Protein AF-A0A3A4PUK4-F1 (afdb_monomer)

pLDDT: mean 81.98, std 20.96, range [23.34, 98.94]

Solvent-accessible surface area (backbone atoms only — not comparable to full-atom values): 46455 Å² total; per-residue (Å²): 131,84,89,84,90,83,89,81,83,88,84,89,87,83,86,88,84,86,83,91,86,89,88,79,91,88,81,84,88,83,87,86,89,82,90,81,92,78,94,71,90,77,86,86,85,79,93,77,92,75,84,95,78,88,91,88,80,90,87,93,75,91,83,77,94,81,90,72,97,81,77,84,88,80,84,89,86,81,76,84,59,95,79,51,40,79,85,51,63,60,36,71,44,67,54,74,39,35,35,51,61,48,82,39,84,17,57,58,12,33,30,52,67,44,55,71,22,42,39,36,28,52,61,18,31,42,29,36,50,89,29,73,32,42,34,32,37,37,65,67,41,34,47,30,38,40,31,36,28,34,18,26,29,5,22,26,10,32,38,39,30,53,27,34,42,37,35,39,34,44,29,36,18,29,44,19,20,50,40,80,44,41,79,40,97,75,38,73,84,76,56,86,82,63,72,99,50,91,81,47,57,79,77,49,30,4,10,37,40,39,32,48,30,36,41,33,36,41,32,50,28,38,18,29,55,14,20,23,11,34,43,33,34,43,28,31,57,21,41,38,30,55,23,40,13,24,50,4,43,32,24,9,39,33,29,33,42,21,27,49,27,41,38,31,51,27,38,9,31,39,0,34,24,71,96,45,45,92,17,16,8,31,35,31,17,50,41,21,25,48,26,37,42,32,48,28,37,11,31,48,7,6,16,6,32,35,29,57,44,100,87,42,31,38,34,25,46,26,40,38,33,49,26,36,13,26,39,3,72,26,26,9,33,31,38,29,46,17,29,41,29,36,42,34,49,26,36,16,30,33,8,31,21,15,29,41,25,40,45,17,25,64,49,25,34,44,30,49,26,43,21,26,17,5,60,30,29,18,34,36,28,40,27,20,31,36,34,36,42,31,46,25,43,26,32,29,10,56,20,26,20,36,38,37,27,39,89,58,53,82,88,73,54,57,92,83,40,65,57,46,74,70,70,75,53,39,40,14,32,43,33,39,39,30,48,27,40,22,30,49,8,50,20,27,20,35,40,30,40,60,26,23,53,22,43,40,29,30,27,34,25,30,75,19,72,57,33,47,56,39,25,76,22,58,66,42,38,29,41,52,79,79,42,83,38,78,30,71,60,75,28,59,39,34,25,7,30,32,45,74,82,66,84,56,46,57,85,88,74,62,35,39,26,69,38,78,56,45,42,23,71,95,66,42,28,39,74,76,28,18,62,25,32,45,47,75,85,54,74,74,76,75,70,60,54,85,84,62,77,73,77,47,38,73,43,78,64,45,61,36,23,31,74,88,70,51,69,56,62,54,24,48,40,22,31,40,34,43,76,43,72,52,49,31,38,43,44,22,68,64,24,34,54,28,29,38,56,38,84,91,75,56,24,35,42,82,54,57,54,47,95,61,53,20,30,67,30,23,31,44,42,51,49,97,84,25,42,35,34,33,33,6,41,47,53,44,66,88,77,69,58,67,35,9,30,42,33,35,37,30,36,74,91,77,51,43,62,47,83,48,66,55,42,58,59,95,91,32,51,32,11,25,30,16,48,20,54,40,78,91,79,56,31,36,40,25,40,24,44,38,67,46,61,92,82,61,88,57,51,34,20,20,36,40,33,32,27,70,99,69,60,40,74,78,53,64,56,61,63,42,98,57,65,40,23,67,48,29,36,38,35,44,53,97,70,28,42,38,35,43,70,6,54,73,97,60,95,68,55,66,69,54,90,45,58,36,38,33,36,35,68,88,77,58,46,66,54,62,53,69,36,38,53,67,54,32,43,73,52,61,48,40,62,76,94,60,76,48,50,38,54,30,54,31,49,45,76,90,81,42,33,35,44,36,38,23,7,63,66,14,30,60,27,36,33,38,36,69,85,78,64,39,59,47,37,47,66,60,46,91,53,38,15,20,39,16,20,28,40,40,49,30,61,74,69,69,31,39,36,41,36,27,6,18,39,85,85,66,51,79,35,23,34,31,37,39,34,67,42,75,54,32,75,81,69,80,85,56,34,50,74,72,20,52,49,53,45,62,75,42,56,50,33,94,89,31,71,52,52,86,91,31,56,75,46,29,63,78,64,82,51,23,14,36,74,66,21,46,59,57,47,64,73,61,42,55,94,87,116

Radius of gyration: 35.12 Å; Cα contacts (8 Å, |Δi|>4): 2763; chains: 1; bounding box: 111×101×101 Å

Mean predicted aligned error: 17.97 Å

Foldseek 3Di:
DDDDDDDDDYDDDDDDDDDDDDDDDDDDDDDDDDDDDDDDDDDDDDDDDDDPDDDDDDDDDDDDDDDDPPPPPPPPPPDDDPQADDDEAAAEFAAAHEHDADEDAHQAAYEYDEAQYEYHPQNYEYEHAQQPYENYEYEQYENYAYEDYEAEQHQEPYEYENYEHYEYEHYEQAHYAADPQLPPPHQDDEDLQDDPDSVDRRNGGWYYEYELYEAYEAEHYETADHAERYHAYNYELYEAEHYEQAHHSAESYRAALYENYEYEHYEHEAQERPPDLNGEPYEHFAQHEHYEAYQYEYEQYSEHYDFDDPQHATYEQYEHENYEQEHHQAESDERELYENYEQEQYEQFLYQESYHYELYEYEYERANYEQFLHQEESYEYELYYQYEYEQYEQALHQYEDYYFEAPQDDPRDCVNVVNSPGDSSRAAEAYEAENYEQENHQAENEEAYQYAQYEAWQYEFDHHNNAYYAHDHYNYHFWDDWDADQGSQRFGITIGYEGHPDPADDDPRRQWGPPPPPDCVVVRRPPPHGRTHGHDDRPPLPSQDPDDDFAWDKDALWFAAAPVRHGAFAFAAWEWEEPLAWIWIDGAPFFQWIWTADPVNRHTYTFDGEP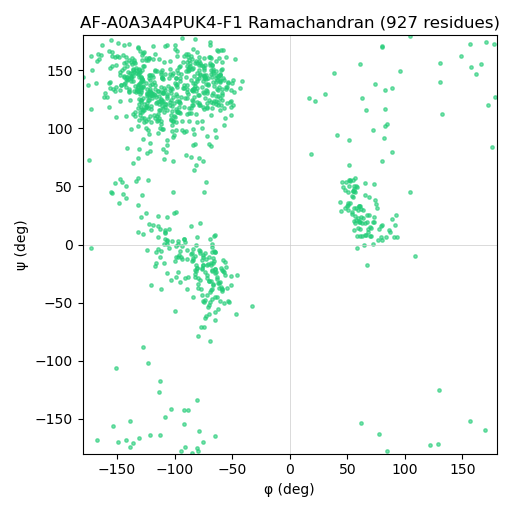GGAYRAKYWYDFPQWIKIQRYCDDDLPPRHDRQFWMKIAHPVVSDIDTFDGDDAPNWGFGFGEWEAPRPVQKIWTQTADTSDPPDVQNQQWTFIAHPVVSDTPHIFDGDPDGAHAQKYWYDEDQKIWIFHWDDPDWDDFQDWGWTWIQHNVVSDIDIQGTCSSRSHRDPQDDGDDTRTDWEWEDPRVQQKIWIFAHAQFQWIWIARNVVSDIGTDRGHPDRRHGHWYWYQNNVQRKIKIAGGAHVVRHGTHIMIGAQPQLPLVPPPALEPVSVVLLVVQAQADVGAGDPSCSSLCRVVSRGRHVVSVVVNVVRYDPVD

Secondary structure (DSSP, 8-state):
----------------------------------------------------------------SS--TTSSSS---S---TTEE---TTEEE-S-EEEPSEEEE-TT-EEE-SSSEEEEEEEEEEE-STT-S-SEEEES--SEEEEEEEEESSSEEEEEEEEESEEEEEEE--S----TTTTSSSPPPP-TT--S-TT-SSS--EEEEEEEEES-EEES-B--SSSEEEEEEEEES-EEES-B--S-SSEEEEEES-BS-EEES-B-TT---TT-S--EEEEEESS--S-EEES-B-TTSSEEEEE--TTS----S-EEES-B-TT-SSEEEEETT-BS-EEES-B--SSSEEEE-TT-BSS-EEES-EEES-SS-SEEEES-BS-EEES-EEES-SS-SEEEE--------TTT-TTS--S-TT--B--EEES-EEES-SS-SEEEES-BS-EEES-EEE--TT-SEEE--TT-B--PSPEES--TTS-SEE-S-EETT-----SSSSSB--SSPSB-GGGTBPTT-BSS-B-S---SSTT--SS-S-SEEEEEEEE-BBTTS-B----TT-EEEE-SSSEEEE--SS---EEEEETTTTEEEE-PPPSS---S--EEEEETTEEEEE--S-B-TTT--BSTT-EEEEETTTTEEEE----EETTEEEE---EEEETTTTEEEEE--EESS-S-TTGGGSEEEEEGGGTEEEEE-PPPSS---SS-EEEEETTEEEEEPP---S---SS-----EEEETTTTEEEEPPPGGGGT-------SSS----EEEEEETTTTEEEEEESTT----EEEETTTTEEEE-PPPSS-S-TT-EEEEEGGGTEEEEE--B-TT--B-EEEEEEEPP--TT-SSS--HHHHHHHHHH---TT----TTSTTS-SS-SSS-SHHHHHHHHHHS-TT-

Nearest PDB structures (foldseek):
  2uvk-assembly1_A  TM=6.585E-01  e=4.611E-08  Escherichia coli BL21
  8wm1-assembly1_B  TM=2.887E-01  e=5.802E-05  Acinetobacter pittii PHEA-2
  6k0n-assembly1_A  TM=3.006E-01  e=2.532E-04  Paenibacillus glycanilyticus
  6k0p-assembly1_A  TM=3.245E-01  e=5.801E-04  Paenibacillus glycanilyticus
  6k0s-assembly1_A  TM=2.888E-01  e=4.608E-04  Paenibacillus glycanilyticus

Structure (mmCIF, N/CA/C/O backbone):
data_AF-A0A3A4PUK4-F1
#
_entry.id   AF-A0A3A4PUK4-F1
#
loop_
_atom_site.group_PDB
_atom_site.id
_atom_site.type_symbol
_atom_site.label_atom_id
_atom_site.label_alt_id
_atom_site.label_comp_id
_atom_site.label_asym_id
_atom_site.label_entity_id
_atom_site.label_seq_id
_atom_site.pdbx_PDB_ins_code
_atom_site.Cartn_x
_atom_site.Cartn_y
_atom_site.Cartn_z
_atom_site.occupancy
_atom_site.B_iso_or_equiv
_atom_site.auth_seq_id
_atom_site.auth_comp_id
_atom_site.auth_asym_id
_atom_site.auth_atom_id
_atom_site.pdbx_PDB_model_num
ATOM 1 N N . MET A 1 1 ? -36.135 -49.428 -5.204 1.00 40.59 1 MET A N 1
ATOM 2 C CA . MET A 1 1 ? -35.472 -50.437 -4.345 1.00 40.59 1 MET A CA 1
ATOM 3 C C . MET A 1 1 ? -34.652 -49.609 -3.352 1.00 40.59 1 MET A C 1
ATOM 5 O O . MET A 1 1 ? -33.832 -48.857 -3.846 1.00 40.59 1 MET A O 1
ATOM 9 N N . MET A 1 2 ? -34.940 -49.463 -2.046 1.00 34.44 2 MET A N 1
ATOM 10 C CA . MET A 1 2 ? -35.598 -50.337 -1.039 1.00 34.44 2 MET A CA 1
ATOM 11 C C . MET A 1 2 ? -34.872 -51.673 -0.802 1.00 34.44 2 MET A C 1
ATOM 13 O O . MET A 1 2 ? -34.259 -52.141 -1.762 1.00 34.44 2 MET A O 1
ATOM 17 N N . PRO A 1 3 ? -35.009 -52.341 0.375 1.00 64.25 3 PRO A N 1
ATOM 18 C CA . PRO A 1 3 ? -35.900 -52.101 1.543 1.00 64.25 3 PRO A CA 1
ATOM 19 C C . PRO A 1 3 ? -35.096 -51.676 2.814 1.00 64.25 3 PRO A C 1
ATOM 21 O O . PRO A 1 3 ? -33.971 -51.237 2.629 1.00 64.25 3 PRO A O 1
ATOM 24 N N . GLN A 1 4 ? -35.517 -51.663 4.098 1.00 40.03 4 GLN A N 1
ATOM 25 C CA . GLN A 1 4 ? -36.674 -52.103 4.931 1.00 40.03 4 GLN A CA 1
ATOM 26 C C . GLN A 1 4 ? -37.005 -50.966 5.953 1.00 40.03 4 GLN A C 1
ATOM 28 O O . GLN A 1 4 ? -36.094 -50.240 6.322 1.00 40.03 4 GLN A O 1
ATOM 33 N N . SER A 1 5 ? -38.248 -50.585 6.311 1.00 40.03 5 SER A N 1
ATOM 34 C CA . SER A 1 5 ? -39.369 -51.211 7.080 1.00 40.03 5 SER A CA 1
ATOM 35 C C . SER A 1 5 ? -39.240 -51.083 8.621 1.00 40.03 5 SER A C 1
ATOM 37 O O . SER A 1 5 ? -38.156 -51.313 9.134 1.00 40.03 5 SER A O 1
ATOM 39 N N . VAL A 1 6 ? -40.263 -50.694 9.412 1.00 34.38 6 VAL A N 1
ATOM 40 C CA . VAL A 1 6 ? -41.540 -51.418 9.674 1.00 34.38 6 VAL A CA 1
ATOM 41 C C . VAL A 1 6 ? -42.682 -50.503 10.232 1.00 34.38 6 VAL A C 1
ATOM 43 O O . VAL A 1 6 ? -42.472 -49.813 11.216 1.00 34.38 6 VAL A O 1
ATOM 46 N N . THR A 1 7 ? -43.889 -50.574 9.621 1.00 34.44 7 THR A N 1
ATOM 47 C CA . THR A 1 7 ? -45.304 -50.301 10.084 1.00 34.44 7 THR A CA 1
ATOM 48 C C . THR A 1 7 ? -45.699 -49.131 11.031 1.00 34.44 7 THR A C 1
ATOM 50 O O . THR A 1 7 ? -45.015 -48.863 12.001 1.00 34.44 7 THR A O 1
ATOM 53 N N . GLY A 1 8 ? -46.898 -48.511 10.947 1.00 29.61 8 GLY A N 1
ATOM 54 C CA . GLY A 1 8 ? -47.988 -48.602 9.949 1.00 29.61 8 GLY A CA 1
ATOM 55 C C . GLY A 1 8 ? -49.411 -48.175 10.425 1.00 29.61 8 GLY A C 1
ATOM 56 O O . GLY A 1 8 ? -49.762 -48.383 11.575 1.00 29.61 8 GLY A O 1
ATOM 57 N N . ARG A 1 9 ? -50.250 -47.710 9.468 1.00 30.69 9 ARG A N 1
ATOM 58 C CA . ARG A 1 9 ? -51.749 -47.587 9.448 1.00 30.69 9 ARG A CA 1
ATOM 59 C C . ARG A 1 9 ? -52.459 -46.597 10.411 1.00 30.69 9 ARG A C 1
ATOM 61 O O . ARG A 1 9 ? -52.395 -46.739 11.616 1.00 30.69 9 ARG A O 1
ATOM 68 N N . LYS A 1 10 ? -53.126 -45.564 9.855 1.00 29.64 10 LYS A N 1
ATOM 69 C CA . LYS A 1 10 ? -54.590 -45.416 9.546 1.00 29.64 10 LYS A CA 1
ATOM 70 C C . LYS A 1 10 ? -55.498 -45.179 10.781 1.00 29.64 10 LYS A C 1
ATOM 72 O O . LYS A 1 10 ? -55.367 -45.885 11.762 1.00 29.64 10 LYS A O 1
ATOM 77 N N . GLY A 1 11 ? -56.494 -44.282 10.743 1.00 27.84 11 GLY A N 1
ATOM 78 C CA . GLY A 1 11 ? -57.044 -43.544 9.591 1.00 27.84 11 GLY A CA 1
ATOM 79 C C . GLY A 1 11 ? -57.979 -42.378 9.961 1.00 27.84 11 GLY A C 1
ATOM 80 O O . GLY A 1 11 ? -58.020 -41.946 11.106 1.00 27.84 11 GLY A O 1
ATOM 81 N N . ALA A 1 12 ? -58.673 -41.846 8.951 1.00 29.31 12 ALA A N 1
ATOM 82 C CA . ALA A 1 12 ? -59.358 -40.550 8.979 1.00 29.31 12 ALA A CA 1
ATOM 83 C C . ALA A 1 12 ? -60.787 -40.563 9.563 1.00 29.31 12 ALA A C 1
ATOM 85 O O . ALA A 1 12 ? -61.460 -41.592 9.570 1.00 29.31 12 ALA A O 1
ATOM 86 N N . GLY A 1 13 ? -61.270 -39.374 9.933 1.00 26.84 13 GLY A N 1
ATOM 87 C CA . GLY A 1 13 ? -62.675 -39.052 10.200 1.00 26.84 13 GLY A CA 1
ATOM 88 C C . GLY A 1 13 ? -62.858 -37.533 10.126 1.00 26.84 13 GLY A C 1
ATOM 89 O O . GLY A 1 13 ? -62.080 -36.804 10.734 1.00 26.84 13 GLY A O 1
ATOM 90 N N . ALA A 1 14 ? -63.810 -37.055 9.324 1.00 28.03 14 ALA A N 1
ATOM 91 C CA . ALA A 1 14 ? -63.916 -35.648 8.932 1.00 28.03 14 ALA A CA 1
ATOM 92 C C . ALA A 1 14 ? -65.233 -34.988 9.381 1.00 28.03 14 ALA A C 1
ATOM 94 O O . ALA A 1 14 ? -66.186 -35.677 9.731 1.00 28.03 14 ALA A O 1
ATOM 95 N N . ALA A 1 15 ? -65.261 -33.662 9.208 1.00 27.91 15 ALA A N 1
ATOM 96 C CA . ALA A 1 15 ? -66.433 -32.824 8.936 1.00 27.91 15 ALA A CA 1
ATOM 97 C C . ALA A 1 15 ? -67.347 -32.356 10.102 1.00 27.91 15 ALA A C 1
ATOM 99 O O . ALA A 1 15 ? -68.110 -33.109 10.693 1.00 27.91 15 ALA A O 1
ATOM 100 N N . GLU A 1 16 ? -67.351 -31.022 10.238 1.00 26.48 16 GLU A N 1
ATOM 101 C CA . GLU A 1 16 ? -68.530 -30.145 10.078 1.00 26.48 16 GLU A CA 1
ATOM 102 C C . GLU A 1 16 ? -69.417 -29.658 11.250 1.00 26.48 16 GLU A C 1
ATOM 104 O O . GLU A 1 16 ? -69.687 -30.329 12.238 1.00 26.48 16 GLU A O 1
ATOM 109 N N . LEU A 1 17 ? -69.937 -28.445 10.982 1.00 26.34 17 LEU A N 1
ATOM 110 C CA . LEU A 1 17 ? -71.138 -27.764 11.492 1.00 26.34 17 LEU A CA 1
ATOM 111 C C . LEU A 1 17 ? -71.099 -26.972 12.824 1.00 26.34 17 LEU A C 1
ATOM 113 O O . LEU A 1 17 ? -71.247 -27.467 13.936 1.00 26.34 17 LEU A O 1
ATOM 117 N N . TRP A 1 18 ? -71.052 -25.648 12.624 1.00 24.50 18 TRP A N 1
ATOM 118 C CA . TRP A 1 18 ? -71.696 -24.575 13.409 1.00 24.50 18 TRP A CA 1
ATOM 119 C C . TRP A 1 18 ? -73.197 -24.879 13.692 1.00 24.50 18 TRP A C 1
ATOM 121 O O . TRP A 1 18 ? -73.779 -25.604 12.884 1.00 24.50 18 TRP A O 1
ATOM 131 N N . PRO A 1 19 ? -73.886 -24.279 14.710 1.00 41.75 19 PRO A N 1
ATOM 132 C CA . PRO A 1 19 ? -73.859 -22.820 14.931 1.00 41.75 19 PRO A CA 1
ATOM 133 C C . PRO A 1 19 ? -74.112 -22.219 16.344 1.00 41.75 19 PRO A C 1
ATOM 135 O O . PRO A 1 19 ? -74.675 -22.816 17.250 1.00 41.75 19 PRO A O 1
ATOM 138 N N . ARG A 1 20 ? -73.754 -20.925 16.432 1.00 28.19 20 ARG A N 1
ATOM 139 C CA . ARG A 1 20 ? -74.343 -19.797 17.202 1.00 28.19 20 ARG A CA 1
ATOM 140 C C . ARG A 1 20 ? -75.310 -20.080 18.376 1.00 28.19 20 ARG A C 1
ATOM 142 O O . ARG A 1 20 ? -76.443 -20.502 18.168 1.00 28.19 20 ARG A O 1
ATOM 149 N N . GLY A 1 21 ? -74.975 -19.512 19.542 1.00 26.94 21 GLY A N 1
ATOM 150 C CA . GLY A 1 21 ? -75.925 -19.138 20.603 1.00 26.94 21 GLY A CA 1
ATOM 151 C C . GLY A 1 21 ? -75.475 -17.882 21.372 1.00 26.94 21 GLY A C 1
ATOM 152 O O . GLY A 1 21 ? -74.365 -17.842 21.890 1.00 26.94 21 GLY A O 1
ATOM 153 N N . ARG A 1 22 ? -76.319 -16.840 21.427 1.00 24.58 22 ARG A N 1
ATOM 154 C CA . ARG A 1 22 ? -76.198 -15.672 22.338 1.00 24.58 22 ARG A CA 1
ATOM 155 C C . ARG A 1 22 ? -76.981 -15.948 23.633 1.00 24.58 22 ARG A C 1
ATOM 157 O O . ARG A 1 22 ? -77.917 -16.733 23.548 1.00 24.58 22 ARG A O 1
ATOM 164 N N . ILE A 1 23 ? -76.688 -15.182 24.705 1.00 23.73 23 ILE A N 1
ATOM 165 C CA . ILE A 1 23 ? -77.490 -14.836 25.927 1.00 23.73 23 ILE A CA 1
ATOM 166 C C . ILE A 1 23 ? -76.653 -15.075 27.197 1.00 23.73 23 ILE A C 1
ATOM 168 O O . ILE A 1 23 ? -76.023 -16.114 27.300 1.00 23.73 23 ILE A O 1
ATOM 172 N N . VAL A 1 24 ? -76.649 -14.260 28.257 1.00 23.34 24 VAL A N 1
ATOM 173 C CA . VAL A 1 24 ? -76.827 -12.816 28.516 1.00 23.34 24 VAL A CA 1
ATOM 174 C C . VAL A 1 24 ? -76.550 -12.648 30.026 1.00 23.34 24 VAL A C 1
ATOM 176 O O . VAL A 1 24 ? -76.977 -13.479 30.817 1.00 23.34 24 VAL A O 1
ATOM 179 N N . ILE A 1 25 ? -75.813 -11.592 30.381 1.00 27.02 25 ILE A N 1
ATOM 180 C CA . ILE A 1 25 ? -75.844 -10.779 31.620 1.00 27.02 25 ILE A CA 1
ATOM 181 C C . ILE A 1 25 ? -76.448 -11.398 32.905 1.00 27.02 25 ILE A C 1
ATOM 183 O O . ILE A 1 25 ? -77.648 -11.659 32.947 1.00 27.02 25 ILE A O 1
ATOM 187 N N . ASN A 1 26 ? -75.656 -11.433 33.993 1.00 23.36 26 ASN A N 1
ATOM 188 C CA . ASN A 1 26 ? -75.972 -10.941 35.362 1.00 23.36 26 ASN A CA 1
ATOM 189 C C . ASN A 1 26 ? -74.936 -11.473 36.389 1.00 23.36 26 ASN A C 1
ATOM 191 O O . ASN A 1 26 ? -74.399 -12.550 36.179 1.00 23.36 26 ASN A O 1
ATOM 195 N N . SER A 1 27 ? -74.640 -10.873 37.555 1.00 25.92 27 SER A N 1
ATOM 196 C CA . SER A 1 27 ? -74.709 -9.488 38.082 1.00 25.92 27 SER A CA 1
ATOM 197 C C . SER A 1 27 ? -74.262 -9.504 39.572 1.00 25.92 27 SER A C 1
ATOM 199 O O . SER A 1 27 ? -74.198 -10.579 40.154 1.00 25.92 27 SER A O 1
ATOM 201 N N . VAL A 1 28 ? -74.102 -8.331 40.213 1.00 26.03 28 VAL A N 1
ATOM 202 C CA . VAL A 1 28 ? -74.116 -8.105 41.691 1.00 26.03 28 VAL A CA 1
ATOM 203 C C . VAL A 1 28 ? -72.822 -8.363 42.504 1.00 26.03 28 VAL A C 1
ATOM 205 O O . VAL A 1 28 ? -72.511 -9.468 42.922 1.00 26.03 28 VAL A O 1
ATOM 208 N N . LEU A 1 29 ? -72.157 -7.242 42.825 1.00 25.53 2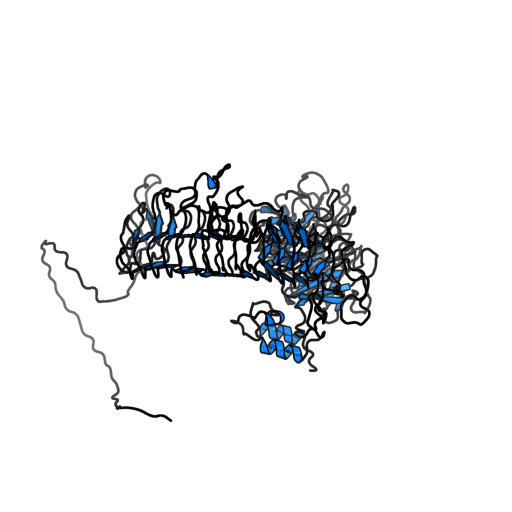9 LEU A N 1
ATOM 209 C CA . LEU A 1 29 ? -71.693 -6.780 44.155 1.00 25.53 29 LEU A CA 1
ATOM 210 C C . LEU A 1 29 ? -71.307 -7.808 45.251 1.00 25.53 29 LEU A C 1
ATOM 212 O O . LEU A 1 29 ? -72.174 -8.495 45.786 1.00 25.53 29 LEU A O 1
ATOM 216 N N . ARG A 1 30 ? -70.113 -7.634 45.847 1.00 25.52 30 ARG A N 1
ATOM 217 C CA . ARG A 1 30 ? -69.899 -6.846 47.096 1.00 25.52 30 ARG A CA 1
ATOM 218 C C . ARG A 1 30 ? -68.418 -6.823 47.513 1.00 25.52 30 ARG A C 1
ATOM 220 O O . ARG A 1 30 ? -67.728 -7.826 47.402 1.00 25.52 30 ARG A O 1
ATOM 227 N N . ALA A 1 31 ? -67.961 -5.695 48.063 1.00 27.23 31 ALA A N 1
ATOM 228 C CA . ALA A 1 31 ? -66.714 -5.622 48.832 1.00 27.23 31 ALA A CA 1
ATOM 229 C C . ALA A 1 31 ? -66.937 -6.109 50.279 1.00 27.23 31 ALA A C 1
ATOM 231 O O . ALA A 1 31 ? -68.059 -6.014 50.791 1.00 27.23 31 ALA A O 1
ATOM 232 N N . PRO A 1 32 ? -65.873 -6.564 50.960 1.00 31.31 32 PRO A N 1
ATOM 233 C CA . PRO A 1 32 ? -65.455 -5.807 52.143 1.00 31.31 32 PRO A CA 1
ATOM 234 C C . PRO A 1 32 ? -63.931 -5.613 52.274 1.00 31.31 32 PRO A C 1
ATOM 236 O O . PRO A 1 32 ? -63.113 -6.323 51.698 1.00 31.31 32 PRO A O 1
ATOM 239 N N . THR A 1 33 ? -63.569 -4.616 53.076 1.00 34.84 33 THR A N 1
ATOM 240 C CA . THR A 1 33 ? -62.206 -4.208 53.449 1.00 34.84 33 THR A CA 1
ATOM 241 C C . THR A 1 33 ? -61.522 -5.162 54.433 1.00 34.84 33 THR A C 1
ATOM 243 O O . THR A 1 33 ? -62.165 -5.513 55.416 1.00 34.84 33 THR A O 1
ATOM 246 N N . THR A 1 34 ? -60.202 -5.383 54.307 1.00 29.53 34 THR A N 1
ATOM 247 C CA . THR A 1 34 ? -59.237 -5.289 55.438 1.00 29.53 34 THR A CA 1
ATOM 248 C C . THR A 1 34 ? -57.771 -5.291 54.971 1.00 29.53 34 THR A C 1
ATOM 250 O O . THR A 1 34 ? -57.464 -5.744 53.874 1.00 29.53 34 THR A O 1
ATOM 253 N N . LYS A 1 35 ? -56.865 -4.764 55.811 1.00 30.44 35 LYS A N 1
ATOM 254 C CA . LYS A 1 35 ? -55.404 -4.742 55.599 1.00 30.44 35 LYS A CA 1
ATOM 255 C C . LYS A 1 35 ? -54.763 -6.104 55.905 1.00 30.44 35 LYS A C 1
ATOM 257 O O . LYS A 1 35 ? -55.140 -6.731 56.889 1.00 30.44 35 LYS A O 1
ATOM 262 N N . GLY A 1 36 ? -53.706 -6.461 55.177 1.00 26.88 36 GLY A N 1
ATOM 263 C CA . GLY A 1 36 ? -52.785 -7.550 55.528 1.00 26.88 36 GLY A CA 1
ATOM 264 C C . GLY A 1 36 ? -51.812 -7.818 54.383 1.00 26.88 36 GLY A C 1
ATOM 265 O O . GLY A 1 36 ? -52.251 -8.089 53.273 1.00 26.88 36 GLY A O 1
ATOM 266 N N . GLY A 1 37 ? -50.507 -7.674 54.618 1.00 28.09 37 GLY A N 1
ATOM 267 C CA . GLY A 1 37 ? -49.495 -7.850 53.575 1.00 28.09 37 GLY A CA 1
ATOM 268 C C . GLY A 1 37 ? -48.967 -9.281 53.506 1.00 28.09 37 GLY A C 1
ATOM 269 O O . GLY A 1 37 ? -48.614 -9.842 54.536 1.00 28.09 37 GLY A O 1
ATOM 270 N N . CYS A 1 38 ? -48.855 -9.817 52.292 1.00 24.94 38 CYS A N 1
ATOM 271 C CA . CYS A 1 38 ? -47.900 -10.858 51.905 1.00 24.94 38 CYS A CA 1
ATOM 272 C C . CYS A 1 38 ? -47.730 -10.793 50.383 1.00 24.94 38 CYS A C 1
ATOM 274 O O . CYS A 1 38 ? -48.718 -10.824 49.652 1.00 24.94 38 CYS A O 1
ATOM 276 N N . VAL A 1 39 ? -46.489 -10.701 49.905 1.00 27.22 39 VAL A N 1
ATOM 277 C CA . VAL A 1 39 ? -46.183 -10.807 48.473 1.00 27.22 39 VAL A CA 1
ATOM 278 C C . VAL A 1 39 ? -46.170 -12.291 48.115 1.00 27.22 39 VAL A C 1
ATOM 280 O O . VAL A 1 39 ? -45.239 -13.003 48.482 1.00 27.22 39 VAL A O 1
ATOM 283 N N . MET A 1 40 ? -47.208 -12.765 47.425 1.00 23.41 40 MET A N 1
ATOM 284 C CA . MET A 1 40 ? -47.151 -14.035 46.698 1.00 23.41 40 MET A CA 1
ATOM 285 C C . MET A 1 40 ? -46.801 -13.766 45.238 1.00 23.41 40 MET A C 1
ATOM 287 O O . MET A 1 40 ? -47.306 -12.817 44.638 1.00 23.41 40 MET A O 1
ATOM 291 N N . TRP A 1 41 ? -45.960 -14.628 44.672 1.00 27.20 41 TRP A N 1
ATOM 292 C CA . TRP A 1 41 ? -45.730 -14.694 43.233 1.00 27.20 41 TRP A CA 1
ATOM 293 C C . TRP A 1 41 ? -47.044 -14.993 42.501 1.00 27.20 41 TRP A C 1
ATOM 295 O O . TRP A 1 41 ? -47.778 -15.900 42.893 1.00 27.20 41 TRP A O 1
ATOM 305 N N . ALA A 1 42 ? -47.318 -14.249 41.429 1.00 23.88 42 ALA A N 1
ATOM 306 C CA . ALA A 1 42 ? -48.446 -14.493 40.538 1.00 23.88 42 ALA A CA 1
ATOM 307 C C . ALA A 1 42 ? -47.933 -15.030 39.194 1.00 23.88 42 ALA A C 1
ATOM 309 O O . ALA A 1 42 ? -47.245 -14.331 38.453 1.00 23.88 42 ALA A O 1
ATOM 310 N N . ASP A 1 43 ? -48.277 -16.286 38.913 1.00 25.62 43 ASP A N 1
ATOM 311 C CA . ASP A 1 43 ? -47.984 -17.007 37.673 1.00 25.62 43 ASP A CA 1
ATOM 312 C C . ASP A 1 43 ? -48.659 -16.317 36.470 1.00 25.62 43 ASP A C 1
ATOM 314 O O . ASP A 1 43 ? -49.882 -16.153 36.438 1.00 25.62 43 ASP A O 1
ATOM 318 N N . CYS A 1 44 ? -47.872 -15.868 35.489 1.00 24.67 44 CYS A N 1
ATOM 319 C CA . CYS A 1 44 ? -48.355 -15.009 34.407 1.00 24.67 44 CYS A CA 1
ATOM 320 C C . CYS A 1 44 ? -48.596 -15.792 33.106 1.00 24.67 44 CYS A C 1
ATOM 322 O O . CYS A 1 44 ? -47.886 -15.642 32.111 1.00 24.67 44 CYS A O 1
ATOM 324 N N . ARG A 1 45 ? -49.653 -16.615 33.093 1.00 27.11 45 ARG A N 1
ATOM 325 C CA . ARG A 1 45 ? -50.217 -17.189 31.859 1.00 27.11 45 ARG A CA 1
ATOM 326 C C . ARG A 1 45 ? -51.475 -16.440 31.414 1.00 27.11 45 ARG A C 1
ATOM 328 O O . ARG A 1 45 ? -52.580 -16.810 31.800 1.00 27.11 45 ARG A O 1
ATOM 335 N N . SER A 1 46 ? -51.332 -15.438 30.549 1.00 26.33 46 SER A N 1
ATOM 336 C CA . SER A 1 46 ? -52.236 -15.216 29.398 1.00 26.33 46 SER A CA 1
ATOM 337 C C . SER A 1 46 ? -51.843 -13.966 28.608 1.00 26.33 46 SER A C 1
ATOM 339 O O . SER A 1 46 ? -51.728 -12.870 29.147 1.00 26.33 46 SER A O 1
ATOM 341 N N . THR A 1 47 ? -51.669 -14.127 27.299 1.00 29.80 47 THR A N 1
ATOM 342 C CA . THR A 1 47 ? -51.436 -13.028 26.361 1.00 29.80 47 THR A CA 1
ATOM 343 C C . THR A 1 47 ? -52.761 -12.516 25.799 1.00 29.80 47 THR A C 1
ATOM 345 O O . THR A 1 47 ? -53.531 -13.268 25.205 1.00 29.80 47 THR A O 1
ATOM 348 N N . ALA A 1 48 ? -53.005 -11.211 25.916 1.00 25.52 48 ALA A N 1
ATOM 349 C CA . ALA A 1 48 ? -54.058 -10.515 25.183 1.00 25.52 48 ALA A CA 1
ATOM 350 C C . ALA A 1 48 ? -53.514 -9.166 24.691 1.00 25.52 48 ALA A C 1
ATOM 352 O O . ALA A 1 48 ? -53.421 -8.203 25.448 1.00 25.52 48 ALA A O 1
ATOM 353 N N . ARG A 1 49 ? -53.117 -9.105 23.412 1.00 33.81 49 ARG A N 1
ATOM 354 C CA . ARG A 1 49 ? -52.734 -7.847 22.750 1.00 33.81 49 ARG A CA 1
ATOM 355 C C . ARG A 1 49 ? -53.977 -6.962 22.602 1.00 33.81 49 ARG A C 1
ATOM 357 O O . ARG A 1 49 ? -54.968 -7.412 22.033 1.00 33.81 49 ARG A O 1
ATOM 364 N N . GLY A 1 50 ? -53.907 -5.706 23.041 1.00 24.25 50 GLY A N 1
ATOM 365 C CA . GLY A 1 50 ? -54.990 -4.742 22.841 1.00 24.25 50 GLY A CA 1
ATOM 366 C C . GLY A 1 50 ? -54.626 -3.318 23.261 1.00 24.25 50 GLY A C 1
ATOM 367 O O . GLY A 1 50 ? -54.404 -3.065 24.438 1.00 24.25 50 GLY A O 1
ATOM 368 N N . SER A 1 51 ? -54.623 -2.403 22.286 1.00 26.42 51 SER A N 1
ATOM 369 C CA . SER A 1 51 ? -54.640 -0.935 22.440 1.00 26.42 51 SER A CA 1
ATOM 370 C C . SER A 1 51 ? -53.601 -0.297 23.379 1.00 26.42 51 SER A C 1
ATOM 372 O O . SER A 1 51 ? -53.905 0.013 24.530 1.00 26.42 51 SER A O 1
ATOM 374 N N . VAL A 1 52 ? -52.436 0.054 22.824 1.00 28.42 52 VAL A N 1
ATOM 375 C CA . VAL A 1 52 ? -51.657 1.217 23.283 1.00 28.42 52 VAL A CA 1
ATOM 376 C C . VAL A 1 52 ? -51.804 2.306 22.227 1.00 28.42 52 VAL A C 1
ATOM 378 O O . VAL A 1 52 ? -51.007 2.405 21.306 1.00 28.42 52 VAL A O 1
ATOM 381 N N . ASP A 1 53 ? -52.876 3.082 22.347 1.00 30.47 53 ASP A N 1
ATOM 382 C CA . ASP A 1 53 ? -53.057 4.340 21.628 1.00 30.47 53 ASP A CA 1
ATOM 383 C C . ASP A 1 53 ? -54.060 5.201 22.406 1.00 30.47 53 ASP A C 1
ATOM 385 O O . ASP A 1 53 ? -55.073 4.684 22.881 1.00 30.47 53 ASP A O 1
ATOM 389 N N . ARG A 1 54 ? -53.794 6.514 22.504 1.00 29.22 54 ARG A N 1
ATOM 390 C CA . ARG A 1 54 ? -54.531 7.539 23.292 1.00 29.22 54 ARG A CA 1
ATOM 391 C C . ARG A 1 54 ? -54.250 7.641 24.808 1.00 29.22 54 ARG A C 1
ATOM 393 O O . ARG A 1 54 ? -55.168 7.495 25.609 1.00 29.22 54 ARG A O 1
ATOM 400 N N . VAL A 1 55 ? -53.070 8.147 25.184 1.00 26.92 55 VAL A N 1
ATOM 401 C CA . VAL A 1 55 ? -52.972 9.231 26.197 1.00 26.92 55 VAL A CA 1
ATOM 402 C C . VAL A 1 55 ? -51.865 10.212 25.783 1.00 26.92 55 VAL A C 1
ATOM 404 O O . VAL A 1 55 ? -50.733 10.113 26.238 1.00 26.92 55 VAL A O 1
ATOM 407 N N . ALA A 1 56 ? -52.185 11.160 24.897 1.00 28.75 56 ALA A N 1
ATOM 408 C CA . ALA A 1 56 ? -51.235 12.179 24.431 1.00 28.75 56 ALA A CA 1
ATOM 409 C C . ALA A 1 56 ? -51.906 13.545 24.168 1.00 28.75 56 ALA A C 1
ATOM 411 O O . ALA A 1 56 ? -51.650 14.187 23.155 1.00 28.75 56 ALA A O 1
ATOM 412 N N . VAL A 1 57 ? -52.795 13.997 25.064 1.00 28.25 57 VAL A N 1
ATOM 413 C CA . VAL A 1 57 ? -53.336 15.372 25.049 1.00 28.25 57 VAL A CA 1
ATOM 414 C C . VAL A 1 57 ? -53.535 15.883 26.481 1.00 28.25 57 VAL A C 1
ATOM 416 O O . VAL A 1 57 ? -53.991 15.137 27.342 1.00 28.25 57 VAL A O 1
ATOM 419 N N . ALA A 1 58 ? -53.279 17.186 26.662 1.00 26.47 58 ALA A N 1
ATOM 420 C CA . ALA A 1 58 ? -53.572 18.039 27.823 1.00 26.47 58 ALA A CA 1
ATOM 421 C C . ALA A 1 58 ? -52.594 17.997 29.016 1.00 26.47 58 ALA A C 1
ATOM 423 O O . ALA A 1 58 ? -52.825 17.294 29.994 1.00 26.47 58 ALA A O 1
ATOM 424 N N . LEU A 1 59 ? -51.598 18.900 28.991 1.00 26.00 59 LEU A N 1
ATOM 425 C CA . LEU A 1 59 ? -51.441 19.975 29.998 1.00 26.00 59 LEU A CA 1
ATOM 426 C C . LEU A 1 59 ? -50.286 20.942 29.644 1.00 26.00 59 LEU A C 1
ATOM 428 O O . LEU A 1 59 ? -49.245 20.979 30.292 1.00 26.00 59 LEU A O 1
ATOM 432 N N . THR A 1 60 ? -50.487 21.792 28.634 1.00 31.56 60 THR A N 1
ATOM 433 C CA . THR A 1 60 ? -49.588 22.918 28.314 1.00 31.56 60 THR A CA 1
ATOM 434 C C . THR A 1 60 ? -50.222 24.260 28.686 1.00 31.56 60 THR A C 1
ATOM 436 O O . THR A 1 60 ? -50.716 24.994 27.835 1.00 31.56 60 THR A O 1
ATOM 439 N N . SER A 1 61 ? -50.180 24.637 29.969 1.00 29.94 61 SER A N 1
ATOM 440 C CA . SER A 1 61 ? -50.229 26.062 30.333 1.00 29.94 61 SER A CA 1
ATOM 441 C C . SER A 1 61 ? -49.606 26.339 31.705 1.00 29.94 61 SER A C 1
ATOM 443 O O . SER A 1 61 ? -49.948 25.676 32.678 1.00 29.94 61 SER A O 1
ATOM 445 N N . ARG A 1 62 ? -48.782 27.399 31.763 1.00 33.31 62 ARG A N 1
ATOM 446 C CA . ARG A 1 62 ? -48.157 28.013 32.957 1.00 33.31 62 ARG A CA 1
ATOM 447 C C . ARG A 1 62 ? -47.019 27.212 33.617 1.00 33.31 62 ARG A C 1
ATOM 449 O O . ARG A 1 62 ? -47.274 26.402 34.489 1.00 33.31 62 ARG A O 1
ATOM 456 N N . PHE A 1 63 ? -45.771 27.573 33.303 1.00 29.73 63 PHE A N 1
ATOM 457 C CA . PHE A 1 63 ? -44.789 28.137 34.256 1.00 29.73 63 PHE A CA 1
ATOM 458 C C . PHE A 1 63 ? -43.628 28.806 33.481 1.00 29.73 63 PHE A C 1
ATOM 460 O O . PHE A 1 63 ? -43.520 28.642 32.268 1.00 29.73 63 PHE A O 1
ATOM 467 N N . ARG A 1 64 ? -42.834 29.658 34.148 1.00 31.52 64 ARG A N 1
ATOM 468 C CA . ARG A 1 64 ? -41.733 30.449 33.548 1.00 31.52 64 ARG A CA 1
ATOM 469 C C . ARG A 1 64 ? -40.396 29.680 33.584 1.00 31.52 64 ARG A C 1
ATOM 471 O O . ARG A 1 64 ? -40.247 28.816 34.444 1.00 31.52 64 ARG A O 1
ATOM 478 N N . PRO A 1 65 ? -39.421 29.995 32.706 1.00 32.94 65 PRO A N 1
ATOM 479 C CA . PRO A 1 65 ? -38.136 29.298 32.673 1.00 32.94 65 PRO A CA 1
ATOM 480 C C . PRO A 1 65 ? -37.254 29.666 33.875 1.00 32.94 65 PRO A C 1
ATOM 482 O O . PRO A 1 65 ? -37.036 30.843 34.156 1.00 32.94 65 PRO A O 1
ATOM 485 N N . GLY A 1 66 ? -36.724 28.645 34.552 1.00 37.84 66 GLY A N 1
ATOM 486 C CA . GLY A 1 66 ? -35.821 28.774 35.699 1.00 37.84 66 GLY A CA 1
ATOM 487 C C . GLY A 1 66 ? -36.252 27.882 36.865 1.00 37.84 66 GLY A C 1
ATOM 488 O O . GLY A 1 66 ? -37.259 28.167 37.497 1.00 37.84 66 GLY A O 1
ATOM 489 N N . MET A 1 67 ? -35.442 26.853 37.160 1.00 35.09 67 MET A N 1
ATOM 490 C CA . MET A 1 67 ? -35.657 25.738 38.112 1.00 35.09 67 MET A CA 1
ATOM 491 C C . MET A 1 67 ? -36.364 24.486 37.560 1.00 35.09 67 MET A C 1
ATOM 493 O O . MET A 1 67 ? -37.519 24.220 37.873 1.00 35.09 67 MET A O 1
ATOM 497 N N . LEU A 1 68 ? -35.605 23.635 36.851 1.00 29.45 68 LEU A N 1
ATOM 498 C CA . LEU A 1 68 ? -35.829 22.177 36.882 1.00 29.45 68 LEU A CA 1
ATOM 499 C C . LEU A 1 68 ? -34.543 21.333 36.710 1.00 29.45 68 LEU A C 1
ATOM 501 O O . LEU A 1 68 ? -34.568 20.242 36.147 1.00 29.45 68 LEU A O 1
ATOM 505 N N . ARG A 1 69 ? -33.404 21.790 37.258 1.00 32.16 69 ARG A N 1
ATOM 506 C CA . ARG A 1 69 ? -32.239 20.915 37.515 1.00 32.16 69 ARG A CA 1
ATOM 507 C C . ARG A 1 69 ? -32.520 20.028 38.743 1.00 32.16 69 ARG A C 1
ATOM 509 O O . ARG A 1 69 ? -31.975 20.294 39.807 1.00 32.16 69 ARG A O 1
ATOM 516 N N . ALA A 1 70 ? -33.416 19.045 38.603 1.00 29.58 70 ALA A N 1
ATOM 517 C CA . ALA A 1 70 ? -33.659 17.974 39.591 1.00 29.58 70 ALA A CA 1
ATOM 518 C C . ALA A 1 70 ? -34.617 16.847 39.123 1.00 29.58 70 ALA A C 1
ATOM 520 O O . ALA A 1 70 ? -34.853 15.920 39.891 1.00 29.58 70 ALA A O 1
ATOM 521 N N . ALA A 1 71 ? -35.211 16.911 37.921 1.00 27.36 71 ALA A N 1
ATOM 522 C CA . ALA A 1 71 ? -36.335 16.037 37.543 1.00 27.36 71 ALA A CA 1
ATOM 523 C C . ALA A 1 71 ? -36.186 15.350 36.169 1.00 27.36 71 ALA A C 1
ATOM 525 O O . ALA A 1 71 ? -37.175 15.122 35.480 1.00 27.36 71 ALA A O 1
ATOM 526 N N . THR A 1 72 ? -34.958 14.992 35.783 1.00 27.73 72 THR A N 1
ATOM 527 C CA . THR A 1 72 ? -34.673 14.230 34.545 1.00 27.73 72 THR A CA 1
ATOM 528 C C . THR A 1 72 ? -33.936 12.910 34.807 1.00 27.73 72 THR A C 1
ATOM 530 O O . THR A 1 72 ? -33.372 12.323 33.896 1.00 27.73 72 THR A O 1
ATOM 533 N N . ALA A 1 73 ? -33.963 12.423 36.053 1.00 29.75 73 ALA A N 1
ATOM 534 C CA . ALA A 1 73 ? -33.351 11.157 36.476 1.00 29.75 73 ALA A CA 1
ATOM 535 C C . ALA A 1 73 ? -34.380 10.025 36.706 1.00 29.75 73 ALA A C 1
ATOM 537 O O . ALA A 1 73 ? -34.068 9.029 37.351 1.00 29.75 73 ALA A O 1
ATOM 538 N N . ALA A 1 74 ? -35.629 10.192 36.252 1.00 31.78 74 ALA A N 1
ATOM 539 C CA . ALA A 1 74 ? -36.722 9.268 36.570 1.00 31.78 74 ALA A CA 1
ATOM 540 C C . ALA A 1 74 ? -37.823 9.209 35.491 1.00 31.78 74 ALA A C 1
ATOM 542 O O . ALA A 1 74 ? -39.000 9.380 35.802 1.00 31.78 74 ALA A O 1
ATOM 543 N N . MET A 1 75 ? -37.462 8.963 34.222 1.00 30.95 75 MET A N 1
ATOM 544 C CA . MET A 1 75 ? -38.447 8.504 33.223 1.00 30.95 75 MET A CA 1
ATOM 545 C C . MET A 1 75 ? -37.862 7.690 32.049 1.00 30.95 75 MET A C 1
ATOM 547 O O . MET A 1 75 ? -38.264 7.860 30.905 1.00 30.95 75 MET A O 1
ATOM 551 N N . VAL A 1 76 ? -36.961 6.745 32.345 1.00 32.28 76 VAL A N 1
ATOM 552 C CA . VAL A 1 76 ? -36.640 5.611 31.452 1.00 32.28 76 VAL A CA 1
ATOM 553 C C . VAL A 1 76 ? -36.917 4.322 32.229 1.00 32.28 76 VAL A C 1
ATOM 555 O O . VAL A 1 76 ? -36.036 3.758 32.866 1.00 32.28 76 VAL A O 1
ATOM 558 N N . ALA A 1 77 ? -38.193 3.929 32.285 1.00 43.50 77 ALA A N 1
ATOM 559 C CA . ALA A 1 77 ? -38.660 2.763 33.049 1.00 43.50 77 ALA A CA 1
ATOM 560 C C . ALA A 1 77 ? -39.974 2.182 32.481 1.00 43.50 77 ALA A C 1
ATOM 562 O O . ALA A 1 77 ? -40.921 1.911 33.217 1.00 43.50 77 ALA A O 1
ATOM 563 N N . VAL A 1 78 ? -40.050 2.036 31.154 1.00 35.19 78 VAL A N 1
ATOM 564 C CA . VAL A 1 78 ? -41.159 1.411 30.407 1.00 35.19 78 VAL A CA 1
ATOM 565 C C . VAL A 1 78 ? -40.544 0.825 29.125 1.00 35.19 78 VAL A C 1
ATOM 567 O O . VAL A 1 78 ? -40.106 1.599 28.288 1.00 35.19 78 VAL A O 1
ATOM 570 N N . THR A 1 79 ? -40.410 -0.482 28.895 1.00 38.28 79 THR A N 1
ATOM 571 C CA . THR A 1 79 ? -40.750 -1.687 29.677 1.00 38.28 79 THR A CA 1
ATOM 572 C C . THR A 1 79 ? -39.549 -2.636 29.685 1.00 38.28 79 THR A C 1
ATOM 574 O O . THR A 1 79 ? -39.044 -2.946 28.609 1.00 38.28 79 THR A O 1
ATOM 577 N N . ALA A 1 80 ? -39.139 -3.172 30.839 1.00 40.97 80 ALA A N 1
ATOM 578 C CA . ALA A 1 80 ? -38.204 -4.300 30.848 1.00 40.97 80 ALA A CA 1
ATOM 579 C C . ALA A 1 80 ? -38.879 -5.518 30.194 1.00 40.97 80 ALA A C 1
ATOM 581 O O . ALA A 1 80 ? -39.963 -5.924 30.631 1.00 40.97 80 ALA A O 1
ATOM 582 N N . ALA A 1 81 ? -38.271 -6.090 29.151 1.00 49.91 81 ALA A N 1
ATOM 583 C CA . ALA A 1 81 ? -38.727 -7.371 28.629 1.00 49.91 81 ALA A CA 1
ATOM 584 C C . ALA A 1 81 ? -38.459 -8.462 29.678 1.00 49.91 81 ALA A C 1
ATOM 586 O O . ALA A 1 81 ? -37.504 -8.381 30.455 1.00 49.91 81 ALA A O 1
ATOM 587 N N . CYS A 1 82 ? -39.321 -9.479 29.736 1.00 56.59 82 CYS A N 1
ATOM 588 C CA . CYS A 1 82 ? -39.184 -10.553 30.718 1.00 56.59 82 CYS A CA 1
ATOM 589 C C . CYS A 1 82 ? -37.839 -11.276 30.516 1.00 56.59 82 CYS A C 1
ATOM 591 O O . CYS A 1 82 ? -37.634 -11.877 29.466 1.00 56.59 82 CYS A O 1
ATOM 593 N N . GLY A 1 83 ? -36.944 -11.190 31.506 1.00 78.38 83 GLY A N 1
ATOM 594 C CA . GLY A 1 83 ? -35.598 -11.779 31.469 1.00 78.38 83 GLY A CA 1
ATOM 595 C C . GLY A 1 83 ? -34.435 -10.784 31.347 1.00 78.38 83 GLY A C 1
ATOM 596 O O . GLY A 1 83 ? -33.298 -11.193 31.545 1.00 78.38 83 GLY A O 1
ATOM 597 N N . GLN A 1 84 ? -34.680 -9.495 31.077 1.00 93.50 84 GLN A N 1
ATOM 598 C CA . GLN A 1 84 ? -33.599 -8.499 31.019 1.00 93.50 84 GLN A CA 1
ATOM 599 C C . GLN A 1 84 ? -33.200 -7.961 32.403 1.00 93.50 84 GLN A C 1
ATOM 601 O O . GLN A 1 84 ? -34.046 -7.759 33.279 1.00 93.50 84 GLN A O 1
ATOM 606 N N . VAL A 1 85 ? -31.909 -7.673 32.572 1.00 96.94 85 VAL A N 1
ATOM 607 C CA . VAL A 1 85 ? -31.276 -7.252 33.830 1.00 96.94 85 VAL A CA 1
ATOM 608 C C . VAL A 1 85 ? -30.708 -5.834 33.697 1.00 96.94 85 VAL A C 1
ATOM 610 O O . VAL A 1 85 ? -30.093 -5.492 32.694 1.00 96.94 85 VAL A O 1
ATOM 613 N N . ILE A 1 86 ? -30.892 -4.989 34.716 1.00 97.62 86 ILE A N 1
ATOM 614 C CA . ILE A 1 86 ? -30.168 -3.710 34.808 1.00 97.62 86 ILE A CA 1
ATOM 615 C C . ILE A 1 86 ? -28.751 -4.023 35.306 1.00 97.62 86 ILE A C 1
ATOM 617 O O . ILE A 1 86 ? -28.640 -4.559 36.413 1.00 97.62 86 ILE A O 1
ATOM 621 N N . PRO A 1 87 ? -27.683 -3.704 34.554 1.00 98.00 87 PRO A N 1
ATOM 622 C CA . PRO A 1 87 ? -26.326 -3.922 35.030 1.00 98.00 87 PRO A CA 1
ATOM 623 C C . PRO A 1 87 ? -26.023 -2.996 36.217 1.00 98.00 87 PRO A C 1
ATOM 625 O O . PRO A 1 87 ? -26.427 -1.831 36.249 1.00 98.00 87 PRO A O 1
ATOM 628 N N . THR A 1 88 ? -25.323 -3.523 37.220 1.00 98.31 88 THR A N 1
ATOM 629 C CA . THR A 1 88 ? -24.948 -2.784 38.436 1.00 98.31 88 THR A CA 1
ATOM 630 C C . THR A 1 88 ? -23.454 -2.890 38.694 1.00 98.31 88 THR A C 1
ATOM 632 O O . THR A 1 88 ? -22.832 -3.886 38.334 1.00 98.31 88 THR A O 1
ATOM 635 N N . ASP A 1 89 ? -22.891 -1.897 39.375 1.00 98.44 89 ASP A N 1
ATOM 636 C CA . ASP A 1 89 ? -21.456 -1.836 39.648 1.00 98.44 89 ASP A CA 1
ATOM 637 C C . ASP A 1 89 ? -20.983 -3.051 40.466 1.00 98.44 89 ASP A C 1
ATOM 639 O O . ASP A 1 89 ? -21.565 -3.368 41.508 1.00 98.44 89 ASP A O 1
ATOM 643 N N . GLY A 1 90 ? -19.967 -3.763 39.972 1.00 98.12 90 GLY A N 1
ATOM 644 C CA . GLY A 1 90 ? -19.470 -5.005 40.571 1.00 98.12 90 GLY A CA 1
ATOM 645 C C . GLY A 1 90 ? -20.393 -6.224 40.407 1.00 98.12 90 GLY A C 1
ATOM 646 O O . GLY A 1 90 ? -20.276 -7.183 41.174 1.00 98.12 90 GLY A O 1
ATOM 647 N N . MET A 1 91 ? -21.333 -6.212 39.452 1.00 98.56 91 MET A N 1
ATOM 648 C CA . MET A 1 91 ? -22.219 -7.354 39.181 1.00 98.56 91 MET A CA 1
ATOM 649 C C . MET A 1 91 ? -21.430 -8.608 38.766 1.00 98.56 91 MET A C 1
ATOM 651 O O . MET A 1 91 ? -20.465 -8.537 38.006 1.00 98.56 91 MET A O 1
ATOM 655 N N . VAL A 1 92 ? -21.879 -9.775 39.247 1.00 98.75 92 VAL A N 1
ATOM 656 C CA . VAL A 1 92 ? -21.310 -11.090 38.909 1.00 98.75 92 VAL A CA 1
ATOM 657 C C . VAL A 1 92 ? -22.341 -11.915 38.140 1.00 98.75 92 VAL A C 1
ATOM 659 O O . VAL A 1 92 ? -23.347 -12.334 38.717 1.00 98.75 92 VAL A O 1
ATOM 662 N N . ILE A 1 93 ? -22.072 -12.169 36.862 1.00 98.50 93 ILE A N 1
ATOM 663 C CA . ILE A 1 93 ? -22.924 -12.919 35.933 1.00 98.50 93 ILE A CA 1
ATOM 664 C C . ILE A 1 93 ? -22.657 -14.420 36.103 1.00 98.50 93 ILE A C 1
ATOM 666 O O . ILE A 1 93 ? -21.523 -14.867 35.951 1.00 98.50 93 ILE A O 1
ATOM 670 N N . ARG A 1 94 ? -23.677 -15.210 36.460 1.00 98.31 94 ARG A N 1
ATOM 671 C CA . ARG A 1 94 ? -23.543 -16.663 36.734 1.00 98.31 94 ARG A CA 1
ATOM 672 C C . ARG A 1 94 ? -24.454 -17.556 35.890 1.00 98.31 94 ARG A C 1
ATOM 674 O O . ARG A 1 94 ? -24.386 -18.774 36.010 1.00 98.31 94 ARG A O 1
ATOM 681 N N . GLU A 1 95 ? -25.310 -16.944 35.091 1.00 97.81 95 GLU A N 1
ATOM 682 C CA . GLU A 1 95 ? -26.291 -17.569 34.211 1.00 97.81 95 GLU A CA 1
ATOM 683 C C . GLU A 1 95 ? -26.501 -16.643 33.009 1.00 97.81 95 GLU A C 1
ATOM 685 O O . GLU A 1 95 ? -26.132 -15.463 33.080 1.00 97.81 95 GLU A O 1
ATOM 690 N N . ASP A 1 96 ? -27.063 -17.169 31.919 1.00 98.44 96 ASP A N 1
ATOM 691 C CA . ASP A 1 96 ? -27.305 -16.394 30.700 1.00 98.44 96 ASP A CA 1
ATOM 692 C C . ASP A 1 96 ? -28.074 -15.107 31.017 1.00 98.44 96 ASP A C 1
ATOM 694 O O . ASP A 1 96 ? -29.155 -15.132 31.608 1.00 98.44 96 ASP A O 1
ATOM 698 N N . THR A 1 97 ? -27.490 -13.968 30.654 1.00 98.44 97 THR A N 1
ATOM 699 C CA . THR A 1 97 ? -27.972 -12.646 31.055 1.00 98.44 97 THR A CA 1
ATOM 700 C C . THR A 1 97 ? -28.044 -11.730 29.847 1.00 98.44 97 THR A C 1
ATOM 702 O O . THR A 1 97 ? -27.083 -11.603 29.094 1.00 98.44 97 THR A O 1
ATOM 705 N N . VAL A 1 98 ? -29.181 -11.049 29.700 1.00 98.56 98 VAL A N 1
ATOM 706 C CA . VAL A 1 98 ? -29.376 -9.983 28.712 1.00 98.56 98 VAL A CA 1
ATOM 707 C C . VAL A 1 98 ? -29.509 -8.662 29.460 1.00 98.56 98 VAL A C 1
ATOM 709 O O . VAL A 1 98 ? -30.390 -8.530 30.314 1.00 98.56 98 VAL A O 1
ATOM 712 N N . PHE A 1 99 ? -28.665 -7.674 29.171 1.00 98.44 99 PHE A N 1
ATOM 713 C CA . PHE A 1 99 ? -28.799 -6.356 29.788 1.00 98.44 99 PHE A CA 1
ATOM 714 C C . PHE A 1 99 ? -29.934 -5.529 29.161 1.00 98.44 99 PHE A C 1
ATOM 716 O O . PHE A 1 99 ? -30.349 -5.714 28.012 1.00 98.44 99 PHE A O 1
ATOM 723 N N . ILE A 1 100 ? -30.472 -4.600 29.951 1.00 97.81 100 ILE A N 1
ATOM 724 C CA . ILE A 1 100 ? -31.298 -3.509 29.430 1.00 97.81 100 ILE A CA 1
ATOM 725 C C . ILE A 1 100 ? -30.366 -2.515 28.705 1.00 97.81 100 ILE A C 1
ATOM 727 O O . ILE A 1 100 ? -29.340 -2.153 29.282 1.00 97.81 100 ILE A O 1
ATOM 731 N N . PRO A 1 101 ? -30.699 -2.051 27.483 1.00 97.25 101 PRO A N 1
ATOM 732 C CA . PRO A 1 101 ? -29.900 -1.045 26.785 1.00 97.25 101 PRO A CA 1
ATOM 733 C C . PRO A 1 101 ? -29.892 0.288 27.546 1.00 97.25 101 PRO A C 1
ATOM 735 O O . PRO A 1 101 ? -30.928 0.738 28.046 1.00 97.25 101 PRO A O 1
ATOM 738 N N . GLY A 1 102 ? -28.741 0.956 27.587 1.00 97.00 102 GLY A N 1
ATOM 739 C CA . GLY A 1 102 ? -28.552 2.222 28.299 1.00 97.00 102 GLY A CA 1
ATOM 740 C C . GLY A 1 102 ? -27.088 2.468 28.662 1.00 97.00 102 GLY A C 1
ATOM 741 O O . GLY A 1 102 ? -26.258 1.583 28.493 1.00 97.00 102 GLY A O 1
ATOM 742 N N . SER A 1 103 ? -26.775 3.661 29.171 1.00 98.38 103 SER A N 1
ATOM 743 C CA . SER A 1 103 ? -25.430 4.012 29.650 1.00 98.38 103 SER A CA 1
ATOM 744 C C . SER A 1 103 ? -25.376 3.948 31.177 1.00 98.38 103 SER A C 1
ATOM 746 O O . SER A 1 103 ? -26.215 4.544 31.864 1.00 98.38 103 SER A O 1
ATOM 748 N N . TYR A 1 104 ? -24.410 3.198 31.707 1.00 98.56 104 TYR A N 1
ATOM 749 C CA . TYR A 1 104 ? -24.315 2.823 33.115 1.00 98.56 104 TYR A CA 1
ATOM 750 C C . TYR A 1 104 ? -22.925 3.139 33.671 1.00 98.56 104 TYR A C 1
ATOM 752 O O . TYR A 1 104 ? -21.924 2.570 33.246 1.00 98.56 104 TYR A O 1
ATOM 760 N N . ASN A 1 105 ? -22.858 4.025 34.667 1.00 98.31 105 ASN A N 1
ATOM 761 C CA . ASN A 1 105 ? -21.613 4.335 35.371 1.00 98.31 105 ASN A CA 1
ATOM 762 C C . ASN A 1 105 ? -21.269 3.199 36.347 1.00 98.31 105 ASN A C 1
ATOM 764 O O . ASN A 1 105 ? -21.860 3.119 37.428 1.00 98.31 105 ASN A O 1
ATOM 768 N N . LEU A 1 106 ? -20.342 2.326 35.942 1.00 98.50 106 LEU A N 1
ATOM 769 C CA . LEU A 1 106 ? -19.892 1.146 36.679 1.00 98.50 106 LEU A CA 1
ATOM 770 C C . LEU A 1 106 ? -18.360 1.206 36.885 1.00 98.50 106 LEU A C 1
ATOM 772 O O . LEU A 1 106 ? -17.618 0.550 36.146 1.00 98.50 106 LEU A O 1
ATOM 776 N N . PRO A 1 107 ? -17.837 1.982 37.856 1.00 97.88 107 PRO A N 1
ATOM 777 C CA . PRO A 1 107 ? -16.393 2.147 38.065 1.00 97.88 107 PRO A CA 1
ATOM 778 C C . PRO A 1 107 ? -15.620 0.854 38.375 1.00 97.88 107 PRO A C 1
ATOM 780 O O . PRO A 1 107 ? -14.399 0.827 38.218 1.00 97.88 107 PRO A O 1
ATOM 783 N N . ASN A 1 108 ? -16.307 -0.199 38.823 1.00 97.94 108 ASN A N 1
ATOM 784 C CA . ASN A 1 108 ? -15.775 -1.536 39.092 1.00 97.94 108 ASN A CA 1
ATOM 785 C C . ASN A 1 108 ? -16.193 -2.582 38.042 1.00 97.94 108 ASN A C 1
ATOM 787 O O . ASN A 1 108 ? -15.863 -3.757 38.203 1.00 97.94 108 ASN A O 1
ATOM 791 N N . GLY A 1 109 ? -16.907 -2.161 36.994 1.00 98.50 109 GLY A N 1
ATOM 792 C CA . GLY A 1 109 ? -17.326 -3.005 35.878 1.00 98.50 109 GLY A CA 1
ATOM 793 C C . GLY A 1 109 ? -18.255 -4.151 36.281 1.00 98.50 109 GLY A C 1
ATOM 794 O O . GLY A 1 109 ? -18.986 -4.081 37.276 1.00 98.50 109 GLY A O 1
ATOM 795 N N . VAL A 1 110 ? -18.216 -5.219 35.487 1.00 98.81 110 VAL A N 1
ATOM 796 C CA . VAL A 1 110 ? -18.905 -6.493 35.734 1.00 98.81 110 VAL A CA 1
ATOM 797 C C . VAL A 1 110 ? -17.934 -7.670 35.613 1.00 98.81 110 VAL A C 1
ATOM 799 O O . VAL A 1 110 ? -16.843 -7.559 35.053 1.00 98.81 110 VAL A O 1
ATOM 802 N N . SER A 1 111 ? -18.320 -8.832 36.134 1.00 98.75 111 SER A N 1
ATOM 803 C CA . SER A 1 111 ? -17.505 -10.048 36.059 1.00 98.75 111 SER A CA 1
ATOM 804 C C . SER A 1 111 ? -18.325 -11.280 35.701 1.00 98.75 111 SER A C 1
ATOM 806 O O . SER A 1 111 ? -19.468 -11.428 36.130 1.00 98.75 111 SER A O 1
ATOM 808 N N . ILE A 1 112 ? -17.725 -12.186 34.936 1.00 98.75 112 ILE A N 1
ATOM 809 C CA . ILE A 1 112 ? -18.252 -13.533 34.718 1.00 98.75 112 ILE A CA 1
ATOM 810 C C . ILE A 1 112 ? -17.867 -14.394 35.926 1.00 98.75 112 ILE A C 1
ATOM 812 O O . ILE A 1 112 ? -16.740 -14.328 36.414 1.00 98.75 112 ILE A O 1
ATOM 816 N N . GLY A 1 113 ? -18.823 -15.169 36.436 1.00 98.12 113 GLY A N 1
ATOM 817 C CA . GLY A 1 113 ? -18.704 -15.978 37.651 1.00 98.12 113 GLY A CA 1
ATOM 818 C C . GLY A 1 113 ? -19.086 -17.450 37.478 1.00 98.12 113 GLY A C 1
ATOM 819 O O . GLY A 1 113 ? -19.226 -18.146 38.487 1.00 98.12 113 GLY A O 1
ATOM 820 N N . ALA A 1 114 ? -19.300 -17.907 36.240 1.00 98.44 114 ALA A N 1
ATOM 821 C CA . ALA A 1 114 ? -19.512 -19.305 35.877 1.00 98.44 114 ALA A CA 1
ATOM 822 C C . ALA A 1 114 ? -19.107 -19.564 34.411 1.00 98.44 114 ALA A C 1
ATOM 824 O O . ALA A 1 114 ? -19.151 -18.662 33.578 1.00 98.44 114 ALA A O 1
ATOM 825 N N . SER A 1 115 ? -18.734 -20.809 34.111 1.00 98.56 115 SER A N 1
ATOM 826 C CA . SER A 1 115 ? -18.517 -21.316 32.747 1.00 98.56 115 SER A CA 1
ATOM 827 C C . SER A 1 115 ? -19.848 -21.646 32.066 1.00 98.56 115 SER A C 1
ATOM 829 O O . SER A 1 115 ? -20.801 -22.012 32.754 1.00 98.56 115 SER A O 1
ATOM 831 N N . GLY A 1 116 ? -19.904 -21.618 30.732 1.00 98.31 116 GLY A N 1
ATOM 832 C CA . GLY A 1 116 ? -21.129 -21.932 29.985 1.00 98.31 116 GLY A CA 1
ATOM 833 C C . GLY A 1 116 ? -22.176 -20.819 30.029 1.00 98.31 116 GLY A C 1
ATOM 834 O O . GLY A 1 116 ? -23.360 -21.125 30.118 1.00 98.31 116 GLY A O 1
ATOM 835 N N . VAL A 1 117 ? -21.737 -19.557 30.033 1.00 98.19 117 VAL A N 1
ATOM 836 C CA . VAL A 1 117 ? -22.580 -18.368 30.233 1.00 98.19 117 VAL A CA 1
ATOM 837 C C . VAL A 1 117 ? -22.485 -17.427 29.038 1.00 98.19 117 VAL A C 1
ATOM 839 O O . VAL A 1 117 ? -21.388 -17.061 28.612 1.00 98.19 117 VAL A O 1
ATOM 842 N N . THR A 1 118 ? -23.640 -16.975 28.559 1.00 98.75 118 THR A N 1
ATOM 843 C CA . THR A 1 118 ? -23.779 -15.889 27.586 1.00 98.75 118 THR A CA 1
ATOM 844 C C . THR A 1 118 ? -24.166 -14.591 28.290 1.00 98.75 118 THR A C 1
ATOM 846 O O . THR A 1 118 ? -25.213 -14.509 28.931 1.00 98.75 118 THR A O 1
ATOM 849 N N . LEU A 1 119 ? -23.351 -13.551 28.135 1.00 98.75 119 LEU A N 1
ATOM 850 C CA . LEU A 1 119 ? -23.721 -12.172 28.424 1.00 98.75 119 LEU A CA 1
ATOM 851 C C . LEU A 1 119 ? -24.006 -11.440 27.110 1.00 98.75 119 LEU A C 1
ATOM 853 O O . LEU A 1 119 ? -23.086 -11.094 26.370 1.00 98.75 119 LEU A O 1
ATOM 857 N N . ASP A 1 120 ? -25.279 -11.157 26.854 1.00 98.69 120 ASP A N 1
ATOM 858 C CA . ASP A 1 120 ? -25.686 -10.212 25.818 1.00 98.69 120 ASP A CA 1
ATOM 859 C C . ASP A 1 120 ? -25.864 -8.832 26.454 1.00 98.69 120 ASP A C 1
ATOM 861 O O . ASP A 1 120 ? -26.814 -8.581 27.199 1.00 98.69 120 ASP A O 1
ATOM 865 N N . MET A 1 121 ? -24.930 -7.923 26.192 1.00 98.62 121 MET A N 1
ATOM 866 C CA . MET A 1 121 ? -25.030 -6.549 26.674 1.00 98.62 121 MET A CA 1
ATOM 867 C C . MET A 1 121 ? -26.122 -5.762 25.939 1.00 98.62 121 MET A C 1
ATOM 869 O O . MET A 1 121 ? -26.570 -4.750 26.469 1.00 98.62 121 MET A O 1
ATOM 873 N N . ASN A 1 122 ? -26.604 -6.237 24.782 1.00 97.62 122 ASN A N 1
ATOM 874 C CA . ASN A 1 122 ? -27.812 -5.752 24.110 1.00 97.62 122 ASN A CA 1
ATOM 875 C C . ASN A 1 122 ? -27.873 -4.208 23.987 1.00 97.62 122 ASN A C 1
ATOM 877 O O . ASN A 1 122 ? -28.865 -3.564 24.324 1.00 97.62 122 ASN A O 1
ATOM 881 N N . GLY A 1 123 ? -26.774 -3.594 23.544 1.00 97.00 123 GLY A N 1
ATOM 882 C CA . GLY A 1 123 ? -26.623 -2.145 23.385 1.00 97.00 123 GLY A CA 1
ATOM 883 C C . GLY A 1 123 ? -26.377 -1.365 24.683 1.00 97.00 123 GLY A C 1
ATOM 884 O O . GLY A 1 123 ? -26.511 -0.142 24.688 1.00 97.00 123 GLY A O 1
ATOM 885 N N . ALA A 1 124 ? -26.053 -2.032 25.794 1.00 98.56 124 ALA A N 1
ATOM 886 C CA . ALA A 1 124 ? -25.612 -1.366 27.015 1.00 98.56 124 ALA A CA 1
ATOM 887 C C . ALA A 1 124 ? -24.180 -0.818 26.875 1.00 98.56 124 ALA A C 1
ATOM 889 O O . ALA A 1 124 ? -23.282 -1.486 26.358 1.00 98.56 124 ALA A O 1
ATOM 890 N N . GLU A 1 125 ? -23.972 0.391 27.390 1.00 98.81 125 GLU A N 1
ATOM 891 C CA . GLU A 1 125 ? -22.669 1.019 27.580 1.00 98.81 125 GLU A CA 1
ATOM 892 C C . GLU A 1 125 ? -22.297 0.963 29.066 1.00 98.81 125 GLU A C 1
ATOM 894 O O . GLU A 1 125 ? -23.020 1.473 29.928 1.00 98.81 125 GLU A O 1
ATOM 899 N N . LEU A 1 126 ? -21.154 0.353 29.365 1.00 98.75 126 LEU A N 1
ATOM 900 C CA . LEU A 1 126 ? -20.527 0.355 30.677 1.00 98.75 126 LEU A CA 1
ATOM 901 C C . LEU A 1 126 ? -19.466 1.463 30.691 1.00 98.75 126 LEU A C 1
ATOM 903 O O . LEU A 1 126 ? -18.560 1.485 29.856 1.00 98.75 126 LEU A O 1
ATOM 907 N N . VAL A 1 127 ? -19.594 2.398 31.630 1.00 98.81 127 VAL A N 1
ATOM 908 C CA . VAL A 1 127 ? -18.720 3.570 31.747 1.00 98.81 127 VAL A CA 1
ATOM 909 C C . VAL A 1 127 ? -17.898 3.464 33.025 1.00 98.81 127 VAL A C 1
ATOM 911 O O . VAL A 1 127 ? -18.441 3.490 34.132 1.00 98.81 127 VAL A O 1
ATOM 914 N N . GLY A 1 128 ? -16.583 3.353 32.863 1.00 98.19 128 GLY A N 1
ATOM 915 C CA . GLY A 1 128 ? -15.607 3.303 33.943 1.00 98.19 128 GLY A CA 1
ATOM 916 C C . GLY A 1 128 ? -15.287 4.670 34.544 1.00 98.19 128 GLY A C 1
ATOM 917 O O . GLY A 1 128 ? -16.027 5.646 34.426 1.00 98.19 128 GLY A O 1
ATOM 918 N N . THR A 1 129 ? -14.152 4.767 35.234 1.00 96.12 129 THR A N 1
ATOM 919 C CA . THR A 1 129 ? -13.680 6.033 35.813 1.00 96.12 129 THR A CA 1
ATOM 920 C C . THR A 1 129 ? -12.166 6.145 35.695 1.00 96.12 129 THR A C 1
ATOM 922 O O . THR A 1 129 ? -11.431 5.449 36.400 1.00 96.12 129 THR A O 1
ATOM 925 N N . ALA A 1 130 ? -11.716 7.067 34.836 1.00 91.06 130 ALA A N 1
ATOM 926 C CA . ALA A 1 130 ? -10.315 7.461 34.646 1.00 91.06 130 ALA A CA 1
ATOM 927 C C . ALA A 1 130 ? -9.339 6.282 34.442 1.00 91.06 130 ALA A C 1
ATOM 929 O O . ALA A 1 130 ? -8.200 6.320 34.905 1.00 91.06 130 ALA A O 1
ATOM 930 N N . GLY A 1 131 ? -9.804 5.208 33.799 1.00 92.62 131 GLY A N 1
ATOM 931 C CA . GLY A 1 131 ? -9.009 4.023 33.504 1.00 92.62 131 GLY A CA 1
ATOM 932 C C . GLY A 1 131 ? -8.481 3.269 34.727 1.00 92.62 131 GLY A C 1
ATOM 933 O O . GLY A 1 131 ? -7.396 2.694 34.674 1.00 92.62 131 GLY A O 1
ATOM 934 N N . ASN A 1 132 ? -9.186 3.289 35.862 1.00 92.25 132 ASN A N 1
ATOM 935 C CA . ASN A 1 132 ? -8.690 2.664 37.096 1.00 92.25 132 ASN A CA 1
ATOM 936 C C . ASN A 1 132 ? -8.923 1.144 37.189 1.00 92.25 132 ASN A C 1
ATOM 938 O O . ASN A 1 132 ? -8.161 0.468 37.875 1.00 92.25 132 ASN A O 1
ATOM 942 N N . ASN A 1 133 ? -9.959 0.614 36.535 1.00 97.00 133 ASN A N 1
ATOM 943 C CA . ASN A 1 133 ? -10.437 -0.767 36.706 1.00 97.00 133 ASN A CA 1
ATOM 944 C C . ASN A 1 133 ? -10.810 -1.400 35.352 1.00 97.00 133 ASN A C 1
ATOM 946 O O . ASN A 1 133 ? -10.584 -0.768 34.328 1.00 97.00 133 ASN A O 1
ATOM 950 N N . PHE A 1 134 ? -11.378 -2.605 35.318 1.00 98.50 134 PHE A N 1
ATOM 951 C CA . PHE A 1 134 ? -11.765 -3.307 34.080 1.00 98.50 134 PHE A CA 1
ATOM 952 C C . PHE A 1 134 ? -13.274 -3.209 33.824 1.00 98.50 134 PHE A C 1
ATOM 954 O O . PHE A 1 134 ? -14.045 -3.219 34.782 1.00 98.50 134 PHE A O 1
ATOM 961 N N . GLY A 1 135 ? -13.700 -3.136 32.559 1.00 98.62 135 GLY A N 1
ATOM 962 C CA . GLY A 1 135 ? -15.126 -3.052 32.211 1.00 98.62 135 GLY A CA 1
ATOM 963 C C . GLY A 1 135 ? -15.849 -4.387 32.355 1.00 98.62 135 GLY A C 1
ATOM 964 O O . GLY A 1 135 ? -16.873 -4.477 33.034 1.00 98.62 135 GLY A O 1
ATOM 965 N N . LEU A 1 136 ? -15.263 -5.440 31.788 1.00 98.81 136 LEU A N 1
ATOM 966 C CA . LEU A 1 136 ? -15.655 -6.828 32.001 1.00 98.81 136 LEU A CA 1
ATOM 967 C C . LEU A 1 136 ? -14.434 -7.674 32.363 1.00 98.81 136 LEU A C 1
ATOM 969 O O . LEU A 1 136 ? -13.394 -7.573 31.719 1.00 98.81 136 LEU A O 1
ATOM 973 N N . THR A 1 137 ? -14.565 -8.538 33.372 1.00 98.75 137 THR A N 1
ATOM 974 C CA . THR A 1 137 ? -13.532 -9.528 33.732 1.00 98.75 137 THR A CA 1
ATOM 975 C C . THR A 1 137 ? -14.066 -10.959 33.648 1.00 98.75 137 THR A C 1
ATOM 977 O O . THR A 1 137 ? -15.091 -11.277 34.248 1.00 98.75 137 THR A O 1
ATOM 980 N N . CYS A 1 138 ? -13.341 -11.846 32.967 1.00 98.56 138 CYS A N 1
ATOM 981 C CA . CYS A 1 138 ? -13.589 -13.286 32.938 1.00 98.56 138 CYS A CA 1
ATOM 982 C C . CYS A 1 138 ? -12.306 -14.039 33.322 1.00 98.56 138 CYS A C 1
ATOM 984 O O . CYS A 1 138 ? -11.374 -14.115 32.528 1.00 98.56 138 CYS A O 1
ATOM 986 N N . THR A 1 139 ? -12.244 -14.596 34.535 1.00 98.25 139 THR A N 1
ATOM 987 C CA . THR A 1 139 ? -11.038 -15.272 35.047 1.00 98.25 139 THR A CA 1
ATOM 988 C C . THR A 1 139 ? -11.355 -16.697 35.489 1.00 98.25 139 THR A C 1
ATOM 990 O O . THR A 1 139 ? -12.126 -16.884 36.428 1.00 98.25 139 THR A O 1
ATOM 993 N N . GLY A 1 140 ? -10.736 -17.700 34.860 1.00 97.75 140 GLY A N 1
ATOM 994 C CA . GLY A 1 140 ? -10.903 -19.111 35.238 1.00 97.75 140 GLY A CA 1
ATOM 995 C C . GLY A 1 140 ? -12.190 -19.782 34.738 1.00 97.75 140 GLY A C 1
ATOM 996 O O . GLY A 1 140 ? -12.559 -20.834 35.263 1.00 97.75 140 GLY A O 1
ATOM 997 N N . PHE A 1 141 ? -12.887 -19.181 33.767 1.00 98.44 141 PHE A N 1
ATOM 998 C CA . PHE A 1 141 ? -14.144 -19.692 33.209 1.00 98.44 141 PHE A CA 1
ATOM 999 C C . PHE A 1 141 ? -14.023 -19.981 31.710 1.00 98.44 141 PHE A C 1
ATOM 1001 O O . PHE A 1 141 ? -13.319 -19.282 30.984 1.00 98.44 141 PHE A O 1
ATOM 1008 N N . ASN A 1 142 ? -14.734 -21.019 31.267 1.00 98.56 142 ASN A N 1
ATOM 1009 C CA . ASN A 1 142 ? -14.661 -21.574 29.913 1.00 98.56 142 ASN A CA 1
ATOM 1010 C C . ASN A 1 142 ? -16.035 -21.552 29.232 1.00 98.56 142 ASN A C 1
ATOM 1012 O O . ASN A 1 142 ? -17.054 -21.555 29.930 1.00 98.56 142 ASN A O 1
ATOM 1016 N N . ASN A 1 143 ? -16.080 -21.633 27.900 1.00 98.44 143 ASN A N 1
ATOM 1017 C CA . ASN A 1 143 ? -17.326 -21.607 27.124 1.00 98.44 143 ASN A CA 1
ATOM 1018 C C . ASN A 1 143 ? -18.185 -20.386 27.509 1.00 98.44 143 ASN A C 1
ATOM 1020 O O . ASN A 1 143 ? -19.309 -20.519 27.993 1.00 98.44 143 ASN A O 1
ATOM 1024 N N . VAL A 1 144 ? -17.593 -19.197 27.410 1.00 98.88 144 VAL A N 1
ATOM 1025 C CA . VAL A 1 144 ? -18.206 -17.920 27.808 1.00 98.88 144 VAL A CA 1
ATOM 1026 C C . VAL A 1 144 ? -18.389 -17.072 26.562 1.00 98.88 144 VAL A C 1
ATOM 1028 O O . VAL A 1 144 ? -17.457 -16.937 25.782 1.00 98.88 144 VAL A O 1
ATOM 1031 N N . THR A 1 145 ? -19.569 -16.487 26.375 1.00 98.88 145 THR A N 1
ATOM 1032 C CA . THR A 1 145 ? -19.865 -15.606 25.236 1.00 98.88 145 THR A CA 1
ATOM 1033 C C . THR A 1 145 ? -20.244 -14.217 25.737 1.00 98.88 145 THR A C 1
ATOM 1035 O O . THR A 1 145 ? -21.110 -14.095 26.595 1.00 98.88 145 THR A O 1
ATOM 1038 N N . VAL A 1 146 ? -19.613 -13.169 25.211 1.00 98.88 146 VAL A N 1
ATOM 1039 C CA . VAL A 1 146 ? -19.859 -11.758 25.549 1.00 98.88 146 VAL A CA 1
ATOM 1040 C C . VAL A 1 146 ? -20.132 -10.992 24.260 1.00 98.88 146 VAL A C 1
ATOM 1042 O O . VAL A 1 146 ? -19.276 -10.984 23.375 1.00 98.88 146 VAL A O 1
ATOM 1045 N N . ILE A 1 147 ? -21.308 -10.367 24.138 1.00 98.81 147 ILE A N 1
ATOM 1046 C CA . ILE A 1 147 ? -21.734 -9.732 22.880 1.00 98.81 147 ILE A CA 1
ATOM 1047 C C . ILE A 1 147 ? -22.446 -8.385 23.038 1.00 98.81 147 ILE A C 1
ATOM 1049 O O . ILE A 1 147 ? -23.047 -8.109 24.076 1.00 98.81 147 ILE A O 1
ATOM 1053 N N . ASN A 1 148 ? -22.445 -7.600 21.955 1.00 98.00 148 ASN A N 1
ATOM 1054 C CA . ASN A 1 148 ? -23.336 -6.459 21.702 1.00 98.00 148 ASN A CA 1
ATOM 1055 C C . ASN A 1 148 ? -23.282 -5.327 22.752 1.00 98.00 148 ASN A C 1
ATOM 1057 O O . ASN A 1 148 ? -24.329 -4.892 23.235 1.00 98.00 148 ASN A O 1
ATOM 1061 N N . GLY A 1 149 ? -22.110 -4.823 23.141 1.00 97.88 149 GLY A N 1
ATOM 1062 C CA . GLY A 1 149 ? -22.045 -3.730 24.124 1.00 97.88 149 GLY A CA 1
ATOM 1063 C C . GLY A 1 149 ? -20.772 -2.904 24.082 1.00 97.88 149 GLY A C 1
ATOM 1064 O O . GLY A 1 149 ? -19.788 -3.295 23.459 1.00 97.88 149 GLY A O 1
ATOM 1065 N N . ARG A 1 150 ? -20.814 -1.754 24.759 1.00 98.81 150 ARG A N 1
ATOM 1066 C CA . ARG A 1 150 ? -19.738 -0.757 24.774 1.00 98.81 150 ARG A CA 1
ATOM 1067 C C . ARG A 1 150 ? -19.087 -0.673 26.155 1.00 98.81 150 ARG A C 1
ATOM 1069 O O . ARG A 1 150 ? -19.800 -0.647 27.153 1.00 98.81 150 ARG A O 1
ATOM 1076 N N . LEU A 1 151 ? -17.758 -0.627 26.237 1.00 98.81 151 LEU A N 1
ATOM 1077 C CA . LEU A 1 151 ? -17.000 -0.558 27.493 1.00 98.81 151 LEU A CA 1
ATOM 1078 C C . LEU A 1 151 ? -15.901 0.504 27.380 1.00 98.81 151 LEU A C 1
ATOM 1080 O O . LEU A 1 151 ? -14.931 0.315 26.651 1.00 98.81 151 LEU A O 1
ATOM 1084 N N . THR A 1 152 ? -16.044 1.613 28.108 1.00 98.75 152 THR A N 1
ATOM 1085 C CA . THR A 1 152 ? -15.202 2.813 27.938 1.00 98.75 152 THR A CA 1
ATOM 1086 C C . THR A 1 152 ? -14.736 3.405 29.277 1.00 98.75 152 THR A C 1
ATOM 1088 O O . THR A 1 152 ? -15.371 3.192 30.311 1.00 98.75 152 THR A O 1
ATOM 1091 N N . ASN A 1 153 ? -13.654 4.196 29.288 1.00 98.25 153 ASN A N 1
ATOM 1092 C CA . ASN A 1 153 ? -13.018 4.768 30.492 1.00 98.25 153 ASN A CA 1
ATOM 1093 C C . ASN A 1 153 ? -12.461 3.743 31.515 1.00 98.25 153 ASN A C 1
ATOM 1095 O O . ASN A 1 153 ? -12.290 4.071 32.701 1.00 98.25 153 ASN A O 1
ATOM 1099 N N . TYR A 1 154 ? -12.139 2.525 31.075 1.00 98.75 154 TYR A N 1
ATOM 1100 C CA . TYR A 1 154 ? -11.479 1.475 31.860 1.00 98.75 154 TYR A CA 1
ATOM 1101 C C . TYR A 1 154 ? -9.968 1.391 31.585 1.00 98.75 154 TYR A C 1
ATOM 1103 O O . TYR A 1 154 ? -9.436 2.116 30.750 1.00 98.75 154 TYR A O 1
ATOM 1111 N N . PHE A 1 155 ? -9.241 0.581 32.362 1.00 98.69 155 PHE A N 1
ATOM 1112 C CA . PHE A 1 155 ? -7.842 0.261 32.083 1.00 98.69 155 PHE A CA 1
ATOM 1113 C C . PHE A 1 155 ? -7.760 -0.653 30.864 1.00 98.69 155 PHE A C 1
ATOM 1115 O O . PHE A 1 155 ? -7.129 -0.286 29.883 1.00 98.69 155 PHE A O 1
ATOM 1122 N N . TYR A 1 156 ? -8.497 -1.766 30.905 1.00 98.81 156 TYR A N 1
ATOM 1123 C CA . TYR A 1 156 ? -8.973 -2.444 29.703 1.00 98.81 156 TYR A CA 1
ATOM 1124 C C . TYR A 1 156 ? -10.495 -2.517 29.716 1.00 98.81 156 TYR A C 1
ATOM 1126 O O . TYR A 1 156 ? -11.082 -2.769 30.777 1.00 98.81 156 TYR A O 1
ATOM 1134 N N . GLY A 1 157 ? -11.124 -2.344 28.555 1.00 98.75 157 GLY A N 1
ATOM 1135 C CA . GLY A 1 157 ? -12.554 -2.583 28.390 1.00 98.75 157 GLY A CA 1
ATOM 1136 C C . GLY A 1 157 ? -12.911 -4.018 28.779 1.00 98.75 157 GLY A C 1
ATOM 1137 O O . GLY A 1 157 ? -13.766 -4.223 29.640 1.00 98.75 157 GLY A O 1
ATOM 1138 N N . ILE A 1 158 ? -12.192 -5.008 28.241 1.00 98.88 158 ILE A N 1
ATOM 1139 C CA . ILE A 1 158 ? -12.391 -6.431 28.555 1.00 98.88 158 ILE A CA 1
ATOM 1140 C C . ILE A 1 158 ? -11.073 -7.092 28.984 1.00 98.88 158 ILE A C 1
ATOM 1142 O O . ILE A 1 158 ? -10.034 -6.916 28.355 1.00 98.88 158 ILE A O 1
ATOM 1146 N N . ARG A 1 159 ? -11.128 -7.898 30.049 1.00 98.69 159 ARG A N 1
ATOM 1147 C CA . ARG A 1 159 ? -10.030 -8.732 30.558 1.00 98.69 159 ARG A CA 1
ATOM 1148 C C . ARG A 1 159 ? -10.460 -10.197 30.618 1.00 98.69 159 ARG A C 1
ATOM 1150 O O . ARG A 1 159 ? -11.417 -10.526 31.320 1.00 98.69 159 ARG A O 1
ATOM 1157 N N . VAL A 1 160 ? -9.712 -11.081 29.964 1.00 98.75 160 VAL A N 1
ATOM 1158 C CA . VAL A 1 160 ? -9.888 -12.541 30.029 1.00 98.75 160 VAL A CA 1
ATOM 1159 C C . VAL A 1 160 ? -8.598 -13.192 30.522 1.00 98.75 160 VAL A C 1
ATOM 1161 O O . VAL A 1 160 ? -7.520 -12.890 30.021 1.00 98.75 160 VAL A O 1
ATOM 1164 N N . GLU A 1 161 ? -8.681 -14.090 31.501 1.00 98.56 161 GLU A N 1
ATOM 1165 C CA . GLU A 1 161 ? -7.513 -14.827 31.999 1.00 98.56 161 GLU A CA 1
ATOM 1166 C C . GLU A 1 161 ? -7.838 -16.287 32.332 1.00 98.56 161 GLU A C 1
ATOM 1168 O O . GLU A 1 161 ? -8.880 -16.574 32.926 1.00 98.56 161 GLU A O 1
ATOM 1173 N N . SER A 1 162 ? -6.912 -17.204 32.039 1.00 96.69 162 SER A N 1
ATOM 1174 C CA . SER A 1 162 ? -7.012 -18.625 32.415 1.00 96.69 162 SER A CA 1
ATOM 1175 C C . SER A 1 162 ? -8.313 -19.286 31.932 1.00 96.69 162 SER A C 1
ATOM 1177 O O . SER A 1 162 ? -9.009 -19.937 32.714 1.00 96.69 162 SER A O 1
ATOM 1179 N N . GLY A 1 163 ? -8.677 -19.060 30.668 1.00 94.00 163 GLY A N 1
ATOM 1180 C CA . GLY A 1 163 ? -9.956 -19.477 30.082 1.00 94.00 163 GLY A CA 1
ATOM 1181 C C . GLY A 1 163 ? -9.797 -20.300 28.805 1.00 94.00 163 GLY A C 1
ATOM 1182 O O . GLY A 1 163 ? -8.732 -20.340 28.192 1.00 94.00 163 GLY A O 1
ATOM 1183 N N . ARG A 1 164 ? -10.876 -20.954 28.383 1.00 98.25 164 ARG A N 1
ATOM 1184 C CA . ARG A 1 164 ? -10.934 -21.736 27.143 1.00 98.25 164 ARG A CA 1
ATOM 1185 C C . ARG A 1 164 ? -12.276 -21.540 26.447 1.00 98.25 164 ARG A C 1
ATOM 1187 O O . ARG A 1 164 ? -13.295 -21.490 27.135 1.00 98.25 164 ARG A O 1
ATOM 1194 N N . ASP A 1 165 ? -12.291 -21.484 25.118 1.00 98.38 165 ASP A N 1
ATOM 1195 C CA . ASP A 1 165 ? -13.521 -21.334 24.329 1.00 98.38 165 ASP A CA 1
ATOM 1196 C C . ASP A 1 165 ? -14.287 -20.049 24.750 1.00 98.38 165 ASP A C 1
ATOM 1198 O O . ASP A 1 165 ? -15.456 -20.086 25.137 1.00 98.38 165 ASP A O 1
ATOM 1202 N N . VAL A 1 166 ? -13.585 -18.906 24.796 1.00 98.81 166 VAL A N 1
ATOM 1203 C CA . VAL A 1 166 ? -14.160 -17.599 25.177 1.00 98.81 166 VAL A CA 1
ATOM 1204 C C . VAL A 1 166 ? -14.410 -16.755 23.930 1.00 98.81 166 VAL A C 1
ATOM 1206 O O . VAL A 1 166 ? -13.470 -16.396 23.225 1.00 98.81 166 VAL A O 1
ATOM 1209 N N . THR A 1 167 ? -15.671 -16.399 23.700 1.00 98.88 167 THR A N 1
ATOM 1210 C CA . THR A 1 167 ? -16.124 -15.588 22.567 1.00 98.88 167 THR A CA 1
ATOM 1211 C C . THR A 1 167 ? -16.410 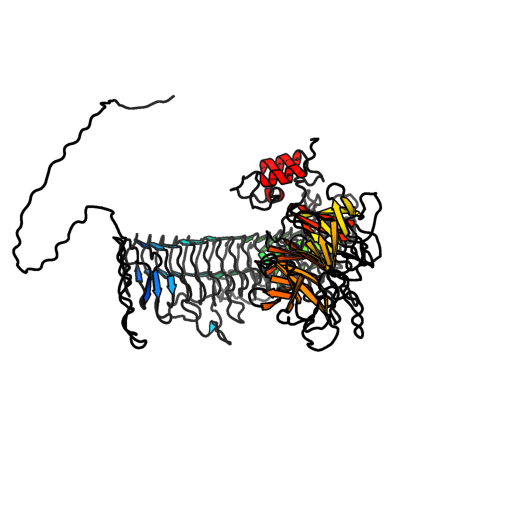-14.155 23.007 1.00 98.88 167 THR A C 1
ATOM 1213 O O . THR A 1 167 ? -17.246 -13.926 23.881 1.00 98.88 167 THR A O 1
ATOM 1216 N N . ILE A 1 168 ? -15.777 -13.183 22.357 1.00 98.94 168 ILE A N 1
ATOM 1217 C CA . ILE A 1 168 ? -16.123 -11.760 22.402 1.00 98.94 168 ILE A CA 1
ATOM 1218 C C . ILE A 1 168 ? -16.561 -11.376 20.987 1.00 98.94 168 ILE A C 1
ATOM 1220 O O . ILE A 1 168 ? -15.797 -11.582 20.046 1.00 98.94 168 ILE A O 1
ATOM 1224 N N . ARG A 1 169 ? -17.779 -10.852 20.807 1.00 98.75 169 ARG A N 1
ATOM 1225 C CA . ARG A 1 169 ? -18.258 -10.468 19.469 1.00 98.75 169 ARG A CA 1
ATOM 1226 C C . ARG A 1 169 ? -19.115 -9.210 19.448 1.00 98.75 169 ARG A C 1
ATOM 1228 O O . ARG A 1 169 ? -20.027 -9.091 20.262 1.00 98.75 169 ARG A O 1
ATOM 1235 N N . ASN A 1 170 ? -18.921 -8.345 18.449 1.00 97.94 170 ASN A N 1
ATOM 1236 C CA . ASN A 1 170 ? -19.723 -7.127 18.273 1.00 97.94 170 ASN A CA 1
ATOM 1237 C C . ASN A 1 170 ? -19.689 -6.246 19.541 1.00 97.94 170 ASN A C 1
ATOM 1239 O O . ASN A 1 170 ? -20.723 -5.850 20.085 1.00 97.94 170 ASN A O 1
ATOM 1243 N N . CYS A 1 171 ? -18.483 -6.034 20.070 1.00 98.69 171 CYS A N 1
ATOM 1244 C CA . CYS A 1 171 ? -18.228 -5.254 21.277 1.00 98.69 171 CYS A CA 1
ATOM 1245 C C . CYS A 1 171 ? -17.369 -4.032 20.946 1.00 98.69 171 CYS A C 1
ATOM 1247 O O . CYS A 1 171 ? -16.340 -4.150 20.287 1.00 98.69 171 CYS A O 1
ATOM 1249 N N . ASP A 1 172 ? -17.764 -2.874 21.461 1.00 98.88 172 ASP A N 1
ATOM 1250 C CA . ASP A 1 172 ? -17.025 -1.618 21.347 1.00 98.88 172 ASP A CA 1
ATOM 1251 C C . ASP A 1 172 ? -16.259 -1.364 22.654 1.00 98.88 172 ASP A C 1
ATOM 1253 O O . ASP A 1 172 ? -16.797 -0.828 23.622 1.00 98.88 172 ASP A O 1
ATOM 1257 N N . ALA A 1 173 ? -14.999 -1.782 22.709 1.00 98.75 173 ALA A N 1
ATOM 1258 C CA . ALA A 1 173 ? -14.098 -1.497 23.820 1.00 98.75 173 ALA A CA 1
ATOM 1259 C C . ALA A 1 173 ? -13.134 -0.348 23.469 1.00 98.75 173 ALA A C 1
ATOM 1261 O O . ALA A 1 173 ? -11.934 -0.446 23.719 1.00 98.75 173 ALA A O 1
ATOM 1262 N N . SER A 1 174 ? -13.653 0.735 22.884 1.00 98.69 174 SER A N 1
ATOM 1263 C CA . SER A 1 174 ? -12.874 1.923 22.505 1.00 98.69 174 SER A CA 1
ATOM 1264 C C . SER A 1 174 ? -12.766 2.970 23.624 1.00 98.69 174 SER A C 1
ATOM 1266 O O . SER A 1 174 ? -13.577 3.031 24.560 1.00 98.69 174 SER A O 1
ATOM 1268 N N . SER A 1 175 ? -11.783 3.865 23.494 1.00 97.88 175 SER A N 1
ATOM 1269 C CA . SER A 1 175 ? -11.552 4.993 24.411 1.00 97.88 175 SER A CA 1
ATOM 1270 C C . SER A 1 175 ? -11.360 4.559 25.878 1.00 97.88 175 SER A C 1
ATOM 1272 O O . SER A 1 175 ? -11.955 5.123 26.806 1.00 97.88 175 SER A O 1
ATOM 1274 N N . ASN A 1 176 ? -10.556 3.516 26.099 1.00 98.56 176 ASN A N 1
ATOM 1275 C CA . ASN A 1 176 ? -10.098 3.111 27.428 1.00 98.56 176 ASN A CA 1
ATOM 1276 C C . ASN A 1 176 ? -8.755 3.786 27.768 1.00 98.56 176 ASN A C 1
ATOM 1278 O O . ASN A 1 176 ? -8.580 4.977 27.507 1.00 98.56 176 ASN A O 1
ATOM 1282 N N . TRP A 1 177 ? -7.831 3.100 28.444 1.00 98.19 177 TRP A N 1
ATOM 1283 C CA . TRP A 1 177 ? -6.596 3.735 28.899 1.00 98.19 177 TRP A CA 1
ATOM 1284 C C . TRP A 1 177 ? -5.635 4.029 27.748 1.00 98.19 177 TRP A C 1
ATOM 1286 O O . TRP A 1 177 ? -5.291 3.146 26.970 1.00 98.19 177 TRP A O 1
ATOM 1296 N N . VAL A 1 178 ? -5.138 5.263 27.746 1.00 95.62 178 VAL A N 1
ATOM 1297 C CA . VAL A 1 178 ? -3.943 5.729 27.042 1.00 95.62 178 VAL A CA 1
ATOM 1298 C C . VAL A 1 178 ? -3.096 6.504 28.047 1.00 95.62 178 VAL A C 1
ATOM 1300 O O . VAL A 1 178 ? -3.643 7.278 28.841 1.00 95.62 178 VAL A O 1
ATOM 1303 N N . ASP A 1 179 ? -1.774 6.324 28.050 1.00 95.06 179 ASP A N 1
ATOM 1304 C CA . ASP A 1 179 ? -0.894 7.179 28.845 1.00 95.06 179 ASP A CA 1
ATOM 1305 C C . ASP A 1 179 ? -1.019 8.624 28.329 1.00 95.06 179 ASP A C 1
ATOM 1307 O O . ASP A 1 179 ? -0.731 8.887 27.156 1.00 95.06 179 ASP A O 1
ATOM 1311 N N . PRO A 1 180 ? -1.382 9.613 29.171 1.00 92.94 180 PRO A N 1
ATOM 1312 C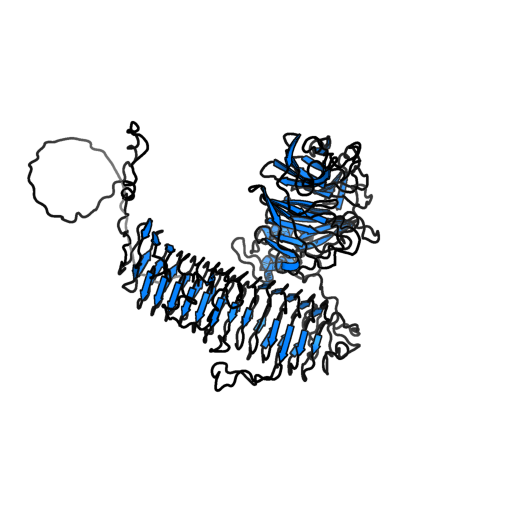 CA . PRO A 1 180 ? -1.455 11.011 28.745 1.00 92.94 180 PRO A CA 1
ATOM 1313 C C . PRO A 1 180 ? -0.149 11.544 28.130 1.00 92.94 180 PRO A C 1
ATOM 1315 O O . PRO A 1 180 ? -0.164 12.551 27.422 1.00 92.94 180 PRO A O 1
ATOM 1318 N N . ARG A 1 181 ? 0.988 10.885 28.393 1.00 93.38 181 ARG A N 1
ATOM 1319 C CA . ARG A 1 181 ? 2.293 11.197 27.803 1.00 93.38 181 ARG A CA 1
ATOM 1320 C C . ARG A 1 181 ? 2.462 10.635 26.388 1.00 93.38 181 ARG A C 1
ATOM 1322 O O . ARG A 1 181 ? 3.163 11.280 25.614 1.00 93.38 181 ARG A O 1
ATOM 1329 N N . SER A 1 182 ? 1.816 9.522 26.020 1.00 91.75 182 SER A N 1
ATOM 1330 C CA . SER A 1 182 ? 1.886 8.917 24.672 1.00 91.75 182 SER A CA 1
ATOM 1331 C C . SER A 1 182 ? 1.381 9.863 23.575 1.00 91.75 182 SER A C 1
ATOM 1333 O O . SER A 1 182 ? 1.921 9.880 22.473 1.00 91.75 182 SER A O 1
ATOM 1335 N N . ARG A 1 183 ? 0.405 10.726 23.900 1.00 88.69 183 ARG A N 1
ATOM 1336 C CA . ARG A 1 183 ? -0.107 11.800 23.020 1.00 88.69 183 ARG A CA 1
ATOM 1337 C C . ARG A 1 183 ? 0.616 13.152 23.209 1.00 88.69 183 ARG A C 1
ATOM 1339 O O . ARG A 1 183 ? 0.217 14.165 22.635 1.00 88.69 183 ARG A O 1
ATOM 1346 N N . GLY A 1 184 ? 1.662 13.195 24.038 1.00 87.88 184 GLY A N 1
ATOM 1347 C CA . GLY A 1 184 ? 2.436 14.395 24.366 1.00 87.88 184 GLY A CA 1
ATOM 1348 C C . GLY A 1 184 ? 3.563 14.717 23.368 1.00 87.88 184 GLY A C 1
ATOM 1349 O O . GLY A 1 184 ? 3.767 14.004 22.389 1.00 87.88 184 GLY A O 1
ATOM 1350 N N . PRO A 1 185 ? 4.336 15.797 23.603 1.00 85.88 185 PRO A N 1
ATOM 1351 C CA . PRO A 1 185 ? 5.470 16.167 22.748 1.00 85.88 185 PRO A CA 1
ATOM 1352 C C . PRO A 1 185 ? 6.717 15.292 22.957 1.00 85.88 185 PRO A C 1
ATOM 1354 O O . PRO A 1 185 ? 7.575 15.270 22.087 1.00 85.88 185 PRO A O 1
ATOM 1357 N N . ASN A 1 186 ? 6.819 14.610 24.102 1.00 88.38 186 ASN A N 1
ATOM 1358 C CA . ASN A 1 186 ? 7.919 13.713 24.464 1.00 88.38 186 ASN A CA 1
ATOM 1359 C C . ASN A 1 186 ? 7.318 12.391 24.981 1.00 88.38 186 ASN A C 1
ATOM 1361 O O . ASN A 1 186 ? 7.256 12.198 26.203 1.00 88.38 186 ASN A O 1
ATOM 1365 N N . PRO A 1 187 ? 6.777 11.533 24.101 1.00 92.12 187 PRO A N 1
ATOM 1366 C CA . PRO A 1 187 ? 6.168 10.288 24.535 1.00 92.12 187 PRO A CA 1
ATOM 1367 C C . PRO A 1 187 ? 7.219 9.308 25.080 1.00 92.12 187 PRO A C 1
ATOM 1369 O O . PRO A 1 187 ? 8.383 9.346 24.676 1.00 92.12 187 PRO A O 1
ATOM 1372 N N . PRO A 1 188 ? 6.839 8.438 26.030 1.00 91.94 188 PRO A N 1
ATOM 1373 C CA . PRO A 1 188 ? 7.729 7.408 26.541 1.00 91.94 188 PRO A CA 1
ATOM 1374 C C . PRO A 1 188 ? 8.002 6.347 25.467 1.00 91.94 188 PRO A C 1
ATOM 1376 O O . PRO A 1 188 ? 7.122 6.016 24.672 1.00 91.94 188 PRO A O 1
ATOM 1379 N N . PHE A 1 189 ? 9.212 5.788 25.477 1.00 90.56 189 PHE A N 1
ATOM 1380 C CA . PHE A 1 189 ? 9.589 4.680 24.599 1.00 90.56 189 PHE A CA 1
ATOM 1381 C C . PHE A 1 189 ? 8.729 3.433 24.875 1.00 90.56 189 PHE A C 1
ATOM 1383 O O . PHE A 1 189 ? 8.369 3.180 26.029 1.00 90.56 189 PHE A O 1
ATOM 1390 N N . LEU A 1 190 ? 8.401 2.676 23.827 1.00 91.25 190 LEU A N 1
ATOM 1391 C CA . LEU A 1 190 ? 7.618 1.442 23.909 1.00 91.25 190 LEU A CA 1
ATOM 1392 C C . LEU A 1 190 ? 8.518 0.258 24.265 1.00 91.25 190 LEU A C 1
ATOM 1394 O O . LEU A 1 190 ? 9.510 -0.008 23.599 1.00 91.25 190 LEU A O 1
ATOM 1398 N N . ASN A 1 191 ? 8.164 -0.491 25.305 1.00 91.94 191 ASN A N 1
ATOM 1399 C CA . ASN A 1 191 ? 8.800 -1.775 25.574 1.00 91.94 191 ASN A CA 1
ATOM 1400 C C . ASN A 1 191 ? 8.006 -2.891 24.888 1.00 91.94 191 ASN A C 1
ATOM 1402 O O . ASN A 1 191 ? 7.054 -3.407 25.471 1.00 91.94 191 ASN A O 1
ATOM 1406 N N . ILE A 1 192 ? 8.437 -3.309 23.694 1.00 92.00 192 ILE A N 1
ATOM 1407 C CA . ILE A 1 192 ? 7.831 -4.438 22.961 1.00 92.00 192 ILE A CA 1
ATOM 1408 C C . ILE A 1 192 ? 7.835 -5.751 23.767 1.00 92.00 192 ILE A C 1
ATOM 1410 O O . ILE A 1 192 ? 7.003 -6.621 23.558 1.00 92.00 192 ILE A O 1
ATOM 1414 N N . ASN A 1 193 ? 8.741 -5.886 24.742 1.00 90.94 193 ASN A N 1
ATOM 1415 C CA . ASN A 1 193 ? 8.838 -7.038 25.640 1.00 90.94 193 ASN A CA 1
ATOM 1416 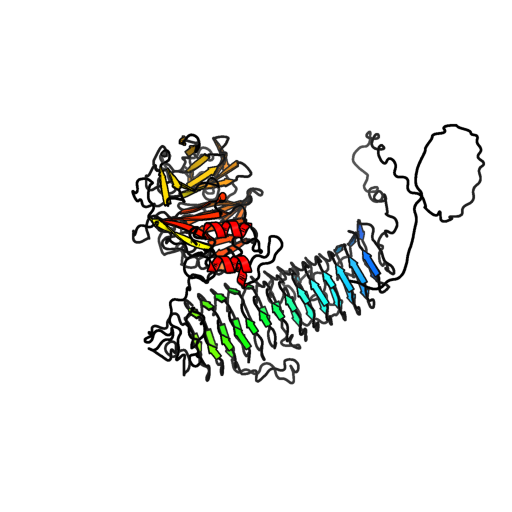C C . ASN A 1 193 ? 8.212 -6.755 27.021 1.00 90.94 193 ASN A C 1
ATOM 1418 O O . ASN A 1 193 ? 8.631 -7.332 28.029 1.00 90.94 193 ASN A O 1
ATOM 1422 N N . ALA A 1 194 ? 7.236 -5.844 27.107 1.00 92.06 194 ALA A N 1
ATOM 1423 C CA . ALA A 1 194 ? 6.529 -5.564 28.352 1.00 92.06 194 ALA A CA 1
ATOM 1424 C C . ALA A 1 194 ? 5.847 -6.844 28.882 1.00 92.06 194 ALA A C 1
ATOM 1426 O O . ALA A 1 194 ? 5.058 -7.462 28.164 1.00 92.06 194 ALA A O 1
ATOM 1427 N N . PRO A 1 195 ? 6.119 -7.272 30.131 1.00 93.81 195 PRO A N 1
ATOM 1428 C CA . PRO A 1 195 ? 5.423 -8.409 30.723 1.00 93.81 195 PRO A CA 1
ATOM 1429 C C . PRO A 1 195 ? 3.953 -8.048 31.005 1.00 93.81 195 PRO A C 1
ATOM 1431 O O . PRO A 1 195 ? 3.649 -6.864 31.164 1.00 93.81 195 PRO A O 1
ATOM 1434 N N . PRO A 1 196 ? 3.054 -9.037 31.197 1.00 96.06 196 PRO A N 1
ATOM 1435 C CA . PRO A 1 196 ? 1.634 -8.825 31.510 1.00 96.06 196 PRO A CA 1
ATOM 1436 C C . PRO A 1 196 ? 1.405 -8.333 32.957 1.00 96.06 196 PRO A C 1
ATOM 1438 O O . PRO A 1 196 ? 0.683 -8.933 33.759 1.00 96.06 196 PRO A O 1
ATOM 1441 N N . ASN A 1 197 ? 2.072 -7.245 33.334 1.00 96.69 197 ASN A N 1
ATOM 1442 C CA . ASN A 1 197 ? 1.945 -6.568 34.613 1.00 96.69 197 ASN A CA 1
ATOM 1443 C C . ASN A 1 197 ? 0.912 -5.449 34.479 1.00 96.69 197 ASN A C 1
ATOM 1445 O O . ASN A 1 197 ? 1.252 -4.346 34.073 1.00 96.69 197 ASN A O 1
ATOM 1449 N N . LEU A 1 198 ? -0.325 -5.695 34.909 1.00 95.81 198 LEU A N 1
ATOM 1450 C CA . LEU A 1 198 ? -1.446 -4.743 34.825 1.00 95.81 198 LEU A CA 1
ATOM 1451 C C . LEU A 1 198 ? -1.284 -3.453 35.677 1.00 95.81 198 LEU A C 1
ATOM 1453 O O . LEU A 1 198 ? -2.226 -2.674 35.809 1.00 95.81 198 LEU A O 1
ATOM 1457 N N . ASN A 1 199 ? -0.105 -3.222 36.270 1.00 95.38 199 ASN A N 1
ATOM 1458 C CA . ASN A 1 199 ? 0.301 -1.935 36.847 1.00 95.38 199 ASN A CA 1
ATOM 1459 C C . ASN A 1 199 ? 1.162 -1.087 35.891 1.00 95.38 199 ASN A C 1
ATOM 1461 O O . ASN A 1 199 ? 1.422 0.075 36.198 1.00 95.38 199 ASN A O 1
ATOM 1465 N N . ASP A 1 200 ? 1.636 -1.645 34.773 1.00 96.56 200 ASP A N 1
ATOM 1466 C CA . ASP A 1 200 ? 2.248 -0.868 33.697 1.00 96.56 200 ASP A CA 1
ATOM 1467 C C . ASP A 1 200 ? 1.160 0.010 33.069 1.00 96.56 200 ASP A C 1
ATOM 1469 O O . ASP A 1 200 ? 0.117 -0.479 32.647 1.00 96.56 200 ASP A O 1
ATOM 1473 N N . ARG A 1 201 ? 1.384 1.324 33.076 1.00 94.62 201 ARG A N 1
ATOM 1474 C CA . ARG A 1 201 ? 0.469 2.336 32.529 1.00 94.62 201 ARG A CA 1
ATOM 1475 C C . ARG A 1 201 ? 1.039 3.040 31.298 1.00 94.62 201 ARG A C 1
ATOM 1477 O O . ARG A 1 201 ? 0.548 4.104 30.949 1.00 94.62 201 ARG A O 1
ATOM 1484 N N . THR A 1 202 ? 2.110 2.494 30.722 1.00 94.19 202 THR A N 1
ATOM 1485 C CA . THR A 1 202 ? 2.905 3.059 29.617 1.00 94.19 202 THR A CA 1
ATOM 1486 C C . THR A 1 202 ? 2.921 2.148 28.385 1.00 94.19 202 THR A C 1
ATOM 1488 O O . THR A 1 202 ? 2.961 2.652 27.266 1.00 94.19 202 THR A O 1
ATOM 1491 N N . ASN A 1 203 ? 2.911 0.825 28.583 1.00 94.62 203 ASN A N 1
ATOM 1492 C CA . ASN A 1 203 ? 2.937 -0.178 27.506 1.00 94.62 203 ASN A CA 1
ATOM 1493 C C . ASN A 1 203 ? 1.652 -1.023 27.429 1.00 94.62 203 ASN A C 1
ATOM 1495 O O . ASN A 1 203 ? 1.542 -1.879 26.558 1.00 94.62 203 ASN A O 1
ATOM 1499 N N . LEU A 1 204 ? 0.722 -0.821 28.369 1.00 96.94 204 LEU A N 1
ATOM 1500 C CA . LEU A 1 204 ? -0.511 -1.591 28.526 1.00 96.94 204 LEU A CA 1
ATOM 1501 C C . LEU A 1 204 ? -1.705 -0.668 28.788 1.00 96.94 204 LEU A C 1
ATOM 1503 O O . LEU A 1 204 ? -1.572 0.384 29.424 1.00 96.94 204 LEU A O 1
ATOM 1507 N N . GLY A 1 205 ? -2.874 -1.140 28.366 1.00 97.50 205 GLY A N 1
ATOM 1508 C CA . GLY A 1 205 ? -4.186 -0.516 28.508 1.00 97.50 205 GLY A CA 1
ATOM 1509 C C . GLY A 1 205 ? -4.930 -0.501 27.173 1.00 97.50 205 GLY A C 1
ATOM 1510 O O . GLY A 1 205 ? -4.303 -0.534 26.123 1.00 97.50 205 GLY A O 1
ATOM 1511 N N . GLY A 1 206 ? -6.259 -0.434 27.202 1.00 97.19 206 GLY A N 1
ATOM 1512 C CA . GLY A 1 206 ? -7.077 -0.255 26.002 1.00 97.19 206 GLY A CA 1
ATOM 1513 C C . GLY A 1 206 ? -8.219 -1.257 25.859 1.00 97.19 206 GLY A C 1
ATOM 1514 O O . GLY A 1 206 ? -9.082 -1.337 26.734 1.00 97.19 206 GLY A O 1
ATOM 1515 N N . GLY A 1 207 ? -8.287 -1.971 24.739 1.00 98.62 207 GLY A N 1
ATOM 1516 C CA . GLY A 1 207 ? -9.501 -2.687 24.345 1.00 98.62 207 GLY A CA 1
ATOM 1517 C C . GLY A 1 207 ? -9.681 -4.008 25.076 1.00 98.62 207 GLY A C 1
ATOM 1518 O O . GLY A 1 207 ? -10.461 -4.116 26.031 1.00 98.62 207 GLY A O 1
ATOM 1519 N N . ILE A 1 208 ? -8.953 -5.021 24.615 1.00 98.88 208 ILE A N 1
ATOM 1520 C CA . ILE A 1 208 ? -9.037 -6.398 25.104 1.00 98.88 208 ILE A CA 1
ATOM 1521 C C . ILE A 1 208 ? -7.664 -6.847 25.605 1.00 98.88 208 ILE A C 1
ATOM 1523 O O . ILE A 1 208 ? -6.683 -6.795 24.875 1.00 98.88 208 ILE A O 1
ATOM 1527 N N . PHE A 1 209 ? -7.614 -7.361 26.832 1.00 98.88 209 PHE A N 1
ATOM 1528 C CA . PHE A 1 209 ? -6.463 -8.086 27.366 1.00 98.88 209 PHE A CA 1
ATOM 1529 C C . PHE A 1 209 ? -6.823 -9.560 27.552 1.00 98.88 209 PHE A C 1
ATOM 1531 O O . PHE A 1 209 ? -7.782 -9.874 28.267 1.00 98.88 209 PHE A O 1
ATOM 1538 N N . MET A 1 210 ? -6.039 -10.465 26.969 1.00 98.75 210 MET A N 1
ATOM 1539 C CA . MET A 1 210 ? -6.142 -11.908 27.186 1.00 98.75 210 MET A CA 1
ATOM 1540 C C . MET A 1 210 ? -4.835 -12.486 27.719 1.00 98.75 210 MET A C 1
ATOM 1542 O O . MET A 1 210 ? -3.758 -12.174 27.211 1.00 98.75 210 MET A O 1
ATOM 1546 N N . ARG A 1 211 ? -4.928 -13.378 28.715 1.00 98.75 211 ARG A N 1
ATOM 1547 C CA . ARG A 1 211 ? -3.761 -14.109 29.222 1.00 98.75 211 ARG A CA 1
ATOM 1548 C C . ARG A 1 211 ? -4.016 -15.578 29.549 1.00 98.75 211 ARG A C 1
ATOM 1550 O O . ARG A 1 211 ? -4.936 -15.874 30.311 1.00 98.75 211 ARG A O 1
ATOM 1557 N N . SER A 1 212 ? -3.148 -16.477 29.081 1.00 98.69 212 SER A N 1
ATOM 1558 C CA . SER A 1 212 ? -3.261 -17.924 29.328 1.00 98.69 212 SER A CA 1
ATOM 1559 C C . SER A 1 212 ? -4.630 -18.445 28.876 1.00 98.69 212 SER A C 1
ATOM 1561 O O . SER A 1 212 ? -5.416 -18.965 29.673 1.00 98.69 212 SER A O 1
ATOM 1563 N N . VAL A 1 213 ? -4.957 -18.201 27.602 1.00 98.75 213 VAL A N 1
ATOM 1564 C CA . VAL A 1 213 ? -6.263 -18.510 26.995 1.00 98.75 213 VAL A CA 1
ATOM 1565 C C . VAL A 1 213 ? -6.075 -19.433 25.792 1.00 98.75 213 VAL A C 1
ATOM 1567 O O . VAL A 1 213 ? -5.110 -19.300 25.046 1.00 98.75 213 VAL A O 1
ATOM 1570 N N . THR A 1 214 ? -6.991 -20.376 25.576 1.00 98.81 214 THR A N 1
ATOM 1571 C CA . THR A 1 214 ? -6.949 -21.267 24.401 1.00 98.81 214 THR A CA 1
ATOM 1572 C C . THR A 1 214 ? -8.284 -21.296 23.669 1.00 98.81 214 THR A C 1
ATOM 1574 O O . THR A 1 214 ? -9.335 -21.338 24.313 1.00 98.81 214 THR A O 1
ATOM 1577 N N . ALA A 1 215 ? -8.248 -21.328 22.336 1.00 98.56 215 ALA A N 1
ATOM 1578 C CA . ALA A 1 215 ? -9.435 -21.364 21.479 1.00 98.56 215 ALA A CA 1
ATOM 1579 C C . ALA A 1 215 ? -10.420 -20.208 21.748 1.00 98.56 215 ALA A C 1
ATOM 1581 O O . ALA A 1 215 ? -11.634 -20.400 21.794 1.00 98.56 215 ALA A O 1
ATOM 1582 N N . ALA A 1 216 ? -9.907 -18.996 21.973 1.00 98.69 216 ALA A N 1
ATOM 1583 C CA . ALA A 1 216 ? -10.738 -17.799 22.018 1.00 98.69 216 ALA A CA 1
ATOM 1584 C C . ALA A 1 216 ? -11.268 -17.431 20.623 1.00 98.69 216 ALA A C 1
ATOM 1586 O O . ALA A 1 216 ? -10.745 -17.859 19.592 1.00 98.69 216 ALA A O 1
ATOM 1587 N N . THR A 1 217 ? -12.311 -16.610 20.591 1.00 98.88 217 THR A N 1
ATOM 1588 C CA . THR A 1 217 ? -12.853 -16.009 19.370 1.00 98.88 217 THR A CA 1
ATOM 1589 C C . THR A 1 217 ? -13.147 -14.540 19.647 1.00 98.88 217 THR A C 1
ATOM 1591 O O . THR A 1 217 ? -14.035 -14.237 20.438 1.00 98.88 217 THR A O 1
ATOM 1594 N N . VAL A 1 218 ? -12.403 -13.628 19.029 1.00 98.88 218 VAL A N 1
ATOM 1595 C CA . VAL A 1 218 ? -12.641 -12.178 19.089 1.00 98.88 218 VAL A CA 1
ATOM 1596 C C . VAL A 1 218 ? -13.034 -11.724 17.695 1.00 98.88 218 VAL A C 1
ATOM 1598 O O . VAL A 1 218 ? -12.186 -11.745 16.809 1.00 98.88 218 VAL A O 1
ATOM 1601 N N . VAL A 1 219 ? -14.301 -11.370 17.472 1.00 98.44 219 VAL A N 1
ATOM 1602 C CA . VAL A 1 219 ? -14.767 -10.988 16.127 1.00 98.44 219 VAL A CA 1
ATOM 1603 C C . VAL A 1 219 ? -15.662 -9.751 16.109 1.00 98.44 219 VAL A C 1
ATOM 1605 O O . VAL A 1 219 ? -16.369 -9.471 17.077 1.00 98.44 219 VAL A O 1
ATOM 1608 N N . ASP A 1 220 ? -15.629 -8.990 15.018 1.00 96.12 220 ASP A N 1
ATOM 1609 C CA . ASP A 1 220 ? -16.474 -7.805 14.795 1.00 96.12 220 ASP A CA 1
ATOM 1610 C C . ASP A 1 220 ? -16.365 -6.733 15.909 1.00 96.12 220 ASP A C 1
ATOM 1612 O O . ASP A 1 220 ? -17.355 -6.095 16.269 1.00 96.12 220 ASP A O 1
ATOM 1616 N N . CYS A 1 221 ? -15.207 -6.578 16.561 1.00 98.62 221 CYS A N 1
ATOM 1617 C CA . CYS A 1 221 ? -15.050 -5.664 17.703 1.00 98.62 221 CYS A CA 1
ATOM 1618 C C . CYS A 1 221 ? -14.449 -4.310 17.296 1.00 98.62 221 CYS A C 1
ATOM 1620 O O . CYS A 1 221 ? -13.647 -4.238 16.374 1.00 98.62 221 CYS A O 1
ATOM 1622 N N . THR A 1 222 ? -14.796 -3.236 18.012 1.00 98.75 222 THR A N 1
ATOM 1623 C CA . THR A 1 222 ? -14.218 -1.889 17.826 1.00 98.75 222 THR A CA 1
ATOM 1624 C C . THR A 1 222 ? -13.375 -1.521 19.043 1.00 98.75 222 THR A C 1
ATOM 1626 O O . THR A 1 222 ? -13.842 -1.617 20.177 1.00 98.75 222 THR A O 1
ATOM 1629 N N . LEU A 1 223 ? -12.110 -1.179 18.814 1.00 98.75 223 LEU A N 1
ATOM 1630 C CA . LEU A 1 223 ? -11.021 -1.225 19.792 1.00 98.75 223 LEU A CA 1
ATOM 1631 C C . LEU A 1 223 ? -10.062 -0.035 19.610 1.00 98.75 223 LEU A C 1
ATOM 1633 O O . LEU A 1 223 ? -8.842 -0.189 19.712 1.00 98.75 223 LEU A O 1
ATOM 1637 N N . VAL A 1 224 ? -10.609 1.150 19.340 1.00 97.88 224 VAL A N 1
ATOM 1638 C CA . VAL A 1 224 ? -9.834 2.329 18.922 1.00 97.88 224 VAL A CA 1
ATOM 1639 C C . VAL A 1 224 ? -9.560 3.322 20.058 1.00 97.88 224 VAL A C 1
ATOM 1641 O O . VAL A 1 224 ? -10.192 3.290 21.120 1.00 97.88 224 VAL A O 1
ATOM 1644 N N . ASP A 1 225 ? -8.664 4.276 19.794 1.00 95.19 225 ASP A N 1
ATOM 1645 C CA . ASP A 1 225 ? -8.495 5.513 20.573 1.00 95.19 225 ASP A CA 1
ATOM 1646 C C . ASP A 1 225 ? -7.920 5.308 21.999 1.00 95.19 225 ASP A C 1
ATOM 1648 O O . ASP A 1 225 ? -8.360 5.923 22.976 1.00 95.19 225 ASP A O 1
ATOM 1652 N N . GLN A 1 226 ? -6.934 4.415 22.130 1.00 97.12 226 GLN A N 1
ATOM 1653 C CA . GLN A 1 226 ? -6.371 3.951 23.407 1.00 97.12 226 GLN A CA 1
ATOM 1654 C C . GLN A 1 226 ? -4.880 3.568 23.282 1.00 97.12 226 GLN A C 1
ATOM 1656 O O . GLN A 1 226 ? -4.236 3.933 22.300 1.00 97.12 226 GLN A O 1
ATOM 1661 N N . GLU A 1 227 ? -4.281 2.931 24.299 1.00 96.50 227 GLU A N 1
ATOM 1662 C CA . GLU A 1 227 ? -2.886 2.474 24.210 1.00 96.50 227 GLU A CA 1
ATOM 1663 C C . GLU A 1 227 ? -2.773 1.296 23.232 1.00 96.50 227 GLU A C 1
ATOM 1665 O O . GLU A 1 227 ? -2.120 1.440 22.203 1.00 96.50 227 GLU A O 1
ATOM 1670 N N . ASN A 1 228 ? -3.476 0.187 23.492 1.00 98.25 228 ASN A N 1
ATOM 1671 C CA . ASN A 1 228 ? -3.479 -1.006 22.644 1.00 98.25 228 ASN A CA 1
ATOM 1672 C C . ASN A 1 228 ? -4.910 -1.481 22.311 1.00 98.25 228 ASN A C 1
ATOM 1674 O O . ASN A 1 228 ? -5.804 -1.444 23.163 1.00 98.25 228 ASN A O 1
ATOM 1678 N N . GLY A 1 229 ? -5.131 -1.996 21.099 1.00 98.69 229 GLY A N 1
ATOM 1679 C CA . GLY A 1 229 ? -6.407 -2.605 20.704 1.00 98.69 229 GLY A CA 1
ATOM 1680 C C . GLY A 1 229 ? -6.628 -3.972 21.363 1.00 98.69 229 GLY A C 1
ATOM 1681 O O . GLY A 1 229 ? -7.566 -4.147 22.150 1.00 98.69 229 GLY A O 1
ATOM 1682 N N . ILE A 1 230 ? -5.745 -4.932 21.072 1.00 98.81 230 ILE A N 1
ATOM 1683 C CA . ILE A 1 230 ? -5.744 -6.289 21.642 1.00 98.81 230 ILE A CA 1
ATOM 1684 C C . ILE A 1 230 ? -4.342 -6.654 22.146 1.00 98.81 230 ILE A C 1
ATOM 1686 O O . ILE A 1 230 ? -3.388 -6.666 21.374 1.00 98.81 230 ILE A O 1
ATOM 1690 N N . ASP A 1 231 ? -4.241 -7.046 23.416 1.00 98.81 231 ASP A N 1
ATOM 1691 C CA . ASP A 1 231 ? -3.053 -7.656 24.019 1.00 98.81 231 ASP A CA 1
ATOM 1692 C C . ASP A 1 231 ? -3.285 -9.150 24.285 1.00 98.81 231 ASP A C 1
ATOM 1694 O O . ASP A 1 231 ? -4.148 -9.523 25.087 1.00 98.81 231 ASP A O 1
ATOM 1698 N N . LEU A 1 232 ? -2.489 -10.008 23.645 1.00 98.81 232 LEU A N 1
ATOM 1699 C CA . LEU A 1 232 ? -2.508 -11.463 23.782 1.00 98.81 232 LEU A CA 1
ATOM 1700 C C . LEU A 1 232 ? -1.205 -11.950 24.432 1.00 98.81 232 LEU A C 1
ATOM 1702 O O . LEU A 1 232 ? -0.122 -11.829 23.862 1.00 98.81 232 LEU A O 1
ATOM 1706 N N . TYR A 1 233 ? -1.311 -12.537 25.623 1.00 98.75 233 TYR A N 1
ATOM 1707 C CA . TYR A 1 233 ? -0.188 -13.112 26.366 1.00 98.75 233 TYR A CA 1
ATOM 1708 C C . TYR A 1 233 ? -0.414 -14.604 26.620 1.00 98.75 233 TYR A C 1
ATOM 1710 O O . TYR A 1 233 ? -1.353 -14.940 27.333 1.00 98.75 233 TYR A O 1
ATOM 1718 N N . ASP A 1 234 ? 0.446 -15.507 26.136 1.00 98.62 234 ASP A N 1
ATOM 1719 C CA . ASP A 1 234 ? 0.250 -16.961 26.342 1.00 98.62 234 ASP A CA 1
ATOM 1720 C C . ASP A 1 234 ? -1.145 -17.400 25.815 1.00 98.62 234 ASP A C 1
ATOM 1722 O O . ASP A 1 234 ? -1.943 -18.030 26.511 1.00 98.62 234 ASP A O 1
ATOM 1726 N N . VAL A 1 235 ? -1.506 -16.937 24.606 1.00 98.88 235 VAL A N 1
ATOM 1727 C CA . VAL A 1 235 ? -2.791 -17.225 23.944 1.00 98.88 235 VAL A CA 1
ATOM 1728 C C . VAL A 1 235 ? -2.579 -18.146 22.747 1.00 98.88 235 VAL A C 1
ATOM 1730 O O . VAL A 1 235 ? -1.720 -17.887 21.900 1.00 98.88 235 VAL A O 1
ATOM 1733 N N . HIS A 1 236 ? -3.371 -19.216 22.671 1.00 98.69 236 HIS A N 1
ATOM 1734 C CA . HIS A 1 236 ? -3.154 -20.300 21.712 1.00 98.69 236 HIS A CA 1
ATOM 1735 C C . HIS A 1 236 ? -4.406 -20.692 20.931 1.00 98.69 236 HIS A C 1
ATOM 1737 O O . HIS A 1 236 ? -5.524 -20.600 21.449 1.00 98.69 236 HIS A O 1
ATOM 1743 N N . ASP A 1 237 ? -4.207 -21.182 19.705 1.00 98.69 237 ASP A N 1
ATOM 1744 C CA . ASP A 1 237 ? -5.234 -21.801 18.851 1.00 98.69 237 ASP A CA 1
ATOM 1745 C C . ASP A 1 237 ? -6.520 -20.955 18.690 1.00 98.69 237 ASP A C 1
ATOM 1747 O O . ASP A 1 237 ? -7.621 -21.496 18.573 1.00 98.69 237 ASP A O 1
ATOM 1751 N N . SER A 1 238 ? -6.409 -19.623 18.764 1.00 98.88 238 SER A N 1
ATOM 1752 C CA . SER A 1 238 ? -7.546 -18.691 18.822 1.00 98.88 238 SER A CA 1
ATOM 1753 C C . SER A 1 238 ? -7.794 -17.968 17.495 1.00 98.88 238 SER A C 1
ATOM 1755 O O . SER A 1 238 ? -6.886 -17.835 16.676 1.00 98.88 238 SER A O 1
ATOM 1757 N N . LEU A 1 239 ? -9.022 -17.479 17.302 1.00 98.81 239 LEU A N 1
ATOM 1758 C CA . LEU A 1 239 ? -9.441 -16.668 16.156 1.00 98.81 239 LEU A CA 1
ATOM 1759 C C . LEU A 1 239 ? -9.624 -15.201 16.568 1.00 98.81 239 LEU A C 1
ATOM 1761 O O . LEU A 1 239 ? -10.333 -14.915 17.535 1.00 98.81 239 LEU A O 1
ATOM 1765 N N . ILE A 1 240 ? -9.019 -14.280 15.821 1.00 98.88 240 ILE A N 1
ATOM 1766 C CA . ILE A 1 240 ? -9.215 -12.833 15.953 1.00 98.88 240 ILE A CA 1
ATOM 1767 C C . ILE A 1 240 ? -9.548 -12.289 14.558 1.00 98.88 240 ILE A C 1
ATOM 1769 O O . ILE A 1 240 ? -8.673 -12.286 13.697 1.00 98.88 240 ILE A O 1
ATOM 1773 N N . ALA A 1 241 ? -10.789 -11.873 14.296 1.00 97.06 241 ALA A N 1
ATOM 1774 C CA . ALA A 1 241 ? -11.195 -11.504 12.936 1.00 97.06 241 ALA A CA 1
ATOM 1775 C C . ALA A 1 241 ? -12.140 -10.301 12.818 1.00 97.06 241 ALA A C 1
ATOM 1777 O O . ALA A 1 241 ? -12.845 -9.955 13.767 1.00 97.06 241 ALA A O 1
ATOM 1778 N N . GLY A 1 242 ? -12.152 -9.656 11.647 1.00 85.50 242 GLY A N 1
ATOM 1779 C CA . GLY A 1 242 ? -13.118 -8.605 11.291 1.00 85.50 242 GLY A CA 1
ATOM 1780 C C . GLY A 1 242 ? -13.170 -7.404 12.247 1.00 85.50 242 GLY A C 1
ATOM 1781 O O . GLY A 1 242 ? -14.182 -6.708 12.304 1.00 85.50 242 GLY A O 1
ATOM 1782 N N . SER A 1 243 ? -12.138 -7.198 13.070 1.00 96.88 243 SER A N 1
ATOM 1783 C CA . SER A 1 243 ? -12.144 -6.203 14.146 1.00 96.88 243 SER A CA 1
ATOM 1784 C C . SER A 1 243 ? -11.373 -4.937 13.766 1.00 96.88 243 SER A C 1
ATOM 1786 O O . SER A 1 243 ? -10.382 -4.975 13.040 1.00 96.88 243 SER A O 1
ATOM 1788 N N . GLU A 1 244 ? -11.835 -3.806 14.287 1.00 97.69 244 GLU A N 1
ATOM 1789 C CA . GLU A 1 244 ? -11.292 -2.468 14.070 1.00 97.69 244 GLU A CA 1
ATOM 1790 C C . GLU A 1 244 ? -10.483 -2.036 15.302 1.00 97.69 244 GLU A C 1
ATOM 1792 O O . GLU A 1 244 ? -11.045 -1.757 16.361 1.00 97.69 244 GLU A O 1
ATOM 1797 N N . ALA A 1 245 ? -9.160 -2.015 15.170 1.00 98.44 245 ALA A N 1
ATOM 1798 C CA . ALA A 1 245 ? -8.161 -1.735 16.200 1.00 98.44 245 ALA A CA 1
ATOM 1799 C C . ALA A 1 245 ? -7.200 -0.591 15.802 1.00 98.44 245 ALA A C 1
ATOM 1801 O O . ALA A 1 245 ? -6.055 -0.550 16.260 1.00 98.44 245 ALA A O 1
ATOM 1802 N N . SER A 1 246 ? -7.658 0.337 14.958 1.00 95.75 246 SER A N 1
ATOM 1803 C CA . SER A 1 246 ? -6.928 1.543 14.544 1.00 95.75 246 SER A CA 1
ATOM 1804 C C . SER A 1 246 ? -6.735 2.593 15.653 1.00 95.75 246 SER A C 1
ATOM 1806 O O . SER A 1 246 ? -7.318 2.523 16.735 1.00 95.75 246 SER A O 1
ATOM 1808 N N . ASP A 1 247 ? -5.936 3.625 15.355 1.00 93.06 247 ASP A N 1
ATOM 1809 C CA . ASP A 1 247 ? -5.786 4.864 16.145 1.00 93.06 247 ASP A CA 1
ATOM 1810 C C . ASP A 1 247 ? -5.299 4.647 17.597 1.00 93.06 247 ASP A C 1
ATOM 1812 O O . ASP A 1 247 ? -5.601 5.414 18.522 1.00 93.06 247 ASP A O 1
ATOM 1816 N N . ASN A 1 248 ? -4.512 3.587 17.788 1.00 96.75 248 ASN A N 1
ATOM 1817 C CA . ASN A 1 248 ? -3.899 3.201 19.057 1.00 96.75 248 ASN A CA 1
ATOM 1818 C C . ASN A 1 248 ? -2.462 3.738 19.190 1.00 96.75 248 ASN A C 1
ATOM 1820 O O . ASN A 1 248 ? -1.718 3.800 18.215 1.00 96.75 248 ASN A O 1
ATOM 1824 N N . THR A 1 249 ? -2.047 4.147 20.394 1.00 95.12 249 THR A N 1
ATOM 1825 C CA . THR A 1 249 ? -0.725 4.780 20.616 1.00 95.12 249 THR A CA 1
ATOM 1826 C C . THR A 1 249 ? 0.407 3.808 20.964 1.00 95.12 249 THR A C 1
ATOM 1828 O O . THR A 1 249 ? 1.534 4.244 21.213 1.00 95.12 249 THR A O 1
ATOM 1831 N N . GLY A 1 250 ? 0.119 2.511 20.987 1.00 95.19 250 GLY A N 1
ATOM 1832 C CA . GLY A 1 250 ? 1.058 1.399 21.062 1.00 95.19 250 GLY A CA 1
ATOM 1833 C C . GLY A 1 250 ? 0.775 0.413 19.932 1.00 95.19 250 GLY A C 1
ATOM 1834 O O . GLY A 1 250 ? 1.363 0.540 18.857 1.00 95.19 250 GLY A O 1
ATOM 1835 N N . TRP A 1 251 ? -0.126 -0.542 20.183 1.00 96.56 251 TRP A N 1
ATOM 1836 C CA . TRP A 1 251 ? -0.385 -1.688 19.299 1.00 96.56 251 TRP A CA 1
ATOM 1837 C C . TRP A 1 251 ? -1.824 -1.740 18.777 1.00 96.56 251 TRP A C 1
ATOM 1839 O O . TRP A 1 251 ? -2.764 -1.476 19.524 1.00 96.56 251 TRP A O 1
ATOM 1849 N N . GLY A 1 252 ? -2.027 -2.182 17.537 1.00 98.38 252 GLY A N 1
ATOM 1850 C CA . GLY A 1 252 ? -3.341 -2.674 17.105 1.00 98.38 252 GLY A CA 1
ATOM 1851 C C . GLY A 1 252 ? -3.626 -4.045 17.720 1.00 98.38 252 GLY A C 1
ATOM 1852 O O . GLY A 1 252 ? -4.515 -4.194 18.561 1.00 98.38 252 GLY A O 1
ATOM 1853 N N . VAL A 1 253 ? -2.803 -5.033 17.360 1.00 98.69 253 VAL A N 1
ATOM 1854 C CA . VAL A 1 253 ? -2.835 -6.404 17.889 1.00 98.69 253 VAL A CA 1
ATOM 1855 C C . VAL A 1 253 ? -1.425 -6.839 18.303 1.00 98.69 253 VAL A C 1
ATOM 1857 O O . VAL A 1 253 ? -0.507 -6.880 17.485 1.00 98.69 253 VAL A O 1
ATOM 1860 N N . HIS A 1 254 ? -1.245 -7.189 19.575 1.00 98.25 254 HIS A N 1
ATOM 1861 C CA . HIS A 1 254 ? 0.033 -7.607 20.154 1.00 98.25 254 HIS A CA 1
ATOM 1862 C C . HIS A 1 254 ? -0.026 -9.053 20.651 1.00 98.25 254 HIS A C 1
ATOM 1864 O O . HIS A 1 254 ? -0.922 -9.433 21.401 1.00 98.25 254 HIS A O 1
ATOM 1870 N N . LEU A 1 255 ? 0.948 -9.859 20.227 1.00 98.50 255 LEU A N 1
ATOM 1871 C CA . LEU A 1 255 ? 1.144 -11.257 20.586 1.00 98.50 255 LEU A CA 1
ATOM 1872 C C . LEU A 1 255 ? 2.464 -11.414 21.337 1.00 98.50 255 LEU A C 1
ATOM 1874 O O . LEU A 1 255 ? 3.542 -11.146 20.805 1.00 98.50 255 LEU A O 1
ATOM 1878 N N . ASN A 1 256 ? 2.377 -11.932 22.555 1.00 97.38 256 ASN A N 1
ATOM 1879 C CA . ASN A 1 256 ? 3.510 -12.254 23.406 1.00 97.38 256 ASN A CA 1
ATOM 1880 C C . ASN A 1 256 ? 3.407 -13.724 23.829 1.00 97.38 256 ASN A C 1
ATOM 1882 O O . ASN A 1 256 ? 2.410 -14.121 24.441 1.00 97.38 256 ASN A O 1
ATOM 1886 N N . ALA A 1 257 ? 4.392 -14.545 23.449 1.00 97.12 257 ALA A N 1
ATOM 1887 C CA . ALA A 1 257 ? 4.366 -16.004 23.624 1.00 97.12 257 ALA A CA 1
ATOM 1888 C C . ALA A 1 257 ? 3.052 -16.671 23.148 1.00 97.12 257 ALA A C 1
ATOM 1890 O O . ALA A 1 257 ? 2.602 -17.659 23.725 1.00 97.12 257 ALA A O 1
ATOM 1891 N N . SER A 1 258 ? 2.406 -16.105 22.123 1.00 98.56 258 SER A N 1
ATOM 1892 C CA . SER A 1 258 ? 1.070 -16.506 21.668 1.00 98.56 258 SER A CA 1
ATOM 1893 C C . SER A 1 258 ? 1.167 -17.197 20.309 1.00 98.56 258 SER A C 1
ATOM 1895 O O . SER A 1 258 ? 1.748 -16.647 19.372 1.00 98.56 258 SER A O 1
ATOM 1897 N N . THR A 1 259 ? 0.666 -18.429 20.204 1.00 98.62 259 THR A N 1
ATOM 1898 C CA . THR A 1 259 ? 1.034 -19.356 19.115 1.00 98.62 259 THR A CA 1
ATOM 1899 C C . THR A 1 259 ? -0.159 -20.061 18.471 1.00 98.62 259 THR A C 1
ATOM 1901 O O . THR A 1 259 ? -1.167 -20.321 19.122 1.00 98.62 259 THR A O 1
ATOM 1904 N N . GLY A 1 260 ? -0.047 -20.399 17.184 1.00 98.50 260 GLY A N 1
ATOM 1905 C CA . GLY A 1 260 ? -1.090 -21.144 16.461 1.00 98.50 260 GLY A CA 1
ATOM 1906 C C . GLY A 1 260 ? -2.402 -20.380 16.229 1.00 98.50 260 GLY A C 1
ATOM 1907 O O . GLY A 1 260 ? -3.395 -20.979 15.822 1.00 98.50 260 GLY A O 1
ATOM 1908 N N . ASN A 1 261 ? -2.435 -19.069 16.479 1.00 98.88 261 ASN A N 1
ATOM 1909 C CA . ASN A 1 261 ? -3.634 -18.253 16.306 1.00 98.88 261 ASN A CA 1
ATOM 1910 C C . ASN A 1 261 ? -3.864 -17.912 14.827 1.00 98.88 261 ASN A C 1
ATOM 1912 O O . ASN A 1 261 ? -2.914 -17.773 14.053 1.00 98.88 261 ASN A O 1
ATOM 1916 N N . THR A 1 262 ? -5.127 -17.733 14.442 1.00 98.81 262 THR A N 1
ATOM 1917 C CA . THR A 1 262 ? -5.517 -17.155 13.150 1.00 98.81 262 THR A CA 1
ATOM 1918 C C . THR A 1 262 ? -6.045 -15.749 13.383 1.00 98.81 262 THR A C 1
ATOM 1920 O O . THR A 1 262 ? -6.916 -15.541 14.226 1.00 98.81 262 THR A O 1
ATOM 1923 N N . ILE A 1 263 ? -5.474 -14.785 12.670 1.00 98.88 263 ILE A N 1
ATOM 1924 C CA . ILE A 1 263 ? -5.776 -13.367 12.803 1.00 98.88 263 ILE A CA 1
ATOM 1925 C C . ILE A 1 263 ? -6.015 -12.815 11.406 1.00 98.88 263 ILE A C 1
ATOM 1927 O O . ILE A 1 263 ? -5.074 -12.725 10.611 1.00 98.88 263 ILE A O 1
ATOM 1931 N N . GLU A 1 264 ? -7.270 -12.519 11.082 1.00 96.19 264 GLU A N 1
ATOM 1932 C CA . GLU A 1 264 ? -7.683 -12.275 9.700 1.00 96.19 264 GLU A CA 1
ATOM 1933 C C . GLU A 1 264 ? -8.702 -11.149 9.517 1.00 96.19 264 GLU A C 1
ATOM 1935 O O . GLU A 1 264 ? -9.574 -10.947 10.352 1.00 96.19 264 GLU A O 1
ATOM 1940 N N . GLU A 1 265 ? -8.587 -10.396 8.422 1.00 89.44 265 GLU A N 1
ATOM 1941 C CA . GLU A 1 265 ? -9.553 -9.345 8.044 1.00 89.44 265 GLU A CA 1
ATOM 1942 C C . GLU A 1 265 ? -9.733 -8.223 9.096 1.00 89.44 265 GLU A C 1
ATOM 1944 O O . GLU A 1 265 ? -10.748 -7.529 9.123 1.00 89.44 265 GLU A O 1
ATOM 1949 N N . ASN A 1 266 ? -8.747 -8.013 9.977 1.00 93.69 266 ASN A N 1
ATOM 1950 C CA . ASN A 1 266 ? -8.760 -6.914 10.947 1.00 93.69 266 ASN A CA 1
ATOM 1951 C C . ASN A 1 266 ? -8.135 -5.644 10.353 1.00 93.69 266 ASN A C 1
ATOM 1953 O O . ASN A 1 266 ? -7.212 -5.715 9.535 1.00 93.69 266 ASN A O 1
ATOM 1957 N N . THR A 1 267 ? -8.581 -4.482 10.829 1.00 94.81 267 THR A N 1
ATOM 1958 C CA . THR A 1 267 ? -7.972 -3.178 10.525 1.00 94.81 267 THR A CA 1
ATOM 1959 C C . THR A 1 267 ? -7.257 -2.641 11.765 1.00 94.81 267 THR A C 1
ATOM 1961 O O . THR A 1 267 ? -7.801 -2.674 12.862 1.00 94.81 267 THR A O 1
ATOM 1964 N N . ALA A 1 268 ? -6.023 -2.174 11.603 1.00 97.25 268 ALA A N 1
ATOM 1965 C CA . ALA A 1 268 ? -5.159 -1.610 12.640 1.00 97.25 268 ALA A CA 1
ATOM 1966 C C . ALA A 1 268 ? -4.353 -0.434 12.056 1.00 97.25 268 ALA A C 1
ATOM 1968 O O . ALA A 1 268 ? -3.123 -0.389 12.121 1.00 97.25 268 ALA A O 1
ATOM 1969 N N . ASP A 1 269 ? -5.056 0.490 11.401 1.00 92.31 269 ASP A N 1
ATOM 1970 C CA . ASP A 1 269 ? -4.449 1.668 10.792 1.00 92.31 269 ASP A CA 1
ATOM 1971 C C . ASP A 1 269 ? -4.038 2.695 11.855 1.00 92.31 269 ASP A C 1
ATOM 1973 O O . ASP A 1 269 ? -4.648 2.811 12.917 1.00 92.31 269 ASP A O 1
ATOM 1977 N N . ARG A 1 270 ? -3.044 3.533 11.546 1.00 89.56 270 ARG A N 1
ATOM 1978 C CA . ARG A 1 270 ? -2.640 4.679 12.385 1.00 89.56 270 ARG A CA 1
ATOM 1979 C C . ARG A 1 270 ? -2.270 4.277 13.822 1.00 89.56 270 ARG A C 1
ATOM 1981 O O . ARG A 1 270 ? -2.315 5.102 14.734 1.00 89.56 270 ARG A O 1
ATOM 1988 N N . CYS A 1 271 ? -1.857 3.023 14.022 1.00 94.88 271 CYS A N 1
ATOM 1989 C CA . CYS A 1 271 ? -1.238 2.544 15.253 1.00 94.88 271 CYS A CA 1
ATOM 1990 C C . CYS A 1 271 ? 0.165 3.155 15.377 1.00 94.88 271 CYS A C 1
ATOM 1992 O O . CYS A 1 271 ? 1.149 2.601 14.882 1.00 94.88 271 CYS A O 1
ATOM 1994 N N . THR A 1 272 ? 0.250 4.360 15.946 1.00 90.56 272 THR A N 1
ATOM 1995 C CA . THR A 1 272 ? 1.488 5.143 15.978 1.00 90.56 272 THR A CA 1
ATOM 1996 C C . THR A 1 272 ? 1.667 5.944 17.264 1.00 90.56 272 THR A C 1
ATOM 1998 O O . THR A 1 272 ? 0.750 6.604 17.765 1.00 90.56 272 THR A O 1
ATOM 2001 N N . ARG A 1 273 ? 2.898 5.946 17.785 1.00 89.12 273 ARG A N 1
ATOM 2002 C CA . ARG A 1 273 ? 3.321 6.830 18.874 1.00 89.12 273 ARG A CA 1
ATOM 2003 C C . ARG A 1 273 ? 4.182 7.955 18.308 1.00 89.12 273 ARG A C 1
ATOM 2005 O O . ARG A 1 273 ? 5.239 7.723 17.735 1.00 89.12 273 ARG A O 1
ATOM 2012 N N . LYS A 1 274 ? 3.748 9.204 18.490 1.00 80.12 274 LYS A N 1
ATOM 2013 C CA . LYS A 1 274 ? 4.336 10.378 17.821 1.00 80.12 274 LYS A CA 1
ATOM 2014 C C . LYS A 1 274 ? 5.869 10.462 17.952 1.00 80.12 274 LYS A C 1
ATOM 2016 O O . LYS A 1 274 ? 6.386 10.813 19.008 1.00 80.12 274 LYS A O 1
ATOM 2021 N N . GLY A 1 275 ? 6.579 10.269 16.840 1.00 71.62 275 GLY A N 1
ATOM 2022 C CA . GLY A 1 275 ? 8.041 10.394 16.784 1.00 71.62 275 GLY A CA 1
ATOM 2023 C C . GLY A 1 275 ? 8.811 9.175 17.304 1.00 71.62 275 GLY A C 1
ATOM 2024 O O . GLY A 1 275 ? 10.001 9.300 17.585 1.00 71.62 275 GLY A O 1
ATOM 2025 N N . LEU A 1 276 ? 8.150 8.024 17.433 1.00 68.19 276 LEU A N 1
ATOM 2026 C CA . LEU A 1 276 ? 8.752 6.718 17.692 1.00 68.19 276 LEU A CA 1
ATOM 2027 C C . LEU A 1 276 ? 8.348 5.778 16.546 1.00 68.19 276 LEU A C 1
ATOM 2029 O O . LEU A 1 276 ? 7.187 5.786 16.143 1.00 68.19 276 LEU A O 1
ATOM 2033 N N . GLY A 1 277 ? 9.303 5.021 16.000 1.00 68.62 277 GLY A N 1
ATOM 2034 C CA . GLY A 1 277 ? 9.035 4.063 14.920 1.00 68.62 277 GLY A CA 1
ATOM 2035 C C . GLY A 1 277 ? 8.360 2.801 15.446 1.00 68.62 277 GLY A C 1
ATOM 2036 O O . GLY A 1 277 ? 7.341 2.391 14.916 1.00 68.62 277 GLY A O 1
ATOM 2037 N N . ASP A 1 278 ? 8.862 2.302 16.575 1.00 79.44 278 ASP A N 1
ATOM 2038 C CA . ASP A 1 278 ? 8.621 0.979 17.158 1.00 79.44 278 ASP A CA 1
ATOM 2039 C C . ASP A 1 278 ? 7.174 0.704 17.632 1.00 79.44 278 ASP A C 1
ATOM 2041 O O . ASP A 1 278 ? 6.949 -0.288 18.314 1.00 79.44 278 ASP A O 1
ATOM 2045 N N . SER A 1 279 ? 6.203 1.586 17.366 1.00 92.38 279 SER A N 1
ATOM 2046 C CA . SER A 1 279 ? 4.755 1.331 17.520 1.00 92.38 279 SER A CA 1
ATOM 2047 C C . SER A 1 279 ? 4.221 0.601 16.292 1.00 92.38 279 SER A C 1
ATOM 2049 O O . SER A 1 279 ? 4.569 1.008 15.192 1.00 92.38 279 SER A O 1
ATOM 2051 N N . ALA A 1 280 ? 3.346 -0.396 16.431 1.00 95.69 280 ALA A N 1
ATOM 2052 C CA . ALA A 1 280 ? 2.988 -1.270 15.310 1.00 95.69 280 ALA A CA 1
ATOM 2053 C C . ALA A 1 280 ? 1.484 -1.539 15.189 1.00 95.69 280 ALA A C 1
ATOM 2055 O O . ALA A 1 280 ? 0.782 -1.661 16.194 1.00 95.69 280 ALA A O 1
ATOM 2056 N N . GLY A 1 281 ? 0.996 -1.735 13.962 1.00 97.19 281 GLY A N 1
ATOM 2057 C CA . GLY A 1 281 ? -0.325 -2.332 13.750 1.00 97.19 281 GLY A CA 1
ATOM 2058 C C . GLY A 1 281 ? -0.386 -3.744 14.342 1.00 97.19 281 GLY A C 1
ATOM 2059 O O . GLY A 1 281 ? -1.278 -4.055 15.130 1.00 97.19 281 GLY A O 1
ATOM 2060 N N . PHE A 1 282 ? 0.613 -4.573 14.026 1.00 97.81 282 PHE A N 1
ATOM 2061 C CA . PHE A 1 282 ? 0.735 -5.955 14.498 1.00 97.81 282 PHE A CA 1
ATOM 2062 C C . PHE A 1 282 ? 2.123 -6.215 15.096 1.00 97.81 282 PHE A C 1
ATOM 2064 O O . PHE A 1 282 ? 3.123 -6.037 14.406 1.00 97.81 282 PHE A O 1
ATOM 2071 N N . LEU A 1 283 ? 2.195 -6.683 16.347 1.00 97.50 283 LEU A N 1
ATOM 2072 C CA . LEU A 1 283 ? 3.451 -6.975 17.057 1.00 97.50 283 LEU A CA 1
ATOM 2073 C C . LEU A 1 283 ? 3.507 -8.441 17.514 1.00 97.50 283 LEU A C 1
ATOM 2075 O O . LEU A 1 283 ? 2.638 -8.875 18.264 1.00 97.50 283 LEU A O 1
ATOM 2079 N N . LEU A 1 284 ? 4.541 -9.197 17.128 1.00 97.88 284 LEU A N 1
ATOM 2080 C CA . LEU A 1 284 ? 4.747 -10.605 17.511 1.00 97.88 284 LEU A CA 1
ATOM 2081 C C . LEU A 1 284 ? 6.101 -10.809 18.212 1.00 97.88 284 LEU A C 1
ATOM 2083 O O . LEU A 1 284 ? 7.149 -10.860 17.566 1.00 97.88 284 LEU A O 1
ATOM 2087 N N . VAL A 1 285 ? 6.087 -11.053 19.524 1.00 96.25 285 VAL A N 1
ATOM 2088 C CA . VAL A 1 285 ? 7.298 -11.202 20.355 1.00 96.25 285 VAL A CA 1
ATOM 2089 C C . VAL A 1 285 ? 7.322 -12.492 21.184 1.00 96.25 285 VAL A C 1
ATOM 2091 O O . VAL A 1 285 ? 6.298 -13.134 21.429 1.00 96.25 285 VAL A O 1
ATOM 2094 N N . ASN A 1 286 ? 8.511 -12.826 21.694 1.00 94.12 286 ASN A N 1
ATOM 2095 C CA . ASN A 1 286 ? 8.762 -13.851 22.719 1.00 94.12 286 ASN A CA 1
ATOM 2096 C C . ASN A 1 286 ? 8.241 -15.249 22.362 1.00 94.12 286 ASN A C 1
ATOM 2098 O O . ASN A 1 286 ? 7.561 -15.888 23.159 1.00 94.12 286 ASN A O 1
ATOM 2102 N N . GLY A 1 287 ? 8.579 -15.721 21.163 1.00 94.81 287 GLY A N 1
ATOM 2103 C CA . GLY A 1 287 ? 8.174 -17.035 20.678 1.00 94.81 287 GLY A CA 1
ATOM 2104 C C . GLY A 1 287 ? 6.703 -17.098 20.273 1.00 94.81 287 GLY A C 1
ATOM 2105 O O . GLY A 1 287 ? 6.030 -18.099 20.521 1.00 94.81 287 GLY A O 1
ATOM 2106 N N . SER A 1 288 ? 6.180 -16.036 19.654 1.00 97.62 288 SER A N 1
ATOM 2107 C CA . SER A 1 288 ? 4.837 -16.049 19.064 1.00 97.62 288 SER A CA 1
ATOM 2108 C C . SER A 1 288 ? 4.872 -16.775 17.713 1.00 97.62 288 SER A C 1
ATOM 2110 O O . SER A 1 288 ? 4.898 -16.163 16.647 1.00 97.62 288 SER A O 1
ATOM 2112 N N . HIS A 1 289 ? 4.979 -18.103 17.780 1.00 97.06 289 HIS A N 1
ATOM 2113 C CA . HIS A 1 289 ? 5.214 -18.999 16.648 1.00 97.06 289 HIS A CA 1
ATOM 2114 C C . HIS A 1 289 ? 3.943 -19.470 15.929 1.00 97.06 289 HIS A C 1
ATOM 2116 O O . HIS A 1 289 ? 2.897 -19.667 16.551 1.00 97.06 289 HIS A O 1
ATOM 2122 N N . GLY A 1 290 ? 4.071 -19.792 14.639 1.00 98.44 290 GLY A N 1
ATOM 2123 C CA . GLY A 1 290 ? 3.073 -20.583 13.909 1.00 98.44 290 GLY A CA 1
ATOM 2124 C C . GLY A 1 290 ? 1.702 -19.920 13.741 1.00 98.44 290 GLY A C 1
ATOM 2125 O O . GLY A 1 290 ? 0.718 -20.617 13.494 1.00 98.44 290 GLY A O 1
ATOM 2126 N N . ASN A 1 291 ? 1.610 -18.600 13.906 1.00 98.88 291 ASN A N 1
ATOM 2127 C CA . ASN A 1 291 ? 0.376 -17.847 13.708 1.00 98.88 291 ASN A CA 1
ATOM 2128 C C . ASN A 1 291 ? 0.109 -17.611 12.211 1.00 98.88 291 ASN A C 1
ATOM 2130 O O . ASN A 1 291 ? 1.014 -17.636 11.371 1.00 98.88 291 ASN A O 1
ATOM 2134 N N . ARG A 1 292 ? -1.157 -17.362 11.877 1.00 98.69 292 ARG A N 1
ATOM 2135 C CA . ARG A 1 292 ? -1.638 -17.047 10.529 1.00 98.69 292 ARG A CA 1
ATOM 2136 C C . ARG A 1 292 ? -2.190 -15.627 10.537 1.00 98.69 292 ARG A C 1
ATOM 2138 O O . ARG A 1 292 ? -3.219 -15.390 11.153 1.00 98.69 292 ARG A O 1
ATOM 2145 N N . ILE A 1 293 ? -1.504 -14.707 9.873 1.00 98.81 293 ILE A N 1
ATOM 2146 C CA . ILE A 1 293 ? -1.834 -13.283 9.779 1.00 98.81 293 ILE A CA 1
ATOM 2147 C C . ILE A 1 293 ? -2.275 -13.030 8.333 1.00 98.81 293 ILE A C 1
ATOM 2149 O O . ILE A 1 293 ? -1.436 -12.997 7.428 1.00 98.81 293 ILE A O 1
ATOM 2153 N N . LEU A 1 294 ? -3.587 -12.986 8.095 1.00 92.06 294 LEU A N 1
ATOM 2154 C CA . LEU A 1 294 ? -4.185 -13.108 6.760 1.00 92.06 294 LEU A CA 1
ATOM 2155 C C . LEU A 1 294 ? -5.076 -11.911 6.411 1.00 92.06 294 LEU A C 1
ATOM 2157 O O . LEU A 1 294 ? -5.997 -11.604 7.155 1.00 92.06 294 LEU A O 1
ATOM 2161 N N . SER A 1 295 ? -4.864 -11.267 5.265 1.00 88.00 295 SER A N 1
ATOM 2162 C CA . SER A 1 295 ? -5.784 -10.235 4.745 1.00 88.00 295 SER A CA 1
ATOM 2163 C C . SER A 1 295 ? -6.097 -9.082 5.723 1.00 88.00 295 SER A C 1
ATOM 2165 O O . SER A 1 295 ? -7.163 -8.477 5.648 1.00 88.00 295 SER A O 1
ATOM 2167 N N . ASN A 1 296 ? -5.198 -8.781 6.667 1.00 92.56 296 ASN A N 1
ATOM 2168 C CA . ASN A 1 296 ? -5.349 -7.649 7.582 1.00 92.56 296 ASN A CA 1
ATOM 2169 C C . ASN A 1 296 ? -4.816 -6.365 6.936 1.00 92.56 296 ASN A C 1
ATOM 2171 O O . ASN A 1 296 ? -3.970 -6.394 6.039 1.00 92.56 296 ASN A O 1
ATOM 2175 N N . ARG A 1 297 ? -5.260 -5.225 7.455 1.00 90.12 297 ARG A N 1
ATOM 2176 C CA . ARG A 1 297 ? -4.826 -3.894 7.036 1.00 90.12 297 ARG A CA 1
ATOM 2177 C C . ARG A 1 297 ? -4.223 -3.161 8.231 1.00 90.12 297 ARG A C 1
ATOM 2179 O O . ARG A 1 297 ? -4.825 -3.135 9.299 1.00 90.12 297 ARG A O 1
ATOM 2186 N N . PHE A 1 298 ? -3.038 -2.588 8.069 1.00 93.75 298 PHE A N 1
ATOM 2187 C CA . PHE A 1 298 ? -2.305 -1.896 9.131 1.00 93.75 298 PHE A CA 1
ATOM 2188 C C . PHE A 1 298 ? -1.491 -0.726 8.559 1.00 93.75 298 PHE A C 1
ATOM 2190 O O . PHE A 1 298 ? -0.267 -0.649 8.690 1.00 93.75 298 PHE A O 1
ATOM 2197 N N . ARG A 1 299 ? -2.186 0.188 7.869 1.00 86.50 299 ARG A N 1
ATOM 2198 C CA . ARG A 1 299 ? -1.573 1.325 7.172 1.00 86.50 299 ARG A CA 1
ATOM 2199 C C . ARG A 1 299 ? -1.274 2.500 8.101 1.00 86.50 299 ARG A C 1
ATOM 2201 O O . ARG A 1 299 ? -1.953 2.702 9.104 1.00 86.50 299 ARG A O 1
ATOM 2208 N N . TYR A 1 300 ? -0.320 3.353 7.728 1.00 81.19 300 TYR A N 1
ATOM 2209 C CA . TYR A 1 300 ? -0.019 4.619 8.432 1.00 81.19 300 TYR A CA 1
ATOM 2210 C C . TYR A 1 300 ? 0.401 4.469 9.914 1.00 81.19 300 TYR A C 1
ATOM 2212 O O . TYR A 1 300 ? 0.293 5.423 10.688 1.00 81.19 300 TYR A O 1
ATOM 2220 N N . GLY A 1 301 ? 0.846 3.277 10.327 1.00 83.62 301 GLY A N 1
ATOM 2221 C CA . GLY A 1 301 ? 1.386 3.019 11.665 1.00 83.62 301 GLY A CA 1
ATOM 2222 C C . GLY A 1 301 ? 2.807 3.564 11.858 1.00 83.62 301 GLY A C 1
ATOM 2223 O O . GLY A 1 301 ? 3.334 4.296 11.017 1.00 83.62 301 GLY A O 1
ATOM 2224 N N . GLY A 1 302 ? 3.444 3.193 12.971 1.00 89.25 302 GLY A N 1
ATOM 2225 C CA . GLY A 1 302 ? 4.903 3.262 13.074 1.00 89.25 302 GLY A CA 1
ATOM 2226 C C . GLY A 1 302 ? 5.519 2.210 12.152 1.00 89.25 302 GLY A C 1
ATOM 2227 O O . GLY A 1 302 ? 5.805 2.516 10.999 1.00 89.25 302 GLY A O 1
ATOM 2228 N N . ASP A 1 303 ? 5.609 0.970 12.614 1.00 94.00 303 ASP A N 1
ATOM 2229 C CA . ASP A 1 303 ? 5.695 -0.217 11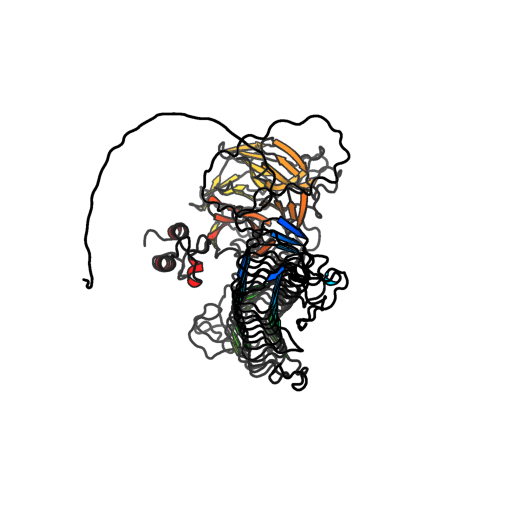.768 1.00 94.00 303 ASP A CA 1
ATOM 2230 C C . ASP A 1 303 ? 4.289 -0.720 11.387 1.00 94.00 303 ASP A C 1
ATOM 2232 O O . ASP A 1 303 ? 3.304 -0.514 12.104 1.00 94.00 303 ASP A O 1
ATOM 2236 N N . GLY A 1 304 ? 4.177 -1.408 10.254 1.00 94.19 304 GLY A N 1
ATOM 2237 C CA . GLY A 1 304 ? 2.956 -2.119 9.882 1.00 94.19 304 GLY A CA 1
ATOM 2238 C C . GLY A 1 304 ? 2.840 -3.430 10.663 1.00 94.19 304 GLY A C 1
ATOM 2239 O O . GLY A 1 304 ? 2.030 -3.573 11.584 1.00 94.19 304 GLY A O 1
ATOM 2240 N N . PHE A 1 305 ? 3.709 -4.374 10.307 1.00 97.38 305 PHE A N 1
ATOM 2241 C CA . PHE A 1 305 ? 3.889 -5.658 10.976 1.00 97.38 305 PHE A CA 1
ATOM 2242 C C . PHE A 1 305 ? 5.308 -5.768 11.542 1.00 97.38 305 PHE A C 1
ATOM 2244 O O . PHE A 1 305 ? 6.276 -5.576 10.810 1.00 97.38 305 PHE A O 1
ATOM 2251 N N . PHE A 1 306 ? 5.433 -6.133 12.817 1.00 95.94 306 PHE A N 1
ATOM 2252 C CA . PHE A 1 306 ? 6.703 -6.184 13.537 1.00 95.94 306 PHE A CA 1
ATOM 2253 C C . PHE A 1 306 ? 6.887 -7.524 14.266 1.00 95.94 306 PHE A C 1
ATOM 2255 O O . PHE A 1 306 ? 6.224 -7.818 15.262 1.00 95.94 306 PHE A O 1
ATOM 2262 N N . ILE A 1 307 ? 7.843 -8.332 13.805 1.00 94.06 307 ILE A N 1
ATOM 2263 C CA . ILE A 1 307 ? 8.547 -9.308 14.643 1.00 94.06 307 ILE A CA 1
ATOM 2264 C C . ILE A 1 307 ? 9.882 -8.676 15.024 1.00 94.06 307 ILE A C 1
ATOM 2266 O O . ILE A 1 307 ? 10.777 -8.540 14.190 1.00 94.06 307 ILE A O 1
ATOM 2270 N N . GLY A 1 308 ? 10.018 -8.323 16.297 1.00 79.69 308 GLY A N 1
ATOM 2271 C CA . GLY A 1 308 ? 11.279 -7.871 16.867 1.00 79.69 308 GLY A CA 1
ATOM 2272 C C . GLY A 1 308 ? 11.582 -8.616 18.148 1.00 79.69 308 GLY A C 1
ATOM 2273 O O . GLY A 1 308 ? 10.659 -8.953 18.887 1.00 79.69 308 GLY A O 1
ATOM 2274 N N . ASN A 1 309 ? 12.869 -8.830 18.431 1.00 69.00 309 ASN A N 1
ATOM 2275 C CA . ASN A 1 309 ? 13.415 -8.889 19.792 1.00 69.00 309 ASN A CA 1
ATOM 2276 C C . ASN A 1 309 ? 14.910 -9.253 19.839 1.00 69.00 309 ASN A C 1
ATOM 2278 O O . ASN A 1 309 ? 15.284 -10.353 20.236 1.00 69.00 309 ASN A O 1
ATOM 2282 N N . GLU A 1 310 ? 15.769 -8.244 19.662 1.00 67.62 310 GLU A N 1
ATOM 2283 C CA . GLU A 1 310 ? 17.196 -8.280 20.046 1.00 67.62 310 GLU A CA 1
ATOM 2284 C C . GLU A 1 310 ? 17.432 -8.848 21.468 1.00 67.62 310 GLU A C 1
ATOM 2286 O O . GLU A 1 310 ? 18.499 -9.365 21.792 1.00 67.62 310 GLU A O 1
ATOM 2291 N N . HIS A 1 311 ? 16.438 -8.738 22.355 1.00 75.56 311 HIS A N 1
ATOM 2292 C CA . HIS A 1 311 ? 16.514 -9.114 23.769 1.00 75.56 311 HIS A CA 1
ATOM 2293 C C . HIS A 1 311 ? 15.521 -10.219 24.189 1.00 75.56 311 HIS A C 1
ATOM 2295 O O . HIS A 1 311 ? 15.269 -10.386 25.383 1.00 75.56 311 HIS A O 1
ATOM 2301 N N . GLY A 1 312 ? 14.942 -10.960 23.238 1.00 82.06 312 GLY A N 1
ATOM 2302 C CA . GLY A 1 312 ? 13.922 -11.988 23.490 1.00 82.06 312 GLY A CA 1
ATOM 2303 C C . GLY A 1 312 ? 14.075 -13.217 22.589 1.00 82.06 312 GLY A C 1
ATOM 2304 O O . GLY A 1 312 ? 15.108 -13.407 21.957 1.00 82.06 312 GLY A O 1
ATOM 2305 N N . CYS A 1 313 ? 13.064 -14.087 22.573 1.00 90.00 313 CYS A N 1
ATOM 2306 C CA . CYS A 1 313 ? 13.041 -15.285 21.723 1.00 90.00 313 CYS A CA 1
ATOM 2307 C C . CYS A 1 313 ? 12.274 -14.991 20.417 1.00 90.00 313 CYS A C 1
ATOM 2309 O O . CYS A 1 313 ? 11.107 -14.590 20.526 1.00 90.00 313 CYS A O 1
ATOM 2311 N N . PRO A 1 314 ? 12.868 -15.146 19.215 1.00 92.81 314 PRO A N 1
ATOM 2312 C CA . PRO A 1 314 ? 12.238 -14.739 17.958 1.00 92.81 314 PRO A CA 1
ATOM 2313 C C . PRO A 1 314 ? 10.909 -15.441 17.674 1.00 92.81 314 PRO A C 1
ATOM 2315 O O . PRO A 1 314 ? 10.687 -16.586 18.069 1.00 92.81 314 PRO A O 1
ATOM 2318 N N . SER A 1 315 ? 10.017 -14.749 16.969 1.00 96.06 315 SER A N 1
ATOM 2319 C CA . SER A 1 315 ? 8.735 -15.299 16.520 1.00 96.06 315 SER A CA 1
ATOM 2320 C C . SER A 1 315 ? 8.919 -15.947 15.144 1.00 96.06 315 SER A C 1
ATOM 2322 O O . SER A 1 315 ? 9.183 -15.260 14.162 1.00 96.06 315 SER A O 1
ATOM 2324 N N . ASN A 1 316 ? 8.798 -17.274 15.079 1.00 97.00 316 ASN A N 1
ATOM 2325 C CA . ASN A 1 316 ? 9.155 -18.094 13.906 1.00 97.00 316 ASN A CA 1
ATOM 2326 C C . ASN A 1 316 ? 7.948 -18.826 13.294 1.00 97.00 316 ASN A C 1
ATOM 2328 O O . ASN A 1 316 ? 6.925 -19.005 13.956 1.00 97.00 316 ASN A O 1
ATOM 2332 N N . ASP A 1 317 ? 8.103 -19.309 12.061 1.00 98.06 317 ASP A N 1
ATOM 2333 C CA . ASP A 1 317 ? 7.138 -20.166 11.349 1.00 98.06 317 ASP A CA 1
ATOM 2334 C C . ASP A 1 317 ? 5.736 -19.549 11.132 1.00 98.06 317 ASP A C 1
ATOM 2336 O O . ASP A 1 317 ? 4.758 -20.262 10.895 1.00 98.06 317 ASP A O 1
ATOM 2340 N N . ASN A 1 318 ? 5.609 -18.221 11.198 1.00 98.81 318 ASN A N 1
ATOM 2341 C CA . ASN A 1 318 ? 4.348 -17.520 10.960 1.00 98.81 318 ASN A CA 1
ATOM 2342 C C . ASN A 1 318 ? 4.052 -17.391 9.456 1.00 98.81 318 ASN A C 1
ATOM 2344 O O . ASN A 1 318 ? 4.942 -17.138 8.640 1.00 98.81 318 ASN A O 1
ATOM 2348 N N . LEU A 1 319 ? 2.777 -17.508 9.084 1.00 98.62 319 LEU A N 1
ATOM 2349 C CA . LEU A 1 319 ? 2.286 -17.198 7.741 1.00 98.62 319 LEU A CA 1
ATOM 2350 C C . LEU A 1 319 ? 1.699 -15.787 7.739 1.00 98.62 319 LEU A C 1
ATOM 2352 O O . LEU A 1 319 ? 0.669 -15.562 8.365 1.00 98.62 319 LEU A O 1
ATOM 2356 N N . VAL A 1 320 ? 2.315 -14.870 6.999 1.00 98.81 320 VAL A N 1
ATOM 2357 C CA . VAL A 1 320 ? 1.872 -13.482 6.830 1.00 98.81 320 VAL A CA 1
ATOM 2358 C C . VAL A 1 320 ? 1.471 -13.310 5.367 1.00 98.81 320 VAL A C 1
ATOM 2360 O O . VAL A 1 320 ? 2.335 -13.160 4.500 1.00 98.81 320 VAL A O 1
ATOM 2363 N N . LYS A 1 321 ? 0.173 -13.435 5.062 1.00 94.94 321 LYS A N 1
ATOM 2364 C CA . LYS A 1 321 ? -0.327 -13.468 3.680 1.00 94.94 321 LYS A CA 1
ATOM 2365 C C . LYS A 1 321 ? -1.392 -12.411 3.372 1.00 94.94 321 LYS A C 1
ATOM 2367 O O . LYS A 1 321 ? -2.385 -12.330 4.083 1.00 94.94 321 LYS A O 1
ATOM 2372 N N . GLY A 1 322 ? -1.251 -11.716 2.240 1.00 80.69 322 GLY A N 1
ATOM 2373 C CA . GLY A 1 322 ? -2.312 -10.873 1.670 1.00 80.69 322 GLY A CA 1
ATOM 2374 C C . GLY A 1 322 ? -2.618 -9.600 2.461 1.00 80.69 322 GLY A C 1
ATOM 2375 O O . GLY A 1 322 ? -3.676 -9.014 2.267 1.00 80.69 322 GLY A O 1
ATOM 2376 N N . ASN A 1 323 ? -1.739 -9.199 3.381 1.00 90.25 323 ASN A N 1
ATOM 2377 C CA . ASN A 1 323 ? -1.950 -8.041 4.243 1.00 90.25 323 ASN A CA 1
ATOM 2378 C C . ASN A 1 323 ? -1.474 -6.743 3.570 1.00 90.25 323 ASN A C 1
ATOM 2380 O O . ASN A 1 323 ? -0.563 -6.769 2.740 1.00 90.25 323 ASN A O 1
ATOM 2384 N N . ASP A 1 324 ? -2.024 -5.606 3.991 1.00 92.75 324 ASP A N 1
ATOM 2385 C CA . ASP A 1 324 ? -1.602 -4.266 3.564 1.00 92.75 324 ASP A CA 1
ATOM 2386 C C . ASP A 1 324 ? -0.940 -3.501 4.722 1.00 92.75 324 ASP A C 1
ATOM 2388 O O . ASP A 1 324 ? -1.617 -3.047 5.646 1.00 92.75 324 ASP A O 1
ATOM 2392 N N . GLY A 1 325 ? 0.388 -3.361 4.652 1.00 88.88 325 GLY A N 1
ATOM 2393 C CA . GLY A 1 325 ? 1.220 -2.619 5.608 1.00 88.88 325 GLY A CA 1
ATOM 2394 C C . GLY A 1 325 ? 1.749 -1.290 5.074 1.00 88.88 325 GLY A C 1
ATOM 2395 O O . GLY A 1 325 ? 2.806 -0.826 5.503 1.00 88.88 325 GLY A O 1
ATOM 2396 N N . SER A 1 326 ? 1.068 -0.707 4.089 1.00 82.19 326 SER A N 1
ATOM 2397 C CA . SER A 1 326 ? 1.554 0.475 3.374 1.00 82.19 326 SER A CA 1
ATOM 2398 C C . SER A 1 326 ? 1.574 1.756 4.226 1.00 82.19 326 SER A C 1
ATOM 2400 O O . SER A 1 326 ? 0.772 1.946 5.143 1.00 82.19 326 SER A O 1
ATOM 2402 N N . TYR A 1 327 ? 2.451 2.692 3.863 1.00 79.19 327 TYR A N 1
ATOM 2403 C CA . TYR A 1 327 ? 2.599 4.031 4.454 1.00 79.19 327 TYR A CA 1
ATOM 2404 C C . TYR A 1 327 ? 3.020 4.049 5.932 1.00 79.19 327 TYR A C 1
ATOM 2406 O O . TYR A 1 327 ? 2.783 5.031 6.636 1.00 79.19 327 TYR A O 1
ATOM 2414 N N . ALA A 1 328 ? 3.645 2.975 6.411 1.00 83.56 328 ALA A N 1
ATOM 2415 C CA . ALA A 1 328 ? 4.239 2.903 7.740 1.00 83.56 328 ALA A CA 1
ATOM 2416 C C . ALA A 1 328 ? 5.376 3.939 7.875 1.00 83.56 328 ALA A C 1
ATOM 2418 O O . ALA A 1 328 ? 6.237 4.056 6.999 1.00 83.56 328 ALA A O 1
ATOM 2419 N N . GLY A 1 329 ? 5.393 4.705 8.971 1.00 77.62 329 GLY A N 1
ATOM 2420 C CA . GLY A 1 329 ? 6.426 5.721 9.221 1.00 77.62 329 GLY A CA 1
ATOM 2421 C C . GLY A 1 329 ? 7.837 5.135 9.388 1.00 77.62 329 GLY A C 1
ATOM 2422 O O . GLY A 1 329 ? 8.830 5.820 9.138 1.00 77.62 329 GLY A O 1
ATOM 2423 N N . ALA A 1 330 ? 7.907 3.865 9.780 1.00 88.44 330 ALA A N 1
ATOM 2424 C CA . ALA A 1 330 ? 9.070 2.995 9.772 1.00 88.44 330 ALA A CA 1
ATOM 2425 C C . ALA A 1 330 ? 8.854 1.866 8.738 1.00 88.44 330 ALA A C 1
ATOM 2427 O O . ALA A 1 330 ? 8.773 2.148 7.541 1.00 88.44 330 ALA A O 1
ATOM 2428 N N . ASN A 1 331 ? 8.802 0.600 9.139 1.00 94.50 331 ASN A N 1
ATOM 2429 C CA . ASN A 1 331 ? 8.853 -0.534 8.217 1.00 94.50 331 ASN A CA 1
ATOM 2430 C C . ASN A 1 331 ? 7.442 -1.060 7.912 1.00 94.50 331 ASN A C 1
ATOM 2432 O O . ASN A 1 331 ? 6.640 -1.246 8.824 1.00 94.50 331 ASN A O 1
ATOM 2436 N N . ALA A 1 332 ? 7.113 -1.354 6.647 1.00 95.81 332 ALA A N 1
ATOM 2437 C CA . ALA A 1 332 ? 5.850 -2.048 6.354 1.00 95.81 332 ALA A CA 1
ATOM 2438 C C . ALA A 1 332 ? 5.850 -3.451 6.993 1.00 95.81 332 ALA A C 1
ATOM 2440 O O . ALA A 1 332 ? 4.887 -3.840 7.656 1.00 95.81 332 ALA A O 1
ATOM 2441 N N . PHE A 1 333 ? 6.969 -4.169 6.846 1.00 98.25 333 PHE A N 1
ATOM 2442 C CA . PHE A 1 333 ? 7.229 -5.456 7.485 1.00 98.25 333 PHE A CA 1
ATOM 2443 C C . PHE A 1 333 ? 8.641 -5.485 8.087 1.00 98.25 333 PHE A C 1
ATOM 2445 O O . PHE A 1 333 ? 9.640 -5.493 7.363 1.00 98.25 333 PHE A O 1
ATOM 2452 N N . GLU A 1 334 ? 8.729 -5.560 9.412 1.00 96.31 334 GLU A N 1
ATOM 2453 C CA . GLU A 1 334 ? 9.955 -5.898 10.132 1.00 96.31 334 GLU A CA 1
ATOM 2454 C C . GLU A 1 334 ? 9.905 -7.343 10.650 1.00 96.31 334 GLU A C 1
ATOM 2456 O O . GLU A 1 334 ? 8.916 -7.775 11.245 1.00 96.31 334 GLU A O 1
ATOM 2461 N N . ALA A 1 335 ? 10.983 -8.102 10.428 1.00 95.31 335 ALA A N 1
ATOM 2462 C CA . ALA A 1 335 ? 11.099 -9.486 10.885 1.00 95.31 335 ALA A CA 1
ATOM 2463 C C . ALA A 1 335 ? 12.527 -9.879 11.296 1.00 95.31 335 ALA A C 1
ATOM 2465 O O . ALA A 1 335 ? 13.100 -10.858 10.799 1.00 95.31 335 ALA A O 1
ATOM 2466 N N . THR A 1 336 ? 13.120 -9.100 12.201 1.00 93.44 336 THR A N 1
ATOM 2467 C CA . THR A 1 336 ? 14.506 -9.290 12.648 1.00 93.44 336 THR A CA 1
ATOM 2468 C C . THR A 1 336 ? 14.705 -10.594 13.432 1.00 93.44 336 THR A C 1
ATOM 2470 O O . THR A 1 336 ? 13.786 -11.099 14.073 1.00 93.44 336 THR A O 1
ATOM 2473 N N . PHE A 1 337 ? 15.911 -11.173 13.346 1.00 94.81 337 PHE A N 1
ATOM 2474 C CA . PHE A 1 337 ? 16.359 -12.412 14.027 1.00 94.81 337 PHE A CA 1
ATOM 2475 C C . PHE A 1 337 ? 15.550 -13.694 13.752 1.00 94.81 337 PHE A C 1
ATOM 2477 O O . PHE A 1 337 ? 15.879 -14.756 14.273 1.00 94.81 337 PHE A O 1
ATOM 2484 N N . SER A 1 338 ? 14.477 -13.605 12.973 1.00 95.00 338 SER A N 1
ATOM 2485 C CA . SER A 1 338 ? 13.451 -14.639 12.892 1.00 95.00 338 SER A CA 1
ATOM 2486 C C . SER A 1 338 ? 13.724 -15.695 11.816 1.00 95.00 338 SER A C 1
ATOM 2488 O O . SER A 1 338 ? 14.559 -15.498 10.927 1.00 95.00 338 SER A O 1
ATOM 2490 N N . SER A 1 339 ? 13.022 -16.828 11.893 1.00 96.00 339 SER A N 1
ATOM 2491 C CA . SER A 1 339 ? 13.167 -17.959 10.966 1.00 96.00 339 SER A CA 1
ATOM 2492 C C . SER A 1 339 ? 11.836 -18.577 10.534 1.00 96.00 339 SER A C 1
ATOM 2494 O O . SER A 1 339 ? 10.818 -18.446 11.213 1.00 96.00 339 SER A O 1
ATOM 2496 N N . GLY A 1 340 ? 11.831 -19.227 9.365 1.00 97.25 340 GLY A N 1
ATOM 2497 C CA . GLY A 1 340 ? 10.666 -19.934 8.813 1.00 97.25 340 GLY A CA 1
ATOM 2498 C C . GLY A 1 340 ? 9.437 -19.077 8.460 1.00 97.25 340 GLY A C 1
ATOM 2499 O O . GLY A 1 340 ? 8.441 -19.621 7.982 1.00 97.25 340 GLY A O 1
ATOM 2500 N N . ASN A 1 341 ? 9.467 -17.755 8.666 1.00 98.56 341 ASN A N 1
ATOM 2501 C CA . ASN A 1 341 ? 8.319 -16.879 8.423 1.00 98.56 341 ASN A CA 1
ATOM 2502 C C . ASN A 1 341 ? 8.064 -16.690 6.919 1.00 98.56 341 ASN A C 1
ATOM 2504 O O . ASN A 1 341 ? 8.989 -16.588 6.112 1.00 98.56 341 ASN A O 1
ATOM 2508 N N . ARG A 1 342 ? 6.790 -16.638 6.523 1.00 98.56 342 ARG A N 1
ATOM 2509 C CA . ARG A 1 342 ? 6.363 -16.633 5.117 1.00 98.56 342 ARG A CA 1
ATOM 2510 C C . ARG A 1 342 ? 5.516 -15.404 4.808 1.00 98.56 342 ARG A C 1
ATOM 2512 O O . ARG A 1 342 ? 4.315 -15.417 5.058 1.00 98.56 342 ARG A O 1
ATOM 2519 N N . PHE A 1 343 ? 6.147 -14.393 4.223 1.00 98.75 343 PHE A N 1
ATOM 2520 C CA . PHE A 1 343 ? 5.557 -13.146 3.744 1.00 98.75 343 PHE A CA 1
ATOM 2521 C C . PHE A 1 343 ? 5.133 -13.312 2.282 1.00 98.75 343 PHE A C 1
ATOM 2523 O O . PHE A 1 343 ? 5.967 -13.257 1.376 1.00 98.75 343 PHE A O 1
ATOM 2530 N N . ILE A 1 344 ? 3.851 -13.599 2.057 1.00 90.69 344 ILE A N 1
ATOM 2531 C CA . ILE A 1 344 ? 3.309 -13.982 0.748 1.00 90.69 344 ILE A CA 1
ATOM 2532 C C . ILE A 1 344 ? 2.237 -12.986 0.281 1.00 90.69 344 ILE A C 1
ATOM 2534 O O . ILE A 1 344 ? 1.297 -12.712 1.018 1.00 90.69 344 ILE A O 1
ATOM 2538 N N . ASP A 1 345 ? 2.328 -12.498 -0.953 1.00 84.31 345 ASP A N 1
ATOM 2539 C CA . ASP A 1 345 ? 1.297 -11.680 -1.617 1.00 84.31 345 ASP A CA 1
ATOM 2540 C C . ASP A 1 345 ? 0.860 -10.419 -0.818 1.00 84.31 345 ASP A C 1
ATOM 2542 O O . ASP A 1 345 ? -0.287 -9.991 -0.923 1.00 84.31 345 ASP A O 1
ATOM 2546 N N . ASN A 1 346 ? 1.729 -9.836 0.021 1.00 88.56 346 ASN A N 1
ATOM 2547 C CA . ASN A 1 346 ? 1.414 -8.636 0.815 1.00 88.56 346 ASN A CA 1
ATOM 2548 C C . ASN A 1 346 ? 1.715 -7.333 0.049 1.00 88.56 346 ASN A C 1
ATOM 2550 O O . ASN A 1 346 ? 2.480 -7.317 -0.920 1.00 88.56 346 ASN A O 1
ATOM 2554 N N . ILE A 1 347 ? 1.161 -6.221 0.536 1.00 85.94 347 ILE A N 1
ATOM 2555 C CA . ILE A 1 347 ? 1.409 -4.865 0.037 1.00 85.94 347 ILE A CA 1
ATOM 2556 C C . ILE A 1 347 ? 2.272 -4.106 1.055 1.00 85.94 347 ILE A C 1
ATOM 2558 O O . ILE A 1 347 ? 1.900 -3.960 2.219 1.00 85.94 347 ILE A O 1
ATOM 2562 N N . ALA A 1 348 ? 3.437 -3.643 0.607 1.00 93.19 348 ALA A N 1
ATOM 2563 C CA . ALA A 1 348 ? 4.480 -2.995 1.398 1.00 93.19 348 ALA A CA 1
ATOM 2564 C C . ALA A 1 348 ? 4.936 -1.700 0.698 1.00 93.19 348 ALA A C 1
ATOM 2566 O O . ALA A 1 348 ? 6.103 -1.559 0.311 1.00 93.19 348 ALA A O 1
ATOM 2567 N N . ASN A 1 349 ? 3.983 -0.796 0.446 1.00 83.06 349 ASN A N 1
ATOM 2568 C CA . ASN A 1 349 ? 4.204 0.400 -0.365 1.00 83.06 349 ASN A CA 1
ATOM 2569 C C . ASN A 1 349 ? 4.333 1.676 0.482 1.00 83.06 349 ASN A C 1
ATOM 2571 O O . ASN A 1 349 ? 3.630 1.830 1.473 1.00 83.06 349 ASN A O 1
ATOM 2575 N N . GLY A 1 350 ? 5.148 2.639 0.049 1.00 73.25 350 GLY A N 1
ATOM 2576 C CA . GLY A 1 350 ? 5.137 4.015 0.577 1.00 73.25 350 GLY A CA 1
ATOM 2577 C C . GLY A 1 350 ? 5.608 4.180 2.029 1.00 73.25 350 GLY A C 1
ATOM 2578 O O . GLY A 1 350 ? 5.377 5.230 2.626 1.00 73.25 350 GLY A O 1
ATOM 2579 N N . SER A 1 351 ? 6.242 3.158 2.606 1.00 82.31 351 SER A N 1
ATOM 2580 C CA . SER A 1 351 ? 6.784 3.154 3.971 1.00 82.31 351 SER A CA 1
ATOM 2581 C C . SER A 1 351 ? 8.249 3.631 3.984 1.00 82.31 351 SER A C 1
ATOM 2583 O O . SER A 1 351 ? 8.780 4.064 2.959 1.00 82.31 351 SER A O 1
ATOM 2585 N N . ASN A 1 352 ? 8.963 3.591 5.115 1.00 83.19 352 ASN A N 1
ATOM 2586 C CA . ASN A 1 352 ? 10.411 3.853 5.101 1.00 83.19 352 ASN A CA 1
ATOM 2587 C C . ASN A 1 352 ? 11.184 2.711 4.421 1.00 83.19 352 ASN A C 1
ATOM 2589 O O . ASN A 1 352 ? 11.939 2.948 3.479 1.00 83.19 352 ASN A O 1
ATOM 2593 N N . TYR A 1 353 ? 10.944 1.477 4.856 1.00 94.31 353 TYR A N 1
ATOM 2594 C CA . TYR A 1 353 ? 11.357 0.260 4.158 1.00 94.31 353 TYR A CA 1
ATOM 2595 C C . TYR A 1 353 ? 10.123 -0.590 3.870 1.00 94.31 353 TYR A C 1
ATOM 2597 O O . TYR A 1 353 ? 9.206 -0.653 4.693 1.00 94.31 353 TYR A O 1
ATOM 2605 N N . GLY A 1 354 ? 10.124 -1.297 2.740 1.00 96.75 354 GLY A N 1
ATOM 2606 C CA . GLY A 1 354 ? 9.112 -2.324 2.497 1.00 96.75 354 GLY A CA 1
ATOM 2607 C C . GLY A 1 354 ? 9.329 -3.519 3.426 1.00 96.75 354 GLY A C 1
ATOM 2608 O O . GLY A 1 354 ? 8.422 -3.954 4.129 1.00 96.75 354 GLY A O 1
ATOM 2609 N N . PHE A 1 355 ? 10.567 -4.007 3.477 1.00 98.56 355 PHE A N 1
ATOM 2610 C CA . PHE A 1 355 ? 10.962 -5.161 4.275 1.00 98.56 355 PHE A CA 1
ATOM 2611 C C . PHE A 1 355 ? 12.313 -4.933 4.965 1.00 98.56 355 PHE A C 1
ATOM 2613 O O . PHE A 1 355 ? 13.321 -4.702 4.295 1.00 98.56 355 PHE A O 1
ATOM 2620 N N . TRP A 1 356 ? 12.343 -5.072 6.292 1.00 97.62 356 TRP A N 1
ATOM 2621 C CA . TRP A 1 356 ? 13.559 -5.046 7.113 1.00 97.62 356 TRP A CA 1
ATOM 2622 C C . TRP A 1 356 ? 13.697 -6.359 7.897 1.00 97.62 356 TRP A C 1
ATOM 2624 O O . TRP A 1 356 ? 12.915 -6.642 8.803 1.00 97.62 356 TRP A O 1
ATOM 2634 N N . LEU A 1 357 ? 14.681 -7.198 7.555 1.00 96.94 357 LEU A N 1
ATOM 2635 C CA . LEU A 1 357 ? 14.848 -8.522 8.180 1.00 96.94 357 LEU A CA 1
ATOM 2636 C C . LEU A 1 357 ? 16.269 -8.765 8.710 1.00 96.94 357 LEU A C 1
ATOM 2638 O O . LEU A 1 357 ? 16.831 -9.849 8.538 1.00 96.94 357 LEU A O 1
ATOM 2642 N N . GLY A 1 358 ? 16.873 -7.766 9.356 1.00 95.56 358 GLY A N 1
ATOM 2643 C CA . GLY A 1 358 ? 18.198 -7.894 9.977 1.00 95.56 358 GLY A CA 1
ATOM 2644 C C . GLY A 1 358 ? 18.345 -9.153 10.853 1.00 95.56 358 GLY A C 1
ATOM 2645 O O . GLY A 1 358 ? 17.489 -9.452 11.680 1.00 95.56 358 GLY A O 1
ATOM 2646 N N . TYR A 1 359 ? 19.425 -9.907 10.659 1.00 96.00 359 TYR A N 1
ATOM 2647 C CA . TYR A 1 359 ? 19.755 -11.192 11.288 1.00 96.00 359 TYR A CA 1
ATOM 2648 C C . TYR A 1 359 ? 18.734 -12.326 11.080 1.00 96.00 359 TYR A C 1
ATOM 2650 O O . TYR A 1 359 ? 18.896 -13.387 11.675 1.00 96.00 359 TYR A O 1
ATOM 2658 N N . SER A 1 360 ? 17.708 -12.153 10.239 1.00 96.25 360 SER A N 1
ATOM 2659 C CA . SER A 1 360 ? 16.767 -13.232 9.909 1.00 96.25 360 SER A CA 1
ATOM 2660 C C . SER A 1 360 ? 17.472 -14.390 9.207 1.00 96.25 360 SER A C 1
ATOM 2662 O O . SER A 1 360 ? 18.358 -14.183 8.368 1.00 96.25 360 SER A O 1
ATOM 2664 N N . HIS A 1 361 ? 17.091 -15.624 9.521 1.00 95.69 361 HIS A N 1
ATOM 2665 C CA . HIS A 1 361 ? 17.780 -16.782 8.970 1.00 95.69 361 HIS A CA 1
ATOM 2666 C C . HIS A 1 361 ? 16.900 -18.017 8.776 1.00 95.69 361 HIS A C 1
ATOM 2668 O O . HIS A 1 361 ? 15.758 -18.071 9.212 1.00 95.69 361 HIS A O 1
ATOM 2674 N N . SER A 1 362 ? 17.460 -19.054 8.150 1.00 93.50 362 SER A N 1
ATOM 2675 C CA . SER A 1 362 ? 16.876 -20.401 8.106 1.00 93.50 362 SER A CA 1
ATOM 2676 C C . SER A 1 362 ? 15.458 -20.451 7.519 1.00 93.50 362 SER A C 1
ATOM 2678 O O . SER A 1 362 ? 14.530 -20.968 8.137 1.00 93.50 362 SER A O 1
ATOM 2680 N N . GLY A 1 363 ? 15.299 -19.970 6.284 1.00 90.81 363 GLY A N 1
ATOM 2681 C CA . GLY A 1 363 ? 14.132 -20.285 5.460 1.00 90.81 363 GLY A CA 1
ATOM 2682 C C . GLY A 1 363 ? 12.955 -19.319 5.552 1.00 90.81 363 GLY A C 1
ATOM 2683 O O . GLY A 1 363 ? 11.835 -19.739 5.263 1.00 90.81 363 GLY A O 1
ATOM 2684 N N . ASN A 1 364 ? 13.170 -18.045 5.904 1.00 97.88 364 ASN A N 1
ATOM 2685 C CA . ASN A 1 364 ? 12.128 -17.042 5.666 1.00 97.88 364 ASN A CA 1
ATOM 2686 C C . ASN A 1 364 ? 11.885 -16.888 4.158 1.00 97.88 364 ASN A C 1
ATOM 2688 O O . ASN A 1 364 ? 12.825 -16.950 3.360 1.00 97.88 364 ASN A O 1
ATOM 2692 N N . VAL A 1 365 ? 10.629 -16.675 3.771 1.00 98.69 365 VAL A N 1
ATOM 2693 C CA . VAL A 1 365 ? 10.201 -16.535 2.374 1.00 98.69 365 VAL A CA 1
ATOM 2694 C C . VAL A 1 365 ? 9.481 -15.208 2.199 1.00 98.69 365 VAL A C 1
ATOM 2696 O O . VAL A 1 365 ? 8.460 -14.981 2.839 1.00 98.69 365 VAL A O 1
ATOM 2699 N N . ILE A 1 366 ? 9.979 -14.369 1.297 1.00 98.81 366 ILE A N 1
ATOM 2700 C CA . ILE A 1 366 ? 9.353 -13.128 0.840 1.00 98.81 366 ILE A CA 1
ATOM 2701 C C . ILE A 1 366 ? 8.943 -13.386 -0.611 1.00 98.81 366 ILE A C 1
ATOM 2703 O O . ILE A 1 366 ? 9.806 -13.376 -1.491 1.00 98.81 366 ILE A O 1
ATOM 2707 N N . ARG A 1 367 ? 7.664 -13.709 -0.862 1.00 94.75 367 ARG A N 1
ATOM 2708 C CA . ARG A 1 367 ? 7.169 -14.058 -2.205 1.00 94.75 367 ARG A CA 1
ATOM 2709 C C . ARG A 1 367 ? 5.951 -13.263 -2.670 1.00 94.75 367 ARG A C 1
ATOM 2711 O O . ARG A 1 367 ? 4.999 -13.123 -1.913 1.00 94.75 367 ARG A O 1
ATOM 2718 N N . GLY A 1 368 ? 5.946 -12.813 -3.926 1.00 77.31 368 GLY A N 1
ATOM 2719 C CA . GLY A 1 368 ? 4.756 -12.236 -4.572 1.00 77.31 368 GLY A CA 1
ATOM 2720 C C . GLY A 1 368 ? 4.333 -10.856 -4.052 1.00 77.31 368 GLY A C 1
ATOM 2721 O O . GLY A 1 368 ? 3.268 -10.362 -4.415 1.00 77.31 368 GLY A O 1
ATOM 2722 N N . ASN A 1 369 ? 5.135 -10.221 -3.192 1.00 85.62 369 ASN A N 1
ATOM 2723 C CA . ASN A 1 369 ? 4.759 -8.975 -2.529 1.00 85.62 369 ASN A CA 1
ATOM 2724 C C . ASN A 1 369 ? 4.899 -7.772 -3.481 1.00 85.62 369 ASN A C 1
ATOM 2726 O O . ASN A 1 369 ? 5.819 -7.705 -4.305 1.00 85.62 369 ASN A O 1
ATOM 2730 N N . GLY A 1 370 ? 4.009 -6.789 -3.330 1.00 84.31 370 GLY A N 1
ATOM 2731 C CA . GLY A 1 370 ? 4.156 -5.461 -3.925 1.00 84.31 370 GLY A CA 1
ATOM 2732 C C . GLY A 1 370 ? 4.986 -4.571 -3.004 1.00 84.31 370 GLY A C 1
ATOM 2733 O O . GLY A 1 370 ? 4.584 -4.339 -1.870 1.00 84.31 370 GLY A O 1
ATOM 2734 N N . ILE A 1 371 ? 6.146 -4.108 -3.473 1.00 92.00 371 ILE A N 1
ATOM 2735 C CA . ILE A 1 371 ? 7.146 -3.394 -2.668 1.00 92.00 371 ILE A CA 1
ATOM 2736 C C . ILE A 1 371 ? 7.545 -2.118 -3.414 1.00 92.00 371 ILE A C 1
ATOM 2738 O O . ILE A 1 371 ? 8.530 -2.087 -4.161 1.00 92.00 371 ILE A O 1
ATOM 2742 N N . ARG A 1 372 ? 6.731 -1.072 -3.276 1.00 82.25 372 ARG A N 1
ATOM 2743 C CA . ARG A 1 372 ? 6.855 0.145 -4.086 1.00 82.25 372 ARG A CA 1
ATOM 2744 C C . ARG A 1 372 ? 7.034 1.406 -3.259 1.00 82.25 372 ARG A C 1
ATOM 2746 O O . ARG A 1 372 ? 6.608 1.454 -2.114 1.00 82.25 372 ARG A O 1
ATOM 2753 N N . ALA A 1 373 ? 7.574 2.461 -3.863 1.00 74.44 373 ALA A N 1
ATOM 2754 C CA . ALA A 1 373 ? 7.514 3.818 -3.306 1.00 74.44 373 ALA A CA 1
ATOM 2755 C C . ALA A 1 373 ? 8.188 4.040 -1.933 1.00 74.44 373 ALA A C 1
ATOM 2757 O O . ALA A 1 373 ? 8.003 5.102 -1.344 1.00 74.44 373 ALA A O 1
ATOM 2758 N N . ASN A 1 374 ? 8.921 3.068 -1.376 1.00 73.19 374 ASN A N 1
ATOM 2759 C CA . ASN A 1 374 ? 9.450 3.205 -0.019 1.00 73.19 374 ASN A CA 1
ATOM 2760 C C . ASN A 1 374 ? 10.576 4.248 0.014 1.00 73.19 374 ASN A C 1
ATOM 2762 O O . ASN A 1 374 ? 11.371 4.318 -0.921 1.00 73.19 374 ASN A O 1
ATOM 2766 N N . ASN A 1 375 ? 10.672 5.045 1.083 1.00 73.31 375 ASN A N 1
ATOM 2767 C CA . ASN A 1 375 ? 11.640 6.149 1.177 1.00 73.31 375 ASN A CA 1
ATOM 2768 C C . ASN A 1 375 ? 13.103 5.671 1.110 1.00 73.31 375 ASN A C 1
ATOM 2770 O O . ASN A 1 375 ? 13.962 6.377 0.581 1.00 73.31 375 ASN A O 1
ATOM 2774 N N . THR A 1 376 ? 13.378 4.477 1.639 1.00 88.12 376 THR A N 1
ATOM 2775 C CA . THR A 1 376 ? 14.687 3.821 1.625 1.00 88.12 376 THR A CA 1
ATOM 2776 C C . THR A 1 376 ? 14.622 2.558 0.752 1.00 88.12 376 THR A C 1
ATOM 2778 O O . THR A 1 376 ? 14.254 2.645 -0.418 1.00 88.12 376 THR A O 1
ATOM 2781 N N . ASN A 1 377 ? 15.024 1.385 1.244 1.00 95.12 377 ASN A N 1
ATOM 2782 C CA . ASN A 1 377 ? 15.192 0.197 0.407 1.00 95.12 377 ASN A CA 1
ATOM 2783 C C . ASN A 1 377 ? 13.893 -0.622 0.332 1.00 95.12 377 ASN A C 1
ATOM 2785 O O . ASN A 1 377 ? 13.115 -0.660 1.287 1.00 95.12 377 ASN A O 1
ATOM 2789 N N . GLY A 1 378 ? 13.677 -1.309 -0.793 1.00 97.75 378 GLY A N 1
ATOM 2790 C CA . GLY A 1 378 ? 12.538 -2.215 -0.953 1.00 97.75 378 GLY A CA 1
ATOM 2791 C C . GLY A 1 378 ? 12.629 -3.399 0.014 1.00 97.75 378 GLY A C 1
ATOM 2792 O O . GLY A 1 378 ? 11.750 -3.589 0.853 1.00 97.75 378 GLY A O 1
ATOM 2793 N N . ILE A 1 379 ? 13.726 -4.155 -0.067 1.00 98.88 379 ILE A N 1
ATOM 2794 C CA . ILE A 1 379 ? 14.084 -5.224 0.874 1.00 98.88 379 ILE A CA 1
ATOM 2795 C C . ILE A 1 379 ? 15.510 -4.986 1.377 1.00 98.88 379 ILE A C 1
ATOM 2797 O O . ILE A 1 379 ? 16.442 -4.914 0.573 1.00 98.88 379 ILE A O 1
ATOM 2801 N N . GLU A 1 380 ? 15.706 -4.933 2.694 1.00 98.69 380 GLU A N 1
ATOM 2802 C CA . GLU A 1 380 ? 17.033 -4.962 3.313 1.00 98.69 380 GLU A CA 1
ATOM 2803 C C . GLU A 1 380 ? 17.182 -6.096 4.334 1.00 98.69 380 GLU A C 1
ATOM 2805 O O . GLU A 1 380 ? 16.367 -6.279 5.242 1.00 98.69 380 GLU A O 1
ATOM 2810 N N . ILE A 1 381 ? 18.273 -6.853 4.186 1.00 98.44 381 ILE A N 1
ATOM 2811 C CA . ILE A 1 381 ? 18.664 -7.931 5.093 1.00 98.44 381 ILE A CA 1
ATOM 2812 C C . ILE A 1 381 ? 20.148 -7.767 5.447 1.00 98.44 381 ILE A C 1
ATOM 2814 O O . ILE A 1 381 ? 21.060 -8.093 4.685 1.00 98.44 381 ILE A O 1
ATOM 2818 N N . GLU A 1 382 ? 20.390 -7.244 6.642 1.00 97.12 382 GLU A N 1
ATOM 2819 C CA . GLU A 1 382 ? 21.704 -7.211 7.282 1.00 97.12 382 GLU A CA 1
ATOM 2820 C C . GLU A 1 382 ? 21.966 -8.551 7.997 1.00 97.12 382 GLU A C 1
ATOM 2822 O O . GLU A 1 382 ? 21.088 -9.037 8.691 1.00 97.12 382 GLU A O 1
ATOM 2827 N N . HIS A 1 383 ? 23.145 -9.163 7.852 1.00 97.38 383 HIS A N 1
ATOM 2828 C CA . HIS A 1 383 ? 23.582 -10.394 8.542 1.00 97.38 383 HIS A CA 1
ATOM 2829 C C . HIS A 1 383 ? 22.680 -11.647 8.386 1.00 97.38 383 HIS A C 1
ATOM 2831 O O . HIS A 1 383 ? 22.856 -12.632 9.107 1.00 97.38 383 HIS A O 1
ATOM 2837 N N . GLY A 1 384 ? 21.720 -11.637 7.455 1.00 97.50 384 GLY A N 1
ATOM 2838 C CA . GLY A 1 384 ? 20.775 -12.742 7.258 1.00 97.50 384 GLY A CA 1
ATOM 2839 C C . GLY A 1 384 ? 21.323 -13.907 6.428 1.00 97.50 384 GLY A C 1
ATOM 2840 O O . GLY A 1 384 ? 22.296 -13.761 5.684 1.00 97.50 384 GLY A O 1
ATOM 2841 N N . GLN A 1 385 ? 20.732 -15.096 6.582 1.00 98.06 385 GLN A N 1
ATOM 2842 C CA . GLN A 1 385 ? 21.275 -16.342 6.012 1.00 98.06 385 GLN A CA 1
ATOM 2843 C C . GLN A 1 385 ? 20.167 -17.319 5.604 1.00 98.06 385 GLN A C 1
ATOM 2845 O O . GLN A 1 385 ? 19.237 -17.542 6.367 1.00 98.06 385 GLN A O 1
ATOM 2850 N N . HIS A 1 386 ? 20.269 -17.977 4.448 1.00 97.69 386 HIS A N 1
ATOM 2851 C CA . HIS A 1 386 ? 19.262 -18.956 3.991 1.00 97.69 386 HIS A CA 1
ATOM 2852 C C . HIS A 1 386 ? 17.833 -18.393 3.804 1.00 97.69 386 HIS A C 1
ATOM 2854 O O . HIS A 1 386 ? 16.857 -19.109 4.035 1.00 97.69 386 HIS A O 1
ATOM 2860 N N . ASN A 1 387 ? 17.685 -17.128 3.396 1.00 98.50 387 ASN A N 1
ATOM 2861 C CA . ASN A 1 387 ? 16.376 -16.521 3.107 1.00 98.50 387 ASN A CA 1
ATOM 2862 C C . ASN A 1 387 ? 16.033 -16.584 1.606 1.00 98.50 387 ASN A C 1
ATOM 2864 O O . ASN A 1 387 ? 16.915 -16.595 0.746 1.00 98.50 387 ASN A O 1
ATOM 2868 N N . VAL A 1 388 ? 14.739 -16.603 1.291 1.00 98.81 388 VAL A N 1
ATOM 2869 C CA . VAL A 1 388 ? 14.201 -16.718 -0.071 1.00 98.81 388 VAL A CA 1
ATOM 2870 C C . VAL A 1 388 ? 13.438 -15.444 -0.431 1.00 98.81 388 VAL A C 1
ATOM 2872 O O . VAL A 1 388 ? 12.536 -15.038 0.298 1.00 98.81 388 VAL A O 1
ATOM 2875 N N . ILE A 1 389 ? 13.787 -14.829 -1.559 1.00 98.88 389 ILE A N 1
ATOM 2876 C CA . ILE A 1 389 ? 13.176 -13.614 -2.107 1.00 98.88 389 ILE A CA 1
ATOM 2877 C C . ILE A 1 389 ? 12.719 -13.944 -3.529 1.00 98.88 389 ILE A C 1
ATOM 2879 O O . ILE A 1 389 ? 13.540 -14.005 -4.447 1.00 98.88 389 ILE A O 1
ATOM 2883 N N . GLU A 1 390 ? 11.429 -14.208 -3.720 1.00 95.94 390 GLU A N 1
ATOM 2884 C CA . GLU A 1 390 ? 10.909 -14.728 -4.989 1.00 95.94 390 GLU A CA 1
ATOM 2885 C C . GLU A 1 390 ? 9.723 -13.931 -5.549 1.00 95.94 390 GLU A C 1
ATOM 2887 O O . GLU A 1 390 ? 8.858 -13.492 -4.806 1.00 95.94 390 GLU A O 1
ATOM 2892 N N . ASP A 1 391 ? 9.642 -13.755 -6.865 1.00 88.50 391 ASP A N 1
ATOM 2893 C CA . ASP A 1 391 ? 8.433 -13.279 -7.563 1.00 88.50 391 ASP A CA 1
ATOM 2894 C C . ASP A 1 391 ? 7.863 -11.916 -7.075 1.00 88.50 391 ASP A C 1
ATOM 2896 O O . ASP A 1 391 ? 6.688 -11.610 -7.279 1.00 88.50 391 ASP A O 1
ATOM 2900 N N . ASN A 1 392 ? 8.663 -11.079 -6.397 1.00 92.38 392 ASN A N 1
ATOM 2901 C CA . ASN A 1 392 ? 8.214 -9.788 -5.857 1.00 92.38 392 ASN A CA 1
ATOM 2902 C C . ASN A 1 392 ? 8.297 -8.672 -6.910 1.00 92.38 392 ASN A C 1
ATOM 2904 O O . ASN A 1 392 ? 9.187 -8.670 -7.764 1.00 92.38 392 ASN A O 1
ATOM 2908 N N . ARG A 1 393 ? 7.424 -7.662 -6.796 1.00 83.56 393 ARG A N 1
ATOM 2909 C CA . ARG A 1 393 ? 7.456 -6.436 -7.615 1.00 83.56 393 ARG A CA 1
ATOM 2910 C C . ARG A 1 393 ? 8.053 -5.287 -6.797 1.00 83.56 393 ARG A C 1
ATOM 2912 O O . ARG A 1 393 ? 7.348 -4.662 -6.007 1.00 83.56 393 ARG A O 1
ATOM 2919 N N . ILE A 1 394 ? 9.348 -5.030 -6.981 1.00 93.31 394 ILE A N 1
ATOM 2920 C CA . ILE A 1 394 ? 10.178 -4.102 -6.197 1.00 93.31 394 ILE A CA 1
ATOM 2921 C C . ILE A 1 394 ? 10.477 -2.836 -7.015 1.00 93.31 394 ILE A C 1
ATOM 2923 O O . ILE A 1 394 ? 11.453 -2.787 -7.769 1.00 93.31 394 ILE A O 1
ATOM 2927 N N . ILE A 1 395 ? 9.611 -1.822 -6.910 1.00 80.19 395 ILE A N 1
ATOM 2928 C CA . ILE A 1 395 ? 9.519 -0.756 -7.924 1.00 80.19 395 ILE A CA 1
ATOM 2929 C C . ILE A 1 395 ? 9.557 0.653 -7.323 1.00 80.19 395 ILE A C 1
ATOM 2931 O O . ILE A 1 395 ? 8.766 0.980 -6.444 1.00 80.19 395 ILE A O 1
ATOM 2935 N N . GLY A 1 396 ? 10.425 1.524 -7.841 1.00 71.25 396 GLY A N 1
ATOM 2936 C CA . GLY A 1 396 ? 10.375 2.959 -7.523 1.00 71.25 396 GLY A CA 1
ATOM 2937 C C . GLY A 1 396 ? 10.702 3.322 -6.069 1.00 71.25 396 GLY A C 1
ATOM 2938 O O . GLY A 1 396 ? 10.235 4.347 -5.580 1.00 71.25 396 GLY A O 1
ATOM 2939 N N . ASN A 1 397 ? 11.465 2.493 -5.350 1.00 73.62 397 ASN A N 1
ATOM 2940 C CA . ASN A 1 397 ? 11.907 2.815 -3.991 1.00 73.62 397 ASN A CA 1
ATOM 2941 C C . ASN A 1 397 ? 13.033 3.876 -4.032 1.00 73.62 397 ASN A C 1
ATOM 2943 O O . ASN A 1 397 ? 13.869 3.865 -4.939 1.00 73.62 397 ASN A O 1
ATOM 2947 N N . GLY A 1 398 ? 13.058 4.796 -3.064 1.00 66.56 398 GLY A N 1
ATOM 2948 C CA . GLY A 1 398 ? 14.008 5.918 -2.965 1.00 66.56 398 GLY A CA 1
ATOM 2949 C C . GLY A 1 398 ? 15.455 5.503 -2.662 1.00 66.56 398 GLY A C 1
ATOM 2950 O O . GLY A 1 398 ? 16.400 6.253 -2.913 1.00 66.56 398 GLY A O 1
ATOM 2951 N N . GLY A 1 399 ? 15.640 4.281 -2.168 1.00 82.31 399 GLY A N 1
ATOM 2952 C CA . GLY A 1 399 ? 16.908 3.573 -2.071 1.00 82.31 399 GLY A CA 1
ATOM 2953 C C . GLY A 1 399 ? 17.052 2.496 -3.149 1.00 82.31 399 GLY A C 1
ATOM 2954 O O . GLY A 1 399 ? 16.692 2.677 -4.309 1.00 82.31 399 GLY A O 1
ATOM 2955 N N . LYS A 1 400 ? 17.646 1.365 -2.774 1.00 95.62 400 LYS A N 1
ATOM 2956 C CA . LYS A 1 400 ? 17.871 0.203 -3.639 1.00 95.62 400 LYS A CA 1
ATOM 2957 C C . LYS A 1 400 ? 16.670 -0.744 -3.618 1.00 95.62 400 LYS A C 1
ATOM 2959 O O . LYS A 1 400 ? 15.906 -0.764 -2.654 1.00 95.62 400 LYS A O 1
ATOM 2964 N N . GLY A 1 401 ? 16.551 -1.584 -4.644 1.00 97.62 401 GLY A N 1
ATOM 2965 C CA . GLY A 1 401 ? 15.550 -2.651 -4.680 1.00 97.62 401 GLY A CA 1
ATOM 2966 C C . GLY A 1 401 ? 15.794 -3.703 -3.590 1.00 97.62 401 GLY A C 1
ATOM 2967 O O . GLY A 1 401 ? 14.999 -3.829 -2.660 1.00 97.62 401 GLY A O 1
ATOM 2968 N N . ILE A 1 402 ? 16.915 -4.424 -3.680 1.00 98.88 402 ILE A N 1
ATOM 2969 C CA . ILE A 1 402 ? 17.345 -5.433 -2.698 1.00 98.88 402 ILE A CA 1
ATOM 2970 C C . ILE A 1 402 ? 18.746 -5.092 -2.174 1.00 98.88 402 ILE A C 1
ATOM 2972 O O . ILE A 1 402 ? 19.674 -4.916 -2.964 1.00 98.88 402 ILE A O 1
ATOM 2976 N N . VAL A 1 403 ? 18.923 -5.071 -0.849 1.00 98.81 403 VAL A N 1
ATOM 2977 C CA . VAL A 1 403 ? 20.224 -4.918 -0.173 1.00 98.81 403 VAL A CA 1
ATOM 2978 C C . VAL A 1 403 ? 20.472 -6.089 0.771 1.00 98.81 403 VAL A C 1
ATOM 2980 O O . VAL A 1 403 ? 19.757 -6.254 1.756 1.00 98.81 403 VAL A O 1
ATOM 2983 N N . LEU A 1 404 ? 21.523 -6.871 0.516 1.00 98.75 404 LEU A N 1
ATOM 2984 C CA . LEU A 1 404 ? 21.952 -7.967 1.391 1.00 98.75 404 LEU A CA 1
ATOM 2985 C C . LEU A 1 404 ? 23.385 -7.704 1.853 1.00 98.75 404 LEU A C 1
ATOM 2987 O O . LEU A 1 404 ? 24.301 -7.670 1.020 1.00 98.75 404 LEU A O 1
ATOM 2991 N N . ARG A 1 405 ? 23.608 -7.515 3.159 1.00 98.31 405 ARG A N 1
ATOM 2992 C CA . ARG A 1 405 ? 24.901 -7.018 3.668 1.00 98.31 405 ARG A CA 1
ATOM 2993 C C . ARG A 1 405 ? 25.394 -7.651 4.965 1.00 98.31 405 ARG A C 1
ATOM 2995 O O . ARG A 1 405 ? 24.600 -8.033 5.809 1.00 98.31 405 ARG A O 1
ATOM 3002 N N . THR A 1 406 ? 26.709 -7.665 5.179 1.00 98.00 406 THR A N 1
ATOM 3003 C CA . THR A 1 406 ? 27.331 -7.908 6.496 1.00 98.00 406 THR A CA 1
ATOM 3004 C C . THR A 1 406 ? 28.555 -7.011 6.719 1.00 98.00 406 THR A C 1
ATOM 3006 O O . THR A 1 406 ? 29.321 -6.752 5.785 1.00 98.00 406 THR A O 1
ATOM 3009 N N . ASP A 1 407 ? 28.759 -6.557 7.962 1.00 96.81 407 ASP A N 1
ATOM 3010 C CA . ASP A 1 407 ? 29.985 -5.882 8.425 1.00 96.81 407 ASP A CA 1
ATOM 3011 C C . ASP A 1 407 ? 30.983 -6.831 9.138 1.00 96.81 407 ASP A C 1
ATOM 3013 O O . ASP A 1 407 ? 32.035 -6.391 9.605 1.00 96.81 407 ASP A O 1
ATOM 3017 N N . PHE A 1 408 ? 30.665 -8.131 9.197 1.00 96.62 408 PHE A N 1
ATOM 3018 C CA . PHE A 1 408 ? 31.378 -9.193 9.923 1.00 96.62 408 PHE A CA 1
ATOM 3019 C C . PHE A 1 408 ? 31.445 -9.054 11.459 1.00 96.62 408 PHE A C 1
ATOM 3021 O O . PHE A 1 408 ? 32.278 -9.705 12.095 1.00 96.62 408 PHE A O 1
ATOM 3028 N N . SER A 1 409 ? 30.590 -8.241 12.081 1.00 94.31 409 SER A N 1
ATOM 3029 C CA . SER A 1 409 ? 30.513 -8.120 13.541 1.00 94.31 409 SER A CA 1
ATOM 3030 C C . SER A 1 409 ? 29.828 -9.316 14.222 1.00 94.31 409 SER A C 1
ATOM 3032 O O . SER A 1 409 ? 28.966 -9.987 13.657 1.00 94.31 409 SER A O 1
ATOM 3034 N N . GLU A 1 410 ? 30.220 -9.574 15.474 1.00 92.44 410 GLU A N 1
ATOM 3035 C CA . GLU A 1 410 ? 29.550 -10.505 16.392 1.00 92.44 410 GLU A CA 1
ATOM 3036 C C . GLU A 1 410 ? 28.881 -9.697 17.514 1.00 92.44 410 GLU A C 1
ATOM 3038 O O . GLU A 1 410 ? 29.466 -9.489 18.578 1.00 92.44 410 GLU A O 1
ATOM 3043 N N . ARG A 1 411 ? 27.679 -9.166 17.254 1.00 92.38 411 ARG A N 1
ATOM 3044 C CA . ARG A 1 411 ? 26.959 -8.284 18.195 1.00 92.38 411 ARG A CA 1
ATOM 3045 C C . ARG A 1 411 ? 26.202 -9.055 19.283 1.00 92.38 411 ARG A C 1
ATOM 3047 O O . ARG A 1 411 ? 25.987 -8.512 20.364 1.00 92.38 411 ARG A O 1
ATOM 3054 N N . PHE A 1 412 ? 25.867 -10.324 19.037 1.00 92.12 412 PHE A N 1
ATOM 3055 C CA . PHE A 1 412 ? 25.003 -11.145 19.892 1.00 92.12 412 PHE A CA 1
ATOM 3056 C C . PHE A 1 412 ? 25.716 -12.414 20.389 1.00 92.12 412 PHE A C 1
ATOM 3058 O O . PHE A 1 412 ? 25.630 -13.468 19.756 1.00 92.12 412 PHE A O 1
ATOM 3065 N N . PRO A 1 413 ? 26.449 -12.360 21.518 1.00 89.31 413 PRO A N 1
ATOM 3066 C CA . PRO A 1 413 ? 27.059 -13.547 22.113 1.00 89.31 413 PRO A CA 1
ATOM 3067 C C . PRO A 1 413 ? 25.991 -14.554 22.588 1.00 89.31 413 PRO A C 1
ATOM 3069 O O . PRO A 1 413 ? 25.141 -14.179 23.403 1.00 89.31 413 PRO A O 1
ATOM 3072 N N . PRO A 1 414 ? 26.045 -15.842 22.191 1.00 87.81 414 PRO A N 1
ATOM 3073 C CA . PRO A 1 414 ? 25.025 -16.832 22.562 1.00 87.81 414 PRO A CA 1
ATOM 3074 C C . PRO A 1 414 ? 24.822 -17.030 24.073 1.00 87.81 414 PRO A C 1
ATOM 3076 O O . PRO A 1 414 ? 23.763 -17.468 24.503 1.00 87.81 414 PRO A O 1
ATOM 3079 N N . GLN A 1 415 ? 25.810 -16.701 24.913 1.00 87.81 415 GLN A N 1
ATOM 3080 C CA . GLN A 1 415 ? 25.670 -16.772 26.375 1.00 87.81 415 GLN A CA 1
ATOM 3081 C C . GLN A 1 415 ? 24.794 -15.649 26.955 1.00 87.81 415 GLN A C 1
ATOM 3083 O O . GLN A 1 415 ? 24.257 -15.806 28.049 1.00 87.81 415 GLN A O 1
ATOM 3088 N N . GLN A 1 416 ? 24.673 -14.523 26.247 1.00 89.19 416 GLN A N 1
ATOM 3089 C CA . GLN A 1 416 ? 23.805 -13.398 26.603 1.00 89.19 416 GLN A CA 1
ATOM 3090 C C . GLN A 1 416 ? 22.451 -13.491 25.885 1.00 89.19 416 GLN A C 1
ATOM 3092 O O . GLN A 1 416 ? 21.432 -13.116 26.460 1.00 89.19 416 GLN A O 1
ATOM 3097 N N . PHE A 1 417 ? 22.443 -14.039 24.667 1.00 89.50 417 PHE A N 1
ATOM 3098 C CA . PHE A 1 417 ? 21.280 -14.125 23.783 1.00 89.50 417 PHE A CA 1
ATOM 3099 C C . PHE A 1 417 ? 20.960 -15.578 23.374 1.00 89.50 417 PHE A C 1
ATOM 3101 O O . PHE A 1 417 ? 20.905 -15.884 22.183 1.00 89.50 417 PHE A O 1
ATOM 3108 N N . PRO A 1 418 ? 20.760 -16.508 24.331 1.00 86.69 418 PRO A N 1
ATOM 3109 C CA . PRO A 1 418 ? 20.653 -17.940 24.031 1.00 86.69 418 PRO A CA 1
ATOM 3110 C C . PRO A 1 418 ? 19.431 -18.302 23.180 1.00 86.69 418 PRO A C 1
ATOM 3112 O O . PRO A 1 418 ? 19.431 -19.345 22.543 1.00 86.69 418 PRO A O 1
ATOM 3115 N N . CYS A 1 419 ? 18.408 -17.446 23.175 1.00 88.81 419 CYS A N 1
ATOM 3116 C CA . CYS A 1 419 ? 17.148 -17.668 22.475 1.00 88.81 419 CYS A CA 1
ATOM 3117 C C . CYS A 1 419 ? 17.160 -17.258 20.993 1.00 88.81 419 CYS A C 1
ATOM 3119 O O . CYS A 1 419 ? 16.229 -17.615 20.282 1.00 88.81 419 CYS A O 1
ATOM 3121 N N . LEU A 1 420 ? 18.162 -16.497 20.528 1.00 89.31 420 LEU A N 1
ATOM 3122 C CA . LEU A 1 420 ? 18.207 -16.059 19.126 1.00 89.31 420 LEU A CA 1
ATOM 3123 C C . LEU A 1 420 ? 18.647 -17.183 18.174 1.00 89.31 420 LEU A C 1
ATOM 3125 O O . LEU A 1 420 ? 18.413 -17.072 16.983 1.00 89.31 420 LEU A O 1
ATOM 3129 N N . GLU A 1 421 ? 19.327 -18.218 18.689 1.00 86.12 421 GLU A N 1
ATOM 3130 C CA . GLU A 1 421 ? 19.832 -19.392 17.944 1.00 86.12 421 GLU A CA 1
ATOM 3131 C C . GLU A 1 421 ? 20.523 -19.082 16.596 1.00 86.12 421 GLU A C 1
ATOM 3133 O O . GLU A 1 421 ? 20.547 -19.914 15.686 1.00 86.12 421 GLU A O 1
ATOM 3138 N N . LEU A 1 422 ? 21.132 -17.892 16.489 1.00 90.38 422 LEU A N 1
ATOM 3139 C CA . LEU A 1 422 ? 21.723 -17.413 15.244 1.00 90.38 422 LEU A CA 1
ATOM 3140 C C . LEU A 1 422 ? 22.798 -18.385 14.720 1.00 90.38 422 LEU A C 1
ATOM 3142 O O . LEU A 1 422 ? 23.596 -18.911 15.510 1.00 90.38 422 LEU A O 1
ATOM 3146 N N . PRO A 1 423 ? 22.899 -18.560 13.387 1.00 92.25 423 PRO A N 1
ATOM 3147 C CA . PRO A 1 423 ? 24.073 -19.152 12.751 1.00 92.25 423 PRO A CA 1
ATOM 3148 C C . PRO A 1 423 ? 25.311 -18.250 12.958 1.00 92.25 423 PRO A C 1
ATOM 3150 O O . PRO A 1 423 ? 25.330 -17.369 13.818 1.00 92.25 423 PRO A O 1
ATOM 3153 N N . ASP A 1 424 ? 26.393 -18.452 12.199 1.00 94.38 424 ASP A N 1
ATOM 3154 C CA . ASP A 1 424 ? 27.575 -17.581 12.295 1.00 94.38 424 ASP A CA 1
ATOM 3155 C C . ASP A 1 424 ? 27.219 -16.152 11.857 1.00 94.38 424 ASP A C 1
ATOM 3157 O O . ASP A 1 424 ? 27.276 -15.815 10.675 1.00 94.38 424 ASP A O 1
ATOM 3161 N N . GLN A 1 425 ? 26.835 -15.329 12.835 1.00 93.50 425 GLN A N 1
ATOM 3162 C CA . GLN A 1 425 ? 26.256 -13.996 12.676 1.00 93.50 425 GLN A CA 1
ATOM 3163 C C . GLN A 1 425 ? 27.133 -13.016 11.892 1.00 93.50 425 GLN A C 1
ATOM 3165 O O . GLN A 1 425 ? 26.644 -11.986 11.456 1.00 93.50 425 GLN A O 1
ATOM 3170 N N . ARG A 1 426 ? 28.414 -13.325 11.661 1.00 95.81 426 ARG A N 1
ATOM 3171 C CA . ARG A 1 426 ? 29.296 -12.520 10.804 1.00 95.81 426 ARG A CA 1
ATOM 3172 C C . ARG A 1 426 ? 28.954 -12.647 9.324 1.00 95.81 426 ARG A C 1
ATOM 3174 O O . ARG A 1 426 ? 29.417 -11.834 8.529 1.00 95.81 426 ARG A O 1
ATOM 3181 N N . ASN A 1 427 ? 28.207 -13.671 8.931 1.00 96.69 427 ASN A N 1
ATOM 3182 C CA . ASN A 1 427 ? 27.960 -13.983 7.532 1.00 96.69 427 ASN A CA 1
ATOM 3183 C C . ASN A 1 427 ? 26.645 -13.382 7.030 1.00 96.69 427 ASN A C 1
ATOM 3185 O O . ASN A 1 427 ? 25.693 -13.189 7.779 1.00 96.69 427 ASN A O 1
ATOM 3189 N N . SER A 1 428 ? 26.611 -13.138 5.724 1.00 98.25 428 SER A N 1
ATOM 3190 C CA . SER A 1 428 ? 25.395 -12.953 4.939 1.00 98.25 428 SER A CA 1
ATOM 3191 C C . SER A 1 428 ? 25.518 -13.918 3.759 1.00 98.25 428 SER A C 1
ATOM 3193 O O . SER A 1 428 ? 26.486 -13.812 3.000 1.00 98.25 428 SER A O 1
ATOM 3195 N N . ASN A 1 429 ? 24.667 -14.942 3.654 1.00 98.31 429 ASN A N 1
ATOM 3196 C CA . ASN A 1 429 ? 24.865 -16.009 2.659 1.00 98.31 429 ASN A CA 1
ATOM 3197 C C . ASN A 1 429 ? 23.638 -16.891 2.365 1.00 98.31 429 ASN A C 1
ATOM 3199 O O . ASN A 1 429 ? 22.613 -16.829 3.042 1.00 98.31 429 ASN A O 1
ATOM 3203 N N . PHE A 1 430 ? 23.772 -17.743 1.342 1.00 98.06 430 PHE A N 1
ATOM 3204 C CA . PHE A 1 430 ? 22.797 -18.773 0.964 1.00 98.06 430 PHE A CA 1
ATOM 3205 C C . PHE A 1 430 ? 21.391 -18.252 0.642 1.00 98.06 430 PHE A C 1
ATOM 3207 O O . PHE A 1 430 ? 20.399 -18.947 0.865 1.00 98.06 430 PHE A O 1
ATOM 3214 N N . TYR A 1 431 ? 21.290 -17.034 0.112 1.00 98.50 431 TYR A N 1
ATOM 3215 C CA . TYR A 1 431 ? 20.012 -16.506 -0.350 1.00 98.50 431 TYR A CA 1
ATOM 3216 C C . TYR A 1 431 ? 19.589 -17.161 -1.662 1.00 98.50 431 TYR A C 1
ATOM 3218 O O . TYR A 1 431 ? 20.433 -17.496 -2.494 1.00 98.50 431 TYR A O 1
ATOM 3226 N N . ARG A 1 432 ? 18.277 -17.262 -1.881 1.00 98.38 432 ARG A N 1
ATOM 3227 C CA . ARG A 1 432 ? 17.700 -17.502 -3.207 1.00 98.38 432 ARG A CA 1
ATOM 3228 C C . ARG A 1 432 ? 16.915 -16.277 -3.639 1.00 98.38 432 ARG A C 1
ATOM 3230 O O . ARG A 1 432 ? 15.978 -15.892 -2.949 1.00 98.38 432 ARG A O 1
ATOM 3237 N N . ILE A 1 433 ? 17.292 -15.689 -4.767 1.00 98.62 433 ILE A N 1
ATOM 3238 C CA . ILE A 1 433 ? 16.684 -14.485 -5.332 1.00 98.62 433 ILE A CA 1
ATOM 3239 C C . ILE A 1 433 ? 16.243 -14.813 -6.760 1.00 98.62 433 ILE A C 1
ATOM 3241 O O . ILE A 1 433 ? 17.092 -14.972 -7.642 1.00 98.62 433 ILE A O 1
ATOM 3245 N N . ARG A 1 434 ? 14.937 -14.969 -6.998 1.00 96.31 434 ARG A N 1
ATOM 3246 C CA . ARG A 1 434 ? 14.425 -15.419 -8.304 1.00 96.31 434 ARG A CA 1
ATOM 3247 C C . ARG A 1 434 ? 13.062 -14.846 -8.681 1.00 96.31 434 ARG A C 1
ATOM 3249 O O . ARG A 1 434 ? 12.219 -14.673 -7.825 1.00 96.31 434 ARG A O 1
ATOM 3256 N N . GLY A 1 435 ? 12.815 -14.588 -9.963 1.00 87.81 435 GLY A N 1
ATOM 3257 C CA . GLY A 1 435 ? 11.500 -14.159 -10.465 1.00 87.81 435 GLY A CA 1
ATOM 3258 C C . GLY A 1 435 ? 11.124 -12.722 -10.102 1.00 87.81 435 GLY A C 1
ATOM 3259 O O . GLY A 1 435 ? 10.049 -12.262 -10.467 1.00 87.81 435 GLY A O 1
ATOM 3260 N N . ASN A 1 436 ? 11.987 -11.992 -9.388 1.00 95.50 436 ASN A N 1
ATOM 3261 C CA . ASN A 1 436 ? 11.670 -10.643 -8.942 1.00 95.50 436 ASN A CA 1
ATOM 3262 C C . ASN A 1 436 ? 11.759 -9.656 -10.106 1.00 95.50 436 ASN A C 1
ATOM 3264 O O . ASN A 1 436 ? 12.701 -9.695 -10.901 1.00 95.50 436 ASN A O 1
ATOM 3268 N N . VAL A 1 437 ? 10.822 -8.717 -10.132 1.00 87.69 437 VAL A N 1
ATOM 3269 C CA . VAL A 1 437 ? 10.841 -7.541 -10.998 1.00 87.69 437 VAL A CA 1
ATOM 3270 C C . VAL A 1 437 ? 11.362 -6.369 -10.179 1.00 87.69 437 VAL A C 1
ATOM 3272 O O . VAL A 1 437 ? 10.742 -5.979 -9.192 1.00 87.69 437 VAL A O 1
ATOM 3275 N N . ILE A 1 438 ? 12.512 -5.822 -10.564 1.00 94.44 438 ILE A N 1
ATOM 3276 C CA . ILE A 1 438 ? 13.261 -4.828 -9.792 1.00 94.44 438 ILE A CA 1
ATOM 3277 C C . ILE A 1 438 ? 13.552 -3.621 -10.686 1.00 94.44 438 ILE A C 1
ATOM 3279 O O . ILE A 1 438 ? 14.570 -3.586 -11.391 1.00 94.44 438 ILE A O 1
ATOM 3283 N N . THR A 1 439 ? 12.648 -2.639 -10.681 1.00 81.50 439 THR A N 1
ATOM 3284 C CA . THR A 1 439 ? 12.667 -1.539 -11.658 1.00 81.50 439 THR A CA 1
ATOM 3285 C C . THR A 1 439 ? 12.478 -0.145 -11.068 1.00 81.50 439 THR A C 1
ATOM 3287 O O . THR A 1 439 ? 11.864 0.040 -10.022 1.00 81.50 439 THR A O 1
ATOM 3290 N N . GLY A 1 440 ? 13.038 0.871 -11.731 1.00 69.62 440 GLY A N 1
ATOM 3291 C CA . GLY A 1 440 ? 12.813 2.286 -11.395 1.00 69.62 440 GLY A CA 1
ATOM 3292 C C . GLY A 1 440 ? 13.285 2.745 -10.006 1.00 69.62 440 GLY A C 1
ATOM 3293 O O . GLY A 1 440 ? 12.990 3.870 -9.617 1.00 69.62 440 GLY A O 1
ATOM 3294 N N . ASN A 1 441 ? 13.996 1.913 -9.237 1.00 76.81 441 ASN A N 1
ATOM 3295 C CA . ASN A 1 441 ? 14.505 2.291 -7.917 1.00 76.81 441 ASN A CA 1
ATOM 3296 C C . ASN A 1 441 ? 15.593 3.373 -8.064 1.00 76.81 441 ASN A C 1
ATOM 3298 O O . ASN A 1 441 ? 16.379 3.350 -9.013 1.00 76.81 441 ASN A O 1
ATOM 3302 N N . PHE A 1 442 ? 15.656 4.327 -7.135 1.00 74.81 442 PHE A N 1
ATOM 3303 C CA . PHE A 1 442 ? 16.588 5.465 -7.197 1.00 74.81 442 PHE A CA 1
ATOM 3304 C C . PHE A 1 442 ? 18.049 5.054 -6.932 1.00 74.81 442 PHE A C 1
ATOM 3306 O O . PHE A 1 442 ? 18.991 5.703 -7.390 1.00 74.81 442 PHE A O 1
ATOM 3313 N N . GLY A 1 443 ? 18.251 3.963 -6.197 1.00 79.81 443 GLY A N 1
ATOM 3314 C CA . GLY A 1 443 ? 19.531 3.295 -6.009 1.00 79.81 443 GLY A CA 1
ATOM 3315 C C . GLY A 1 443 ? 19.780 2.190 -7.040 1.00 79.81 443 GLY A C 1
ATOM 3316 O O . GLY A 1 443 ? 19.272 2.214 -8.158 1.00 79.81 443 GLY A O 1
ATOM 3317 N N . LEU A 1 444 ? 20.604 1.213 -6.661 1.00 92.69 444 LEU A N 1
ATOM 3318 C CA . LEU A 1 444 ? 20.803 -0.022 -7.421 1.00 92.69 444 LEU A CA 1
ATOM 3319 C C . LEU A 1 444 ? 19.539 -0.892 -7.411 1.00 92.69 444 LEU A C 1
ATOM 3321 O O . LEU A 1 444 ? 18.785 -0.884 -6.439 1.00 92.69 444 LEU A O 1
ATOM 3325 N N . GLY A 1 445 ? 19.367 -1.731 -8.431 1.00 96.38 445 GLY A N 1
ATOM 3326 C CA . GLY A 1 445 ? 18.415 -2.840 -8.359 1.00 96.38 445 GLY A CA 1
ATOM 3327 C C . GLY A 1 445 ? 18.796 -3.837 -7.257 1.00 96.38 445 GLY A C 1
ATOM 3328 O O . GLY A 1 445 ? 18.009 -4.079 -6.343 1.00 96.38 445 GLY A O 1
ATOM 3329 N N . ILE A 1 446 ? 20.022 -4.371 -7.302 1.00 98.62 446 ILE A N 1
ATOM 3330 C CA . ILE A 1 446 ? 20.544 -5.337 -6.317 1.00 98.62 446 ILE A CA 1
ATOM 3331 C C . ILE A 1 446 ? 21.919 -4.894 -5.787 1.00 98.62 446 ILE A C 1
ATOM 3333 O O . ILE A 1 446 ? 22.833 -4.607 -6.559 1.00 98.62 446 ILE A O 1
ATOM 3337 N N . GLU A 1 447 ? 22.103 -4.897 -4.467 1.00 98.44 447 GLU A N 1
ATOM 3338 C CA . GLU A 1 447 ? 23.383 -4.617 -3.807 1.00 98.44 447 GLU A CA 1
ATOM 3339 C C . GLU A 1 447 ? 23.761 -5.737 -2.818 1.00 98.44 447 GLU A C 1
ATOM 3341 O O . GLU A 1 447 ? 23.083 -5.965 -1.814 1.00 98.44 447 GLU A O 1
ATOM 3346 N N . LEU A 1 448 ? 24.867 -6.440 -3.096 1.00 98.38 448 LEU A N 1
ATOM 3347 C CA . LEU A 1 448 ? 25.391 -7.545 -2.284 1.00 98.38 448 LEU A CA 1
ATOM 3348 C C . LEU A 1 448 ? 26.728 -7.156 -1.627 1.00 98.38 448 LEU A C 1
ATOM 3350 O O . LEU A 1 448 ? 27.789 -7.229 -2.253 1.00 98.38 448 LEU A O 1
ATOM 3354 N N . ILE A 1 449 ? 26.696 -6.774 -0.346 1.00 98.12 449 ILE A N 1
ATOM 3355 C CA . ILE A 1 449 ? 27.879 -6.328 0.412 1.00 98.12 449 ILE A CA 1
ATOM 3356 C C . ILE A 1 449 ? 28.370 -7.461 1.311 1.00 98.12 449 ILE A C 1
ATOM 3358 O O . ILE A 1 449 ? 27.776 -7.771 2.340 1.00 98.12 449 ILE A O 1
ATOM 3362 N N . ASN A 1 450 ? 29.485 -8.073 0.931 1.00 97.56 450 ASN A N 1
ATOM 3363 C CA . ASN A 1 450 ? 30.095 -9.229 1.588 1.00 97.56 450 ASN A CA 1
ATOM 3364 C C . ASN A 1 450 ? 29.179 -10.473 1.643 1.00 97.56 450 ASN A C 1
ATOM 3366 O O . ASN A 1 450 ? 29.474 -11.429 2.359 1.00 97.56 450 ASN A O 1
ATOM 3370 N N . THR A 1 451 ? 28.092 -10.474 0.864 1.00 98.12 451 THR A N 1
ATOM 3371 C CA . THR A 1 451 ? 27.122 -11.572 0.782 1.00 98.12 451 THR A CA 1
ATOM 3372 C C . THR A 1 451 ? 27.624 -12.667 -0.157 1.00 98.12 451 THR A C 1
ATOM 3374 O O . THR A 1 451 ? 28.092 -12.361 -1.252 1.00 98.12 451 THR A O 1
ATOM 3377 N N . THR A 1 452 ? 27.569 -13.932 0.265 1.00 97.62 452 THR A N 1
ATOM 3378 C CA . THR A 1 452 ? 28.246 -15.070 -0.399 1.00 97.62 452 THR A CA 1
ATOM 3379 C C . THR A 1 452 ? 27.322 -16.262 -0.660 1.00 97.62 452 THR A C 1
ATOM 3381 O O . THR A 1 452 ? 26.219 -16.326 -0.120 1.00 97.62 452 THR A O 1
ATOM 3384 N N . ASP A 1 453 ? 27.767 -17.212 -1.489 1.00 97.50 453 ASP A N 1
ATOM 3385 C CA . ASP A 1 453 ? 27.101 -18.512 -1.707 1.00 97.50 453 ASP A CA 1
ATOM 3386 C C . ASP A 1 453 ? 25.592 -18.429 -2.037 1.00 97.50 453 ASP A C 1
ATOM 3388 O O . ASP A 1 453 ? 24.816 -19.272 -1.594 1.00 97.50 453 ASP A O 1
ATOM 3392 N N . SER A 1 454 ? 25.154 -17.386 -2.747 1.00 97.88 454 SER A N 1
ATOM 3393 C CA . SER A 1 454 ? 23.732 -17.128 -3.030 1.00 97.88 454 SER A CA 1
ATOM 3394 C C . SER A 1 454 ? 23.367 -17.382 -4.497 1.00 97.88 454 SER A C 1
ATOM 3396 O O . SER A 1 454 ? 24.177 -17.117 -5.385 1.00 97.88 454 SER A O 1
ATOM 3398 N N . ASP A 1 455 ? 22.138 -17.838 -4.743 1.00 97.69 455 ASP A N 1
ATOM 3399 C CA . ASP A 1 455 ? 21.567 -18.089 -6.071 1.00 97.69 455 ASP A CA 1
ATOM 3400 C C . ASP A 1 455 ? 20.731 -16.871 -6.514 1.00 97.69 455 ASP A C 1
ATOM 3402 O O . ASP A 1 455 ? 19.688 -16.594 -5.918 1.00 97.69 455 ASP A O 1
ATOM 3406 N N . ILE A 1 456 ? 21.144 -16.150 -7.562 1.00 98.25 456 ILE A N 1
ATOM 3407 C CA . ILE A 1 456 ? 20.437 -14.979 -8.110 1.00 98.25 456 ILE A CA 1
ATOM 3408 C C . ILE A 1 456 ? 20.119 -15.231 -9.586 1.00 98.25 456 ILE A C 1
ATOM 3410 O O . ILE A 1 456 ? 20.964 -15.022 -10.450 1.00 98.25 456 ILE A O 1
ATOM 3414 N N . THR A 1 457 ? 18.918 -15.718 -9.898 1.00 96.94 457 THR A N 1
ATOM 3415 C CA . THR A 1 457 ? 18.583 -16.216 -11.250 1.00 96.94 457 THR A CA 1
ATOM 3416 C C . THR A 1 457 ? 17.172 -15.833 -11.668 1.00 96.94 457 THR A C 1
ATOM 3418 O O . THR A 1 457 ? 16.278 -15.771 -10.831 1.00 96.94 457 THR A O 1
ATOM 3421 N N . ASN A 1 458 ? 16.935 -15.622 -12.963 1.00 95.06 458 ASN A N 1
ATOM 3422 C CA . ASN A 1 458 ? 15.622 -15.299 -13.522 1.00 95.06 458 ASN A CA 1
ATOM 3423 C C . ASN A 1 458 ? 14.953 -14.072 -12.861 1.00 95.06 458 ASN A C 1
ATOM 3425 O O . ASN A 1 458 ? 13.767 -14.110 -12.555 1.00 95.06 458 ASN A O 1
ATOM 3429 N N . ASN A 1 459 ? 15.702 -13.001 -12.584 1.00 97.19 459 ASN A N 1
ATOM 3430 C CA . ASN A 1 459 ? 15.155 -11.708 -12.145 1.00 97.19 459 ASN A CA 1
ATOM 3431 C C . ASN A 1 459 ? 15.177 -10.697 -13.301 1.00 97.19 459 ASN A C 1
ATOM 3433 O O . ASN A 1 459 ? 16.051 -10.767 -14.164 1.00 97.19 459 ASN A O 1
ATOM 3437 N N . LEU A 1 460 ? 14.240 -9.748 -13.305 1.00 91.38 460 LEU A N 1
ATOM 3438 C CA . LEU A 1 460 ? 14.206 -8.620 -14.236 1.00 91.38 460 LEU A CA 1
ATOM 3439 C C . LEU A 1 460 ? 14.749 -7.390 -13.512 1.00 91.38 460 LEU A C 1
ATOM 3441 O O . LEU A 1 460 ? 14.101 -6.874 -12.604 1.00 91.38 460 LEU A O 1
ATOM 3445 N N . VAL A 1 461 ? 15.935 -6.915 -13.898 1.00 94.31 461 VAL A N 1
ATOM 3446 C CA . VAL A 1 461 ? 16.591 -5.770 -13.252 1.00 94.31 461 VAL A CA 1
ATOM 3447 C C . VAL A 1 461 ? 16.820 -4.657 -14.274 1.00 94.31 461 VAL A C 1
ATOM 3449 O O . VAL A 1 461 ? 17.723 -4.743 -15.109 1.00 94.31 461 VAL A O 1
ATOM 3452 N N . GLY A 1 462 ? 16.021 -3.586 -14.209 1.00 83.38 462 GLY A N 1
ATOM 3453 C CA . GLY A 1 462 ? 16.051 -2.550 -15.246 1.00 83.38 462 GLY A CA 1
ATOM 3454 C C . GLY A 1 462 ? 15.574 -1.158 -14.842 1.00 83.38 462 GLY A C 1
ATOM 3455 O O . GLY A 1 462 ? 14.780 -0.999 -13.927 1.00 83.38 462 GLY A O 1
ATOM 3456 N N . GLY A 1 463 ? 16.088 -0.117 -15.501 1.00 70.88 463 GLY A N 1
ATOM 3457 C CA . GLY A 1 463 ? 15.647 1.272 -15.282 1.00 70.88 463 GLY A CA 1
ATOM 3458 C C . GLY A 1 463 ? 15.938 1.862 -13.889 1.00 70.88 463 GLY A C 1
ATOM 3459 O O . GLY A 1 463 ? 15.458 2.946 -13.577 1.00 70.88 463 GLY A O 1
ATOM 3460 N N . ASN A 1 464 ? 16.706 1.173 -13.040 1.00 79.12 464 ASN A N 1
ATOM 3461 C CA . ASN A 1 464 ? 17.110 1.672 -11.723 1.00 79.12 464 ASN A CA 1
ATOM 3462 C C . ASN A 1 464 ? 18.197 2.755 -11.877 1.00 79.12 464 ASN A C 1
ATOM 3464 O O . ASN A 1 464 ? 19.199 2.533 -12.561 1.00 79.12 464 ASN A O 1
ATOM 3468 N N . VAL A 1 465 ? 18.024 3.910 -11.230 1.00 75.94 465 VAL A N 1
ATOM 3469 C CA . VAL A 1 465 ? 18.851 5.118 -11.431 1.00 75.94 465 VAL A CA 1
ATOM 3470 C C . VAL A 1 465 ? 20.298 4.915 -10.966 1.00 75.94 465 VAL A C 1
ATOM 3472 O O . VAL A 1 465 ? 21.227 5.417 -11.597 1.00 75.94 465 VAL A O 1
ATOM 3475 N N . GLY A 1 466 ? 20.516 4.136 -9.904 1.00 70.44 466 GLY A N 1
ATOM 3476 C CA . GLY A 1 466 ? 21.852 3.761 -9.434 1.00 70.44 466 GLY A CA 1
ATOM 3477 C C . GLY A 1 466 ? 22.521 2.642 -10.242 1.00 70.44 466 GLY A C 1
ATOM 3478 O O . GLY A 1 466 ? 23.682 2.332 -9.980 1.00 70.44 466 GLY A O 1
ATOM 3479 N N . GLY A 1 467 ? 21.823 2.039 -11.212 1.00 83.19 467 GLY A N 1
ATOM 3480 C CA . GLY A 1 467 ? 22.293 0.918 -12.030 1.00 83.19 467 GLY A CA 1
ATOM 3481 C C . GLY A 1 467 ? 21.687 -0.437 -11.641 1.00 83.19 467 GLY A C 1
ATOM 3482 O O . GLY A 1 467 ? 20.882 -0.550 -10.719 1.00 83.19 467 GLY A O 1
ATOM 3483 N N . THR A 1 468 ? 22.064 -1.496 -12.358 1.00 91.69 468 THR A N 1
ATOM 3484 C CA . THR A 1 468 ? 21.462 -2.831 -12.204 1.00 91.69 468 THR A CA 1
ATOM 3485 C C . THR A 1 468 ? 21.905 -3.551 -10.929 1.00 91.69 468 THR A C 1
ATOM 3487 O O . THR A 1 468 ? 21.101 -3.687 -10.007 1.00 91.69 468 THR A O 1
ATOM 3490 N N . ALA A 1 469 ? 23.161 -4.004 -10.847 1.00 96.69 469 ALA A N 1
ATOM 3491 C CA . ALA A 1 469 ? 23.646 -4.758 -9.689 1.00 96.69 469 ALA A CA 1
ATOM 3492 C C . ALA A 1 469 ? 25.128 -4.537 -9.346 1.00 96.69 469 ALA A C 1
ATOM 3494 O O . ALA A 1 469 ? 25.970 -4.342 -10.226 1.00 96.69 469 ALA A O 1
ATOM 3495 N N . VAL A 1 470 ? 25.449 -4.632 -8.053 1.00 96.56 470 VAL A N 1
ATOM 3496 C CA . VAL A 1 470 ? 26.821 -4.661 -7.514 1.00 96.56 470 VAL A CA 1
ATOM 3497 C C . VAL A 1 470 ? 26.936 -5.809 -6.513 1.00 96.56 470 VAL A C 1
ATOM 3499 O O . VAL A 1 470 ? 26.065 -5.977 -5.661 1.00 96.56 470 VAL A O 1
ATOM 3502 N N . GLY A 1 471 ? 28.022 -6.582 -6.574 1.00 95.81 471 GLY A N 1
ATOM 3503 C CA . GLY A 1 471 ? 28.267 -7.660 -5.617 1.00 95.81 471 GLY A CA 1
ATOM 3504 C C . GLY A 1 471 ? 29.737 -8.036 -5.496 1.00 95.81 471 GLY A C 1
ATOM 3505 O O . GLY A 1 471 ? 30.342 -8.489 -6.464 1.00 95.81 471 GLY A O 1
ATOM 3506 N N . ASN A 1 472 ? 30.308 -7.882 -4.297 1.00 93.69 472 ASN A N 1
ATOM 3507 C CA . ASN A 1 472 ? 31.733 -8.144 -4.033 1.00 93.69 472 ASN A CA 1
ATOM 3508 C C . ASN A 1 472 ? 32.018 -9.525 -3.402 1.00 93.69 472 ASN A C 1
ATOM 3510 O O . ASN A 1 472 ? 33.182 -9.912 -3.282 1.00 93.69 472 ASN A O 1
ATOM 3514 N N . GLY A 1 473 ? 30.986 -10.248 -2.960 1.00 91.81 473 GLY A N 1
ATOM 3515 C CA . GLY A 1 473 ? 31.137 -11.537 -2.289 1.00 91.81 473 GLY A CA 1
ATOM 3516 C C . GLY A 1 473 ? 31.354 -12.705 -3.254 1.00 91.81 473 GLY A C 1
ATOM 3517 O O . GLY A 1 473 ? 30.865 -12.723 -4.383 1.00 91.81 473 GLY A O 1
ATOM 3518 N N . ALA A 1 474 ? 32.120 -13.695 -2.795 1.00 92.56 474 ALA A N 1
ATOM 3519 C CA . ALA A 1 474 ? 32.480 -14.876 -3.569 1.00 92.56 474 ALA A CA 1
ATOM 3520 C C . ALA A 1 474 ? 31.352 -15.923 -3.647 1.00 92.56 474 ALA A C 1
ATOM 3522 O O . ALA A 1 474 ? 30.529 -16.043 -2.739 1.00 92.56 474 ALA A O 1
ATOM 3523 N N . ARG A 1 475 ? 31.405 -16.751 -4.701 1.00 94.69 475 ARG A N 1
ATOM 3524 C CA . ARG A 1 475 ? 30.536 -17.926 -4.932 1.00 94.69 475 ARG A CA 1
ATOM 3525 C C . ARG A 1 475 ? 29.035 -17.626 -5.055 1.00 94.69 475 ARG A C 1
ATOM 3527 O O . ARG A 1 475 ? 28.232 -18.541 -4.947 1.00 94.69 475 ARG A O 1
ATOM 3534 N N . ASN A 1 476 ? 28.664 -16.379 -5.333 1.00 96.81 476 ASN A N 1
ATOM 3535 C CA . ASN A 1 476 ? 27.319 -16.072 -5.813 1.00 96.81 476 ASN A CA 1
ATOM 3536 C C . ASN A 1 476 ? 27.161 -16.575 -7.254 1.00 96.81 476 ASN A C 1
ATOM 3538 O O . ASN A 1 476 ? 28.075 -16.419 -8.070 1.00 96.81 476 ASN A O 1
ATOM 3542 N N . VAL A 1 477 ? 26.016 -17.181 -7.544 1.00 95.88 477 VAL A N 1
ATOM 3543 C CA . VAL A 1 477 ? 25.685 -17.811 -8.823 1.00 95.88 477 VAL A CA 1
ATOM 3544 C C . VAL A 1 477 ? 24.598 -16.981 -9.495 1.00 95.88 477 VAL A C 1
ATOM 3546 O O . VAL A 1 477 ? 23.521 -16.812 -8.932 1.00 95.88 477 VAL A O 1
ATOM 3549 N N . TRP A 1 478 ? 24.891 -16.442 -10.682 1.00 96.62 478 TRP A N 1
ATOM 3550 C CA . TRP A 1 478 ? 23.995 -15.517 -11.391 1.00 96.62 478 TRP A CA 1
ATOM 3551 C C . TRP A 1 478 ? 23.212 -16.163 -12.545 1.00 96.62 478 TRP A C 1
ATOM 3553 O O . TRP A 1 478 ? 22.465 -15.481 -13.237 1.00 96.62 478 TRP A O 1
ATOM 3563 N N . SER A 1 479 ? 23.360 -17.473 -12.753 1.00 95.44 479 SER A N 1
ATOM 3564 C CA . SER A 1 479 ? 22.609 -18.243 -13.749 1.00 95.44 479 SER A CA 1
ATOM 3565 C C . SER A 1 479 ? 22.448 -19.703 -13.329 1.00 95.44 479 SER A C 1
ATOM 3567 O O . SER A 1 479 ? 23.224 -20.219 -12.524 1.00 95.44 479 SER A O 1
ATOM 3569 N N . VAL A 1 480 ? 21.487 -20.399 -13.929 1.00 94.31 480 VAL A N 1
ATOM 3570 C CA . VAL A 1 480 ? 21.496 -21.868 -14.019 1.00 94.31 480 VAL A CA 1
ATOM 3571 C C . VAL A 1 480 ? 22.044 -22.321 -15.376 1.00 94.31 480 VAL A C 1
ATOM 3573 O O . VAL A 1 480 ? 22.155 -21.516 -16.299 1.00 94.31 480 VAL A O 1
ATOM 3576 N N . GLU A 1 481 ? 22.379 -23.608 -15.501 1.00 94.75 481 GLU A N 1
ATOM 3577 C CA . GLU A 1 481 ? 22.492 -24.264 -16.814 1.00 94.75 481 GLU A CA 1
ATOM 3578 C C . GLU A 1 481 ? 21.164 -24.082 -17.580 1.00 94.75 481 GLU A C 1
ATOM 3580 O O . GLU A 1 481 ? 20.112 -24.285 -16.961 1.00 94.75 481 GLU A O 1
ATOM 3585 N N . PRO A 1 482 ? 21.174 -23.735 -18.883 1.00 95.56 482 PRO A N 1
ATOM 3586 C CA . PRO A 1 482 ? 19.957 -23.494 -19.651 1.00 95.56 482 PRO A CA 1
ATOM 3587 C C . PRO A 1 482 ? 18.967 -24.665 -19.613 1.00 95.56 482 PRO A C 1
ATOM 3589 O O . PRO A 1 482 ? 19.275 -25.793 -20.010 1.00 95.56 482 PRO A O 1
ATOM 3592 N N . VAL A 1 483 ? 17.745 -24.396 -19.146 1.00 94.75 483 VAL A N 1
ATOM 3593 C CA . VAL A 1 483 ? 16.655 -25.382 -19.071 1.00 94.75 483 VAL A CA 1
ATOM 3594 C C . VAL A 1 483 ? 15.370 -24.773 -19.612 1.00 94.75 483 VAL A C 1
ATOM 3596 O O . VAL A 1 483 ? 14.962 -23.688 -19.206 1.00 94.75 483 VAL A O 1
ATOM 3599 N N . LYS A 1 484 ? 14.699 -25.504 -20.506 1.00 88.25 484 LYS A N 1
ATOM 3600 C CA . LYS A 1 484 ? 13.442 -25.068 -21.118 1.00 88.25 484 LYS A CA 1
ATOM 3601 C C . LYS A 1 484 ? 12.368 -24.803 -20.058 1.00 88.25 484 LYS A C 1
ATOM 3603 O O . LYS A 1 484 ? 12.071 -25.675 -19.240 1.00 88.25 484 LYS A O 1
ATOM 3608 N N . GLY A 1 485 ? 11.760 -23.627 -20.127 1.00 83.12 485 GLY A N 1
ATOM 3609 C CA . GLY A 1 485 ? 10.766 -23.132 -19.184 1.00 83.12 485 GLY A CA 1
ATOM 3610 C C . GLY A 1 485 ? 10.641 -21.620 -19.317 1.00 83.12 485 GLY A C 1
ATOM 3611 O O . GLY A 1 485 ? 11.623 -20.954 -19.627 1.00 83.12 485 GLY A O 1
ATOM 3612 N N . GLU A 1 486 ? 9.438 -21.100 -19.100 1.00 80.12 486 GLU A N 1
ATOM 3613 C CA . GLU A 1 486 ? 9.164 -19.669 -19.211 1.00 80.12 486 GLU A CA 1
ATOM 3614 C C . GLU A 1 486 ? 9.964 -18.865 -18.178 1.00 80.12 486 GLU A C 1
ATOM 3616 O O . GLU A 1 486 ? 10.053 -19.238 -17.001 1.00 80.12 486 GLU A O 1
ATOM 3621 N N . ASN A 1 487 ? 10.582 -17.783 -18.644 1.00 83.38 487 ASN A N 1
ATOM 3622 C CA . ASN A 1 487 ? 11.422 -16.899 -17.849 1.00 83.38 487 ASN A CA 1
ATOM 3623 C C . ASN A 1 487 ? 10.716 -15.561 -17.551 1.00 83.38 487 ASN A C 1
ATOM 3625 O O . ASN A 1 487 ? 9.647 -15.265 -18.074 1.00 83.38 487 ASN A O 1
ATOM 3629 N N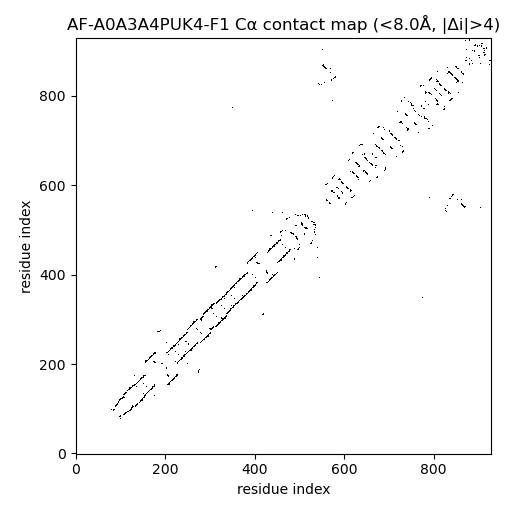 . VAL A 1 488 ? 11.315 -14.735 -16.693 1.00 81.19 488 VAL A N 1
ATOM 3630 C CA . VAL A 1 488 ? 10.729 -13.469 -16.197 1.00 81.19 488 VAL A CA 1
ATOM 3631 C C . VAL A 1 488 ? 10.521 -12.390 -17.279 1.00 81.19 488 VAL A C 1
ATOM 3633 O O . VAL A 1 488 ? 9.945 -11.345 -16.990 1.00 81.19 488 VAL A O 1
ATOM 3636 N N . VAL A 1 489 ? 10.984 -12.621 -18.514 1.00 78.44 489 VAL A N 1
ATOM 3637 C CA . VAL A 1 489 ? 10.743 -11.755 -19.682 1.00 78.44 489 VAL A CA 1
ATOM 3638 C C . VAL A 1 489 ? 9.885 -12.436 -20.762 1.00 78.44 489 VAL A C 1
ATOM 3640 O O . VAL A 1 489 ? 9.871 -11.985 -21.902 1.00 78.44 489 VAL A O 1
ATOM 3643 N N . GLY A 1 490 ? 9.194 -13.535 -20.427 1.00 74.75 490 GLY A N 1
ATOM 3644 C CA . GLY A 1 490 ? 8.354 -14.317 -21.349 1.00 74.75 490 GLY A CA 1
ATOM 3645 C C . GLY A 1 490 ? 9.134 -15.231 -22.308 1.00 74.75 490 GLY A C 1
ATOM 3646 O O . GLY A 1 490 ? 8.549 -15.877 -23.176 1.00 74.75 490 GLY A O 1
ATOM 3647 N N . GLY A 1 491 ? 10.462 -15.307 -22.175 1.00 77.25 491 GLY A N 1
ATOM 3648 C CA . GLY A 1 491 ? 11.315 -16.136 -23.026 1.00 77.25 491 GLY A CA 1
ATOM 3649 C C . GLY A 1 491 ? 11.226 -17.637 -22.690 1.00 77.25 491 GLY A C 1
ATOM 3650 O O . GLY A 1 491 ? 10.951 -18.000 -21.544 1.00 77.25 491 GLY A O 1
ATOM 3651 N N . PRO A 1 492 ? 11.486 -18.543 -23.655 1.00 81.06 492 PRO A N 1
ATOM 3652 C CA . PRO A 1 492 ? 11.201 -19.976 -23.514 1.00 81.06 492 PRO A CA 1
ATOM 3653 C C . PRO A 1 492 ? 12.244 -20.798 -22.728 1.00 81.06 492 PRO A C 1
ATOM 3655 O O . PRO A 1 492 ? 12.062 -22.016 -22.576 1.00 81.06 492 PRO A O 1
ATOM 3658 N N . TRP A 1 493 ? 13.323 -20.172 -22.242 1.00 85.06 493 TRP A N 1
ATOM 3659 C CA . TRP A 1 493 ? 14.391 -20.822 -21.474 1.00 85.06 493 TRP A CA 1
ATOM 3660 C C . TRP A 1 493 ? 14.750 -20.064 -20.194 1.00 85.06 493 TRP A C 1
ATOM 3662 O O . TRP A 1 493 ? 14.924 -18.846 -20.184 1.00 85.06 493 TRP A O 1
ATOM 3672 N N . LEU A 1 494 ? 14.943 -20.824 -19.115 1.00 89.19 494 LEU A N 1
ATOM 3673 C CA . LEU A 1 494 ? 15.537 -20.365 -17.866 1.00 89.19 494 LEU A CA 1
ATOM 3674 C C . LEU A 1 494 ? 17.065 -20.423 -17.971 1.00 89.19 494 LEU A C 1
ATOM 3676 O O . LEU A 1 494 ? 17.614 -21.468 -18.320 1.00 89.19 494 LEU A O 1
ATOM 3680 N N . GLY A 1 495 ? 17.735 -19.338 -17.583 1.00 92.69 495 GLY A N 1
ATOM 3681 C CA . GLY A 1 495 ? 19.196 -19.228 -17.558 1.00 92.69 495 GLY A CA 1
ATOM 3682 C C . GLY A 1 495 ? 19.663 -18.249 -16.480 1.00 92.69 495 GLY A C 1
ATOM 3683 O O . GLY A 1 495 ? 19.637 -18.565 -15.288 1.00 92.69 495 GLY A O 1
ATOM 3684 N N . GLY A 1 496 ? 20.109 -17.072 -16.906 1.00 95.62 496 GLY A N 1
ATOM 3685 C CA . GLY A 1 496 ? 20.554 -15.955 -16.075 1.00 95.62 496 GLY A CA 1
ATOM 3686 C C . GLY A 1 496 ? 19.431 -15.008 -15.670 1.00 95.62 496 GLY A C 1
ATOM 3687 O O . GLY A 1 496 ? 18.316 -15.433 -15.365 1.00 95.62 496 GLY A O 1
ATOM 3688 N N . ASN A 1 497 ? 19.731 -13.712 -15.639 1.00 97.25 497 ASN A N 1
ATOM 3689 C CA . ASN A 1 497 ? 18.793 -12.630 -15.330 1.00 97.25 497 ASN A CA 1
ATOM 3690 C C . ASN A 1 497 ? 18.668 -11.670 -16.523 1.00 97.25 497 ASN A C 1
ATOM 3692 O O . ASN A 1 497 ? 19.558 -11.599 -17.368 1.00 97.25 497 ASN A O 1
ATOM 3696 N N . TYR A 1 498 ? 17.583 -10.898 -16.577 1.00 94.50 498 TYR A N 1
ATOM 3697 C CA . TYR A 1 498 ? 17.480 -9.769 -17.498 1.00 94.50 498 TYR A CA 1
ATOM 3698 C C . TYR A 1 498 ? 18.130 -8.526 -16.882 1.00 94.50 498 TYR A C 1
ATOM 3700 O O . TYR A 1 498 ? 17.844 -8.164 -15.735 1.00 94.50 498 TYR A O 1
ATOM 3708 N N . TRP A 1 499 ? 18.961 -7.844 -17.669 1.00 93.75 499 TRP A N 1
ATOM 3709 C CA . TRP A 1 499 ? 19.689 -6.645 -17.264 1.00 93.75 499 TRP A CA 1
ATOM 3710 C C . TRP A 1 499 ? 19.458 -5.533 -18.290 1.00 93.75 499 TRP A C 1
ATOM 3712 O O . TRP A 1 499 ? 19.923 -5.649 -19.421 1.00 93.75 499 TRP A O 1
ATOM 3722 N N . SER A 1 500 ? 18.839 -4.408 -17.914 1.00 86.25 500 SER A N 1
ATOM 3723 C CA . SER A 1 500 ? 18.543 -3.330 -18.887 1.00 86.25 500 SER A CA 1
ATOM 3724 C C . SER A 1 500 ? 19.771 -2.599 -19.456 1.00 86.25 500 SER A C 1
ATOM 3726 O O . SER A 1 500 ? 19.626 -1.656 -20.227 1.00 86.25 500 SER A O 1
ATOM 3728 N N . ASN A 1 501 ? 20.979 -2.954 -19.016 1.00 84.81 501 ASN A N 1
ATOM 3729 C CA . ASN A 1 501 ? 22.248 -2.454 -19.544 1.00 84.81 501 ASN A CA 1
ATOM 3730 C C . ASN A 1 501 ? 23.146 -3.575 -20.099 1.00 84.81 501 ASN A C 1
ATOM 3732 O O . ASN A 1 501 ? 24.334 -3.340 -20.326 1.00 84.81 501 ASN A O 1
ATOM 3736 N N . TYR A 1 502 ? 22.612 -4.784 -20.286 1.00 92.19 502 TYR A N 1
ATOM 3737 C CA . TYR A 1 502 ? 23.256 -5.801 -21.106 1.00 92.19 502 TYR A CA 1
ATOM 3738 C C . TYR A 1 502 ? 22.980 -5.486 -22.577 1.00 92.19 502 TYR A C 1
ATOM 3740 O O . TYR A 1 502 ? 21.836 -5.373 -23.001 1.00 92.19 502 TYR A O 1
ATOM 3748 N N . ASP A 1 503 ? 24.052 -5.301 -23.340 1.00 90.19 503 ASP A N 1
ATOM 3749 C CA . ASP A 1 503 ? 24.029 -4.895 -24.744 1.00 90.19 503 ASP A CA 1
ATOM 3750 C C . ASP A 1 503 ? 24.565 -6.009 -25.664 1.00 90.19 503 ASP A C 1
ATOM 3752 O O . ASP A 1 503 ? 25.126 -5.732 -26.727 1.00 90.19 503 ASP A O 1
ATOM 3756 N N . GLY A 1 504 ? 24.486 -7.266 -25.215 1.00 89.75 504 GLY A N 1
ATOM 3757 C CA . GLY A 1 504 ? 24.822 -8.441 -26.017 1.00 89.75 504 GLY A CA 1
ATOM 3758 C C . GLY A 1 504 ? 23.702 -8.851 -26.974 1.00 89.75 504 GLY A C 1
ATOM 3759 O O . GLY A 1 504 ? 22.669 -8.198 -27.082 1.00 89.75 504 GLY A O 1
ATOM 3760 N N . GLU A 1 505 ? 23.949 -9.940 -27.689 1.00 90.06 505 GLU A N 1
ATOM 3761 C CA . GLU A 1 505 ? 23.114 -10.455 -28.777 1.00 90.06 505 GLU A CA 1
ATOM 3762 C C . GLU A 1 505 ? 22.849 -11.945 -28.535 1.00 90.06 505 GLU A C 1
ATOM 3764 O O . GLU A 1 505 ? 23.770 -12.667 -28.144 1.00 90.06 505 GLU A O 1
ATOM 3769 N N . ASP A 1 506 ? 21.615 -12.374 -28.789 1.00 92.88 506 ASP A N 1
ATOM 3770 C CA . ASP A 1 506 ? 21.196 -13.769 -28.976 1.00 92.88 506 ASP A CA 1
ATOM 3771 C C . ASP A 1 506 ? 21.441 -14.140 -30.454 1.00 92.88 506 ASP A C 1
ATOM 3773 O O . ASP A 1 506 ? 21.003 -13.412 -31.355 1.00 92.88 506 ASP A O 1
ATOM 3777 N N . LEU A 1 507 ? 22.208 -15.205 -30.717 1.00 90.31 507 LEU A N 1
ATOM 3778 C CA . LEU A 1 507 ? 22.616 -15.615 -32.066 1.00 90.31 507 LEU A CA 1
ATOM 3779 C C . LEU A 1 507 ? 21.931 -16.898 -32.555 1.00 90.31 507 LEU A C 1
ATOM 3781 O O . LEU A 1 507 ? 21.985 -17.160 -33.765 1.00 90.31 507 LEU A O 1
ATOM 3785 N N . ASP A 1 508 ? 21.318 -17.694 -31.673 1.00 88.62 508 ASP A N 1
ATOM 3786 C CA . ASP A 1 508 ? 20.621 -18.936 -32.040 1.00 88.62 508 ASP A CA 1
ATOM 3787 C C . ASP A 1 508 ? 19.090 -18.904 -31.849 1.00 88.62 508 ASP A C 1
ATOM 3789 O O . ASP A 1 508 ? 18.379 -19.721 -32.449 1.00 88.62 508 ASP A O 1
ATOM 3793 N N . GLY A 1 509 ? 18.578 -17.866 -31.184 1.00 84.88 509 GLY A N 1
ATOM 3794 C CA . GLY A 1 509 ? 17.164 -17.532 -31.047 1.00 84.88 509 GLY A CA 1
ATOM 3795 C C . GLY A 1 509 ? 16.476 -18.189 -29.852 1.00 84.88 509 GLY A C 1
ATOM 3796 O O . GLY A 1 509 ? 15.253 -18.366 -29.896 1.00 84.88 509 GLY A O 1
ATOM 3797 N N . ASP A 1 510 ? 17.221 -18.609 -28.826 1.00 81.69 510 ASP A N 1
ATOM 3798 C CA . ASP A 1 510 ? 16.663 -19.231 -27.622 1.00 81.69 510 ASP A CA 1
ATOM 3799 C C . ASP A 1 510 ? 16.213 -18.226 -26.534 1.00 81.69 510 ASP A C 1
ATOM 3801 O O . ASP A 1 510 ? 15.494 -18.605 -25.603 1.00 81.69 510 ASP A O 1
ATOM 3805 N N . GLY A 1 511 ? 16.517 -16.933 -26.688 1.00 87.00 511 GLY A N 1
ATOM 3806 C CA . GLY A 1 511 ? 16.207 -15.878 -25.719 1.00 87.00 511 GLY A CA 1
ATOM 3807 C C . GLY A 1 511 ? 17.272 -15.688 -24.633 1.00 87.00 511 GLY A C 1
ATOM 3808 O O . GLY A 1 511 ? 17.029 -14.974 -23.654 1.00 87.00 511 GLY A O 1
ATOM 3809 N N . LEU A 1 512 ? 18.443 -16.312 -24.775 1.00 93.00 512 LEU A N 1
ATOM 3810 C CA . LEU A 1 512 ? 19.623 -16.109 -23.940 1.00 93.00 512 LEU A CA 1
ATOM 3811 C C . LEU A 1 512 ? 20.726 -15.400 -24.740 1.00 93.00 512 LEU A C 1
ATOM 3813 O O . LEU A 1 512 ? 20.840 -15.499 -25.956 1.00 93.00 512 LEU A O 1
ATOM 3817 N N . GLY A 1 513 ? 21.556 -14.633 -24.043 1.00 94.56 513 GLY A N 1
ATOM 3818 C CA . GLY A 1 513 ? 22.633 -13.869 -24.656 1.00 94.56 513 GLY A CA 1
ATOM 3819 C C . GLY A 1 513 ? 23.880 -14.707 -24.946 1.00 94.56 513 GLY A C 1
ATOM 3820 O O . GLY A 1 513 ? 24.494 -15.241 -24.024 1.00 94.56 513 GLY A O 1
ATOM 3821 N N . ASP A 1 514 ? 24.316 -14.743 -26.207 1.00 95.31 514 ASP A N 1
ATOM 3822 C CA . ASP A 1 514 ? 25.526 -15.446 -26.666 1.00 95.31 514 ASP A CA 1
ATOM 3823 C C . ASP A 1 514 ? 26.797 -14.588 -26.592 1.00 95.31 514 ASP A C 1
ATOM 3825 O O . ASP A 1 514 ? 27.922 -15.094 -26.497 1.00 95.31 514 ASP A O 1
ATOM 3829 N N . THR A 1 515 ? 26.656 -13.264 -26.700 1.00 96.56 515 THR A N 1
ATOM 3830 C CA . THR A 1 515 ? 27.797 -12.340 -26.796 1.00 96.56 515 THR A CA 1
ATOM 3831 C C . THR A 1 515 ? 27.974 -11.504 -25.530 1.00 96.56 515 THR A C 1
ATOM 3833 O O . THR A 1 515 ? 27.058 -11.326 -24.738 1.00 96.56 515 THR A O 1
ATOM 3836 N N . LYS A 1 516 ? 29.189 -10.995 -25.281 1.00 94.12 516 LYS A N 1
ATOM 3837 C CA . LYS A 1 516 ? 29.524 -10.217 -24.061 1.00 94.12 516 LYS A CA 1
ATOM 3838 C C . LYS A 1 516 ? 29.259 -10.966 -22.738 1.00 94.12 516 LYS A C 1
ATOM 3840 O O . LYS A 1 516 ? 29.178 -10.344 -21.680 1.00 94.12 516 LYS A O 1
ATOM 3845 N N . VAL A 1 517 ? 29.192 -12.296 -22.799 1.00 95.12 517 VAL A N 1
ATOM 3846 C CA . VAL A 1 517 ? 29.089 -13.187 -21.640 1.00 95.12 517 VAL A CA 1
ATOM 3847 C C . VAL A 1 517 ? 30.470 -13.590 -21.091 1.00 95.12 517 VAL A C 1
ATOM 3849 O O . VAL A 1 517 ? 31.434 -13.692 -21.857 1.00 95.12 517 VAL A O 1
ATOM 3852 N N . PRO A 1 518 ? 30.596 -13.841 -19.774 1.00 95.69 518 PRO A N 1
ATOM 3853 C CA . PRO A 1 518 ? 29.584 -13.581 -18.756 1.00 95.69 518 PRO A CA 1
ATOM 3854 C C . PRO A 1 518 ? 29.413 -12.078 -18.497 1.00 95.69 518 PRO A C 1
ATOM 3856 O O . PRO A 1 518 ? 30.387 -11.325 -18.394 1.00 95.69 518 PRO A O 1
ATOM 3859 N N . TYR A 1 519 ? 28.164 -11.644 -18.355 1.00 96.31 519 TYR A N 1
ATOM 3860 C CA . TYR A 1 519 ? 27.838 -10.290 -17.941 1.00 96.31 519 TYR A CA 1
ATOM 3861 C C . TYR A 1 519 ? 28.287 -10.067 -16.490 1.00 96.31 519 TYR A C 1
ATOM 3863 O O . TYR A 1 519 ? 28.019 -10.864 -15.592 1.00 96.31 519 TYR A O 1
ATOM 3871 N N . THR A 1 520 ? 29.000 -8.967 -16.255 1.00 94.56 520 THR A N 1
ATOM 3872 C CA . THR A 1 520 ? 29.614 -8.641 -14.951 1.00 94.56 520 THR A CA 1
ATOM 3873 C C . THR A 1 520 ? 29.327 -7.209 -14.493 1.00 94.56 520 THR A C 1
ATOM 3875 O O . THR A 1 520 ? 29.970 -6.724 -13.562 1.00 94.56 520 THR A O 1
ATOM 3878 N N . ASN A 1 521 ? 28.415 -6.496 -15.168 1.00 93.75 521 ASN A N 1
ATOM 3879 C CA . ASN A 1 521 ? 28.181 -5.057 -14.992 1.00 93.75 521 ASN A CA 1
ATOM 3880 C C . ASN A 1 521 ? 29.495 -4.238 -14.933 1.00 93.75 521 ASN A C 1
ATOM 3882 O O . ASN A 1 521 ? 29.792 -3.558 -13.951 1.00 93.75 521 ASN A O 1
ATOM 3886 N N . GLY A 1 522 ? 30.364 -4.396 -15.940 1.00 90.38 522 GLY A N 1
ATOM 3887 C CA . GLY A 1 522 ? 31.674 -3.726 -15.984 1.00 90.38 522 GLY A CA 1
ATOM 3888 C C . GLY A 1 522 ? 32.680 -4.186 -14.914 1.00 90.38 522 GLY A C 1
ATOM 3889 O O . GLY A 1 522 ? 33.634 -3.464 -14.627 1.00 90.38 522 GLY A O 1
ATOM 3890 N N . GLY A 1 523 ? 32.476 -5.364 -14.316 1.00 91.94 523 GLY A N 1
ATOM 3891 C CA . GLY A 1 523 ? 33.276 -5.892 -13.206 1.00 91.94 523 GLY A CA 1
ATOM 3892 C C . GLY A 1 523 ? 32.758 -5.521 -11.811 1.00 91.94 523 GLY A C 1
ATOM 3893 O O . GLY A 1 523 ? 33.428 -5.824 -10.825 1.00 91.94 523 GLY A O 1
ATOM 3894 N N . ALA A 1 524 ? 31.587 -4.881 -11.706 1.00 93.44 524 ALA A N 1
ATOM 3895 C CA . ALA A 1 524 ? 30.930 -4.603 -10.427 1.00 93.44 524 ALA A CA 1
ATOM 3896 C C . ALA A 1 524 ? 30.258 -5.844 -9.803 1.00 93.44 524 ALA A C 1
ATOM 3898 O O . ALA A 1 524 ? 29.988 -5.861 -8.600 1.00 93.44 524 ALA A O 1
ATOM 3899 N N . ILE A 1 525 ? 30.017 -6.886 -10.603 1.00 94.12 525 ILE A N 1
ATOM 3900 C CA . ILE A 1 525 ? 29.634 -8.225 -10.151 1.00 94.12 525 ILE A CA 1
ATOM 3901 C C . ILE A 1 525 ? 30.891 -9.106 -10.126 1.00 94.12 525 ILE A C 1
ATOM 3903 O O . ILE A 1 525 ? 31.577 -9.256 -11.141 1.00 94.12 525 ILE A O 1
ATOM 3907 N N . ALA A 1 526 ? 31.193 -9.699 -8.970 1.00 88.38 526 ALA A N 1
ATOM 3908 C CA . ALA A 1 526 ? 32.307 -10.628 -8.809 1.00 88.38 526 ALA A CA 1
ATOM 3909 C C . ALA A 1 526 ? 32.176 -11.871 -9.715 1.00 88.38 526 ALA A C 1
ATOM 3911 O O . ALA A 1 526 ? 31.083 -12.380 -9.962 1.00 88.38 526 ALA A O 1
ATOM 3912 N N . ALA A 1 527 ? 33.319 -12.386 -10.179 1.00 84.94 527 ALA A N 1
ATOM 3913 C CA . ALA A 1 527 ? 33.378 -13.560 -11.049 1.00 84.94 527 ALA A CA 1
ATOM 3914 C C . ALA A 1 527 ? 32.691 -14.796 -10.410 1.00 84.94 527 ALA A C 1
ATOM 3916 O O . ALA A 1 527 ? 32.868 -15.030 -9.210 1.00 84.94 527 ALA A O 1
ATOM 3917 N N . PRO A 1 528 ? 31.964 -15.620 -11.195 1.00 88.25 528 PRO A N 1
ATOM 3918 C CA . PRO A 1 528 ? 31.999 -15.680 -12.661 1.00 88.25 528 PRO A CA 1
ATOM 3919 C C . PRO A 1 528 ? 31.120 -14.660 -13.405 1.00 88.25 528 PRO A C 1
ATOM 3921 O O . PRO A 1 528 ? 31.342 -14.488 -14.597 1.00 88.25 528 PRO A O 1
ATOM 3924 N N . GLY A 1 529 ? 30.192 -13.963 -12.742 1.00 92.69 529 GLY A N 1
ATOM 3925 C CA . GLY A 1 529 ? 29.149 -13.181 -13.421 1.00 92.69 529 GLY A CA 1
ATOM 3926 C C . GLY A 1 529 ? 28.014 -14.058 -13.966 1.00 92.69 529 GLY A C 1
ATOM 3927 O O . GLY A 1 529 ? 27.872 -15.208 -13.550 1.00 92.69 529 GLY A O 1
ATOM 3928 N N . ASP A 1 530 ? 27.213 -13.505 -14.876 1.00 97.00 530 ASP A N 1
ATOM 3929 C CA . ASP A 1 530 ? 26.055 -14.153 -15.507 1.00 97.00 530 ASP A CA 1
ATOM 3930 C C . ASP A 1 530 ? 26.393 -14.625 -16.942 1.00 97.00 530 ASP A C 1
ATOM 3932 O O . ASP A 1 530 ? 26.491 -13.792 -17.847 1.00 97.00 530 ASP A O 1
ATOM 3936 N N . PRO A 1 531 ? 26.630 -15.930 -17.177 1.00 96.88 531 PRO A N 1
ATOM 3937 C CA . PRO A 1 531 ? 26.919 -16.481 -18.501 1.00 96.88 531 PRO A CA 1
ATOM 3938 C C . PRO A 1 531 ? 25.692 -16.672 -19.404 1.00 96.88 531 PRO A C 1
ATOM 3940 O O . PRO A 1 531 ? 25.899 -16.991 -20.570 1.00 96.88 531 PRO A O 1
ATOM 3943 N N . HIS A 1 532 ? 24.460 -16.483 -18.911 1.00 96.69 532 HIS A N 1
ATOM 3944 C CA . HIS A 1 532 ? 23.233 -16.658 -19.699 1.00 96.69 532 HIS A CA 1
ATOM 3945 C C . HIS A 1 532 ? 22.233 -15.496 -19.514 1.00 96.69 532 HIS A C 1
ATOM 3947 O O . HIS A 1 532 ? 21.082 -15.758 -19.148 1.00 96.69 532 HIS A O 1
ATOM 3953 N N . PRO A 1 533 ? 22.623 -14.221 -19.735 1.00 97.19 533 PRO A N 1
ATOM 3954 C CA . PRO A 1 533 ? 21.708 -13.088 -19.608 1.00 97.19 533 PRO A CA 1
ATOM 3955 C C . PRO A 1 533 ? 20.452 -13.295 -20.450 1.00 97.19 533 PRO A C 1
ATOM 3957 O O . PRO A 1 533 ? 20.546 -13.760 -21.583 1.00 97.19 533 PRO A O 1
ATOM 3960 N N . LEU A 1 534 ? 19.285 -12.936 -19.924 1.00 92.75 534 LEU A N 1
ATOM 3961 C CA . LEU A 1 534 ? 18.040 -13.043 -20.681 1.00 92.75 534 LEU A CA 1
ATOM 3962 C C . LEU A 1 534 ? 17.975 -11.914 -21.718 1.00 92.75 534 LEU A C 1
ATOM 3964 O O . LEU A 1 534 ? 18.184 -10.746 -21.375 1.00 92.75 534 LEU A O 1
ATOM 3968 N N . VAL A 1 535 ? 17.661 -12.262 -22.965 1.00 83.81 535 VAL A N 1
ATOM 3969 C CA . VAL A 1 535 ? 17.479 -11.332 -24.085 1.00 83.81 535 VAL A CA 1
ATOM 3970 C C . VAL A 1 535 ? 16.006 -11.299 -24.469 1.00 83.81 535 VAL A C 1
ATOM 3972 O O . VAL A 1 535 ? 15.359 -12.328 -24.638 1.00 83.81 535 VAL A O 1
ATOM 3975 N N . GLY A 1 536 ? 15.473 -10.092 -24.602 1.00 69.75 536 GLY A N 1
ATOM 3976 C CA . GLY A 1 536 ? 14.086 -9.839 -24.960 1.00 69.75 536 GLY A CA 1
ATOM 3977 C C . GLY A 1 536 ? 13.755 -8.363 -24.789 1.00 69.75 536 GLY A C 1
ATOM 3978 O O . GLY A 1 536 ? 14.572 -7.594 -24.275 1.00 69.75 536 GLY A O 1
ATOM 3979 N N . ASP A 1 537 ? 12.547 -7.993 -25.194 1.00 61.78 537 ASP A N 1
ATOM 3980 C CA . ASP A 1 537 ? 11.954 -6.683 -24.931 1.00 61.78 537 ASP A CA 1
ATOM 3981 C C . ASP A 1 537 ? 10.828 -6.872 -23.898 1.00 61.78 537 ASP A C 1
ATOM 3983 O O . ASP A 1 537 ? 9.656 -6.947 -24.270 1.00 61.78 537 ASP A O 1
ATOM 3987 N N . PRO A 1 538 ? 11.156 -7.114 -22.608 1.00 57.62 538 PRO A N 1
ATOM 3988 C CA . PRO A 1 538 ? 10.130 -7.261 -21.587 1.00 57.62 538 PRO A CA 1
ATOM 3989 C C . PRO A 1 538 ? 9.324 -5.977 -21.491 1.00 57.62 538 PRO A C 1
ATOM 3991 O O . PRO A 1 538 ? 9.907 -4.891 -21.468 1.00 57.62 538 PRO A O 1
ATOM 3994 N N . ASN A 1 539 ? 8.007 -6.100 -21.326 1.00 45.19 539 ASN A N 1
ATOM 3995 C CA . ASN A 1 539 ? 7.158 -4.940 -21.108 1.00 45.19 539 ASN A CA 1
ATOM 3996 C C . ASN A 1 539 ? 7.433 -4.311 -19.727 1.00 45.19 539 ASN A C 1
ATOM 3998 O O . ASN A 1 539 ? 6.782 -4.593 -18.721 1.00 45.19 539 ASN A O 1
ATOM 4002 N N . ILE A 1 540 ? 8.448 -3.448 -19.680 1.00 44.78 540 ILE A N 1
ATOM 4003 C CA . ILE A 1 540 ? 8.810 -2.642 -18.512 1.00 44.78 540 ILE A CA 1
ATOM 4004 C C . ILE A 1 540 ? 7.856 -1.460 -18.301 1.00 44.78 540 ILE A C 1
ATOM 4006 O O . ILE A 1 540 ? 7.903 -0.839 -17.239 1.00 44.78 540 ILE A O 1
ATOM 4010 N N . GLU A 1 541 ? 6.984 -1.177 -19.273 1.00 36.84 541 GLU A N 1
ATOM 4011 C CA . GLU A 1 541 ? 5.959 -0.133 -19.208 1.00 36.84 541 GLU A CA 1
ATOM 4012 C C . GLU A 1 541 ? 4.689 -0.612 -18.463 1.00 36.84 541 GLU A C 1
ATOM 4014 O O . GLU A 1 541 ? 4.012 0.194 -17.831 1.00 36.84 541 GLU A O 1
ATOM 4019 N N . GLU A 1 542 ? 4.414 -1.923 -18.423 1.00 33.81 542 GLU A N 1
ATOM 4020 C CA . GLU A 1 542 ? 3.258 -2.539 -17.731 1.00 33.81 542 GLU A CA 1
ATOM 4021 C C . GLU A 1 542 ? 3.399 -2.679 -16.200 1.00 33.81 542 GLU A C 1
ATOM 4023 O O . GLU A 1 542 ? 2.472 -3.095 -15.501 1.00 33.81 542 GLU A O 1
ATOM 4028 N N . LEU A 1 543 ? 4.559 -2.353 -15.627 1.00 33.94 543 LEU A N 1
ATOM 4029 C CA . LEU A 1 543 ? 4.879 -2.717 -14.238 1.00 33.94 543 LEU A CA 1
ATOM 4030 C C . LEU A 1 543 ? 4.532 -1.639 -13.188 1.00 33.94 543 LEU A C 1
ATOM 4032 O O . LEU A 1 543 ? 4.638 -1.879 -11.974 1.00 33.94 543 LEU A O 1
ATOM 4036 N N . THR A 1 544 ? 4.017 -0.489 -13.627 1.00 31.11 544 THR A N 1
ATOM 4037 C CA . THR A 1 544 ? 3.602 0.655 -12.795 1.00 31.11 544 THR A CA 1
ATOM 4038 C C . THR A 1 544 ? 2.246 0.499 -12.083 1.00 31.11 544 THR A C 1
ATOM 4040 O O . THR A 1 544 ? 1.736 1.487 -11.572 1.00 31.11 544 THR A O 1
ATOM 4043 N N . ASN A 1 545 ? 1.680 -0.708 -11.919 1.00 31.36 545 ASN A N 1
ATOM 4044 C CA . ASN A 1 545 ? 0.376 -0.869 -11.244 1.00 31.36 545 ASN A CA 1
ATOM 4045 C C . ASN A 1 545 ? 0.414 -1.636 -9.891 1.00 31.36 545 ASN A C 1
ATOM 4047 O O . ASN A 1 545 ? 0.571 -2.867 -9.857 1.00 31.36 545 ASN A O 1
ATOM 4051 N N . PRO A 1 546 ? 0.254 -0.956 -8.736 1.00 30.42 546 PRO A N 1
ATOM 4052 C CA . PRO A 1 546 ? -0.310 -1.537 -7.520 1.00 30.42 546 PRO A CA 1
ATOM 4053 C C . PRO A 1 546 ? -1.850 -1.511 -7.580 1.00 30.42 546 PRO A C 1
ATOM 4055 O O . PRO A 1 546 ? -2.459 -0.574 -7.074 1.00 30.42 546 PRO A O 1
ATOM 4058 N N . ARG A 1 547 ? -2.446 -2.551 -8.189 1.00 31.39 547 ARG A N 1
ATOM 4059 C CA . ARG A 1 547 ? -3.898 -2.821 -8.312 1.00 31.39 547 ARG A CA 1
ATOM 4060 C C . ARG A 1 547 ? -4.821 -1.611 -8.082 1.00 31.39 547 ARG A C 1
ATOM 4062 O O . ARG A 1 547 ? -5.495 -1.518 -7.061 1.00 31.39 547 ARG A O 1
ATOM 4069 N N . THR A 1 548 ? -4.925 -0.744 -9.076 1.00 33.44 548 THR A N 1
ATOM 4070 C CA . THR A 1 548 ? -6.155 0.019 -9.354 1.00 33.44 548 THR A CA 1
ATOM 4071 C C . THR A 1 548 ? -6.304 0.129 -10.863 1.00 33.44 548 THR A C 1
ATOM 4073 O O . THR A 1 548 ? -5.310 0.229 -11.580 1.00 33.44 548 THR A O 1
ATOM 4076 N N . LEU A 1 549 ? -7.552 0.052 -11.329 1.00 33.41 549 LEU A N 1
ATOM 4077 C CA . LEU A 1 549 ? -7.913 -0.440 -12.661 1.00 33.41 549 LEU A CA 1
ATOM 4078 C C . LEU A 1 549 ? -7.525 -1.914 -12.866 1.00 33.41 549 LEU A C 1
ATOM 4080 O O . LEU A 1 549 ? -6.379 -2.327 -12.684 1.00 33.41 549 LEU A O 1
ATOM 4084 N N . CYS A 1 550 ? -8.525 -2.690 -13.265 1.00 39.75 550 CYS A N 1
ATOM 4085 C CA . CYS A 1 550 ? -8.374 -4.000 -13.888 1.00 39.75 550 CYS A CA 1
ATOM 4086 C C . CYS A 1 550 ? -7.531 -3.855 -15.161 1.00 39.75 550 CYS A C 1
ATOM 4088 O O . CYS A 1 550 ? -7.317 -2.735 -15.634 1.00 39.75 550 CYS A O 1
ATOM 4090 N N . GLU A 1 551 ? -7.069 -4.965 -15.730 1.00 49.28 551 GLU A N 1
ATOM 4091 C CA . GLU A 1 551 ? -6.322 -4.946 -16.988 1.00 49.28 551 GLU A CA 1
ATOM 4092 C C . GLU A 1 551 ? -7.186 -4.279 -18.072 1.00 49.28 551 GLU A C 1
ATOM 4094 O O . GLU A 1 551 ? -8.171 -4.826 -18.562 1.00 49.28 551 GLU A O 1
ATOM 4099 N N . ARG A 1 552 ? -6.860 -3.019 -18.372 1.00 56.34 552 ARG A N 1
ATOM 4100 C CA . ARG A 1 552 ? -7.449 -2.214 -19.437 1.00 56.34 552 ARG A CA 1
ATOM 4101 C C . ARG A 1 552 ? -6.346 -1.941 -20.443 1.00 56.34 552 ARG A C 1
ATOM 4103 O O . ARG A 1 552 ? -5.248 -1.547 -20.060 1.00 56.34 552 ARG A O 1
ATOM 4110 N N . ALA A 1 553 ? -6.628 -2.158 -21.718 1.00 65.31 553 ALA A N 1
ATOM 4111 C CA . ALA A 1 553 ? -5.665 -1.984 -22.792 1.00 65.31 553 ALA A CA 1
ATOM 4112 C C . ALA A 1 553 ? -6.036 -0.765 -23.636 1.00 65.31 553 ALA A C 1
ATOM 4114 O O . ALA A 1 553 ? -7.208 -0.500 -23.918 1.00 65.31 553 ALA A O 1
ATOM 4115 N N . TRP A 1 554 ? -5.024 -0.026 -24.078 1.00 75.94 554 TRP A N 1
ATOM 4116 C CA . TRP A 1 554 ? -5.224 1.055 -25.030 1.00 75.94 554 TRP A CA 1
ATOM 4117 C C . TRP A 1 554 ? -5.368 0.512 -26.453 1.00 75.94 554 TRP A C 1
ATOM 4119 O O . TRP A 1 554 ? -4.447 -0.084 -27.011 1.00 75.94 554 TRP A O 1
ATOM 4129 N N . LYS A 1 555 ? -6.516 0.782 -27.072 1.00 80.44 555 LYS A N 1
ATOM 4130 C CA . LYS A 1 555 ? -6.783 0.527 -28.486 1.00 80.44 555 LYS A CA 1
ATOM 4131 C C . LYS A 1 555 ? -6.586 1.812 -29.283 1.00 80.44 555 LYS A C 1
ATOM 4133 O O . LYS A 1 555 ? -7.363 2.758 -29.144 1.00 80.44 555 LYS A O 1
ATOM 4138 N N . ASP A 1 556 ? -5.578 1.832 -30.150 1.00 85.81 556 ASP A N 1
ATOM 4139 C CA . ASP A 1 556 ? -5.410 2.905 -31.131 1.00 85.81 556 ASP A CA 1
ATOM 4140 C C . ASP A 1 556 ? -6.536 2.844 -32.181 1.00 85.81 556 ASP A C 1
ATOM 4142 O O . ASP A 1 556 ? -6.744 1.822 -32.842 1.00 85.81 556 ASP A O 1
ATOM 4146 N N . LEU A 1 557 ? -7.284 3.939 -32.330 1.00 85.56 557 LEU A N 1
ATOM 4147 C CA . LEU A 1 557 ? -8.352 4.091 -33.324 1.00 85.56 557 LEU A CA 1
ATOM 4148 C C . LEU A 1 557 ? -7.848 4.784 -34.604 1.00 85.56 557 LEU A C 1
ATOM 4150 O O . LEU A 1 557 ? -8.574 4.850 -35.605 1.00 85.56 557 LEU A O 1
ATOM 4154 N N . GLY A 1 558 ? -6.592 5.238 -34.590 1.00 86.31 558 GLY A N 1
ATOM 4155 C CA . GLY A 1 558 ? -5.884 5.876 -35.686 1.00 86.31 558 GLY A CA 1
ATOM 4156 C C . GLY A 1 558 ? -6.138 7.380 -35.798 1.00 86.31 558 GLY A C 1
ATOM 4157 O O . GLY A 1 558 ? -6.839 8.006 -35.005 1.00 86.31 558 GLY A O 1
ATOM 4158 N N . ARG A 1 559 ? -5.541 7.982 -36.834 1.00 89.94 559 ARG A N 1
ATOM 4159 C CA . ARG A 1 559 ? -5.542 9.436 -37.053 1.00 89.94 559 ARG A CA 1
ATOM 4160 C C . ARG A 1 559 ? -6.949 10.044 -37.104 1.00 89.94 559 ARG A C 1
ATOM 4162 O O . ARG A 1 559 ? -7.798 9.608 -37.889 1.00 89.94 559 ARG A O 1
ATOM 4169 N N . ASN A 1 560 ? -7.125 11.152 -36.383 1.00 90.50 560 ASN A N 1
ATOM 4170 C CA . ASN A 1 560 ? -8.366 11.924 -36.304 1.00 90.50 560 ASN A CA 1
ATOM 4171 C C . ASN A 1 560 ? -8.909 12.259 -37.704 1.00 90.50 560 ASN A C 1
ATOM 4173 O O . ASN A 1 560 ? -8.250 12.931 -38.503 1.00 90.50 560 ASN A O 1
ATOM 4177 N N . THR A 1 561 ? -10.110 11.774 -38.027 1.00 92.25 561 THR A N 1
ATOM 4178 C CA . THR A 1 561 ? -10.668 11.840 -39.389 1.00 92.25 561 THR A CA 1
ATOM 4179 C C . THR A 1 561 ? -12.157 12.171 -39.373 1.00 92.25 561 THR A C 1
ATOM 4181 O O . THR A 1 561 ? -12.927 11.575 -38.628 1.00 92.25 561 THR A O 1
ATOM 4184 N N . ARG A 1 562 ? -12.599 13.112 -40.216 1.00 93.06 562 ARG A N 1
ATOM 4185 C CA . ARG A 1 562 ? -14.025 13.470 -40.358 1.00 93.06 562 ARG A CA 1
ATOM 4186 C C . ARG A 1 562 ? -14.806 12.405 -41.133 1.00 93.06 562 ARG A C 1
ATOM 4188 O O . ARG A 1 562 ? -14.223 11.680 -41.935 1.00 93.06 562 ARG A O 1
ATOM 4195 N N . THR A 1 563 ? -16.133 12.378 -41.003 1.00 92.88 563 THR A N 1
ATOM 4196 C CA . THR A 1 563 ? -17.031 11.471 -41.762 1.00 92.88 563 THR A CA 1
ATOM 4197 C C . THR A 1 563 ? -16.827 11.474 -43.282 1.00 92.88 563 THR A C 1
ATOM 4199 O O . THR A 1 563 ? -17.050 10.461 -43.937 1.00 92.88 563 THR A O 1
ATOM 4202 N N . ASN A 1 564 ? -16.342 12.576 -43.864 1.00 91.50 564 ASN A N 1
ATOM 4203 C CA . ASN A 1 564 ? -16.000 12.666 -45.289 1.00 91.50 564 ASN A CA 1
ATOM 4204 C C . ASN A 1 564 ? -14.616 12.074 -45.662 1.00 91.50 564 ASN A C 1
ATOM 4206 O O . ASN A 1 564 ? -14.167 12.250 -46.793 1.00 91.50 564 ASN A O 1
ATOM 4210 N N . GLY A 1 565 ? -13.920 11.426 -44.721 1.00 89.06 565 GLY A N 1
ATOM 4211 C CA . GLY A 1 565 ? -12.583 10.850 -44.895 1.00 89.06 565 GLY A CA 1
ATOM 4212 C C . GLY A 1 565 ? -11.419 11.846 -44.803 1.00 89.06 565 GLY A C 1
ATOM 4213 O O . GLY A 1 565 ? -10.276 11.450 -45.014 1.00 89.06 565 GLY A O 1
ATOM 4214 N N . THR A 1 566 ? -11.669 13.126 -44.499 1.00 93.25 566 THR A N 1
ATOM 4215 C CA . THR A 1 566 ? -10.604 14.142 -44.403 1.00 93.25 566 THR A CA 1
ATOM 4216 C C . THR A 1 566 ? -9.965 14.131 -43.010 1.00 93.25 566 THR A C 1
ATOM 4218 O O . THR A 1 566 ? -10.679 14.410 -42.036 1.00 93.25 566 THR A O 1
ATOM 4221 N N . PRO A 1 567 ? -8.649 13.871 -42.883 1.00 92.06 567 PRO A N 1
ATOM 4222 C CA . PRO A 1 567 ? -7.962 13.920 -41.599 1.00 92.06 567 PRO A CA 1
ATOM 4223 C C . PRO A 1 567 ? -7.870 15.350 -41.049 1.00 92.06 567 PRO A C 1
ATOM 4225 O O . PRO A 1 567 ? -7.985 16.337 -41.783 1.00 92.06 567 PRO A O 1
ATOM 4228 N N . PHE A 1 568 ? -7.639 15.464 -39.748 1.00 89.31 568 PHE A N 1
ATOM 4229 C CA . PHE A 1 568 ? -7.220 16.694 -39.081 1.00 89.31 568 PHE A CA 1
ATOM 4230 C C . PHE A 1 568 ? -6.253 16.380 -37.942 1.00 89.31 568 PHE A C 1
ATOM 4232 O O . PHE A 1 568 ? -6.055 15.223 -37.590 1.00 89.31 568 PHE A O 1
ATOM 4239 N N . ASP A 1 569 ? -5.670 17.434 -37.384 1.00 86.12 569 ASP A N 1
ATOM 4240 C CA . ASP A 1 569 ? -4.854 17.382 -36.176 1.00 86.12 569 ASP A CA 1
ATOM 4241 C C . ASP A 1 569 ? -5.520 18.314 -35.146 1.00 86.12 569 ASP A C 1
ATOM 4243 O O . ASP A 1 569 ? -6.113 19.330 -35.536 1.00 86.12 569 ASP A O 1
ATOM 4247 N N . THR A 1 570 ? -5.469 17.995 -33.855 1.00 84.69 570 THR A N 1
ATOM 4248 C CA . THR A 1 570 ? -5.832 18.932 -32.778 1.00 84.69 570 THR A CA 1
ATOM 4249 C C . THR A 1 570 ? -4.670 19.893 -32.483 1.00 84.69 570 THR A C 1
ATOM 4251 O O . THR A 1 570 ? -3.719 19.994 -33.265 1.00 84.69 570 THR A O 1
ATOM 4254 N N . SER A 1 571 ? -4.833 20.724 -31.457 1.00 78.25 571 SER A N 1
ATOM 4255 C CA . SER A 1 571 ? -3.924 21.816 -31.085 1.00 78.25 571 SER A CA 1
ATOM 4256 C C . SER A 1 571 ? -4.262 22.327 -29.682 1.00 78.25 571 SER A C 1
ATOM 4258 O O . SER A 1 571 ? -5.373 22.087 -29.217 1.00 78.25 571 SER A O 1
ATOM 4260 N N . ASN A 1 572 ? -3.364 23.084 -29.049 1.00 75.19 572 ASN A N 1
ATOM 4261 C CA . ASN A 1 572 ? -3.516 23.637 -27.694 1.00 75.19 572 ASN A CA 1
ATOM 4262 C C . ASN A 1 572 ? -4.920 24.222 -27.427 1.00 75.19 572 ASN A C 1
ATOM 4264 O O . ASN A 1 572 ? -5.457 24.960 -28.258 1.00 75.19 572 ASN A O 1
ATOM 4268 N N . GLY A 1 573 ? -5.493 23.906 -26.260 1.00 73.81 573 GLY A N 1
ATOM 4269 C CA . GLY A 1 573 ? -6.864 24.277 -25.886 1.00 73.81 573 GLY A CA 1
ATOM 4270 C C . GLY A 1 573 ? -7.952 23.486 -26.619 1.00 73.81 573 GLY A C 1
ATOM 4271 O O . GLY A 1 573 ? -9.044 24.007 -26.829 1.00 73.81 573 GLY A O 1
ATOM 4272 N N . THR A 1 574 ? -7.652 22.282 -27.111 1.00 84.75 574 THR A N 1
ATOM 4273 C CA . THR A 1 574 ? -8.677 21.356 -27.609 1.00 84.75 574 THR A CA 1
ATOM 4274 C C . THR A 1 574 ? -9.160 20.513 -26.441 1.00 84.75 574 THR A C 1
ATOM 4276 O O . THR A 1 574 ? -8.329 19.934 -25.758 1.00 84.75 574 THR A O 1
ATOM 4279 N N . HIS A 1 575 ? -10.474 20.432 -26.239 1.00 87.56 575 HIS A N 1
ATOM 4280 C CA . HIS A 1 575 ? -11.063 19.705 -25.112 1.00 87.56 575 HIS A CA 1
ATOM 4281 C C . HIS A 1 575 ? -12.128 18.737 -25.619 1.00 87.56 575 HIS A C 1
ATOM 4283 O O . HIS A 1 575 ? -12.865 19.033 -26.573 1.00 87.56 575 HIS A O 1
ATOM 4289 N N . PHE A 1 576 ? -12.179 17.572 -24.983 1.00 92.44 576 PHE A N 1
ATOM 4290 C CA . PHE A 1 576 ? -13.337 16.700 -25.053 1.00 92.44 576 PHE A CA 1
ATOM 4291 C C . PHE A 1 576 ? -14.426 17.180 -24.082 1.00 92.44 576 PHE A C 1
ATOM 4293 O O . PHE A 1 576 ? -14.181 18.044 -23.249 1.00 92.44 576 PHE A O 1
ATOM 4300 N N . ALA A 1 577 ? -15.633 16.657 -24.268 1.00 93.94 577 ALA A N 1
ATOM 4301 C CA . ALA A 1 577 ? -16.728 16.698 -23.310 1.00 93.94 577 ALA A CA 1
ATOM 4302 C C . ALA A 1 577 ? -17.616 15.467 -23.530 1.00 93.94 577 ALA A C 1
ATOM 4304 O O . ALA A 1 577 ? -17.728 14.976 -24.659 1.00 93.94 577 ALA A O 1
ATOM 4305 N N . THR A 1 578 ? -18.328 15.030 -22.497 1.00 94.81 578 THR A N 1
ATOM 4306 C CA . THR A 1 578 ? -19.322 13.949 -22.575 1.00 94.81 578 THR A CA 1
ATOM 4307 C C . THR A 1 578 ? -20.662 14.378 -21.978 1.00 94.81 578 THR A C 1
ATOM 4309 O O . THR A 1 578 ? -20.697 15.192 -21.061 1.00 94.81 578 THR A O 1
ATOM 4312 N N . ASP A 1 579 ? -21.771 13.827 -22.474 1.00 93.62 579 ASP A N 1
ATOM 4313 C CA . ASP A 1 579 ? -23.093 13.892 -21.820 1.00 93.62 579 ASP A CA 1
ATOM 4314 C C . ASP A 1 579 ? -23.413 12.608 -21.025 1.00 93.62 579 ASP A C 1
ATOM 4316 O O . ASP A 1 579 ? -24.572 12.232 -20.854 1.00 93.62 579 ASP A O 1
ATOM 4320 N N . ASP A 1 580 ? -22.357 11.933 -20.557 1.00 89.44 580 ASP A N 1
ATOM 4321 C CA . ASP A 1 580 ? -22.294 10.549 -20.070 1.00 89.44 580 ASP A CA 1
ATOM 4322 C C . ASP A 1 580 ? -22.541 9.474 -21.172 1.00 89.44 580 ASP A C 1
ATOM 4324 O O . ASP A 1 580 ? -22.118 8.332 -20.972 1.00 89.44 580 ASP A O 1
ATOM 4328 N N . SER A 1 581 ? -23.117 9.811 -22.344 1.00 89.62 581 SER A N 1
ATOM 4329 C CA . SER A 1 581 ? -23.455 8.858 -23.432 1.00 89.62 581 SER A CA 1
ATOM 4330 C C . SER A 1 581 ? -22.635 9.001 -24.725 1.00 89.62 581 SER A C 1
ATOM 4332 O O . SER A 1 581 ? -22.268 8.005 -25.354 1.00 89.62 581 SER A O 1
ATOM 4334 N N . GLU A 1 582 ? -22.320 10.230 -25.135 1.00 93.50 582 GLU A N 1
ATOM 4335 C CA . GLU A 1 582 ? -21.659 10.553 -26.399 1.00 93.50 582 GLU A CA 1
ATOM 4336 C C . GLU A 1 582 ? -20.439 11.455 -26.191 1.00 93.50 582 GLU A C 1
ATOM 4338 O O . GLU A 1 582 ? -20.471 12.417 -25.425 1.00 93.50 582 GLU A O 1
ATOM 4343 N N . LEU A 1 583 ? -19.373 11.191 -26.952 1.00 95.81 583 LEU A N 1
ATOM 4344 C CA . LEU A 1 583 ? -18.142 11.976 -26.911 1.00 95.81 583 LEU A CA 1
ATOM 4345 C C . LEU A 1 583 ? -18.181 13.147 -27.903 1.00 95.81 583 LEU A C 1
ATOM 4347 O O . LEU A 1 583 ? -18.360 12.965 -29.114 1.00 95.81 583 LEU A O 1
ATOM 4351 N N . TYR A 1 584 ? -17.928 14.349 -27.398 1.00 96.44 584 TYR A N 1
ATOM 4352 C CA . TYR A 1 584 ? -17.860 15.596 -28.151 1.00 96.44 584 TYR A CA 1
ATOM 4353 C C . TYR A 1 584 ? -16.465 16.215 -28.073 1.00 96.44 584 TYR A C 1
ATOM 4355 O O . TYR A 1 584 ? -15.756 16.048 -27.093 1.00 96.44 584 TYR A O 1
ATOM 4363 N N . LEU A 1 585 ? -16.071 16.946 -29.115 1.00 93.81 585 LEU A N 1
ATOM 4364 C CA . LEU A 1 585 ? -14.758 17.569 -29.271 1.00 93.81 585 LEU A CA 1
ATOM 4365 C C . LEU A 1 585 ? -14.917 19.034 -29.689 1.00 93.81 585 LEU A C 1
ATOM 4367 O O . LEU A 1 585 ? -15.406 19.324 -30.789 1.00 93.81 585 LEU A O 1
ATOM 4371 N N . LEU A 1 586 ? -14.443 19.958 -28.852 1.00 92.00 586 LEU A N 1
ATOM 4372 C CA . LEU A 1 586 ? -14.307 21.374 -29.190 1.00 92.00 586 LEU A CA 1
ATOM 4373 C C . LEU A 1 586 ? -12.869 21.658 -29.634 1.00 92.00 586 LEU A C 1
ATOM 4375 O O . LEU A 1 586 ? -11.931 21.567 -28.846 1.00 92.00 586 LEU A O 1
ATOM 4379 N N . ARG A 1 587 ? -12.680 22.012 -30.911 1.00 87.62 587 ARG A N 1
ATOM 4380 C CA . ARG A 1 587 ? -11.345 22.322 -31.449 1.00 87.62 587 ARG A CA 1
ATOM 4381 C C . ARG A 1 587 ? -10.946 23.769 -31.176 1.00 87.62 587 ARG A C 1
ATOM 4383 O O . ARG A 1 587 ? -11.728 24.681 -31.445 1.00 87.62 587 ARG A O 1
ATOM 4390 N N . SER A 1 588 ? -9.680 23.979 -30.812 1.00 75.31 588 SER A N 1
ATOM 4391 C CA . SER A 1 588 ? -9.072 25.315 -30.713 1.00 75.31 588 SER A CA 1
ATOM 4392 C C . SER A 1 588 ? -8.047 25.614 -31.830 1.00 75.31 588 SER A C 1
ATOM 4394 O O . SER A 1 588 ? -8.266 25.219 -32.977 1.00 75.31 588 SER A O 1
ATOM 4396 N N . ALA A 1 589 ? -7.015 26.421 -31.549 1.00 71.69 589 ALA A N 1
ATOM 4397 C CA . ALA A 1 589 ? -6.166 27.172 -32.479 1.00 71.69 589 ALA A CA 1
ATOM 4398 C C . ALA A 1 589 ? -6.946 28.036 -33.491 1.00 71.69 589 ALA A C 1
ATOM 4400 O O . ALA A 1 589 ? -6.744 27.954 -34.704 1.00 71.69 589 ALA A O 1
ATOM 4401 N N . ASN A 1 590 ? -7.819 28.923 -32.998 1.00 79.38 590 ASN A N 1
ATOM 4402 C CA . ASN A 1 590 ? -8.684 29.785 -33.819 1.00 79.38 590 ASN A CA 1
ATOM 4403 C C . ASN A 1 590 ? -9.660 28.999 -34.720 1.00 79.38 590 ASN A C 1
ATOM 4405 O O . ASN A 1 590 ? -10.026 29.465 -35.803 1.00 79.38 590 ASN A O 1
ATOM 4409 N N . SER A 1 591 ? -10.127 27.841 -34.250 1.00 87.00 591 SER A N 1
ATOM 4410 C CA . SER A 1 591 ? -11.201 27.063 -34.876 1.00 87.00 591 SER A CA 1
ATOM 4411 C C . SER A 1 591 ? -12.577 27.411 -34.295 1.00 87.00 591 SER A C 1
ATOM 4413 O O . SER A 1 591 ? -12.686 27.902 -33.175 1.00 87.00 591 SER A O 1
ATOM 4415 N N . THR A 1 592 ? -13.635 27.153 -35.067 1.00 91.44 592 THR A N 1
ATOM 4416 C CA . THR A 1 592 ? -15.038 27.152 -34.607 1.00 91.44 592 THR A CA 1
ATOM 4417 C C . THR A 1 592 ? -15.674 25.757 -34.670 1.00 91.44 592 THR A C 1
ATOM 4419 O O . THR A 1 592 ? -16.883 25.626 -34.488 1.00 91.44 592 THR A O 1
ATOM 4422 N N . GLU A 1 593 ? -14.895 24.715 -34.984 1.00 92.56 593 GLU A N 1
ATOM 4423 C CA . GLU A 1 593 ? -15.402 23.345 -35.120 1.00 92.56 593 GLU A CA 1
ATOM 4424 C C . GLU A 1 593 ? -15.773 22.739 -33.759 1.00 92.56 593 GLU A C 1
ATOM 4426 O O . GLU A 1 593 ? -14.918 22.578 -32.888 1.00 92.56 593 GLU A O 1
ATOM 4431 N N . PHE A 1 594 ? -17.038 22.331 -33.637 1.00 94.88 594 PHE A N 1
ATOM 4432 C CA . PHE A 1 594 ? -17.528 21.421 -32.607 1.00 94.88 594 PHE A CA 1
ATOM 4433 C C . PHE A 1 594 ? -17.964 20.121 -33.291 1.00 94.88 594 PHE A C 1
ATOM 4435 O O . PHE A 1 594 ? -18.691 20.159 -34.291 1.00 94.88 594 PHE A O 1
ATOM 4442 N N . LEU A 1 595 ? -17.460 18.985 -32.818 1.00 95.56 595 LEU A N 1
ATOM 4443 C CA . LEU A 1 595 ? -17.572 17.688 -33.486 1.00 95.56 595 LEU A CA 1
ATOM 4444 C C . LEU A 1 595 ? -18.095 16.630 -32.501 1.00 95.56 595 LEU A C 1
ATOM 4446 O O . LEU A 1 595 ? -17.720 16.655 -31.338 1.00 95.56 595 LEU A O 1
ATOM 4450 N N . ARG A 1 596 ? -18.911 15.679 -32.962 1.00 96.75 596 ARG A N 1
ATOM 4451 C CA . ARG A 1 596 ? -19.255 14.441 -32.231 1.00 96.75 596 ARG A CA 1
ATOM 4452 C C . ARG A 1 596 ? -18.369 13.312 -32.738 1.00 96.75 596 ARG A C 1
ATOM 4454 O O . ARG A 1 596 ? -18.154 13.225 -33.946 1.00 96.75 596 ARG A O 1
ATOM 4461 N N . PHE A 1 597 ? -17.862 12.463 -31.858 1.00 96.25 597 PHE A N 1
ATOM 4462 C CA . PHE A 1 597 ? -17.141 11.257 -32.245 1.00 96.25 597 PHE A CA 1
ATOM 4463 C C . PHE A 1 597 ? -18.112 10.081 -32.410 1.00 96.25 597 PHE A C 1
ATOM 4465 O O . PHE A 1 597 ? -18.947 9.831 -31.547 1.00 96.25 597 PHE A O 1
ATOM 4472 N N . ASP A 1 598 ? -18.003 9.364 -33.526 1.00 92.00 598 ASP A N 1
ATOM 4473 C CA . ASP A 1 598 ? -18.676 8.088 -33.754 1.00 92.00 598 ASP A CA 1
ATOM 4474 C C . ASP A 1 598 ? -17.676 6.930 -33.548 1.00 92.00 598 ASP A C 1
ATOM 4476 O O . ASP A 1 598 ? -16.822 6.704 -34.422 1.00 92.00 598 ASP A O 1
ATOM 4480 N N . PRO A 1 599 ? -17.779 6.177 -32.433 1.00 82.94 599 PRO A N 1
ATOM 4481 C CA . PRO A 1 599 ? -16.884 5.062 -32.131 1.00 82.94 599 PRO A CA 1
ATOM 4482 C C . PRO A 1 599 ? -17.124 3.825 -33.012 1.00 82.94 599 PRO A C 1
ATOM 4484 O O . PRO A 1 599 ? -16.282 2.933 -33.034 1.00 82.94 599 PRO A O 1
ATOM 4487 N N . GLN A 1 600 ? -18.230 3.742 -33.767 1.00 81.94 600 GLN A N 1
ATOM 4488 C CA . GLN A 1 600 ? -18.460 2.619 -34.690 1.00 81.94 600 GLN A CA 1
ATOM 4489 C C . GLN A 1 600 ? -17.662 2.764 -35.989 1.00 81.94 600 GLN A C 1
ATOM 4491 O O . GLN A 1 600 ? -17.288 1.766 -36.606 1.00 81.94 600 GLN A O 1
ATOM 4496 N N . THR A 1 601 ? -17.413 4.001 -36.430 1.00 85.19 601 THR A N 1
ATOM 4497 C CA . THR A 1 601 ? -16.693 4.279 -37.684 1.00 85.19 601 THR A CA 1
ATOM 4498 C C . THR A 1 601 ? -15.316 4.916 -37.484 1.00 85.19 601 THR A C 1
ATOM 4500 O O . THR A 1 601 ? -14.577 5.075 -38.462 1.00 85.19 601 THR A O 1
ATOM 4503 N N . ASN A 1 602 ? -14.951 5.263 -36.243 1.00 87.94 602 ASN A N 1
ATOM 4504 C CA . ASN A 1 602 ? -13.790 6.086 -35.886 1.00 87.94 602 ASN A CA 1
ATOM 4505 C C . ASN A 1 602 ? -13.773 7.396 -36.696 1.00 87.94 602 ASN A C 1
ATOM 4507 O O . ASN A 1 602 ? -12.790 7.726 -37.382 1.00 87.94 602 ASN A O 1
ATOM 4511 N N . ARG A 1 603 ? -14.907 8.115 -36.698 1.00 93.62 603 ARG A N 1
ATOM 4512 C CA . ARG A 1 603 ? -15.090 9.366 -37.452 1.00 93.62 603 ARG A CA 1
ATOM 4513 C C . ARG A 1 603 ? -15.673 10.485 -36.606 1.00 93.62 603 ARG A C 1
ATOM 4515 O O . ARG A 1 603 ? -16.525 10.270 -35.759 1.00 93.62 603 ARG A O 1
ATOM 4522 N N . TYR A 1 604 ? -15.269 11.706 -36.934 1.00 96.00 604 TYR A N 1
ATOM 4523 C CA . TYR A 1 604 ? -15.827 12.924 -36.358 1.00 96.00 604 TYR A CA 1
ATOM 4524 C C . TYR A 1 604 ? -16.921 13.525 -37.250 1.00 96.00 604 TYR A C 1
ATOM 4526 O O . TYR A 1 604 ? -16.690 13.841 -38.426 1.00 96.00 604 TYR A O 1
ATOM 4534 N N . GLU A 1 605 ? -18.108 13.704 -36.680 1.00 95.88 605 GLU A N 1
ATOM 4535 C CA . GLU A 1 605 ? -19.277 14.330 -37.292 1.00 95.88 605 GLU A CA 1
ATOM 4536 C C . GLU A 1 605 ? -19.342 15.826 -36.942 1.00 95.88 605 GLU A C 1
ATOM 4538 O O . GLU A 1 605 ? -19.325 16.172 -35.760 1.00 95.88 605 GLU A O 1
ATOM 4543 N N . PRO A 1 606 ? -19.457 16.744 -37.916 1.00 95.44 606 PRO A N 1
ATOM 4544 C CA . PRO A 1 606 ? -19.574 18.165 -37.615 1.00 95.44 606 PRO A CA 1
ATOM 4545 C C . PRO A 1 606 ? -20.953 18.530 -37.054 1.00 95.44 606 PRO A C 1
ATOM 4547 O O . PRO A 1 606 ? -21.982 18.282 -37.688 1.00 95.44 606 PRO A O 1
ATOM 4550 N N . LYS A 1 607 ? -20.961 19.189 -35.893 1.00 96.75 607 LYS A N 1
ATOM 4551 C CA . LYS A 1 607 ? -22.126 19.878 -35.322 1.00 96.75 607 LYS A CA 1
ATOM 4552 C C . LYS A 1 607 ? -22.094 21.364 -35.718 1.00 96.75 607 LYS A C 1
ATOM 4554 O O . LYS A 1 607 ? -21.242 21.797 -36.500 1.00 96.75 607 LYS A O 1
ATOM 4559 N N . ALA A 1 608 ? -23.052 22.158 -35.245 1.00 96.62 608 ALA A N 1
ATOM 4560 C CA . ALA A 1 608 ? -23.071 23.591 -35.511 1.00 96.62 608 ALA A CA 1
ATOM 4561 C C . ALA A 1 608 ? -21.815 24.270 -34.929 1.00 96.62 608 ALA A C 1
ATOM 4563 O O . ALA A 1 608 ? -21.444 23.992 -33.786 1.00 96.62 608 ALA A O 1
ATOM 4564 N N . PRO A 1 609 ? -21.156 25.166 -35.685 1.00 94.62 609 PRO A N 1
ATOM 4565 C CA . PRO A 1 609 ? -19.948 25.828 -35.219 1.00 94.62 609 PRO A CA 1
ATOM 4566 C C . PRO A 1 609 ? -20.262 26.867 -34.141 1.00 94.62 609 PRO A C 1
ATOM 4568 O O . PRO A 1 609 ? -21.282 27.562 -34.213 1.00 94.62 609 PRO A O 1
ATOM 4571 N N . ILE A 1 610 ? -19.348 27.022 -33.184 1.00 92.50 610 ILE A N 1
ATOM 4572 C CA . ILE A 1 610 ? -19.421 28.088 -32.181 1.00 92.50 610 ILE A CA 1
ATOM 4573 C C . ILE A 1 610 ? -19.289 29.467 -32.853 1.00 92.50 610 ILE A C 1
ATOM 4575 O O . ILE A 1 610 ? -18.618 29.628 -33.875 1.00 92.50 610 ILE A O 1
ATOM 4579 N N . SER A 1 611 ? -19.980 30.478 -32.316 1.00 87.69 611 SER A N 1
ATOM 4580 C CA . SER A 1 611 ? -20.195 31.759 -33.011 1.00 87.69 611 SER A CA 1
ATOM 4581 C C . SER A 1 611 ? -18.946 32.629 -33.198 1.00 87.69 611 SER A C 1
ATOM 4583 O O . SER A 1 611 ? -18.967 33.559 -34.004 1.00 87.69 611 SER A O 1
ATOM 4585 N N . GLU A 1 612 ? -17.864 32.352 -32.471 1.00 88.00 612 GLU A N 1
ATOM 4586 C CA . GLU A 1 612 ? -16.546 32.942 -32.707 1.00 88.00 612 GLU A CA 1
ATOM 4587 C C . GLU A 1 612 ? -15.441 31.915 -32.418 1.00 88.00 612 GLU A C 1
ATOM 4589 O O . GLU A 1 612 ? -15.688 30.983 -31.657 1.00 88.00 612 GLU A O 1
ATOM 4594 N N . PRO A 1 613 ? -14.237 32.052 -33.006 1.00 86.56 613 PRO A N 1
ATOM 4595 C CA . PRO A 1 613 ? -13.188 31.052 -32.829 1.00 86.56 613 PRO A CA 1
ATOM 4596 C C . PRO A 1 613 ? -12.723 30.894 -31.378 1.00 86.56 613 PRO A C 1
ATOM 4598 O O . PRO A 1 613 ? -12.590 31.899 -30.681 1.00 86.56 613 PRO A O 1
ATOM 4601 N N . VAL A 1 614 ? -12.373 29.684 -30.958 1.00 85.38 614 VAL A N 1
ATOM 4602 C CA . VAL A 1 614 ? -11.710 29.418 -29.669 1.00 85.38 614 VAL A CA 1
ATOM 4603 C C . VAL A 1 614 ? -10.229 29.825 -29.769 1.00 85.38 614 VAL A C 1
ATOM 4605 O O . VAL A 1 614 ? -9.593 29.620 -30.807 1.00 85.38 614 VAL A O 1
ATOM 4608 N N . TRP A 1 615 ? -9.700 30.506 -28.750 1.00 82.25 615 TRP A N 1
ATOM 4609 C CA . TRP A 1 615 ? -8.277 30.879 -28.642 1.00 82.25 615 TRP A CA 1
ATOM 4610 C C . TRP A 1 615 ? -7.481 29.837 -27.851 1.00 82.25 615 TRP A C 1
ATOM 4612 O O . TRP A 1 615 ? -8.051 28.857 -27.397 1.00 82.25 615 TRP A O 1
ATOM 4622 N N . ASP A 1 616 ? -6.168 30.021 -27.708 1.00 72.19 616 ASP A N 1
ATOM 4623 C CA . ASP A 1 616 ? -5.342 29.119 -26.901 1.00 72.19 616 ASP A CA 1
ATOM 4624 C C . ASP A 1 616 ? -5.903 29.061 -25.461 1.00 72.19 616 ASP A C 1
ATOM 4626 O O . ASP A 1 616 ? -5.987 30.089 -24.779 1.00 72.19 616 ASP A O 1
ATOM 4630 N N . GLY A 1 617 ? -6.337 27.866 -25.050 1.00 71.56 617 GLY A N 1
ATOM 4631 C CA . GLY A 1 617 ? -7.066 27.604 -23.804 1.00 71.56 617 GLY A CA 1
ATOM 4632 C C . GLY A 1 617 ? -8.573 27.920 -23.840 1.00 71.56 617 GLY A C 1
ATOM 4633 O O . GLY A 1 617 ? -9.114 28.522 -24.770 1.00 71.56 617 GLY A O 1
ATOM 4634 N N . GLY A 1 618 ? -9.260 27.502 -22.788 1.00 79.38 618 GLY A N 1
ATOM 4635 C CA . GLY A 1 618 ? -10.709 27.314 -22.750 1.00 79.38 618 GLY A CA 1
ATOM 4636 C C . GLY A 1 618 ? -10.995 25.917 -22.204 1.00 79.38 618 GLY A C 1
ATOM 4637 O O . GLY A 1 618 ? -10.068 25.279 -21.728 1.00 79.38 618 GLY A O 1
ATOM 4638 N N . ASP A 1 619 ? -12.251 25.488 -22.246 1.00 89.69 619 ASP A N 1
ATOM 4639 C CA . ASP A 1 619 ? -12.723 24.176 -21.789 1.00 89.69 619 ASP A CA 1
ATOM 4640 C C . ASP A 1 619 ? -14.206 24.006 -22.178 1.00 89.69 619 ASP A C 1
ATOM 4642 O O . ASP A 1 619 ? -14.881 25.001 -22.487 1.00 89.69 619 ASP A O 1
ATOM 4646 N N . VAL A 1 620 ? -14.727 22.776 -22.183 1.00 93.00 620 VAL A N 1
ATOM 4647 C CA . VAL A 1 620 ? -16.138 22.469 -22.442 1.00 93.00 620 VAL A CA 1
ATOM 4648 C C . VAL A 1 620 ? -16.664 21.366 -21.519 1.00 93.00 620 VAL A C 1
ATOM 4650 O O . VAL A 1 620 ? -16.078 20.304 -21.409 1.00 93.00 620 VAL A O 1
ATOM 4653 N N . GLN A 1 621 ? -17.824 21.596 -20.899 1.00 94.94 621 GLN A N 1
ATOM 4654 C CA . GLN A 1 621 ? -18.453 20.655 -19.963 1.00 94.94 621 GLN A CA 1
ATOM 4655 C C . GLN A 1 621 ? -19.963 20.563 -20.184 1.00 94.94 621 GLN A C 1
ATOM 4657 O O . GLN A 1 621 ? -20.621 21.567 -20.489 1.00 94.94 621 GLN A O 1
ATOM 4662 N N . PHE A 1 622 ? -20.536 19.372 -20.003 1.00 95.75 622 PHE A N 1
ATOM 4663 C CA . PHE A 1 622 ? -21.981 19.168 -20.095 1.00 95.75 622 PHE A CA 1
ATOM 4664 C C . PHE A 1 622 ? -22.675 19.497 -18.770 1.00 95.75 622 PHE A C 1
ATOM 4666 O O . PHE A 1 622 ? -22.363 18.945 -17.718 1.00 95.75 622 PHE A O 1
ATOM 4673 N N . ALA A 1 623 ? -23.643 20.409 -18.818 1.00 94.38 623 ALA A N 1
ATOM 4674 C CA . ALA A 1 623 ? -24.367 20.892 -17.653 1.00 94.38 623 ALA A CA 1
ATOM 4675 C C . ALA A 1 623 ? -25.816 21.239 -18.009 1.00 94.38 623 ALA A C 1
ATOM 4677 O O . ALA A 1 623 ? -26.072 21.954 -18.975 1.00 94.38 623 ALA A O 1
ATOM 4678 N N . ASP A 1 624 ? -26.777 20.791 -17.195 1.00 90.75 624 ASP A N 1
ATOM 4679 C CA . ASP A 1 624 ? -28.201 21.167 -17.315 1.00 90.75 624 ASP A CA 1
ATOM 4680 C C . ASP A 1 624 ? -28.788 20.954 -18.737 1.00 90.75 624 ASP A C 1
ATOM 4682 O O . ASP A 1 624 ? -29.589 21.753 -19.224 1.00 90.75 624 ASP A O 1
ATOM 4686 N N . GLY A 1 625 ? -28.345 19.891 -19.428 1.00 93.19 625 GLY A N 1
ATOM 4687 C CA . GLY A 1 625 ? -28.763 19.542 -20.794 1.00 93.19 625 GLY A CA 1
ATOM 4688 C C . GLY A 1 625 ? -28.018 20.261 -21.929 1.00 93.19 625 GLY A C 1
ATOM 4689 O O . GLY A 1 625 ? -28.419 20.134 -23.083 1.00 93.19 625 GLY A O 1
ATOM 4690 N N . LEU A 1 626 ? -26.968 21.033 -21.633 1.00 96.69 626 LEU A N 1
ATOM 4691 C CA . LEU A 1 626 ? -26.233 21.856 -22.600 1.00 96.69 626 LEU A CA 1
ATOM 4692 C C . LEU A 1 626 ? -24.717 21.688 -22.436 1.00 96.69 626 LEU A C 1
ATOM 4694 O O . LEU A 1 626 ? -24.222 21.584 -21.319 1.00 96.69 626 LEU A O 1
ATOM 4698 N N . PHE A 1 627 ? -23.957 21.789 -23.526 1.00 97.12 627 PHE A N 1
ATOM 4699 C CA . PHE A 1 627 ? -22.493 21.887 -23.454 1.00 97.12 627 PHE A CA 1
ATOM 4700 C C . PHE A 1 627 ? -22.085 23.349 -23.267 1.00 97.12 627 PHE A C 1
ATOM 4702 O O . PHE A 1 627 ? -22.298 24.172 -24.159 1.00 97.12 627 PHE A O 1
ATOM 4709 N N . PHE A 1 628 ? -21.522 23.698 -22.114 1.00 96.44 628 PHE A N 1
ATOM 4710 C CA . PHE A 1 628 ? -21.007 25.035 -21.826 1.00 96.44 628 PHE A CA 1
ATOM 4711 C C . PHE A 1 628 ? -19.532 25.124 -22.198 1.00 96.44 628 PHE A C 1
ATOM 4713 O O . PHE A 1 628 ? -18.794 24.205 -21.883 1.00 96.44 628 PHE A O 1
ATOM 4720 N N . ALA A 1 629 ? -19.103 26.219 -22.830 1.00 94.06 629 ALA A N 1
ATOM 4721 C CA . ALA A 1 629 ? -17.721 26.389 -23.281 1.00 94.06 629 ALA A CA 1
ATOM 4722 C C . ALA A 1 629 ? -17.144 27.776 -22.964 1.00 94.06 629 ALA A C 1
ATOM 4724 O O . ALA A 1 629 ? -17.765 28.804 -23.272 1.00 94.06 629 ALA A O 1
ATOM 4725 N N . THR A 1 630 ? -15.938 27.807 -22.398 1.00 91.38 630 THR A N 1
ATOM 4726 C CA . THR A 1 630 ? -15.072 28.998 -22.331 1.00 91.38 630 THR A CA 1
ATOM 4727 C C . THR A 1 630 ? -14.216 29.061 -23.606 1.00 91.38 630 THR A C 1
ATOM 4729 O O . THR A 1 630 ? -13.961 28.043 -24.245 1.00 91.38 630 THR A O 1
ATOM 4732 N N . VAL A 1 631 ? -13.835 30.263 -24.067 1.00 86.62 631 VAL A N 1
ATOM 4733 C CA . VAL A 1 631 ? -13.303 30.446 -25.446 1.00 86.62 631 VAL A CA 1
ATOM 4734 C C . VAL A 1 631 ? -11.969 31.200 -25.549 1.00 86.62 631 VAL A C 1
ATOM 4736 O O . VAL A 1 631 ? -11.650 31.801 -26.583 1.00 86.62 631 VAL A O 1
ATOM 4739 N N . GLY A 1 632 ? -11.188 31.192 -24.474 1.00 82.44 632 GLY A N 1
ATOM 4740 C CA . GLY A 1 632 ? -9.846 31.767 -24.405 1.00 82.44 632 GLY A CA 1
ATOM 4741 C C . GLY A 1 632 ? -9.528 32.297 -23.013 1.00 82.44 632 GLY A C 1
ATOM 4742 O O . GLY A 1 632 ? -10.439 32.584 -22.247 1.00 82.44 632 GLY A O 1
ATOM 4743 N N . VAL A 1 633 ? -8.242 32.501 -22.720 1.00 83.06 633 VAL A N 1
ATOM 4744 C CA . VAL A 1 633 ? -7.748 32.719 -21.341 1.00 83.06 633 VAL A CA 1
ATOM 4745 C C . VAL A 1 633 ? -7.288 34.147 -21.019 1.00 83.06 633 VAL A C 1
ATOM 4747 O O . VAL A 1 633 ? -6.777 34.403 -19.931 1.00 83.06 633 VAL A O 1
ATOM 4750 N N . GLN A 1 634 ? -7.450 35.098 -21.952 1.00 85.62 634 GLN A N 1
ATOM 4751 C CA . GLN A 1 634 ? -6.933 36.474 -21.821 1.00 85.62 634 GLN A CA 1
ATOM 4752 C C . GLN A 1 634 ? -7.862 37.566 -22.385 1.00 85.62 634 GLN A C 1
ATOM 4754 O O . GLN A 1 634 ? -8.731 37.326 -23.240 1.00 85.62 634 GLN A O 1
ATOM 4759 N N . PHE A 1 635 ? -7.623 38.805 -21.945 1.00 87.25 635 PHE A N 1
ATOM 4760 C CA . PHE A 1 635 ? -8.142 40.040 -22.551 1.00 87.25 635 PHE A CA 1
ATOM 4761 C C . PHE A 1 635 ? -7.166 41.219 -22.391 1.00 87.25 635 PHE A C 1
ATOM 4763 O O . PHE A 1 635 ? -6.296 41.226 -21.523 1.00 87.25 635 PHE A O 1
ATOM 4770 N N . ASP A 1 636 ? -7.323 42.272 -23.199 1.00 86.38 636 ASP A N 1
ATOM 4771 C CA . ASP A 1 636 ? -6.565 43.510 -23.000 1.00 86.38 636 ASP A CA 1
ATOM 4772 C C . ASP A 1 636 ? -6.940 44.173 -21.663 1.00 86.38 636 ASP A C 1
ATOM 4774 O O . ASP A 1 636 ? -8.086 44.574 -21.436 1.00 86.38 636 ASP A O 1
ATOM 4778 N N . ARG A 1 637 ? -5.940 44.345 -20.792 1.00 80.94 637 ARG A N 1
ATOM 4779 C CA . ARG A 1 637 ? -6.110 44.857 -19.422 1.00 80.94 637 ARG A CA 1
ATOM 4780 C C . ARG A 1 637 ? -6.536 46.330 -19.322 1.00 80.94 637 ARG A C 1
ATOM 4782 O O . ARG A 1 637 ? -6.788 46.809 -18.221 1.00 80.94 637 ARG A O 1
ATOM 4789 N N . ASN A 1 638 ? -6.598 47.070 -20.430 1.00 79.06 638 ASN A N 1
ATOM 4790 C CA . ASN A 1 638 ? -6.966 48.491 -20.434 1.00 79.06 638 ASN A CA 1
ATOM 4791 C C . ASN A 1 638 ? -8.404 48.726 -20.916 1.00 79.06 638 ASN A C 1
ATOM 4793 O O . ASN A 1 638 ? -9.049 49.688 -20.503 1.00 79.06 638 ASN A O 1
ATOM 4797 N N . SER A 1 639 ? -8.891 47.867 -21.810 1.00 83.00 639 SER A N 1
ATOM 4798 C CA . SER A 1 639 ? -10.182 47.992 -22.494 1.00 83.00 639 SER A CA 1
ATOM 4799 C C . SER A 1 639 ? -11.171 46.875 -22.161 1.00 83.00 639 SER A C 1
ATOM 4801 O O . SER A 1 639 ? -12.355 47.020 -22.461 1.00 83.00 639 SER A O 1
ATOM 4803 N N . GLY A 1 640 ? -10.709 45.763 -21.579 1.00 81.75 640 GLY A N 1
ATOM 4804 C CA . GLY A 1 640 ? -11.509 44.548 -21.397 1.00 81.75 640 GLY A CA 1
ATOM 4805 C C . GLY A 1 640 ? -11.810 43.808 -22.706 1.00 81.75 640 GLY A C 1
ATOM 4806 O O . GLY A 1 640 ? -12.590 42.860 -22.708 1.00 81.75 640 GLY A O 1
ATOM 4807 N N . ALA A 1 641 ? -11.223 44.230 -23.832 1.00 85.50 641 ALA A N 1
ATOM 4808 C CA . ALA A 1 641 ? -11.436 43.594 -25.123 1.00 85.50 641 ALA A CA 1
ATOM 4809 C C . ALA A 1 641 ? -10.664 42.268 -25.206 1.00 85.50 641 ALA A C 1
ATOM 4811 O O . ALA A 1 641 ? -9.436 42.242 -25.143 1.00 85.50 641 ALA A O 1
ATOM 4812 N N . GLY A 1 642 ? -11.382 41.162 -25.380 1.00 85.06 642 GLY A N 1
ATOM 4813 C CA . GLY A 1 642 ? -10.799 39.831 -25.516 1.00 85.06 642 GLY A CA 1
ATOM 4814 C C . GLY A 1 642 ? -11.858 38.740 -25.443 1.00 85.06 642 GLY A C 1
ATOM 4815 O O . GLY A 1 642 ? -13.043 39.003 -25.673 1.00 85.06 642 GLY A O 1
ATOM 4816 N N . LYS A 1 643 ? -11.416 37.519 -25.138 1.00 86.94 643 LYS A N 1
ATOM 4817 C CA . LYS A 1 643 ? -12.278 36.330 -25.049 1.00 86.94 643 LYS A CA 1
ATOM 4818 C C . LYS A 1 643 ? -12.326 35.702 -23.660 1.00 86.94 643 LYS A C 1
ATOM 4820 O O . LYS A 1 643 ? -13.318 35.047 -23.374 1.00 86.94 643 LYS A O 1
ATOM 4825 N N . GLY A 1 644 ? -11.347 36.016 -22.803 1.00 87.62 644 GLY A N 1
ATOM 4826 C CA . GLY A 1 644 ? -11.199 35.539 -21.422 1.00 87.62 644 GLY A CA 1
ATOM 4827 C C . GLY A 1 644 ? -12.500 35.292 -20.662 1.00 87.62 644 GLY A C 1
ATOM 4828 O O . GLY A 1 644 ? -12.712 34.236 -20.081 1.00 87.62 644 GLY A O 1
ATOM 4829 N N . SER A 1 645 ? -13.368 36.300 -20.643 1.00 90.62 645 SER A N 1
ATOM 4830 C CA . SER A 1 645 ? -14.585 36.314 -19.831 1.00 90.62 645 SER A CA 1
ATOM 4831 C C . SER A 1 645 ? -15.827 35.766 -20.538 1.00 90.62 645 SER A C 1
ATOM 4833 O O . SER A 1 645 ? -16.930 35.951 -20.031 1.00 90.62 645 SER A O 1
ATOM 4835 N N . LYS A 1 646 ? -15.719 35.237 -21.761 1.00 92.62 646 LYS A N 1
ATOM 4836 C CA . LYS A 1 646 ? -16.885 34.814 -22.547 1.00 92.62 646 LYS A CA 1
ATOM 4837 C C . LYS A 1 646 ? -17.230 33.359 -22.256 1.00 92.62 646 LYS A C 1
ATOM 4839 O O . LYS A 1 646 ? -16.368 32.490 -22.318 1.00 92.62 646 LYS A O 1
ATOM 4844 N N . LEU A 1 647 ? -18.518 33.120 -22.035 1.00 93.62 647 LEU A N 1
ATOM 4845 C CA . LEU A 1 647 ? -19.107 31.799 -21.878 1.00 93.62 647 LEU A CA 1
ATOM 4846 C C . LEU A 1 647 ? -20.149 31.589 -22.981 1.00 93.62 647 LEU A C 1
ATOM 4848 O O . LEU A 1 647 ? -20.935 32.490 -23.294 1.00 93.62 647 LEU A O 1
ATOM 4852 N N . TYR A 1 648 ? -20.160 30.396 -23.555 1.00 95.19 648 TYR A N 1
ATOM 4853 C CA . TYR A 1 648 ? -21.127 29.949 -24.549 1.00 95.19 648 TYR A CA 1
ATOM 4854 C C . TYR A 1 648 ? -21.837 28.693 -24.063 1.00 95.19 648 TYR A C 1
ATOM 4856 O O . TYR A 1 648 ? -21.347 28.011 -23.168 1.00 95.19 648 TYR A O 1
ATOM 4864 N N . ALA A 1 649 ? -22.997 28.399 -24.642 1.00 96.62 649 ALA A N 1
ATOM 4865 C CA . ALA A 1 649 ? -23.680 27.130 -24.452 1.00 96.62 649 ALA A CA 1
ATOM 4866 C C . ALA A 1 649 ? -24.209 26.599 -25.790 1.00 96.62 649 ALA A C 1
ATOM 4868 O O . ALA A 1 649 ? -24.692 27.376 -26.620 1.00 96.62 649 ALA A O 1
ATOM 4869 N N . TYR A 1 650 ? -24.102 25.289 -25.978 1.00 97.75 650 TYR A N 1
ATOM 4870 C CA . TYR A 1 650 ? -24.605 24.533 -27.115 1.00 97.75 650 TYR A CA 1
ATOM 4871 C C . TYR A 1 650 ? -25.744 23.622 -26.676 1.00 97.75 650 TYR A C 1
ATOM 4873 O O . TYR A 1 650 ? -25.630 22.885 -25.699 1.00 97.75 650 TYR A O 1
ATOM 4881 N N . ASP A 1 651 ? -26.832 23.686 -27.430 1.00 96.38 651 ASP A N 1
ATOM 4882 C CA . ASP A 1 651 ? -27.999 22.825 -27.299 1.00 96.38 651 ASP A CA 1
ATOM 4883 C C . ASP A 1 651 ? -27.858 21.647 -28.286 1.00 96.38 651 ASP A C 1
ATOM 4885 O O . ASP A 1 651 ? -27.849 21.894 -29.502 1.00 96.38 651 ASP A O 1
ATOM 4889 N N . PRO A 1 652 ? -27.700 20.394 -27.803 1.00 94.44 652 PRO A N 1
ATOM 4890 C CA . PRO A 1 652 ? -27.529 19.223 -28.661 1.00 94.44 652 PRO A CA 1
ATOM 4891 C C . PRO A 1 652 ? -28.801 18.838 -29.426 1.00 94.44 652 PRO A C 1
ATOM 4893 O O . PRO A 1 652 ? -28.685 18.400 -30.573 1.00 94.44 652 PRO A O 1
ATOM 4896 N N . ASP A 1 653 ? -29.988 19.073 -28.856 1.00 93.69 653 ASP A N 1
ATOM 4897 C CA . ASP A 1 653 ? -31.285 18.795 -29.490 1.00 93.69 653 ASP A CA 1
ATOM 4898 C C . ASP A 1 653 ? -31.569 19.783 -30.631 1.00 93.69 653 ASP A C 1
ATOM 4900 O O . ASP A 1 653 ? -32.016 19.406 -31.719 1.00 93.69 653 ASP A O 1
ATOM 4904 N N . ALA A 1 654 ? -31.300 21.071 -30.399 1.00 95.75 654 ALA A N 1
ATOM 4905 C CA . ALA A 1 654 ? -31.466 22.122 -31.400 1.00 95.75 654 ALA A CA 1
ATOM 4906 C C . ALA A 1 654 ? -30.293 22.199 -32.393 1.00 95.75 654 ALA A C 1
ATOM 4908 O O . ALA A 1 654 ? -30.453 22.771 -33.475 1.00 95.75 654 ALA A O 1
ATOM 4909 N N . ASN A 1 655 ? -29.128 21.646 -32.035 1.00 96.62 655 ASN A N 1
ATOM 4910 C CA . ASN A 1 655 ? -27.853 21.804 -32.737 1.00 96.62 655 ASN A CA 1
ATOM 4911 C C . ASN A 1 655 ? -27.515 23.293 -32.961 1.00 96.62 655 ASN A C 1
ATOM 4913 O O . ASN A 1 655 ? -27.315 23.746 -34.092 1.00 96.62 655 ASN A O 1
ATOM 4917 N N . THR A 1 656 ? -27.503 24.086 -31.881 1.00 96.88 656 THR A N 1
ATOM 4918 C CA . THR A 1 656 ? -27.231 25.537 -31.941 1.00 96.88 656 THR A CA 1
ATOM 4919 C C . THR A 1 656 ? -26.444 26.059 -30.743 1.00 96.88 656 THR A C 1
ATOM 4921 O O . THR A 1 656 ? -26.679 25.637 -29.616 1.00 96.88 656 THR A O 1
ATOM 4924 N N . TRP A 1 657 ? -25.575 27.044 -30.990 1.00 97.06 657 TRP A N 1
ATOM 4925 C CA . TRP A 1 657 ? -24.853 27.804 -29.963 1.00 97.06 657 TRP A CA 1
ATOM 4926 C C . TRP A 1 657 ? -25.535 29.134 -29.629 1.00 97.06 657 TRP A C 1
ATOM 4928 O O . TRP A 1 657 ? -26.050 29.821 -30.516 1.00 97.06 657 TRP A O 1
ATOM 4938 N N . PHE A 1 658 ? -25.428 29.564 -28.373 1.00 95.38 658 PHE A N 1
ATOM 4939 C CA . PHE A 1 658 ? -25.783 30.911 -27.922 1.00 95.38 658 PHE A CA 1
ATOM 4940 C C . PHE A 1 658 ? -24.827 31.419 -26.832 1.00 95.38 658 PHE A C 1
ATOM 4942 O O . PHE A 1 658 ? -24.222 30.651 -26.085 1.00 95.38 658 PHE A O 1
ATOM 4949 N N . ALA A 1 659 ? -24.667 32.743 -26.765 1.00 95.62 659 ALA A N 1
ATOM 4950 C CA . ALA A 1 659 ? -23.830 33.397 -25.762 1.00 95.62 659 ALA A CA 1
ATOM 4951 C C . ALA A 1 659 ? -24.508 33.402 -24.385 1.00 95.62 659 ALA A C 1
ATOM 4953 O O . ALA A 1 659 ? -25.725 33.579 -24.288 1.00 95.62 659 ALA A O 1
ATOM 4954 N N . ARG A 1 660 ? -23.701 33.263 -23.333 1.00 95.19 660 ARG A N 1
ATOM 4955 C CA . ARG A 1 660 ? -24.094 33.377 -21.924 1.00 95.19 660 ARG A CA 1
ATOM 4956 C C . ARG A 1 660 ? -23.540 34.656 -21.303 1.00 95.19 660 ARG A C 1
ATOM 4958 O O . ARG A 1 660 ? -22.737 35.366 -21.913 1.00 95.19 660 ARG A O 1
ATOM 4965 N N . THR A 1 661 ? -23.978 34.967 -20.088 1.00 93.75 661 THR A N 1
ATOM 4966 C CA . THR A 1 661 ? -23.511 36.125 -19.320 1.00 93.75 661 THR A CA 1
ATOM 4967 C C . THR A 1 661 ? -21.998 36.037 -19.075 1.00 93.75 661 THR A C 1
ATOM 4969 O O . THR A 1 661 ? -21.555 35.094 -18.413 1.00 93.75 661 THR A O 1
ATOM 4972 N N . PRO A 1 662 ? -21.198 37.014 -19.551 1.00 92.19 662 PRO A N 1
ATOM 4973 C CA . PRO A 1 662 ? -19.755 37.022 -19.338 1.00 92.19 662 PRO A CA 1
ATOM 4974 C C . PRO A 1 662 ? -19.363 37.034 -17.858 1.00 92.19 662 PRO A C 1
ATOM 4976 O O . PRO A 1 662 ? -20.078 37.586 -17.019 1.00 92.19 662 PRO A O 1
ATOM 4979 N N . THR A 1 663 ? -18.201 36.470 -17.545 1.00 91.44 663 THR A N 1
ATOM 4980 C CA . THR A 1 663 ? -17.689 36.356 -16.179 1.00 91.44 663 THR A CA 1
ATOM 4981 C C . THR A 1 663 ? -17.323 37.716 -15.603 1.00 91.44 663 THR A C 1
ATOM 4983 O O . THR A 1 663 ? -16.350 38.355 -16.013 1.00 91.44 663 THR A O 1
ATOM 4986 N N . THR A 1 664 ? -18.098 38.143 -14.605 1.00 88.31 664 THR A N 1
ATOM 4987 C CA . THR A 1 664 ? -17.861 39.378 -13.853 1.00 88.31 664 THR A CA 1
ATOM 4988 C C . THR A 1 664 ? -17.880 39.125 -12.353 1.00 88.31 664 THR A C 1
ATOM 4990 O O . THR A 1 664 ? -18.909 38.711 -11.816 1.00 88.31 664 THR A O 1
ATOM 4993 N N . ILE A 1 665 ? -16.792 39.462 -11.661 1.00 87.81 665 ILE A N 1
ATOM 4994 C CA . ILE A 1 665 ? -16.719 39.462 -10.195 1.00 87.81 665 ILE A CA 1
ATOM 4995 C C . ILE A 1 665 ? -16.549 40.909 -9.726 1.00 87.81 665 ILE A C 1
ATOM 4997 O O . ILE A 1 665 ? -15.620 41.587 -10.150 1.00 87.81 665 ILE A O 1
ATOM 5001 N N . ASN A 1 666 ? -17.445 41.403 -8.863 1.00 82.25 666 ASN A N 1
ATOM 5002 C CA . ASN A 1 666 ? -17.449 42.799 -8.390 1.00 82.25 666 ASN A CA 1
ATOM 5003 C C . ASN A 1 666 ? -17.367 43.835 -9.539 1.00 82.25 666 ASN A C 1
ATOM 5005 O O . ASN A 1 666 ? -16.566 44.766 -9.486 1.00 82.25 666 ASN A O 1
ATOM 5009 N N . ASP A 1 667 ? -18.166 43.631 -10.593 1.00 81.31 667 ASP A N 1
ATOM 5010 C CA . ASP A 1 667 ? -18.193 44.426 -11.835 1.00 81.31 667 ASP A CA 1
ATOM 5011 C C . ASP A 1 667 ? -16.870 44.446 -12.645 1.00 81.31 667 ASP A C 1
ATOM 5013 O O . ASP A 1 667 ? -16.721 45.231 -13.581 1.00 81.31 667 ASP A O 1
ATOM 5017 N N . GLN A 1 668 ? -15.912 43.562 -12.335 1.00 84.12 668 GLN A N 1
ATOM 5018 C CA . GLN A 1 668 ? -14.657 43.387 -13.076 1.00 84.12 668 GLN A CA 1
ATOM 5019 C C . GLN A 1 668 ? -14.715 42.133 -13.949 1.00 84.12 668 GLN A C 1
ATOM 5021 O O . GLN A 1 668 ? -15.112 41.071 -13.469 1.00 84.12 668 GLN A O 1
ATOM 5026 N N . LEU A 1 669 ? -14.283 42.238 -15.211 1.00 89.75 669 LEU A N 1
ATOM 5027 C CA . LEU A 1 669 ? -14.116 41.070 -16.079 1.00 89.75 669 LEU A CA 1
ATOM 5028 C C . LEU A 1 669 ? -12.996 40.170 -15.547 1.00 89.75 669 LEU A C 1
ATOM 5030 O O . LEU A 1 669 ? -11.919 40.648 -15.167 1.00 89.75 669 LEU A O 1
ATOM 5034 N N . VAL A 1 670 ? -13.267 38.869 -15.557 1.00 90.44 670 VAL A N 1
ATOM 5035 C CA . VAL A 1 670 ? -12.325 37.809 -15.195 1.00 90.44 670 VAL A CA 1
ATOM 5036 C C . VAL A 1 670 ? -12.232 36.818 -16.343 1.00 90.44 670 VAL A C 1
ATOM 5038 O O . VAL A 1 670 ? -13.242 36.526 -16.974 1.00 90.44 670 VAL A O 1
ATOM 5041 N N . ALA A 1 671 ? -11.024 36.351 -16.646 1.00 91.31 671 ALA A N 1
ATOM 5042 C CA . ALA A 1 671 ? -10.798 35.307 -17.625 1.00 91.31 671 ALA A CA 1
ATOM 5043 C C . ALA A 1 671 ? -10.854 33.935 -16.964 1.00 91.31 671 ALA A C 1
ATOM 5045 O O . ALA A 1 671 ? -10.289 33.751 -15.880 1.00 91.31 671 ALA A O 1
ATOM 5046 N N . ASN A 1 672 ? -11.506 32.992 -17.633 1.00 91.06 672 ASN A N 1
ATOM 5047 C CA . ASN A 1 672 ? -11.582 31.604 -17.212 1.00 91.06 672 ASN A CA 1
ATOM 5048 C C . ASN A 1 672 ? -10.854 30.698 -18.197 1.00 91.06 672 ASN A C 1
ATOM 5050 O O . ASN A 1 672 ? -10.644 31.060 -19.353 1.00 91.06 672 ASN A O 1
ATOM 5054 N N . GLU A 1 673 ? -10.503 29.518 -17.714 1.00 88.31 673 GLU A N 1
ATOM 5055 C CA . GLU A 1 673 ? -10.023 28.414 -18.530 1.00 88.31 673 GLU A CA 1
ATOM 5056 C C . GLU A 1 673 ? -10.938 27.222 -18.259 1.00 88.31 673 GLU A C 1
ATOM 5058 O O . GLU A 1 673 ? -12.092 27.277 -18.693 1.00 88.31 673 GLU A O 1
ATOM 5063 N N . ALA A 1 674 ? -10.497 26.256 -17.450 1.00 91.56 674 ALA A N 1
ATOM 5064 C CA . ALA A 1 674 ? -11.314 25.121 -17.056 1.00 91.56 674 ALA A CA 1
ATOM 5065 C C . ALA A 1 674 ? -12.550 25.465 -16.226 1.00 91.56 674 ALA A C 1
ATOM 5067 O O . ALA A 1 674 ? -12.564 26.412 -15.420 1.00 91.56 674 ALA A O 1
ATOM 5068 N N . ILE A 1 675 ? -13.564 24.630 -16.416 1.00 94.88 675 ILE A N 1
ATOM 5069 C CA . ILE A 1 675 ? -14.868 24.626 -15.777 1.00 94.88 675 ILE A CA 1
ATOM 5070 C C . ILE A 1 675 ? -15.177 23.212 -15.265 1.00 94.88 675 ILE A C 1
ATOM 5072 O O . ILE A 1 675 ? -14.845 22.232 -15.898 1.00 94.88 675 ILE A O 1
ATOM 5076 N N . ALA A 1 676 ? -15.847 23.097 -14.121 1.00 97.00 676 ALA A N 1
ATOM 5077 C CA . ALA A 1 676 ? -16.271 21.812 -13.555 1.00 97.00 676 ALA A CA 1
ATOM 5078 C C . ALA A 1 676 ? -17.763 21.854 -13.203 1.00 97.00 676 ALA A C 1
ATOM 5080 O O . ALA A 1 676 ? -18.220 22.841 -12.607 1.00 97.00 676 ALA A O 1
ATOM 5081 N N . TYR A 1 677 ? -18.531 20.814 -13.551 1.00 96.75 677 TYR A N 1
ATOM 5082 C CA . TYR A 1 677 ? -19.983 20.786 -13.330 1.00 96.75 677 TYR A CA 1
ATOM 5083 C C . TYR A 1 677 ? -20.400 20.003 -12.075 1.00 96.75 677 TYR A C 1
ATOM 5085 O O . TYR A 1 677 ? -20.480 18.778 -12.053 1.00 96.75 677 TYR A O 1
ATOM 5093 N N . ASP A 1 678 ? -20.780 20.746 -11.037 1.00 95.69 678 ASP A N 1
ATOM 5094 C CA . ASP A 1 678 ? -21.479 20.234 -9.858 1.00 95.69 678 ASP A CA 1
ATOM 5095 C C . ASP A 1 678 ? -22.927 19.877 -10.234 1.00 95.69 678 ASP A C 1
ATOM 5097 O O . ASP A 1 678 ? -23.841 20.719 -10.213 1.00 95.69 678 ASP A O 1
ATOM 5101 N N . ARG A 1 679 ? -23.107 18.597 -10.586 1.00 87.12 679 ARG A N 1
ATOM 5102 C CA . ARG A 1 679 ? -24.395 17.977 -10.932 1.00 87.12 679 ARG A CA 1
ATOM 5103 C C . ARG A 1 679 ? -25.390 17.919 -9.761 1.00 87.12 679 ARG A C 1
ATOM 5105 O O . ARG A 1 679 ? -26.594 17.885 -10.012 1.00 87.12 679 ARG A O 1
ATOM 5112 N N . ASP A 1 680 ? -24.934 18.008 -8.508 1.00 89.75 680 ASP A N 1
ATOM 5113 C CA . ASP A 1 680 ? -25.800 17.933 -7.318 1.00 89.75 680 ASP A CA 1
ATOM 5114 C C . ASP A 1 680 ? -26.516 19.260 -7.029 1.00 89.75 680 ASP A C 1
ATOM 5116 O O . ASP A 1 680 ? -27.680 19.280 -6.617 1.00 89.75 680 ASP A O 1
ATOM 5120 N N . ASN A 1 681 ? -25.839 20.392 -7.251 1.00 91.94 681 ASN A N 1
ATOM 5121 C CA . ASN A 1 681 ? -26.390 21.730 -7.000 1.00 91.94 681 ASN A CA 1
ATOM 5122 C C . ASN A 1 681 ? -26.707 22.522 -8.280 1.00 91.94 681 ASN A C 1
ATOM 5124 O O . ASN A 1 681 ? -27.157 23.671 -8.173 1.00 91.94 681 ASN A O 1
ATOM 5128 N N . ASN A 1 682 ? -26.470 21.934 -9.460 1.00 93.81 682 ASN A N 1
ATOM 5129 C CA . ASN A 1 682 ? -26.534 22.572 -10.778 1.00 93.81 682 ASN A CA 1
ATOM 5130 C C . ASN A 1 682 ? -25.702 23.870 -10.809 1.00 93.81 682 ASN A C 1
ATOM 5132 O O . ASN A 1 682 ? -26.223 24.996 -10.837 1.00 93.81 682 ASN A O 1
ATOM 5136 N N . ARG A 1 683 ? -24.378 23.717 -10.718 1.00 96.81 683 ARG A N 1
ATOM 5137 C CA . ARG A 1 683 ? -23.417 24.829 -10.736 1.00 96.81 683 ARG A CA 1
ATOM 5138 C C . ARG A 1 683 ? -22.212 24.489 -11.593 1.00 96.81 683 ARG A C 1
ATOM 5140 O O . ARG A 1 683 ? -21.725 23.371 -11.559 1.00 96.81 683 ARG A O 1
ATOM 5147 N N . ILE A 1 684 ? -21.695 25.490 -12.290 1.00 97.81 684 ILE A N 1
ATOM 5148 C CA . ILE A 1 684 ? -20.387 25.415 -12.936 1.00 97.81 684 ILE A CA 1
ATOM 5149 C C . ILE A 1 684 ? -19.391 26.198 -12.080 1.00 97.81 684 ILE A C 1
ATOM 5151 O O . ILE A 1 684 ? -19.658 27.344 -11.705 1.00 97.81 684 ILE A O 1
ATOM 5155 N N . TYR A 1 685 ? -18.255 25.583 -11.780 1.00 97.81 685 TYR A N 1
ATOM 5156 C CA . TYR A 1 685 ? -17.135 26.188 -11.069 1.00 97.81 685 TYR A CA 1
ATOM 5157 C C . TYR A 1 685 ? -16.001 26.448 -12.058 1.00 97.81 685 TYR A C 1
ATOM 5159 O O . TYR A 1 685 ? -15.459 25.508 -12.620 1.00 97.81 685 TYR A O 1
ATOM 5167 N N . ALA A 1 686 ? -15.651 27.713 -12.282 1.00 96.19 686 ALA A N 1
ATOM 5168 C CA . ALA A 1 686 ? -14.680 28.122 -13.293 1.00 96.19 686 ALA A CA 1
ATOM 5169 C C . ALA A 1 686 ? -13.378 28.629 -12.660 1.00 96.19 686 ALA A C 1
ATOM 5171 O O . ALA A 1 686 ? -13.408 29.508 -11.791 1.00 96.19 686 ALA A O 1
ATOM 5172 N N . THR A 1 687 ? -12.233 28.128 -13.123 1.00 94.12 687 THR A N 1
ATOM 5173 C CA . THR A 1 687 ? -10.904 28.643 -12.747 1.00 94.12 687 THR A CA 1
ATOM 5174 C C . THR A 1 687 ? -10.764 30.114 -13.150 1.00 94.12 687 THR A C 1
ATOM 5176 O O . THR A 1 687 ? -11.346 30.545 -14.141 1.00 94.12 687 THR A O 1
ATOM 5179 N N . MET A 1 688 ? -10.035 30.927 -12.379 1.00 92.38 688 MET A N 1
ATOM 5180 C CA . MET A 1 688 ? -9.843 32.357 -12.671 1.00 92.38 688 MET A CA 1
ATOM 5181 C C . MET A 1 688 ? -8.371 32.647 -12.976 1.00 92.38 688 MET A C 1
ATOM 5183 O O . MET A 1 688 ? -7.537 32.661 -12.072 1.00 92.38 688 MET A O 1
ATOM 5187 N N . VAL A 1 689 ? -8.047 32.889 -14.248 1.00 89.69 689 VAL A N 1
ATOM 5188 C CA . VAL A 1 689 ? -6.657 32.913 -14.747 1.00 89.69 689 VAL A CA 1
ATOM 5189 C C . VAL A 1 689 ? -6.126 34.320 -15.063 1.00 89.69 689 VAL A C 1
ATOM 5191 O O . VAL A 1 689 ? -4.926 34.566 -14.939 1.00 89.69 689 VAL A O 1
ATOM 5194 N N . GLU A 1 690 ? -6.998 35.291 -15.358 1.00 88.88 690 GLU A N 1
ATOM 5195 C CA . GLU A 1 690 ? -6.642 36.714 -15.516 1.00 88.88 690 GLU A CA 1
ATOM 5196 C C . GLU A 1 690 ? -7.768 37.643 -15.018 1.00 88.88 690 GLU A C 1
ATOM 5198 O O . GLU A 1 690 ? -8.939 37.284 -15.054 1.00 88.88 690 GLU A O 1
ATOM 5203 N N . VAL A 1 691 ? -7.438 38.847 -14.530 1.00 87.00 691 VAL A N 1
ATOM 5204 C CA . VAL A 1 691 ? -8.411 39.819 -13.987 1.00 87.00 691 VAL A CA 1
ATOM 5205 C C . VAL A 1 691 ? -8.121 41.220 -14.529 1.00 87.00 691 VAL A C 1
ATOM 5207 O O . VAL A 1 691 ? -6.968 41.652 -14.555 1.00 87.00 691 VAL A O 1
ATOM 5210 N N . LEU A 1 692 ? -9.169 41.950 -14.931 1.00 81.44 692 LEU A N 1
ATOM 5211 C CA . LEU A 1 692 ? -9.052 43.257 -15.593 1.00 81.44 692 LEU A CA 1
ATOM 5212 C C . LEU A 1 692 ? -8.485 44.371 -14.696 1.00 81.44 692 LEU A C 1
ATOM 5214 O O . LEU A 1 692 ? -7.774 45.248 -15.180 1.00 81.44 692 LEU A O 1
ATOM 5218 N N . PHE A 1 693 ? -8.780 44.356 -13.395 1.00 73.56 693 PHE A N 1
ATOM 5219 C CA . PHE A 1 693 ? -8.311 45.381 -12.461 1.00 73.56 693 PHE A CA 1
ATOM 5220 C C . PHE A 1 693 ? -7.953 44.764 -11.106 1.00 73.56 693 PHE A C 1
ATOM 5222 O O . PHE A 1 693 ? -8.694 43.947 -10.573 1.00 73.56 693 PHE A O 1
ATOM 5229 N N . VAL A 1 694 ? -6.820 45.159 -10.518 1.00 62.78 694 VAL A N 1
ATOM 5230 C CA . VAL A 1 694 ? -6.279 44.526 -9.298 1.00 62.78 694 VAL A CA 1
ATOM 5231 C C . VAL A 1 694 ? -6.971 45.075 -8.039 1.00 62.78 694 VAL A C 1
ATOM 5233 O O . VAL A 1 694 ? -6.379 45.817 -7.258 1.00 62.78 694 VAL A O 1
ATOM 5236 N N . GLY A 1 695 ? -8.258 44.754 -7.873 1.00 66.44 695 GLY A N 1
ATOM 5237 C CA . GLY A 1 695 ? -9.044 45.091 -6.678 1.00 66.44 695 GLY A CA 1
ATOM 5238 C C . GLY A 1 695 ? -8.871 44.083 -5.538 1.00 66.44 695 GLY A C 1
ATOM 5239 O O . GLY A 1 695 ? -8.665 44.476 -4.392 1.00 66.44 695 GLY A O 1
ATOM 5240 N N . ASP A 1 696 ? -8.913 42.789 -5.863 1.00 81.69 696 ASP A N 1
ATOM 5241 C CA . ASP A 1 696 ? -8.645 41.675 -4.948 1.00 81.69 696 ASP A CA 1
ATOM 5242 C C . ASP A 1 696 ? -7.561 40.767 -5.564 1.00 81.69 696 ASP A C 1
ATOM 5244 O O . ASP A 1 696 ? -7.840 40.063 -6.538 1.00 81.69 696 ASP A O 1
ATOM 5248 N N . PRO A 1 697 ? -6.323 40.751 -5.029 1.00 81.56 697 PRO A N 1
ATOM 5249 C CA . PRO A 1 697 ? -5.246 39.918 -5.563 1.00 81.56 697 PRO A CA 1
ATOM 5250 C C . PRO A 1 697 ? -5.464 38.416 -5.313 1.00 81.56 697 PRO A C 1
ATOM 5252 O O . PRO A 1 697 ? -4.744 37.601 -5.874 1.00 81.56 697 PRO A O 1
ATOM 5255 N N . SER A 1 698 ? -6.441 38.019 -4.488 1.00 88.81 698 SER A N 1
ATOM 5256 C CA . SER A 1 698 ? -6.750 36.605 -4.239 1.00 88.81 698 SER A CA 1
ATOM 5257 C C . SER A 1 698 ? -7.682 35.971 -5.275 1.00 88.81 698 SER A C 1
ATOM 5259 O O . SER A 1 698 ? -7.911 34.769 -5.198 1.00 88.81 698 SER A O 1
ATOM 5261 N N . LEU A 1 699 ? -8.201 36.729 -6.253 1.00 89.81 699 LEU A N 1
ATOM 5262 C CA . LEU A 1 699 ? -9.134 36.200 -7.259 1.00 89.81 699 LEU A CA 1
ATOM 5263 C C . LEU A 1 699 ? -8.550 35.040 -8.072 1.00 89.81 699 LEU A C 1
ATOM 5265 O O . LEU A 1 699 ? -9.250 34.057 -8.273 1.00 89.81 699 LEU A O 1
ATOM 5269 N N . LYS A 1 700 ? -7.260 35.079 -8.433 1.00 90.50 700 LYS A N 1
ATOM 5270 C CA . LYS A 1 700 ? -6.598 33.964 -9.136 1.00 90.50 700 LYS A CA 1
ATOM 5271 C C . LYS A 1 700 ? -6.474 32.676 -8.312 1.00 90.50 700 LYS A C 1
ATOM 5273 O O . LYS A 1 700 ? -6.009 31.676 -8.833 1.00 90.50 700 LYS A O 1
ATOM 5278 N N . ARG A 1 701 ? -6.859 32.687 -7.033 1.00 92.31 701 ARG A N 1
ATOM 5279 C CA . ARG A 1 701 ? -6.836 31.527 -6.123 1.00 92.31 701 ARG A CA 1
ATOM 5280 C C . ARG A 1 701 ? -8.236 30.997 -5.813 1.00 92.31 701 ARG A C 1
ATOM 5282 O O . ARG A 1 701 ? -8.413 30.238 -4.872 1.00 92.31 701 ARG A O 1
ATOM 5289 N N . LYS A 1 702 ? -9.260 31.459 -6.527 1.00 94.81 702 LYS A N 1
ATOM 5290 C CA . LYS A 1 702 ? -10.672 31.147 -6.270 1.00 94.81 702 LYS A CA 1
ATOM 5291 C C . LYS A 1 702 ? -11.309 30.572 -7.533 1.00 94.81 702 LYS A C 1
ATOM 5293 O O . LYS A 1 702 ? -10.818 30.811 -8.635 1.00 94.81 702 LYS A O 1
ATOM 5298 N N . LEU A 1 703 ? -12.433 29.881 -7.376 1.00 96.75 703 LEU A N 1
ATOM 5299 C CA . LEU A 1 703 ? -13.306 29.511 -8.490 1.00 96.75 703 LEU A CA 1
ATOM 5300 C C . LEU A 1 703 ? -14.466 30.505 -8.571 1.00 96.75 703 LEU A C 1
ATOM 5302 O O . LEU A 1 703 ? -15.029 30.901 -7.546 1.00 96.75 703 LEU A O 1
ATOM 5306 N N . ALA A 1 704 ? -14.814 30.933 -9.781 1.00 96.25 704 ALA A N 1
ATOM 5307 C CA . ALA A 1 704 ? -16.034 31.685 -10.045 1.00 96.25 704 ALA A CA 1
ATOM 5308 C C . ALA A 1 704 ? -17.205 30.704 -10.170 1.00 96.25 704 ALA A C 1
ATOM 5310 O O . ALA A 1 704 ? -17.078 29.667 -10.811 1.00 96.25 704 ALA A O 1
ATOM 5311 N N . ILE A 1 705 ? -18.345 31.021 -9.558 1.00 97.06 705 ILE A N 1
ATOM 5312 C CA . ILE A 1 705 ? -19.489 30.103 -9.478 1.00 97.06 705 ILE A CA 1
ATOM 5313 C C . ILE A 1 705 ? -20.598 30.604 -10.400 1.00 97.06 705 ILE A C 1
ATOM 5315 O O . ILE A 1 705 ? -21.112 31.704 -10.195 1.00 97.06 705 ILE A O 1
ATOM 5319 N N . TYR A 1 706 ? -21.006 29.800 -11.375 1.00 96.56 706 TYR A N 1
ATOM 5320 C CA . TYR A 1 706 ? -22.080 30.081 -12.328 1.00 96.56 706 TYR A CA 1
ATOM 5321 C C . TYR A 1 706 ? -23.249 29.106 -12.146 1.00 96.56 706 TYR A C 1
ATOM 5323 O O . TYR A 1 706 ? -23.062 27.962 -11.740 1.00 96.56 706 TYR A O 1
ATOM 5331 N N . ASN A 1 707 ? -24.472 29.549 -12.438 1.00 95.00 707 ASN A N 1
ATOM 5332 C CA . ASN A 1 707 ? -25.664 28.701 -12.429 1.00 95.00 707 ASN A CA 1
ATOM 5333 C C . ASN A 1 707 ? -26.285 28.627 -13.840 1.00 95.00 707 ASN A C 1
ATOM 5335 O O . ASN A 1 707 ? -26.881 29.623 -14.271 1.00 95.00 707 ASN A O 1
ATOM 5339 N N . PRO A 1 708 ? -26.182 27.470 -14.529 1.00 94.50 708 PRO A N 1
ATOM 5340 C CA . PRO A 1 708 ? -26.733 27.227 -15.867 1.00 94.50 708 PRO A CA 1
ATOM 5341 C C . PRO A 1 708 ? -28.179 27.696 -16.052 1.00 94.50 708 PRO A C 1
ATOM 5343 O O . PRO A 1 708 ? -28.430 28.614 -16.838 1.00 94.50 708 PRO A O 1
ATOM 5346 N N . GLY A 1 709 ? -29.113 27.160 -15.261 1.00 90.19 709 GLY A N 1
ATOM 5347 C CA . GLY A 1 709 ? -30.546 27.453 -15.366 1.00 90.19 709 GLY A CA 1
ATOM 5348 C C . GLY A 1 709 ? -30.978 28.896 -15.052 1.00 90.19 709 GLY A C 1
ATOM 5349 O O . GLY A 1 709 ? -32.149 29.235 -15.232 1.00 90.19 709 GLY A O 1
ATOM 5350 N N . ARG A 1 710 ? -30.074 29.773 -14.585 1.00 91.44 710 ARG A N 1
ATOM 5351 C CA . ARG A 1 710 ? -30.347 31.209 -14.347 1.00 91.44 710 ARG A CA 1
ATOM 5352 C C . ARG A 1 710 ? -29.539 32.157 -15.224 1.00 91.44 710 ARG A C 1
ATOM 5354 O O . ARG A 1 710 ? -29.781 33.359 -15.132 1.00 91.44 710 ARG A O 1
ATOM 5361 N N . ASP A 1 711 ? -28.593 31.641 -16.007 1.00 94.38 711 ASP A N 1
ATOM 5362 C CA . ASP A 1 711 ? -27.617 32.433 -16.762 1.00 94.38 711 ASP A CA 1
ATOM 5363 C C . ASP A 1 711 ? -26.939 33.507 -15.892 1.00 94.38 711 ASP A C 1
ATOM 5365 O O . ASP A 1 711 ? -27.032 34.712 -16.140 1.00 94.38 711 ASP A O 1
ATOM 5369 N N . LYS A 1 712 ? -26.360 33.083 -14.758 1.00 93.00 712 LYS A N 1
ATOM 5370 C CA . LYS A 1 712 ? -25.859 34.027 -13.754 1.00 93.00 712 LYS A CA 1
ATOM 5371 C C . LYS A 1 712 ? -24.689 33.509 -12.922 1.00 93.00 712 LYS A C 1
ATOM 5373 O O . LYS A 1 712 ? -24.783 32.468 -12.274 1.00 93.00 712 LYS A O 1
ATOM 5378 N N . TRP A 1 713 ? -23.662 34.350 -12.812 1.00 93.12 713 TRP A N 1
ATOM 5379 C CA . TRP A 1 713 ? -22.597 34.248 -11.815 1.00 93.12 713 TRP A CA 1
ATOM 5380 C C . TRP A 1 713 ? -23.125 34.569 -10.406 1.00 93.12 713 TRP A C 1
ATOM 5382 O O . TRP A 1 713 ? -23.741 35.613 -10.164 1.00 93.12 713 TRP A O 1
ATOM 5392 N N . LEU A 1 714 ? -22.924 33.634 -9.480 1.00 92.94 714 LEU A N 1
ATOM 5393 C CA . LEU A 1 714 ? -23.394 33.675 -8.096 1.00 92.94 714 LEU A CA 1
ATOM 5394 C C . LEU A 1 714 ? -22.378 34.314 -7.140 1.00 92.94 714 LEU A C 1
ATOM 5396 O O . LEU A 1 714 ? -22.784 34.897 -6.136 1.00 92.94 714 LEU A O 1
ATOM 5400 N N . GLY A 1 715 ? -21.082 34.207 -7.443 1.00 92.69 715 GLY A N 1
ATOM 5401 C CA . GLY A 1 715 ? -19.996 34.691 -6.593 1.00 92.69 715 GLY A CA 1
ATOM 5402 C C . GLY A 1 715 ? -18.680 33.963 -6.863 1.00 92.69 715 GLY A C 1
ATOM 5403 O O . GLY A 1 715 ? -18.450 33.477 -7.970 1.00 92.69 715 GLY A O 1
ATOM 5404 N N . VAL A 1 716 ? -17.836 33.887 -5.833 1.00 95.69 716 VAL A N 1
ATOM 5405 C CA . VAL A 1 716 ? -16.555 33.166 -5.825 1.00 95.69 716 VAL A CA 1
ATOM 5406 C C . VAL A 1 716 ? -16.416 32.350 -4.540 1.00 95.69 716 VAL A C 1
ATOM 5408 O O . VAL A 1 716 ? -17.029 32.703 -3.532 1.00 95.69 716 VAL A O 1
ATOM 5411 N N . THR A 1 717 ? -15.599 31.301 -4.575 1.00 97.19 717 THR A N 1
ATOM 5412 C CA . THR A 1 717 ? -15.225 30.477 -3.410 1.00 97.19 717 THR A CA 1
ATOM 5413 C C . THR A 1 717 ? -14.324 31.229 -2.417 1.00 97.19 717 THR A C 1
ATOM 5415 O O . THR A 1 717 ? -13.810 32.319 -2.712 1.00 97.19 717 THR A O 1
ATOM 5418 N N . THR A 1 718 ? -14.018 30.612 -1.270 1.00 96.44 718 THR A N 1
ATOM 5419 C CA . THR A 1 718 ? -12.774 30.920 -0.542 1.00 96.44 718 THR A CA 1
ATOM 5420 C C . THR A 1 718 ? -11.536 30.742 -1.431 1.00 96.44 718 THR A C 1
ATOM 5422 O O . THR A 1 718 ? -11.584 30.121 -2.497 1.00 96.44 718 THR A O 1
ATOM 5425 N N . ALA A 1 719 ? -10.418 31.348 -1.021 1.00 95.12 719 ALA A N 1
ATOM 5426 C CA . ALA A 1 719 ? -9.152 31.253 -1.741 1.00 95.12 719 ALA A CA 1
ATOM 5427 C C . ALA A 1 719 ? -8.378 29.989 -1.345 1.00 95.12 719 ALA A C 1
ATOM 5429 O O . ALA A 1 719 ? -8.184 29.738 -0.156 1.00 95.12 719 ALA A O 1
ATOM 5430 N N . ALA A 1 720 ? -7.885 29.269 -2.348 1.00 93.06 720 ALA A N 1
ATOM 5431 C CA . ALA A 1 720 ? -6.827 28.285 -2.230 1.00 93.06 720 ALA A CA 1
ATOM 5432 C C . ALA A 1 720 ? -5.515 28.945 -1.776 1.00 93.06 720 ALA A C 1
ATOM 5434 O O . ALA A 1 720 ? -5.337 30.170 -1.830 1.00 93.06 720 ALA A O 1
ATOM 5435 N N . ASP A 1 721 ? -4.553 28.113 -1.387 1.00 86.81 721 ASP A N 1
ATOM 5436 C CA . ASP A 1 721 ? -3.200 28.570 -1.077 1.00 86.81 721 ASP A CA 1
ATOM 5437 C C . ASP A 1 721 ? -2.510 29.196 -2.304 1.00 86.81 721 ASP A C 1
ATOM 5439 O O . ASP A 1 721 ? -1.781 30.183 -2.170 1.00 86.81 721 ASP A O 1
ATOM 5443 N N . ASP A 1 722 ? -2.806 28.704 -3.509 1.00 84.75 722 ASP A N 1
ATOM 5444 C CA . ASP A 1 722 ? -2.027 28.947 -4.725 1.00 84.75 722 ASP A CA 1
ATOM 5445 C C . ASP A 1 722 ? -2.860 29.520 -5.878 1.00 84.75 722 ASP A C 1
ATOM 5447 O O . ASP A 1 722 ? -4.083 29.399 -5.906 1.00 84.75 722 ASP A O 1
ATOM 5451 N N . GLU A 1 723 ? -2.187 30.166 -6.833 1.00 87.88 723 GLU A N 1
ATOM 5452 C CA . GLU A 1 723 ? -2.821 30.748 -8.020 1.00 87.88 723 GLU A CA 1
ATOM 5453 C C . GLU A 1 723 ? -2.998 29.742 -9.157 1.00 87.88 723 GLU A C 1
ATOM 5455 O O . GLU A 1 723 ? -2.106 28.951 -9.454 1.00 87.88 723 GLU A O 1
ATOM 5460 N N . PHE A 1 724 ? -4.138 29.858 -9.832 1.00 87.19 724 PHE A N 1
ATOM 5461 C CA . PHE A 1 724 ? -4.433 29.278 -11.134 1.00 87.19 724 PHE A CA 1
ATOM 5462 C C . PHE A 1 724 ? -3.903 30.206 -12.241 1.00 87.19 724 PHE A C 1
ATOM 5464 O O . PHE A 1 724 ? -3.796 31.428 -12.070 1.00 87.19 724 PHE A O 1
ATOM 5471 N N . GLY A 1 725 ? -3.553 29.634 -13.386 1.00 83.69 725 GLY A N 1
ATOM 5472 C CA . GLY A 1 725 ? -3.097 30.336 -14.589 1.00 83.69 725 GLY A CA 1
ATOM 5473 C C . GLY A 1 725 ? -3.361 29.487 -15.837 1.00 83.69 725 GLY A C 1
ATOM 5474 O O . GLY A 1 725 ? -3.814 28.363 -15.667 1.00 83.69 725 GLY A O 1
ATOM 5475 N N . PRO A 1 726 ? -3.084 29.992 -17.052 1.00 83.12 726 PRO A N 1
ATOM 5476 C CA . PRO A 1 726 ? -3.187 29.224 -18.298 1.00 83.12 726 PRO A CA 1
ATOM 5477 C C . PRO A 1 726 ? -2.656 27.776 -18.208 1.00 83.12 726 PRO A C 1
ATOM 5479 O O . PRO A 1 726 ? -1.622 27.543 -17.583 1.00 83.12 726 PRO A O 1
ATOM 5482 N N . ALA A 1 727 ? -3.341 26.838 -18.858 1.00 80.06 727 ALA A N 1
ATOM 5483 C CA . ALA A 1 727 ? -3.300 25.383 -18.688 1.00 80.06 727 ALA A CA 1
ATOM 5484 C C . ALA A 1 727 ? -3.775 24.841 -17.314 1.00 80.06 727 ALA A C 1
ATOM 5486 O O . ALA A 1 727 ? -3.269 23.820 -16.840 1.00 80.06 727 ALA A O 1
ATOM 5487 N N . SER A 1 728 ? -4.703 25.526 -16.630 1.00 86.00 728 SER A N 1
ATOM 5488 C CA . SER A 1 728 ? -5.410 24.961 -15.467 1.00 86.00 728 SER A CA 1
ATOM 5489 C C . SER A 1 728 ? -6.586 24.105 -15.912 1.00 86.00 728 SER A C 1
ATOM 5491 O O . SER A 1 728 ? -7.409 24.574 -16.687 1.00 86.00 728 SER A O 1
ATOM 5493 N N . GLU A 1 729 ? -6.712 22.929 -15.303 1.00 89.12 729 GLU A N 1
ATOM 5494 C CA . GLU A 1 729 ? -7.780 21.956 -15.545 1.00 89.12 729 GLU A CA 1
ATOM 5495 C C . GLU A 1 729 ? -8.613 21.738 -14.283 1.00 89.12 729 GLU A C 1
ATOM 5497 O O . GLU A 1 729 ? -8.086 21.843 -13.168 1.00 89.12 729 GLU A O 1
ATOM 5502 N N . ALA A 1 730 ? -9.902 21.433 -14.427 1.00 94.06 730 ALA A N 1
ATOM 5503 C CA . ALA A 1 730 ? -10.800 21.242 -13.295 1.00 94.06 730 ALA A CA 1
ATOM 5504 C C . ALA A 1 730 ? -11.868 20.183 -13.574 1.00 94.06 730 ALA A C 1
ATOM 5506 O O . ALA A 1 730 ? -12.493 20.211 -14.621 1.00 94.06 730 ALA A O 1
ATOM 5507 N N . GLU A 1 731 ? -12.136 19.322 -12.592 1.00 96.38 731 GLU A N 1
ATOM 5508 C CA . GLU A 1 731 ? -13.222 18.340 -12.661 1.00 96.38 731 GLU A CA 1
ATOM 5509 C C . GLU A 1 731 ? -13.993 18.267 -11.337 1.00 96.38 731 GLU A C 1
ATOM 5511 O O . GLU A 1 731 ? -13.444 18.483 -10.252 1.00 96.38 731 GLU A O 1
ATOM 5516 N N . TYR A 1 732 ? -15.288 17.981 -11.413 1.00 97.00 732 TYR A N 1
ATOM 5517 C CA . TYR A 1 732 ? -16.157 17.749 -10.270 1.00 97.00 732 TYR A CA 1
ATOM 5518 C C . TYR A 1 732 ? -16.216 16.252 -9.941 1.00 97.00 732 TYR A C 1
ATOM 5520 O O . TYR A 1 732 ? -16.434 15.421 -10.812 1.00 97.00 732 TYR A O 1
ATOM 5528 N N . LEU A 1 733 ? -16.109 15.890 -8.661 1.00 95.50 733 LEU A N 1
ATOM 5529 C CA . LEU A 1 733 ? -16.351 14.523 -8.200 1.00 95.50 733 LEU A CA 1
ATOM 5530 C C . LEU A 1 733 ? -16.802 14.513 -6.734 1.00 95.50 733 LEU A C 1
ATOM 5532 O O . LEU A 1 733 ? -16.202 15.169 -5.887 1.00 95.50 733 LEU A O 1
ATOM 5536 N N . ALA A 1 734 ? -17.855 13.747 -6.431 1.00 91.56 734 ALA A N 1
ATOM 5537 C CA . ALA A 1 734 ? -18.320 13.441 -5.070 1.00 91.56 734 ALA A CA 1
ATOM 5538 C C . ALA A 1 734 ? -18.409 14.657 -4.110 1.00 91.56 734 ALA A C 1
ATOM 5540 O O . ALA A 1 734 ? -17.900 14.627 -2.989 1.00 91.56 734 ALA A O 1
ATOM 5541 N N . GLY A 1 735 ? -19.050 15.746 -4.547 1.00 95.50 735 GLY A N 1
ATOM 5542 C CA . GLY A 1 735 ? -19.239 16.969 -3.754 1.00 95.50 735 GLY A CA 1
ATOM 5543 C C . GLY A 1 735 ? -18.024 17.906 -3.696 1.00 95.50 735 GLY A C 1
ATOM 5544 O O . GLY A 1 735 ? -18.051 18.895 -2.961 1.00 95.50 735 GLY A O 1
ATOM 5545 N N . LYS A 1 736 ? -16.962 17.620 -4.457 1.00 97.88 736 LYS A N 1
ATOM 5546 C CA . LYS A 1 736 ? -15.703 18.376 -4.479 1.00 97.88 736 LYS A CA 1
ATOM 5547 C C . LYS A 1 736 ? -15.342 18.794 -5.907 1.00 97.88 736 LYS A C 1
ATOM 5549 O O . LYS A 1 736 ? -15.727 18.133 -6.867 1.00 97.88 736 LYS A O 1
ATOM 5554 N N . VAL A 1 737 ? -14.585 19.882 -6.047 1.00 98.19 737 VAL A N 1
ATOM 5555 C CA . VAL A 1 737 ? -13.961 20.286 -7.319 1.00 98.19 737 VAL A CA 1
ATOM 5556 C C . VAL A 1 737 ? -12.453 20.122 -7.202 1.00 98.19 737 VAL A C 1
ATOM 5558 O O . VAL A 1 737 ? -11.819 20.708 -6.323 1.00 98.19 737 VAL A O 1
ATOM 5561 N N . TYR A 1 738 ? -11.887 19.324 -8.094 1.00 96.88 738 TYR A N 1
ATOM 5562 C CA . TYR A 1 738 ? -10.471 19.014 -8.182 1.00 96.88 738 TYR A CA 1
ATOM 5563 C C . TYR A 1 738 ? -9.843 19.892 -9.255 1.00 96.88 738 TYR A C 1
ATOM 5565 O O . TYR A 1 738 ? -10.371 19.971 -10.356 1.00 96.88 738 TYR A O 1
ATOM 5573 N N . VAL A 1 739 ? -8.743 20.576 -8.938 1.00 93.38 739 VAL A N 1
ATOM 5574 C CA . VAL A 1 739 ? -8.128 21.561 -9.842 1.00 93.38 739 VAL A CA 1
ATOM 5575 C C . VAL A 1 739 ? -6.637 21.298 -9.994 1.00 93.38 739 VAL A C 1
ATOM 5577 O O . VAL A 1 739 ? -5.862 21.483 -9.040 1.00 93.38 739 VAL A O 1
ATOM 5580 N N . TRP A 1 740 ? -6.235 20.931 -11.209 1.00 87.44 740 TRP A N 1
ATOM 5581 C CA . TRP A 1 740 ? -4.844 20.947 -11.640 1.00 87.44 740 TRP A CA 1
ATOM 5582 C C . TRP A 1 740 ? -4.446 22.372 -12.031 1.00 87.44 740 TRP A C 1
ATOM 5584 O O . TRP A 1 740 ? -5.228 23.128 -12.603 1.00 87.44 740 TRP A O 1
ATOM 5594 N N . ARG A 1 741 ? -3.222 22.776 -11.691 1.00 80.06 741 ARG A N 1
ATOM 5595 C CA . ARG A 1 741 ? -2.777 24.166 -11.863 1.00 80.06 741 ARG A CA 1
ATOM 5596 C C . ARG A 1 741 ? -1.984 24.330 -13.146 1.00 80.06 741 ARG A C 1
ATOM 5598 O O . ARG A 1 741 ? -0.958 23.672 -13.316 1.00 80.06 741 ARG A O 1
ATOM 5605 N N . GLY A 1 742 ? -2.395 25.297 -13.948 1.00 72.31 742 GLY A N 1
ATOM 5606 C CA . GLY A 1 742 ? -1.603 25.840 -15.040 1.00 72.31 742 GLY A CA 1
ATOM 5607 C C . GLY A 1 742 ? -0.525 26.828 -14.581 1.00 72.31 742 GLY A C 1
ATOM 5608 O O . GLY A 1 742 ? -0.592 27.369 -13.476 1.00 72.31 742 GLY A O 1
ATOM 5609 N N . LEU A 1 743 ? 0.467 27.056 -15.450 1.00 66.56 743 LEU A N 1
ATOM 5610 C CA . LEU A 1 743 ? 1.648 27.929 -15.293 1.00 66.56 743 LEU A CA 1
ATOM 5611 C C . LEU A 1 743 ? 2.352 27.902 -13.918 1.00 66.56 743 LEU A C 1
ATOM 5613 O O . LEU A 1 743 ? 2.075 28.710 -13.025 1.00 66.56 743 LEU A O 1
ATOM 5617 N N . PHE A 1 744 ? 3.395 27.076 -13.779 1.00 54.00 744 PHE A N 1
ATOM 5618 C CA . PHE A 1 744 ? 4.264 27.103 -12.597 1.00 54.00 744 PHE A CA 1
ATOM 5619 C C . PHE A 1 744 ? 5.411 28.119 -12.744 1.00 54.00 744 PHE A C 1
ATOM 5621 O O . PHE A 1 744 ? 6.393 27.885 -13.445 1.00 54.00 744 PHE A O 1
ATOM 5628 N N . ASN A 1 745 ? 5.323 29.249 -12.035 1.00 47.28 745 ASN A N 1
ATOM 5629 C CA . ASN A 1 745 ? 6.300 30.342 -12.130 1.00 47.28 745 ASN A CA 1
ATOM 5630 C C . ASN A 1 745 ? 7.544 30.102 -11.241 1.00 47.28 745 ASN A C 1
ATOM 5632 O O . ASN A 1 745 ? 7.812 30.816 -10.273 1.00 47.28 745 ASN A O 1
ATOM 5636 N N . GLY A 1 746 ? 8.291 29.049 -11.568 1.00 42.78 746 GLY A N 1
ATOM 5637 C CA . GLY A 1 746 ? 9.539 28.639 -10.930 1.00 42.78 746 GLY A CA 1
ATOM 5638 C C . GLY A 1 746 ? 10.189 27.510 -11.731 1.00 42.78 746 GLY A C 1
ATOM 5639 O O . GLY A 1 746 ? 9.495 26.740 -12.382 1.00 42.78 746 GLY A O 1
ATOM 5640 N N . GLY A 1 747 ? 11.519 27.397 -11.717 1.00 39.84 747 GLY A N 1
ATOM 5641 C CA . GLY A 1 747 ? 12.204 26.334 -12.460 1.00 39.84 747 GLY A CA 1
ATOM 5642 C C . GLY A 1 747 ? 11.864 24.952 -11.898 1.00 39.84 747 GLY A C 1
ATOM 5643 O O . GLY A 1 747 ? 12.442 24.551 -10.889 1.00 39.84 747 GLY A O 1
ATOM 5644 N N . ALA A 1 748 ? 10.927 24.243 -12.528 1.00 42.19 748 ALA A N 1
ATOM 5645 C CA . ALA A 1 748 ? 10.562 22.891 -12.133 1.00 42.19 748 ALA A CA 1
ATOM 5646 C C . ALA A 1 748 ? 11.639 21.879 -12.552 1.00 42.19 748 ALA A C 1
ATOM 5648 O O . ALA A 1 748 ? 12.286 22.017 -13.591 1.00 42.19 748 ALA A O 1
ATOM 5649 N N . VAL A 1 749 ? 11.811 20.851 -11.724 1.00 40.78 749 VAL A N 1
ATOM 5650 C CA . VAL A 1 749 ? 12.702 19.713 -11.973 1.00 40.78 749 VAL A CA 1
ATOM 5651 C C . VAL A 1 749 ? 11.834 18.478 -12.213 1.00 40.78 749 VAL A C 1
ATOM 5653 O O . VAL A 1 749 ? 10.800 18.323 -11.554 1.00 40.78 749 VAL A O 1
ATOM 5656 N N . ASN A 1 750 ? 12.255 17.604 -13.130 1.00 40.56 750 ASN A N 1
ATOM 5657 C CA . ASN A 1 750 ? 11.694 16.257 -13.272 1.00 40.56 750 ASN A CA 1
ATOM 5658 C C . ASN A 1 750 ? 11.685 15.563 -11.898 1.00 40.56 750 ASN A C 1
ATOM 5660 O O . ASN A 1 750 ? 12.683 15.628 -11.180 1.00 40.56 750 ASN A O 1
ATOM 5664 N N . GLY A 1 751 ? 10.569 14.942 -11.510 1.00 45.66 751 GLY A N 1
ATOM 5665 C CA . GLY A 1 751 ? 10.411 14.445 -10.139 1.00 45.66 751 GLY A CA 1
ATOM 5666 C C . GLY A 1 751 ? 10.197 15.557 -9.101 1.00 45.66 751 GLY A C 1
ATOM 5667 O O . GLY A 1 751 ? 10.863 15.580 -8.070 1.00 45.66 751 GLY A O 1
ATOM 5668 N N . SER A 1 752 ? 9.236 16.462 -9.327 1.00 49.81 752 SER A N 1
ATOM 5669 C CA . SER A 1 752 ? 8.750 17.410 -8.303 1.00 49.81 752 SER A CA 1
ATOM 5670 C C . SER A 1 752 ? 7.305 17.123 -7.873 1.00 49.81 752 SER A C 1
ATOM 5672 O O . SER A 1 752 ? 6.503 16.629 -8.670 1.00 49.81 752 SER A O 1
ATOM 5674 N N . ASP A 1 753 ? 6.980 17.419 -6.607 1.00 60.19 753 ASP A N 1
ATOM 5675 C CA . ASP A 1 753 ? 5.663 17.162 -6.010 1.00 60.19 753 ASP A CA 1
ATOM 5676 C C . ASP A 1 753 ? 4.522 17.711 -6.878 1.00 60.19 753 ASP A C 1
ATOM 5678 O O . ASP A 1 753 ? 4.466 18.901 -7.215 1.00 60.19 753 ASP A O 1
ATOM 5682 N N . SER A 1 754 ? 3.613 16.811 -7.247 1.00 74.25 754 SER A N 1
ATOM 5683 C CA . SER A 1 754 ? 2.464 17.070 -8.115 1.00 74.25 754 SER A CA 1
ATOM 5684 C C . SER A 1 754 ? 1.216 16.462 -7.479 1.00 74.25 754 SER A C 1
ATOM 5686 O O . SER A 1 754 ? 1.280 15.357 -6.942 1.00 74.25 754 SER A O 1
ATOM 5688 N N . TYR A 1 755 ? 0.130 17.230 -7.458 1.00 82.81 755 TYR A N 1
ATOM 5689 C CA . TYR A 1 755 ? -1.086 16.981 -6.682 1.00 82.81 755 TYR A CA 1
ATOM 5690 C C . TYR A 1 755 ? -2.217 17.882 -7.200 1.00 82.81 755 TYR A C 1
ATOM 5692 O O . TYR A 1 755 ? -1.953 18.924 -7.807 1.00 82.81 755 TYR A O 1
ATOM 5700 N N . LEU A 1 756 ? -3.468 17.522 -6.911 1.00 89.31 756 LEU A N 1
ATOM 5701 C CA . LEU A 1 756 ? -4.641 18.349 -7.201 1.00 89.31 756 LEU A CA 1
ATOM 5702 C C . LEU A 1 756 ? -4.938 19.271 -6.009 1.00 89.31 756 LEU A C 1
ATOM 5704 O O . LEU A 1 756 ? -4.796 18.872 -4.849 1.00 89.31 756 LEU A O 1
ATOM 5708 N N . ASN A 1 757 ? -5.392 20.500 -6.272 1.00 92.88 757 ASN A N 1
ATOM 5709 C CA . ASN A 1 757 ? -6.140 21.242 -5.253 1.00 92.88 757 ASN A CA 1
ATOM 5710 C C . ASN A 1 757 ? -7.537 20.642 -5.156 1.00 92.88 757 ASN A C 1
ATOM 5712 O O . ASN A 1 757 ? -8.106 20.280 -6.182 1.00 92.88 757 ASN A O 1
ATOM 5716 N N . VAL A 1 758 ? -8.113 20.615 -3.961 1.00 97.25 758 VAL A N 1
ATOM 5717 C CA . VAL A 1 758 ? -9.457 20.080 -3.742 1.00 97.25 758 VAL A CA 1
ATOM 5718 C C . VAL A 1 758 ? -10.286 21.137 -3.030 1.00 97.25 758 VAL A C 1
ATOM 5720 O O . VAL A 1 758 ? -9.963 21.530 -1.912 1.00 97.25 758 VAL A O 1
ATOM 5723 N N . TYR A 1 759 ? -11.331 21.624 -3.689 1.00 98.25 759 TYR A N 1
ATOM 5724 C CA . TYR A 1 759 ? -12.329 22.508 -3.101 1.00 98.25 759 TYR A CA 1
ATOM 5725 C C . TYR A 1 759 ? -13.527 21.685 -2.637 1.00 98.25 759 TYR A C 1
ATOM 5727 O O . TYR A 1 759 ? -14.198 21.051 -3.452 1.00 98.25 759 TYR A O 1
ATOM 5735 N N . ASP A 1 760 ? -13.810 21.706 -1.339 1.00 97.38 760 ASP A N 1
ATOM 5736 C CA . ASP A 1 760 ? -14.996 21.073 -0.768 1.00 97.38 760 ASP A CA 1
ATOM 5737 C C . ASP A 1 760 ? -16.182 22.050 -0.802 1.00 97.38 760 ASP A C 1
ATOM 5739 O O . ASP A 1 760 ? -16.150 23.131 -0.202 1.00 97.38 760 ASP A O 1
ATOM 5743 N N . ILE A 1 761 ? -17.235 21.676 -1.538 1.00 97.12 761 ILE A N 1
ATOM 5744 C CA . ILE A 1 761 ? -18.405 22.529 -1.777 1.00 97.12 761 ILE A CA 1
ATOM 5745 C C . ILE A 1 761 ? -19.261 22.676 -0.510 1.00 97.12 761 ILE A C 1
ATOM 5747 O O . ILE A 1 761 ? -19.930 23.700 -0.340 1.00 97.12 761 ILE A O 1
ATOM 5751 N N . ALA A 1 762 ? -19.259 21.676 0.376 1.00 95.31 762 ALA A N 1
ATOM 5752 C CA . ALA A 1 762 ? -20.086 21.658 1.577 1.00 95.31 762 ALA A CA 1
ATOM 5753 C C . ALA A 1 762 ? -19.491 22.518 2.702 1.00 95.31 762 ALA A C 1
ATOM 5755 O O . ALA A 1 762 ? -20.245 23.134 3.463 1.00 95.31 762 ALA A O 1
ATOM 5756 N N . THR A 1 763 ? -18.161 22.583 2.803 1.00 96.31 763 THR A N 1
ATOM 5757 C CA . THR A 1 763 ? -17.457 23.374 3.826 1.00 96.31 763 THR A CA 1
ATOM 5758 C C . THR A 1 763 ? -16.931 24.726 3.336 1.00 96.31 763 THR A C 1
ATOM 5760 O O . THR A 1 763 ? -16.597 25.555 4.182 1.00 96.31 763 THR A O 1
ATOM 5763 N N . ASP A 1 764 ? -16.882 24.975 2.018 1.00 96.31 764 ASP A N 1
ATOM 5764 C CA . ASP A 1 764 ? -16.236 26.149 1.393 1.00 96.31 764 ASP A CA 1
ATOM 5765 C C . ASP A 1 764 ? -14.761 26.275 1.823 1.00 96.31 764 ASP A C 1
ATOM 5767 O O . ASP A 1 764 ? -14.281 27.338 2.223 1.00 96.31 764 ASP A O 1
ATOM 5771 N N . THR A 1 765 ? -14.032 25.154 1.780 1.00 96.94 765 THR A N 1
ATOM 5772 C CA . THR A 1 765 ? -12.610 25.080 2.155 1.00 96.94 765 THR A CA 1
ATOM 5773 C C . THR A 1 765 ? -11.772 24.371 1.106 1.00 96.94 765 THR A C 1
ATOM 5775 O O . THR A 1 765 ? -12.232 23.432 0.461 1.00 96.94 765 THR A O 1
ATOM 5778 N N . TRP A 1 766 ? -10.504 24.768 1.015 1.00 97.56 766 TRP A N 1
ATOM 5779 C CA . TRP A 1 766 ? -9.511 24.109 0.176 1.00 97.56 766 TRP A CA 1
ATOM 5780 C C . TRP A 1 766 ? -8.627 23.147 0.964 1.00 97.56 766 TRP A C 1
ATOM 5782 O O . TRP A 1 766 ? -8.212 23.433 2.088 1.00 97.56 766 TRP A O 1
ATOM 5792 N N . SER A 1 767 ? -8.280 22.045 0.316 1.00 95.06 767 SER A N 1
ATOM 5793 C CA . SER A 1 767 ? -7.210 21.130 0.689 1.00 95.06 767 SER A CA 1
ATOM 5794 C C . SER A 1 767 ? -6.408 20.744 -0.564 1.00 95.06 767 SER A C 1
ATOM 5796 O O . SER A 1 767 ? -6.543 21.348 -1.635 1.00 95.06 767 SER A O 1
ATOM 5798 N N . ARG A 1 768 ? -5.519 19.763 -0.428 1.00 91.06 768 ARG A N 1
ATOM 5799 C CA . ARG A 1 768 ? -4.741 19.175 -1.520 1.00 91.06 768 ARG A CA 1
ATOM 5800 C C . ARG A 1 768 ? -4.855 17.663 -1.401 1.00 91.06 768 ARG A C 1
ATOM 5802 O O . ARG A 1 768 ? -4.897 17.160 -0.279 1.00 91.06 768 ARG A O 1
ATOM 5809 N N . THR A 1 769 ? -4.858 16.954 -2.524 1.00 89.56 769 THR A N 1
ATOM 5810 C CA . THR A 1 769 ? -4.585 15.510 -2.504 1.00 89.56 769 THR A CA 1
ATOM 5811 C C . THR A 1 769 ? -3.173 15.282 -1.951 1.00 89.56 769 THR A C 1
ATOM 5813 O O . THR A 1 769 ? -2.338 16.195 -2.038 1.00 89.56 769 THR A O 1
ATOM 5816 N N . PRO A 1 770 ? -2.829 14.077 -1.468 1.00 81.25 770 PRO A N 1
ATOM 5817 C CA . PRO A 1 770 ? -1.423 13.735 -1.328 1.00 81.25 770 PRO A CA 1
ATOM 5818 C C . PRO A 1 770 ? -0.756 13.739 -2.719 1.00 81.25 770 PRO A C 1
ATOM 5820 O O . PRO A 1 770 ? -1.430 13.839 -3.755 1.00 81.25 770 PRO A O 1
ATOM 5823 N N . THR A 1 771 ? 0.572 13.728 -2.761 1.00 76.12 771 THR A N 1
ATOM 5824 C CA . THR A 1 771 ? 1.335 13.918 -4.002 1.00 76.12 771 THR A CA 1
ATOM 5825 C C . THR A 1 771 ? 1.594 12.595 -4.713 1.00 76.12 771 THR A C 1
ATOM 5827 O O . THR A 1 771 ? 1.698 11.551 -4.074 1.00 76.12 771 THR A O 1
ATOM 5830 N N . LEU A 1 772 ? 1.766 12.633 -6.038 1.00 66.75 772 LEU A N 1
ATOM 5831 C CA . LEU A 1 772 ? 2.151 11.460 -6.839 1.00 66.75 772 LEU A CA 1
ATOM 5832 C C . LEU A 1 772 ? 3.392 10.737 -6.270 1.00 66.75 772 LEU A C 1
ATOM 5834 O O . LEU A 1 772 ? 3.455 9.508 -6.278 1.00 66.75 772 LEU A O 1
ATOM 5838 N N . GLN A 1 773 ? 4.342 11.483 -5.692 1.00 63.69 773 GLN A N 1
ATOM 5839 C CA . GLN A 1 773 ? 5.556 10.917 -5.093 1.00 63.69 773 GLN A CA 1
ATOM 5840 C C . GLN A 1 773 ? 5.290 10.140 -3.803 1.00 63.69 773 GLN A C 1
ATOM 5842 O O . GLN A 1 773 ? 5.969 9.150 -3.554 1.00 63.69 773 GLN A O 1
ATOM 5847 N N . GLN A 1 774 ? 4.277 10.524 -3.018 1.00 59.88 774 GLN A N 1
ATOM 5848 C CA . GLN A 1 774 ? 3.866 9.774 -1.823 1.00 59.88 774 GLN A CA 1
ATOM 5849 C C . GLN A 1 774 ? 3.296 8.383 -2.169 1.00 59.88 774 GLN A C 1
ATOM 5851 O O . GLN A 1 774 ? 3.215 7.523 -1.296 1.00 59.88 774 GLN A O 1
ATOM 5856 N N . PHE A 1 775 ? 2.976 8.143 -3.446 1.00 54.44 775 PHE A N 1
ATOM 5857 C CA . PHE A 1 775 ? 2.595 6.843 -4.007 1.00 54.44 775 PHE A CA 1
ATOM 5858 C C . PHE A 1 775 ? 3.682 6.240 -4.924 1.00 54.44 775 PHE A C 1
ATOM 5860 O O . PHE A 1 775 ? 3.449 5.237 -5.594 1.00 54.44 775 PHE A O 1
ATOM 5867 N N . GLY A 1 776 ? 4.887 6.829 -4.953 1.00 52.94 776 GLY A N 1
ATOM 5868 C CA . GLY A 1 776 ? 6.038 6.368 -5.746 1.00 52.94 776 GLY A CA 1
ATOM 5869 C C . GLY A 1 776 ? 5.902 6.564 -7.248 1.00 52.94 776 GLY A C 1
ATOM 5870 O O . GLY A 1 776 ? 6.664 5.981 -8.018 1.00 52.94 776 GLY A O 1
ATOM 5871 N N . ILE A 1 777 ? 4.939 7.376 -7.675 1.00 59.34 777 ILE A N 1
ATOM 5872 C CA . ILE A 1 777 ? 4.723 7.682 -9.079 1.00 59.34 777 ILE A CA 1
ATOM 5873 C C . ILE A 1 777 ? 5.608 8.874 -9.428 1.00 59.34 777 ILE A C 1
ATOM 5875 O O . ILE A 1 777 ? 5.406 9.989 -8.941 1.00 59.34 777 ILE A O 1
ATOM 5879 N N . VAL A 1 778 ? 6.609 8.638 -10.273 1.00 57.47 778 VAL A N 1
ATOM 5880 C CA . VAL A 1 778 ? 7.468 9.700 -10.804 1.00 57.47 778 VAL A CA 1
ATOM 5881 C C . VAL A 1 778 ? 6.664 10.481 -11.852 1.00 57.47 778 VAL A C 1
ATOM 5883 O O . VAL A 1 778 ? 6.292 9.893 -12.866 1.00 57.47 778 VAL A O 1
ATOM 5886 N N . PRO A 1 779 ? 6.381 11.786 -11.664 1.00 56.44 779 PRO A N 1
ATOM 5887 C CA . PRO A 1 779 ? 5.589 12.533 -12.636 1.00 56.44 779 PRO A CA 1
ATOM 5888 C C . PRO A 1 779 ? 6.402 12.789 -13.910 1.00 56.44 779 PRO A C 1
ATOM 5890 O O . PRO A 1 779 ? 7.396 13.516 -13.866 1.00 56.44 779 PRO A O 1
ATOM 5893 N N . GLY A 1 780 ? 5.944 12.254 -15.045 1.00 52.53 780 GLY A N 1
ATOM 5894 C CA . GLY A 1 780 ? 6.474 12.554 -16.385 1.00 52.53 780 GLY A CA 1
ATOM 5895 C C . GLY A 1 780 ? 6.087 13.945 -16.915 1.00 52.53 780 GLY A C 1
ATOM 5896 O O . GLY A 1 780 ? 6.618 14.400 -17.919 1.00 52.53 780 GLY A O 1
ATOM 5897 N N . ILE A 1 781 ? 5.206 14.653 -16.203 1.00 52.44 781 ILE A N 1
ATOM 5898 C CA . ILE A 1 781 ? 4.511 15.897 -16.596 1.00 52.44 781 ILE A CA 1
ATOM 5899 C C . ILE A 1 781 ? 5.457 17.123 -16.738 1.00 52.44 781 ILE A C 1
ATOM 5901 O O . ILE A 1 781 ? 4.995 18.239 -16.953 1.00 52.44 781 ILE A O 1
ATOM 5905 N N . ARG A 1 782 ? 6.780 16.997 -16.526 1.00 52.69 782 ARG A N 1
ATOM 5906 C CA . ARG A 1 782 ? 7.686 18.159 -16.343 1.00 52.69 782 ARG A CA 1
ATOM 5907 C C . ARG A 1 782 ? 9.012 18.069 -17.104 1.00 52.69 782 ARG A C 1
ATOM 5909 O O . ARG A 1 782 ? 10.087 17.998 -16.502 1.00 52.69 782 ARG A O 1
ATOM 5916 N N . SER A 1 783 ? 8.939 18.174 -18.431 1.00 36.41 783 SER A N 1
ATOM 5917 C CA . SER A 1 783 ? 10.113 18.509 -19.249 1.00 36.41 783 SER A CA 1
ATOM 5918 C C . SER A 1 783 ? 10.556 19.972 -19.006 1.00 36.41 783 SER A C 1
ATOM 5920 O O . SER A 1 783 ? 9.821 20.795 -18.459 1.00 36.41 783 SER A O 1
ATOM 5922 N N . GLY A 1 784 ? 11.830 20.280 -19.265 1.00 37.75 784 GLY A N 1
ATOM 5923 C CA . GLY A 1 784 ? 12.488 21.455 -18.683 1.00 37.75 784 GLY A CA 1
ATOM 5924 C C . GLY A 1 784 ? 12.210 22.800 -19.371 1.00 37.75 784 GLY A C 1
ATOM 5925 O O . GLY A 1 784 ? 12.285 22.922 -20.589 1.00 37.75 784 GLY A O 1
ATOM 5926 N N . ALA A 1 785 ? 12.085 23.849 -18.552 1.00 33.19 785 ALA A N 1
ATOM 5927 C CA . ALA A 1 785 ? 12.200 25.269 -18.922 1.00 33.19 785 ALA A CA 1
ATOM 5928 C C . ALA A 1 785 ? 11.138 25.870 -19.869 1.00 33.19 785 ALA A C 1
ATOM 5930 O O . ALA A 1 785 ? 11.296 27.032 -20.254 1.00 33.19 785 ALA A O 1
ATOM 5931 N N . GLN A 1 786 ? 10.058 25.155 -20.190 1.00 35.91 786 GLN A N 1
ATOM 5932 C CA . GLN A 1 786 ? 8.845 25.738 -20.775 1.00 35.91 786 GLN A CA 1
ATOM 5933 C C . GLN A 1 786 ? 7.605 25.308 -19.986 1.00 35.91 786 GLN A C 1
ATOM 5935 O O . GLN A 1 786 ? 7.652 24.376 -19.184 1.00 35.91 786 GLN A O 1
ATOM 5940 N N . ASP A 1 787 ? 6.541 26.089 -20.138 1.00 41.81 787 ASP A N 1
ATOM 5941 C CA . ASP A 1 787 ? 5.287 25.934 -19.409 1.00 41.81 787 ASP A CA 1
ATOM 5942 C C . ASP A 1 787 ? 4.636 24.567 -19.687 1.00 41.81 787 ASP A C 1
ATOM 5944 O O . ASP A 1 787 ? 4.700 24.063 -20.806 1.00 41.81 787 ASP A O 1
ATOM 5948 N N . ILE A 1 788 ? 3.962 23.981 -18.692 1.00 50.69 788 ILE A N 1
ATOM 5949 C CA . ILE A 1 788 ? 3.133 22.786 -18.911 1.00 50.69 788 ILE A CA 1
ATOM 5950 C C . ILE A 1 788 ? 1.843 23.254 -19.588 1.00 50.69 788 ILE A C 1
ATOM 5952 O O . ILE A 1 788 ? 1.002 23.859 -18.927 1.00 50.69 788 ILE A O 1
ATOM 5956 N N . TRP A 1 789 ? 1.697 22.990 -20.885 1.00 55.66 789 TRP A N 1
ATOM 5957 C CA . TRP A 1 789 ? 0.436 23.141 -21.615 1.00 55.66 789 TRP A CA 1
ATOM 5958 C C . TRP A 1 789 ? -0.239 21.770 -21.747 1.00 55.66 789 TRP A C 1
ATOM 5960 O O . TRP A 1 789 ? 0.449 20.769 -21.927 1.00 55.66 789 TRP A O 1
ATOM 5970 N N . GLY A 1 790 ? -1.572 21.734 -21.667 1.00 60.75 790 GLY A N 1
ATOM 5971 C CA . GLY A 1 790 ? -2.373 20.530 -21.915 1.00 60.75 790 GLY A CA 1
ATOM 5972 C C . GLY A 1 790 ? -2.192 19.359 -20.935 1.00 60.75 790 GLY A C 1
ATOM 5973 O O . GLY A 1 790 ? -1.946 18.245 -21.394 1.00 60.75 790 GLY A O 1
ATOM 5974 N N . PRO A 1 791 ? -2.314 19.540 -19.604 1.00 77.94 791 PRO A N 1
ATOM 5975 C CA . PRO A 1 791 ? -2.910 18.473 -18.811 1.00 77.94 791 PRO A CA 1
ATOM 5976 C C . PRO A 1 791 ? -4.375 18.271 -19.242 1.00 77.94 791 PRO A C 1
ATOM 5978 O O . PRO A 1 791 ? -4.987 19.190 -19.777 1.00 77.94 791 PRO A O 1
ATOM 5981 N N . ALA A 1 792 ? -4.944 17.097 -18.984 1.00 84.56 792 ALA A N 1
ATOM 5982 C CA . ALA A 1 792 ? -6.382 16.850 -19.098 1.00 84.56 792 ALA A CA 1
ATOM 5983 C C . ALA A 1 792 ? -6.852 15.985 -17.921 1.00 84.56 792 ALA A C 1
ATOM 5985 O O . ALA A 1 792 ? -6.091 15.153 -17.415 1.00 84.56 792 ALA A O 1
ATOM 5986 N N . ILE A 1 793 ? -8.089 16.200 -17.473 1.00 90.12 793 ILE A N 1
ATOM 5987 C CA . ILE A 1 793 ? -8.710 15.515 -16.334 1.00 90.12 793 ILE A CA 1
ATOM 5988 C C . ILE A 1 793 ? -10.156 15.145 -16.668 1.00 90.12 793 ILE A C 1
ATOM 5990 O O . ILE A 1 793 ? -10.838 15.900 -17.346 1.00 90.12 793 ILE A O 1
ATOM 5994 N N . THR A 1 794 ? -10.610 13.991 -16.186 1.00 93.19 794 THR A N 1
ATOM 5995 C CA . THR A 1 794 ? -11.996 13.509 -16.319 1.00 93.19 794 THR A CA 1
ATOM 5996 C C . THR A 1 794 ? -12.322 12.547 -15.168 1.00 93.19 794 THR A C 1
ATOM 5998 O O . THR A 1 794 ? -11.406 12.048 -14.499 1.00 93.19 794 THR A O 1
ATOM 6001 N N . ALA A 1 795 ? -13.604 12.283 -14.905 1.00 91.69 795 ALA A N 1
ATOM 6002 C CA . ALA A 1 795 ? -14.072 11.515 -13.750 1.00 91.69 795 ALA A CA 1
ATOM 6003 C C . ALA A 1 795 ? -14.906 10.274 -14.113 1.00 91.69 795 ALA A C 1
ATOM 6005 O O . ALA A 1 795 ? -15.954 10.376 -14.749 1.00 91.69 795 ALA A O 1
ATOM 6006 N N . ASP A 1 796 ? -14.547 9.114 -13.550 1.00 86.56 796 ASP A N 1
ATOM 6007 C CA . ASP A 1 796 ? -15.514 8.030 -13.343 1.00 86.56 796 ASP A CA 1
ATOM 6008 C C . ASP A 1 796 ? -16.273 8.294 -12.038 1.00 86.56 796 ASP A C 1
ATOM 6010 O O . ASP A 1 796 ? -15.849 7.944 -10.930 1.00 86.56 796 ASP A O 1
ATOM 6014 N N . HIS A 1 797 ? -17.436 8.924 -12.193 1.00 82.31 797 HIS A N 1
ATOM 6015 C CA . HIS A 1 797 ? -18.360 9.219 -11.103 1.00 82.31 797 HIS A CA 1
ATOM 6016 C C . HIS A 1 797 ? -18.930 7.985 -10.400 1.00 82.31 797 HIS A C 1
ATOM 6018 O O . HIS A 1 797 ? -19.302 8.092 -9.231 1.00 82.31 797 HIS A O 1
ATOM 6024 N N . ALA A 1 798 ? -19.038 6.844 -11.086 1.00 75.81 798 ALA A N 1
ATOM 6025 C CA . ALA A 1 798 ? -19.608 5.630 -10.513 1.00 75.81 798 ALA A CA 1
ATOM 6026 C C . ALA A 1 798 ? -18.605 4.937 -9.582 1.00 75.81 798 ALA A C 1
ATOM 6028 O O . ALA A 1 798 ? -18.994 4.443 -8.523 1.00 75.81 798 ALA A O 1
ATOM 6029 N N . ARG A 1 799 ? -17.317 4.943 -9.951 1.00 74.38 799 ARG A N 1
ATOM 6030 C CA . ARG A 1 799 ? -16.232 4.324 -9.168 1.00 74.38 799 ARG A CA 1
ATOM 6031 C C . ARG A 1 799 ? -15.484 5.295 -8.253 1.00 74.38 799 ARG A C 1
ATOM 6033 O O . ARG A 1 799 ? -14.702 4.852 -7.420 1.00 74.38 799 ARG A O 1
ATOM 6040 N N . GLY A 1 800 ? -15.730 6.602 -8.361 1.00 81.12 800 GLY A N 1
ATOM 6041 C CA . GLY A 1 800 ? -15.073 7.608 -7.522 1.00 81.12 800 GLY A CA 1
ATOM 6042 C C . GLY A 1 800 ? -13.624 7.887 -7.931 1.00 81.12 800 GLY A C 1
ATOM 6043 O O . GLY A 1 800 ? -12.798 8.197 -7.069 1.00 81.12 800 GLY A O 1
ATOM 6044 N N . LEU A 1 801 ? -13.314 7.769 -9.225 1.00 84.25 801 LEU A N 1
ATOM 6045 C CA . LEU A 1 801 ? -11.961 7.911 -9.766 1.00 84.25 801 LEU A CA 1
ATOM 6046 C C . LEU A 1 801 ? -11.826 9.180 -10.614 1.00 84.25 801 LEU A C 1
ATOM 6048 O O . LEU A 1 801 ? -12.739 9.533 -11.358 1.00 84.25 801 LEU A O 1
ATOM 6052 N N . LEU A 1 802 ? -10.660 9.821 -10.554 1.00 90.56 802 LEU A N 1
ATOM 6053 C CA . LEU A 1 802 ? -10.224 10.828 -11.525 1.00 90.56 802 LEU A CA 1
ATOM 6054 C C . LEU A 1 802 ? -9.094 10.252 -12.369 1.00 90.56 802 LEU A C 1
ATOM 6056 O O . LEU A 1 802 ? -8.142 9.698 -11.818 1.00 90.56 802 LEU A O 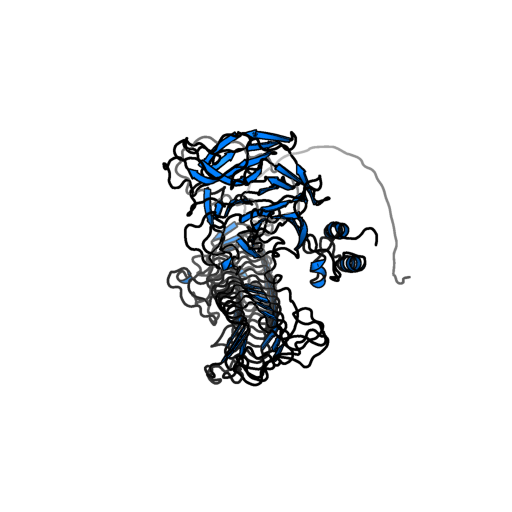1
ATOM 6060 N N . PHE A 1 803 ? -9.158 10.449 -13.679 1.00 88.88 803 PHE A N 1
ATOM 6061 C CA . PHE A 1 803 ? -8.054 10.177 -14.594 1.00 88.88 803 PHE A CA 1
ATOM 6062 C C . PHE A 1 803 ? -7.399 11.501 -14.963 1.00 88.88 803 PHE A C 1
ATOM 6064 O O . PHE A 1 803 ? -8.092 12.462 -15.283 1.00 88.88 803 PHE A O 1
ATOM 6071 N N . VAL A 1 804 ? -6.071 11.553 -14.918 1.00 86.06 804 VAL A N 1
ATOM 6072 C CA . VAL A 1 804 ? -5.268 12.723 -15.284 1.00 86.06 804 VAL A CA 1
ATOM 6073 C C . VAL A 1 804 ? -4.191 12.287 -16.269 1.00 86.06 804 VAL A C 1
ATOM 6075 O O . VAL A 1 804 ? -3.490 11.307 -16.024 1.00 86.06 804 VAL A O 1
ATOM 6078 N N . ILE A 1 805 ? -4.010 13.027 -17.356 1.00 78.94 805 ILE A N 1
ATOM 6079 C CA . ILE A 1 805 ? -2.908 12.844 -18.311 1.00 78.94 805 ILE A CA 1
ATOM 6080 C C . ILE A 1 805 ? -2.249 14.195 -18.619 1.00 78.94 805 ILE A C 1
ATOM 6082 O O . ILE A 1 805 ? -2.761 15.249 -18.234 1.00 78.94 805 ILE A O 1
ATOM 6086 N N . GLY A 1 806 ? -1.108 14.158 -19.304 1.00 68.69 806 GLY A N 1
ATOM 6087 C CA . GLY A 1 806 ? -0.622 15.277 -20.107 1.00 68.69 806 GLY A CA 1
ATOM 6088 C C . GLY A 1 806 ? 0.758 15.808 -19.729 1.00 68.69 806 GLY A C 1
ATOM 6089 O O . GLY A 1 806 ? 1.476 15.239 -18.894 1.00 68.69 806 GLY A O 1
ATOM 6090 N N . GLY A 1 807 ? 1.104 16.920 -20.381 1.00 62.47 807 GLY A N 1
ATOM 6091 C CA . GLY A 1 807 ? 2.451 17.485 -20.472 1.00 62.47 807 GLY A CA 1
ATOM 6092 C C . GLY A 1 807 ? 3.229 16.925 -21.671 1.00 62.47 807 GLY A C 1
ATOM 6093 O O . GLY A 1 807 ? 3.248 15.715 -21.879 1.00 62.47 807 GLY A O 1
ATOM 6094 N N . GLU A 1 808 ? 3.900 17.802 -22.431 1.00 61.59 808 GLU A N 1
ATOM 6095 C CA . GLU A 1 808 ? 4.584 17.439 -23.685 1.00 61.59 808 GLU A CA 1
ATOM 6096 C C . GLU A 1 808 ? 5.502 16.206 -23.538 1.00 61.59 808 GLU A C 1
ATOM 6098 O O . GLU A 1 808 ? 6.496 16.241 -22.804 1.00 61.59 808 GLU A O 1
ATOM 6103 N N . ALA A 1 809 ? 5.204 15.155 -24.311 1.00 63.56 809 ALA A N 1
ATOM 6104 C CA . ALA A 1 809 ? 5.882 13.853 -24.345 1.00 63.56 809 ALA A CA 1
ATOM 6105 C C . ALA A 1 809 ? 5.635 12.914 -23.134 1.00 63.56 809 ALA A C 1
ATOM 6107 O O . ALA A 1 809 ? 6.399 11.966 -22.933 1.00 63.56 809 ALA A O 1
ATOM 6108 N N . ASN A 1 810 ? 4.572 13.122 -22.344 1.00 69.56 810 ASN A N 1
ATOM 6109 C CA . ASN A 1 810 ? 4.165 12.227 -21.255 1.00 69.56 810 ASN A CA 1
ATOM 6110 C C . ASN A 1 810 ? 2.954 11.342 -21.622 1.00 69.56 810 ASN A C 1
ATOM 6112 O O . ASN A 1 810 ? 1.818 11.804 -21.654 1.00 69.56 810 ASN A O 1
ATOM 6116 N N . ARG A 1 811 ? 3.186 10.029 -21.754 1.00 76.75 811 ARG A N 1
ATOM 6117 C CA . ARG A 1 811 ? 2.129 9.009 -21.912 1.00 76.75 811 ARG A CA 1
ATOM 6118 C C . ARG A 1 811 ? 1.504 8.519 -20.601 1.00 76.75 811 ARG A C 1
ATOM 6120 O O . ARG A 1 811 ? 0.528 7.778 -20.641 1.00 76.75 811 ARG A O 1
ATOM 6127 N N . GLN A 1 812 ? 2.068 8.838 -19.436 1.00 77.81 812 GLN A N 1
ATOM 6128 C CA . GLN A 1 812 ? 1.593 8.254 -18.181 1.00 77.81 812 GLN A CA 1
ATOM 6129 C C . GLN A 1 812 ? 0.229 8.835 -17.787 1.00 77.81 812 GLN A C 1
ATOM 6131 O O . GLN A 1 812 ? 0.119 10.031 -17.509 1.00 77.81 812 GLN A O 1
ATOM 6136 N N . VAL A 1 813 ? -0.774 7.957 -17.710 1.00 78.25 813 VAL A N 1
ATOM 6137 C CA . VAL A 1 813 ? -2.075 8.217 -17.078 1.00 78.25 813 VAL A CA 1
ATOM 6138 C C . VAL A 1 813 ? -1.921 8.074 -15.568 1.00 78.25 813 VAL A C 1
ATOM 6140 O O . VAL A 1 813 ? -1.421 7.055 -15.089 1.00 78.25 813 VAL A O 1
ATOM 6143 N N . TYR A 1 814 ? -2.367 9.063 -14.810 1.00 79.56 814 TYR A N 1
ATOM 6144 C CA . TYR A 1 814 ? -2.439 9.031 -13.353 1.00 79.56 814 TYR A CA 1
ATOM 6145 C C . TYR A 1 814 ? -3.895 8.852 -12.940 1.00 79.56 814 TYR A C 1
ATOM 6147 O O . TYR A 1 814 ? -4.779 9.498 -13.498 1.00 79.56 814 TYR A O 1
ATOM 6155 N N . VAL A 1 815 ? -4.149 7.991 -11.963 1.00 83.19 815 VAL A N 1
ATOM 6156 C CA . VAL A 1 815 ? -5.500 7.704 -11.477 1.00 83.19 815 VAL A CA 1
ATOM 6157 C C . VAL A 1 815 ? -5.554 8.073 -10.004 1.00 83.19 815 VAL A C 1
ATOM 6159 O O . VAL A 1 815 ? -4.710 7.628 -9.228 1.00 83.19 815 VAL A O 1
ATOM 6162 N N . TYR A 1 816 ? -6.512 8.909 -9.617 1.00 83.69 816 TYR A N 1
ATOM 6163 C CA . TYR A 1 816 ? -6.751 9.269 -8.223 1.00 83.69 816 TYR A CA 1
ATOM 6164 C C . TYR A 1 816 ? -8.061 8.656 -7.745 1.00 83.69 816 TYR A C 1
ATOM 6166 O O . TYR A 1 816 ? -9.131 8.997 -8.245 1.00 83.69 816 TYR A O 1
ATOM 6174 N N . ASP A 1 817 ? -7.972 7.782 -6.750 1.00 80.56 817 ASP A N 1
ATOM 6175 C CA . ASP A 1 817 ? -9.121 7.282 -6.006 1.00 80.56 817 ASP A CA 1
ATOM 6176 C C . ASP A 1 817 ? -9.505 8.316 -4.939 1.00 80.56 817 ASP A C 1
ATOM 6178 O O . ASP A 1 817 ? -8.765 8.563 -3.980 1.00 80.56 817 ASP A O 1
ATOM 6182 N N . ALA A 1 818 ? -10.672 8.939 -5.112 1.00 79.81 818 ALA A N 1
ATOM 6183 C CA . ALA A 1 818 ? -11.152 9.992 -4.227 1.00 79.81 818 ALA A CA 1
ATOM 6184 C C . ALA A 1 818 ? -11.673 9.483 -2.872 1.00 79.81 818 ALA A C 1
ATOM 6186 O O . ALA A 1 818 ? -11.792 10.286 -1.943 1.00 79.81 818 ALA A O 1
ATOM 6187 N N . ALA A 1 819 ? -11.977 8.188 -2.746 1.00 72.12 819 ALA A N 1
ATOM 6188 C CA . ALA A 1 819 ? -12.457 7.565 -1.514 1.00 72.12 819 ALA A CA 1
ATOM 6189 C C . ALA A 1 819 ? -11.301 7.057 -0.636 1.00 72.12 819 ALA A C 1
ATOM 6191 O O . ALA A 1 819 ? -11.347 7.199 0.585 1.00 72.12 819 ALA A O 1
ATOM 6192 N N . ASN A 1 820 ? -10.252 6.504 -1.252 1.00 69.38 820 ASN A N 1
ATOM 6193 C CA . ASN A 1 820 ? -9.026 6.065 -0.575 1.00 69.38 820 ASN A CA 1
ATOM 6194 C C . ASN A 1 820 ? -7.950 7.163 -0.467 1.00 69.38 820 ASN A C 1
ATOM 6196 O O . ASN A 1 820 ? -6.914 6.934 0.161 1.00 69.38 820 ASN A O 1
ATOM 6200 N N . GLU A 1 821 ? -8.192 8.330 -1.075 1.00 79.62 821 GLU A N 1
ATOM 6201 C CA . GLU A 1 821 ? -7.250 9.448 -1.237 1.00 79.62 821 GLU A CA 1
ATOM 6202 C C . GLU A 1 821 ? -5.892 9.019 -1.826 1.00 79.62 821 GLU A C 1
ATOM 6204 O O . GLU A 1 821 ? -4.838 9.537 -1.452 1.00 79.62 821 GLU A O 1
ATOM 6209 N N . SER A 1 822 ? -5.908 8.052 -2.749 1.00 76.31 822 SER A N 1
ATOM 6210 C CA . SER A 1 822 ? -4.701 7.390 -3.252 1.00 76.31 822 SER A CA 1
ATOM 6211 C C . SER A 1 822 ? -4.458 7.590 -4.738 1.00 76.31 822 SER A C 1
ATOM 6213 O O . SER A 1 822 ? -5.384 7.486 -5.538 1.00 76.31 822 SER A O 1
ATOM 6215 N N . TRP A 1 823 ? -3.194 7.802 -5.110 1.00 70.88 823 TRP A N 1
ATOM 6216 C CA . TRP A 1 823 ? -2.775 7.802 -6.509 1.00 70.88 823 TRP A CA 1
ATOM 6217 C C . TRP A 1 823 ? -2.260 6.437 -6.959 1.00 70.88 823 TRP A C 1
ATOM 6219 O O . TRP A 1 823 ? -1.573 5.733 -6.219 1.00 70.88 823 TRP A O 1
ATOM 6229 N N . SER A 1 824 ? -2.502 6.134 -8.227 1.00 62.44 824 SER A N 1
ATOM 6230 C CA . SER A 1 824 ? -1.872 5.057 -8.981 1.00 62.44 824 SER A CA 1
ATOM 6231 C C . SER A 1 824 ? -1.542 5.507 -10.405 1.00 62.44 824 SER A C 1
ATOM 6233 O O . SER A 1 824 ? -1.880 6.615 -10.834 1.00 62.44 824 SER A O 1
ATOM 6235 N N . ALA A 1 825 ? -0.823 4.656 -11.130 1.00 66.75 825 ALA A N 1
ATOM 6236 C CA . ALA A 1 825 ? -0.534 4.832 -12.543 1.00 66.75 825 ALA A CA 1
ATOM 6237 C C . ALA A 1 825 ? -1.385 3.841 -13.348 1.00 66.75 825 ALA A C 1
ATOM 6239 O O . ALA A 1 825 ? -1.395 2.643 -13.061 1.00 66.75 825 ALA A O 1
ATOM 6240 N N . GLY A 1 826 ? -2.106 4.360 -14.340 1.00 62.00 826 GLY A N 1
ATOM 6241 C CA . GLY A 1 826 ? -2.811 3.553 -15.330 1.00 62.00 826 GLY A CA 1
ATOM 6242 C C . GLY A 1 826 ? -1.882 3.089 -16.463 1.00 62.00 826 GLY A C 1
ATOM 6243 O O . GLY A 1 826 ? -0.712 3.484 -16.508 1.00 62.00 826 GLY A O 1
ATOM 6244 N N . PRO A 1 827 ? -2.400 2.289 -17.408 1.00 65.38 827 PRO A N 1
ATOM 6245 C CA . PRO A 1 827 ? -1.685 1.914 -18.626 1.00 65.38 827 PRO A CA 1
ATOM 6246 C C . PRO A 1 827 ? -1.192 3.157 -19.395 1.00 65.38 827 PRO A C 1
ATOM 6248 O O . PRO A 1 827 ? -1.976 4.101 -19.563 1.00 65.38 827 PRO A O 1
ATOM 6251 N N . PRO A 1 828 ? 0.062 3.188 -19.888 1.00 73.19 828 PRO A N 1
ATOM 6252 C CA . PRO A 1 828 ? 0.567 4.298 -20.693 1.00 73.19 828 PRO A CA 1
ATOM 6253 C C . PRO A 1 828 ? -0.269 4.515 -21.956 1.00 73.19 828 PRO A C 1
ATOM 6255 O O . PRO A 1 828 ? -0.548 3.579 -22.704 1.00 73.19 828 PRO A O 1
ATOM 6258 N N . ALA A 1 829 ? -0.660 5.762 -22.189 1.00 77.25 829 ALA A N 1
ATOM 6259 C CA . ALA A 1 829 ? -1.523 6.163 -23.285 1.00 77.25 829 ALA A CA 1
ATOM 6260 C C . ALA A 1 829 ? -0.863 6.000 -24.664 1.00 77.25 829 ALA A C 1
ATOM 6262 O O . ALA A 1 829 ? 0.361 6.068 -24.807 1.00 77.25 829 ALA A O 1
ATOM 6263 N N . VAL A 1 830 ? -1.684 5.821 -25.706 1.00 83.25 830 VAL A N 1
ATOM 6264 C CA . VAL A 1 830 ? -1.200 5.659 -27.093 1.00 83.25 830 VAL A CA 1
ATOM 6265 C C . VAL A 1 830 ? -0.434 6.892 -27.554 1.00 83.25 830 VAL A C 1
ATOM 6267 O O . VAL A 1 830 ? 0.574 6.779 -28.256 1.00 83.25 830 VAL A O 1
ATOM 6270 N N . TYR A 1 831 ? -0.889 8.075 -27.157 1.00 84.50 831 TYR A N 1
ATOM 6271 C CA . TYR A 1 831 ? -0.362 9.341 -27.635 1.00 84.50 831 TYR A CA 1
ATOM 6272 C C . TYR A 1 831 ? 0.368 10.104 -26.529 1.00 84.50 831 TYR A C 1
ATOM 6274 O O . TYR A 1 831 ? 0.057 9.963 -25.348 1.00 84.50 831 TYR A O 1
ATOM 6282 N N . ASP A 1 832 ? 1.416 10.833 -26.917 1.00 70.50 832 ASP A N 1
ATOM 6283 C CA . ASP A 1 832 ? 2.439 11.377 -26.016 1.00 70.50 832 ASP A CA 1
ATOM 6284 C C . ASP A 1 832 ? 2.091 12.732 -25.382 1.00 70.50 832 ASP A C 1
ATOM 6286 O O . ASP A 1 832 ? 2.979 13.389 -24.846 1.00 70.50 832 ASP A O 1
ATOM 6290 N N . GLY A 1 833 ? 0.826 13.148 -25.411 1.00 65.81 833 GLY A N 1
ATOM 6291 C CA . GLY A 1 833 ? 0.376 14.375 -24.758 1.00 65.81 833 GLY A CA 1
ATOM 6292 C C . GLY A 1 833 ? 0.984 15.624 -25.391 1.00 65.81 833 GLY A C 1
ATOM 6293 O O . GLY A 1 833 ? 1.507 16.497 -24.698 1.00 65.81 833 GLY A O 1
ATOM 6294 N N . GLY A 1 834 ? 1.025 15.654 -26.723 1.00 66.69 834 GLY A N 1
ATOM 6295 C CA . GLY A 1 834 ? 1.655 16.708 -27.501 1.00 66.69 834 GLY A CA 1
ATOM 6296 C C . GLY A 1 834 ? 0.779 17.953 -27.663 1.00 66.69 834 GLY A C 1
ATOM 6297 O O . GLY A 1 834 ? 0.217 18.514 -26.722 1.00 66.69 834 GLY A O 1
ATOM 6298 N N . TRP A 1 835 ? 0.700 18.454 -28.892 1.00 68.50 835 TRP A N 1
ATOM 6299 C CA . TRP A 1 835 ? 0.000 19.697 -29.207 1.00 68.50 835 TRP A CA 1
ATOM 6300 C C . TRP A 1 835 ? -1.496 19.430 -29.397 1.00 68.50 835 TRP A C 1
ATOM 6302 O O . TRP A 1 835 ? -1.974 19.280 -30.524 1.00 68.50 835 TRP A O 1
ATOM 6312 N N . GLY A 1 836 ? -2.232 19.441 -28.284 1.00 71.56 836 GLY A N 1
ATOM 6313 C CA . GLY A 1 836 ? -3.689 19.287 -28.244 1.00 71.56 836 GLY A CA 1
ATOM 6314 C C . GLY A 1 836 ? -4.172 17.916 -27.778 1.00 71.56 836 GLY A C 1
ATOM 6315 O O . GLY A 1 836 ? -5.078 17.375 -28.418 1.00 71.56 836 GLY A O 1
ATOM 6316 N N . ASP A 1 837 ? -3.564 17.401 -26.706 1.00 78.50 837 ASP A N 1
ATOM 6317 C CA . ASP A 1 837 ? -4.072 16.270 -25.919 1.00 78.50 837 ASP A CA 1
ATOM 6318 C C . ASP A 1 837 ? -5.468 16.571 -25.342 1.00 78.50 837 ASP A C 1
ATOM 6320 O O . ASP A 1 837 ? -5.841 17.734 -25.165 1.00 78.50 837 ASP A O 1
ATOM 6324 N N . GLY A 1 838 ? -6.223 15.523 -25.036 1.00 85.88 838 GLY A N 1
ATOM 6325 C CA . GLY A 1 838 ? -7.540 15.594 -24.415 1.00 85.88 838 GLY A CA 1
ATOM 6326 C C . GLY A 1 838 ? -7.983 14.213 -23.943 1.00 85.88 838 GLY A C 1
ATOM 6327 O O . GLY A 1 838 ? -7.780 13.217 -24.640 1.00 85.88 838 GLY A O 1
ATOM 6328 N N . LEU A 1 839 ? -8.599 14.156 -22.762 1.00 89.44 839 LEU A N 1
ATOM 6329 C CA . LEU A 1 839 ? -8.968 12.920 -22.075 1.00 89.44 839 LEU A CA 1
ATOM 6330 C C . LEU A 1 839 ? -10.415 13.004 -21.589 1.00 89.44 839 LEU A C 1
ATOM 6332 O O . LEU A 1 839 ? -10.778 14.012 -20.996 1.00 89.44 839 LEU A O 1
ATOM 6336 N N . GLU A 1 840 ? -11.222 11.967 -21.819 1.00 93.44 840 GLU A N 1
ATOM 6337 C CA . GLU A 1 840 ? -12.630 11.956 -21.393 1.00 93.44 840 GLU A CA 1
ATOM 6338 C C . GLU A 1 840 ? -13.154 10.551 -21.093 1.00 93.44 840 GLU A C 1
ATOM 6340 O O . GLU A 1 840 ? -12.924 9.624 -21.871 1.00 93.44 840 GLU A O 1
ATOM 6345 N N . TYR A 1 841 ? -13.887 10.386 -19.993 1.00 91.50 841 TYR A N 1
ATOM 6346 C CA . TYR A 1 841 ? -14.505 9.123 -19.600 1.00 91.50 841 TYR A CA 1
ATOM 6347 C C . TYR A 1 841 ? -16.004 9.119 -19.928 1.00 91.50 841 TYR A C 1
ATOM 6349 O O . TYR A 1 841 ? -16.795 9.859 -19.351 1.00 91.50 841 TYR A O 1
ATOM 6357 N N . VAL A 1 842 ? -16.423 8.253 -20.853 1.00 90.44 842 VAL A N 1
ATOM 6358 C CA . VAL A 1 842 ? -17.819 8.159 -21.306 1.00 90.44 842 VAL A CA 1
ATOM 6359 C C . VAL A 1 842 ? -18.519 7.014 -20.579 1.00 90.44 842 VAL A C 1
ATOM 6361 O O . VAL A 1 842 ? -18.388 5.847 -20.967 1.00 90.44 842 VAL A O 1
ATOM 6364 N N . ALA A 1 843 ? -19.267 7.364 -19.531 1.00 82.06 843 ALA A N 1
ATOM 6365 C CA . ALA A 1 843 ? -19.821 6.434 -18.549 1.00 82.06 843 ALA A CA 1
ATOM 6366 C C . ALA A 1 843 ? -20.745 5.343 -19.125 1.00 82.06 843 ALA A C 1
ATOM 6368 O O . ALA A 1 843 ? -20.626 4.195 -18.707 1.00 82.06 843 ALA A O 1
ATOM 6369 N N . GLU A 1 844 ? -21.620 5.642 -20.097 1.00 82.31 844 GLU A N 1
ATOM 6370 C CA . GLU A 1 844 ? -22.502 4.627 -20.714 1.00 82.31 844 GLU A CA 1
ATOM 6371 C C . GLU A 1 844 ? -21.707 3.536 -21.451 1.00 82.31 844 GLU A C 1
ATOM 6373 O O . GLU A 1 844 ? -22.133 2.385 -21.520 1.00 82.31 844 GLU A O 1
ATOM 6378 N N . SER A 1 845 ? -20.527 3.889 -21.966 1.00 75.81 845 SER A N 1
ATOM 6379 C CA . SER A 1 845 ? -19.623 2.971 -22.671 1.00 75.81 845 SER A CA 1
ATOM 6380 C C . SER A 1 845 ? -18.485 2.417 -21.806 1.00 75.81 845 SER A C 1
ATOM 6382 O O . SER A 1 845 ? -17.651 1.680 -22.328 1.00 75.81 845 SER A O 1
ATOM 6384 N N . ASP A 1 846 ? -18.398 2.822 -20.532 1.00 73.44 846 ASP A N 1
ATOM 6385 C CA . ASP A 1 846 ? -17.285 2.535 -19.608 1.00 73.44 846 ASP A CA 1
ATOM 6386 C C . ASP A 1 846 ? -15.886 2.707 -20.250 1.00 73.44 846 ASP A C 1
ATOM 6388 O O . ASP A 1 846 ? -14.954 1.936 -20.014 1.00 73.44 846 ASP A O 1
ATOM 6392 N N . THR A 1 847 ? -15.735 3.705 -21.126 1.00 81.06 847 THR A N 1
ATOM 6393 C CA . THR A 1 847 ? -14.535 3.878 -21.959 1.00 81.06 847 THR A CA 1
ATOM 6394 C C . THR A 1 847 ? -13.882 5.228 -21.693 1.00 81.06 847 THR A C 1
ATOM 6396 O O . THR A 1 847 ? -14.532 6.270 -21.776 1.00 81.06 847 THR A O 1
ATOM 6399 N N . LEU A 1 848 ? -12.573 5.210 -21.424 1.00 88.69 848 LEU A N 1
ATOM 6400 C CA . LEU A 1 848 ? -11.740 6.410 -21.353 1.00 88.69 848 LEU A CA 1
ATOM 6401 C C . LEU A 1 848 ? -11.122 6.666 -22.734 1.00 88.69 848 LEU A C 1
ATOM 6403 O O . LEU A 1 848 ? -10.366 5.839 -23.242 1.00 88.69 848 LEU A O 1
ATOM 6407 N N . TYR A 1 849 ? -11.435 7.800 -23.348 1.00 92.00 849 TYR A N 1
ATOM 6408 C CA . TYR A 1 849 ? -10.915 8.205 -24.650 1.00 92.00 849 TYR A CA 1
ATOM 6409 C C . TYR A 1 849 ? -9.763 9.193 -24.503 1.00 92.00 849 TYR A C 1
ATOM 6411 O O . TYR A 1 849 ? -9.846 10.132 -23.716 1.00 92.00 849 TYR A O 1
ATOM 6419 N N . GLN A 1 850 ? -8.726 9.014 -25.322 1.00 91.12 850 GLN A N 1
ATOM 6420 C CA . GLN A 1 850 ? -7.666 9.993 -25.555 1.00 91.12 850 GLN A CA 1
ATOM 6421 C C . GLN A 1 850 ? -7.782 10.539 -26.983 1.00 91.12 850 GLN A C 1
ATOM 6423 O O . GLN A 1 850 ? -8.068 9.790 -27.923 1.00 91.12 850 GLN A O 1
ATOM 6428 N N . ILE A 1 851 ? -7.494 11.823 -27.171 1.00 88.88 851 ILE A N 1
ATOM 6429 C CA . ILE A 1 851 ? -7.173 12.410 -28.472 1.00 88.88 851 ILE A CA 1
ATOM 6430 C C . ILE A 1 851 ? -5.863 13.171 -28.384 1.00 88.88 851 ILE A C 1
ATOM 6432 O O . ILE A 1 851 ? -5.643 13.891 -27.427 1.00 88.88 851 ILE A O 1
ATOM 6436 N N . ASP A 1 852 ? -5.031 13.075 -29.415 1.00 85.06 852 ASP A N 1
ATOM 6437 C CA . ASP A 1 852 ? -3.879 13.958 -29.573 1.00 85.06 852 ASP A CA 1
ATOM 6438 C C . ASP A 1 852 ? -3.743 14.401 -31.034 1.00 85.06 852 ASP A C 1
ATOM 6440 O O . ASP A 1 852 ? -4.250 13.771 -31.972 1.00 85.06 852 ASP A O 1
ATOM 6444 N N . GLY A 1 853 ? -3.076 15.529 -31.233 1.00 77.69 853 GLY A N 1
ATOM 6445 C CA . GLY A 1 853 ? -2.960 16.202 -32.514 1.00 77.69 853 GLY A CA 1
ATOM 6446 C C . GLY A 1 853 ? -1.635 15.907 -33.172 1.00 77.69 853 GLY A C 1
ATOM 6447 O O . GLY A 1 853 ? -1.602 15.448 -34.323 1.00 77.69 853 GLY A O 1
ATOM 6448 N N . ARG A 1 854 ? -0.548 16.218 -32.462 1.00 75.06 854 ARG A N 1
ATOM 6449 C CA . ARG A 1 854 ? 0.826 16.064 -32.941 1.00 75.06 854 ARG A CA 1
ATOM 6450 C C . ARG A 1 854 ? 1.815 15.936 -31.795 1.00 75.06 854 ARG A C 1
ATOM 6452 O O . ARG A 1 854 ? 1.772 16.744 -30.872 1.00 75.06 854 ARG A O 1
ATOM 6459 N N . THR A 1 855 ? 2.799 15.051 -31.960 1.00 72.25 855 THR A N 1
ATOM 6460 C CA . THR A 1 855 ? 3.880 14.889 -30.981 1.00 72.25 855 THR A CA 1
ATOM 6461 C C . THR A 1 855 ? 4.652 16.199 -30.818 1.00 72.25 855 THR A C 1
ATOM 6463 O O . THR A 1 855 ? 4.595 17.074 -31.689 1.00 72.25 855 THR A O 1
ATOM 6466 N N . ALA A 1 856 ? 5.493 16.312 -29.787 1.00 65.06 856 ALA A N 1
ATOM 6467 C CA . ALA A 1 856 ? 6.389 17.466 -29.611 1.00 65.06 856 ALA A CA 1
ATOM 6468 C C . ALA A 1 856 ? 7.329 17.738 -30.820 1.00 65.06 856 ALA A C 1
ATOM 6470 O O . ALA A 1 856 ? 7.898 18.821 -30.952 1.00 65.06 856 ALA A O 1
ATOM 6471 N N . LEU A 1 857 ? 7.484 16.773 -31.742 1.00 67.00 857 LEU A N 1
ATOM 6472 C CA . LEU A 1 857 ? 8.237 16.910 -33.001 1.00 67.00 857 LEU A CA 1
ATOM 6473 C C . LEU A 1 857 ? 7.358 17.247 -34.225 1.00 67.00 857 LEU A C 1
ATOM 6475 O O . LEU A 1 857 ? 7.873 17.380 -35.337 1.00 67.00 857 LEU A O 1
ATOM 6479 N N . GLY A 1 858 ? 6.044 17.393 -34.044 1.00 70.31 858 GLY A N 1
ATOM 6480 C CA . GLY A 1 858 ? 5.076 17.749 -35.083 1.00 70.31 858 GLY A CA 1
ATOM 6481 C C . GLY A 1 858 ? 4.513 16.575 -35.896 1.00 70.31 858 GLY A C 1
ATOM 6482 O O . GLY A 1 858 ? 3.883 16.818 -36.929 1.00 70.31 858 GLY A O 1
ATOM 6483 N N . ASN A 1 859 ? 4.720 15.324 -35.470 1.00 79.38 859 ASN A N 1
ATOM 6484 C CA . ASN A 1 859 ? 4.191 14.142 -36.164 1.00 79.38 859 ASN A CA 1
ATOM 6485 C C . ASN A 1 859 ? 2.698 13.947 -35.838 1.00 79.38 859 ASN A C 1
ATOM 6487 O O . ASN A 1 859 ? 2.384 13.904 -34.654 1.00 79.38 859 ASN A O 1
ATOM 6491 N N . PRO A 1 860 ? 1.786 13.796 -36.823 1.00 80.88 860 PRO A N 1
ATOM 6492 C CA . PRO A 1 860 ? 0.352 13.646 -36.559 1.00 80.88 860 PRO A CA 1
ATOM 6493 C C . PRO A 1 860 ? -0.014 12.425 -35.711 1.00 80.88 860 PRO A C 1
ATOM 6495 O O . PRO A 1 860 ? 0.524 11.341 -35.933 1.00 80.88 860 PRO A O 1
ATOM 6498 N N . GLN A 1 861 ? -0.992 12.606 -34.826 1.00 85.62 861 GLN A N 1
ATOM 6499 C CA . GLN A 1 861 ? -1.559 11.584 -33.941 1.00 85.62 861 GLN A CA 1
ATOM 6500 C C . GLN A 1 861 ? -3.075 11.428 -34.177 1.00 85.62 861 GLN A C 1
ATOM 6502 O O . GLN A 1 861 ? -3.585 11.796 -35.244 1.00 85.62 861 GLN A O 1
ATOM 6507 N N . GLY A 1 862 ? -3.787 10.788 -33.251 1.00 90.19 862 GLY A N 1
ATOM 6508 C CA . GLY A 1 862 ? -5.137 10.290 -33.474 1.00 90.19 862 GLY A CA 1
ATOM 6509 C C . GLY A 1 862 ? -5.990 10.181 -32.221 1.00 90.19 862 GLY A C 1
ATOM 6510 O O . GLY A 1 862 ? -5.765 10.877 -31.235 1.00 90.19 862 GLY A O 1
ATOM 6511 N N . THR A 1 863 ? -6.990 9.309 -32.300 1.00 92.31 863 THR A N 1
ATOM 6512 C CA . THR A 1 863 ? -7.882 8.960 -31.192 1.00 92.31 863 THR A CA 1
ATOM 6513 C C . THR A 1 863 ? -7.502 7.582 -30.661 1.00 92.31 863 THR A C 1
ATOM 6515 O O . THR A 1 863 ? -7.168 6.691 -31.441 1.00 92.31 863 THR A O 1
ATOM 6518 N N . ALA A 1 864 ? -7.586 7.377 -29.354 1.00 89.62 864 ALA A N 1
ATOM 6519 C CA . ALA A 1 864 ? -7.443 6.071 -28.727 1.00 89.62 864 ALA A CA 1
ATOM 6520 C C . ALA A 1 864 ? -8.532 5.858 -27.672 1.00 89.62 864 ALA A C 1
ATOM 6522 O O . ALA A 1 864 ? -9.099 6.817 -27.151 1.00 89.62 864 ALA A O 1
ATOM 6523 N N . ALA A 1 865 ? -8.816 4.599 -27.360 1.00 87.25 865 ALA A N 1
ATOM 6524 C CA . ALA A 1 865 ? -9.766 4.207 -26.326 1.00 87.25 865 ALA A CA 1
ATOM 6525 C C . ALA A 1 865 ? -9.112 3.201 -25.377 1.00 87.25 865 ALA A C 1
ATOM 6527 O O . ALA A 1 865 ? -8.630 2.159 -25.822 1.00 87.25 865 ALA A O 1
ATOM 6528 N N . MET A 1 866 ? -9.101 3.498 -24.081 1.00 79.06 866 MET A N 1
ATOM 6529 C CA . MET A 1 866 ? -8.729 2.552 -23.036 1.00 79.06 866 MET A CA 1
ATOM 6530 C C . MET A 1 866 ? -9.961 1.714 -22.703 1.00 79.06 866 MET A C 1
ATOM 6532 O O . MET A 1 866 ? -10.872 2.152 -21.996 1.00 79.06 866 MET A O 1
ATOM 6536 N N . ILE A 1 867 ? -9.981 0.517 -23.272 1.00 63.44 867 ILE A N 1
ATOM 6537 C CA . ILE A 1 867 ? -11.037 -0.481 -23.113 1.00 63.44 867 ILE A CA 1
ATOM 6538 C C . ILE A 1 867 ? -10.620 -1.497 -22.048 1.00 63.44 867 ILE A C 1
ATOM 6540 O O . ILE A 1 867 ? -9.434 -1.613 -21.740 1.00 63.44 867 ILE A O 1
ATOM 6544 N N . VAL A 1 868 ? -11.569 -2.258 -21.498 1.00 53.84 868 VAL A N 1
ATOM 6545 C CA . VAL A 1 868 ? -11.239 -3.517 -20.800 1.00 53.84 868 VAL A CA 1
ATOM 6546 C C . VAL A 1 868 ? -10.342 -4.350 -21.719 1.00 53.84 868 VAL A C 1
ATOM 6548 O O . VAL A 1 868 ? -10.543 -4.327 -22.939 1.00 53.84 868 VAL A O 1
ATOM 6551 N N . ALA A 1 869 ? -9.312 -4.999 -21.163 1.00 55.22 869 ALA A N 1
ATOM 6552 C CA . ALA A 1 869 ? -8.415 -5.844 -21.942 1.00 55.22 869 ALA A CA 1
ATOM 6553 C C . ALA A 1 869 ? -9.243 -6.806 -22.809 1.00 55.22 869 ALA A C 1
ATOM 6555 O O . ALA A 1 869 ? -10.306 -7.261 -22.370 1.00 55.22 869 ALA A O 1
ATOM 6556 N N . PRO A 1 870 ? -8.809 -7.085 -24.054 1.00 54.41 870 PRO A N 1
ATOM 6557 C CA . PRO A 1 870 ? -9.491 -8.085 -24.855 1.00 54.41 870 PRO A CA 1
ATOM 6558 C C . PRO A 1 870 ? -9.550 -9.374 -24.040 1.00 54.41 870 PRO A C 1
ATOM 6560 O O . PRO A 1 870 ? -8.576 -9.727 -23.377 1.00 54.41 870 PRO A O 1
ATOM 6563 N N . ALA A 1 871 ? -10.679 -10.077 -24.097 1.00 61.09 871 ALA A N 1
ATOM 6564 C CA . ALA A 1 871 ? -10.847 -11.362 -23.428 1.00 61.09 871 ALA A CA 1
ATOM 6565 C C . ALA A 1 871 ? -10.083 -12.486 -24.164 1.00 61.09 871 ALA A C 1
ATOM 6567 O O . ALA A 1 871 ? -10.639 -13.539 -24.437 1.00 61.09 871 ALA A O 1
ATOM 6568 N N . ASP A 1 872 ? -8.838 -12.199 -24.536 1.00 64.75 872 ASP A N 1
ATOM 6569 C CA . ASP A 1 872 ? -7.850 -12.991 -25.265 1.00 64.75 872 ASP A CA 1
ATOM 6570 C C . ASP A 1 872 ? -7.039 -13.762 -24.215 1.00 64.75 872 ASP A C 1
ATOM 6572 O O . ASP A 1 872 ? -5.963 -13.360 -23.772 1.00 64.75 872 ASP A O 1
ATOM 6576 N N . ALA A 1 873 ? -7.663 -14.822 -23.711 1.00 66.69 873 ALA A N 1
ATOM 6577 C CA . ALA A 1 873 ? -7.232 -15.628 -22.581 1.00 66.69 873 ALA A CA 1
ATOM 6578 C C . ALA A 1 873 ? -5.958 -16.436 -22.858 1.00 66.69 873 ALA A C 1
ATOM 6580 O O . ALA A 1 873 ? -5.307 -16.886 -21.908 1.00 66.69 873 ALA A O 1
ATOM 6581 N N . ASP A 1 874 ? -5.659 -16.688 -24.137 1.00 64.56 874 ASP A N 1
ATOM 6582 C CA . ASP A 1 874 ? -4.453 -17.380 -24.596 1.00 64.56 874 ASP A CA 1
ATOM 6583 C C . ASP A 1 874 ? -3.405 -16.455 -25.252 1.00 64.56 874 ASP A C 1
ATOM 6585 O O . ASP A 1 874 ? -2.326 -16.926 -25.630 1.00 64.56 874 ASP A O 1
ATOM 6589 N N . LEU A 1 875 ? -3.678 -15.143 -25.276 1.00 55.28 875 LEU A N 1
ATOM 6590 C CA . LEU A 1 875 ? -2.806 -14.060 -25.743 1.00 55.28 875 LEU A CA 1
ATOM 6591 C C . LEU A 1 875 ? -2.393 -14.200 -27.224 1.00 55.28 875 LEU A C 1
ATOM 6593 O O . LEU A 1 875 ? -1.283 -13.814 -27.614 1.00 55.28 875 LEU A O 1
ATOM 6597 N N . ASN A 1 876 ? -3.267 -14.758 -28.071 1.00 59.62 876 ASN A N 1
ATOM 6598 C CA . ASN A 1 876 ? -2.997 -14.975 -29.496 1.00 59.62 876 ASN A CA 1
ATOM 6599 C C . ASN A 1 876 ? -3.287 -13.756 -30.399 1.00 59.62 876 ASN A C 1
ATOM 6601 O O . ASN A 1 876 ? -2.938 -13.770 -31.588 1.00 59.62 876 ASN A O 1
ATOM 6605 N N . GLY A 1 877 ? -3.877 -12.692 -29.849 1.00 52.81 877 GLY A N 1
ATOM 6606 C CA . GLY A 1 877 ? -4.238 -11.455 -30.542 1.00 52.81 877 GLY A CA 1
ATOM 6607 C C . GLY A 1 877 ? -5.656 -11.451 -31.125 1.00 52.81 877 GLY A C 1
ATOM 6608 O O . GLY A 1 877 ? -5.937 -10.650 -32.025 1.00 52.81 877 GLY A O 1
ATOM 6609 N N . ARG A 1 878 ? -6.534 -12.357 -30.680 1.00 66.62 878 ARG A N 1
ATOM 6610 C CA . ARG A 1 878 ? -7.952 -12.467 -31.071 1.00 66.62 878 ARG A CA 1
ATOM 6611 C C . ARG A 1 878 ? -8.784 -12.913 -29.866 1.00 66.62 878 ARG A C 1
ATOM 6613 O O . ARG A 1 878 ? -8.235 -13.415 -28.904 1.00 66.62 878 ARG A O 1
ATOM 6620 N N . VAL A 1 879 ? -10.103 -12.737 -29.946 1.00 70.50 879 VAL A N 1
ATOM 6621 C CA . VAL A 1 879 ? -11.054 -13.365 -29.016 1.00 70.50 879 VAL A CA 1
ATOM 6622 C C . VAL A 1 879 ? -11.856 -14.386 -29.814 1.00 70.50 879 VAL A C 1
ATOM 6624 O O . VAL A 1 879 ? -12.703 -14.015 -30.631 1.00 70.50 879 VAL A O 1
ATOM 6627 N N . ASP A 1 880 ? -11.524 -15.661 -29.632 1.00 80.88 880 ASP A N 1
ATOM 6628 C CA . ASP A 1 880 ? -12.035 -16.786 -30.410 1.00 80.88 880 ASP A CA 1
ATOM 6629 C C . ASP A 1 880 ? -12.549 -17.949 -29.530 1.00 80.88 880 ASP A C 1
ATOM 6631 O O . ASP A 1 880 ? -12.858 -17.796 -28.340 1.00 80.88 880 ASP A O 1
ATOM 6635 N N . LEU A 1 881 ? -12.767 -19.122 -30.133 1.00 82.38 881 LEU A N 1
ATOM 6636 C CA . LEU A 1 881 ? -13.340 -20.279 -29.442 1.00 82.38 881 LEU A CA 1
ATOM 6637 C C . LEU A 1 881 ? -12.436 -20.821 -28.314 1.00 82.38 881 LEU A C 1
ATOM 6639 O O . LEU A 1 881 ? -12.944 -21.466 -27.387 1.00 82.38 881 LEU A O 1
ATOM 6643 N N . ALA A 1 882 ? -11.120 -20.585 -28.372 1.00 78.81 882 ALA A N 1
ATOM 6644 C CA . ALA A 1 882 ? -10.198 -20.937 -27.293 1.00 78.81 882 ALA A CA 1
ATOM 6645 C C . ALA A 1 882 ? -10.502 -20.123 -26.027 1.00 78.81 882 ALA A C 1
ATOM 6647 O O . ALA A 1 882 ? -10.651 -20.692 -24.940 1.00 78.81 882 ALA A O 1
ATOM 6648 N N . ASP A 1 883 ? -10.708 -18.822 -26.194 1.00 80.38 883 ASP A N 1
ATOM 6649 C CA . ASP A 1 883 ? -11.002 -17.885 -25.116 1.00 80.38 883 ASP A CA 1
ATOM 6650 C C . ASP A 1 883 ? -12.383 -18.103 -24.524 1.00 80.38 883 ASP A C 1
ATOM 6652 O O . ASP A 1 883 ? -12.541 -18.130 -23.304 1.00 80.38 883 ASP A O 1
ATOM 6656 N N . TYR A 1 884 ? -13.377 -18.376 -25.379 1.00 85.62 884 TYR A N 1
ATOM 6657 C CA . TYR A 1 884 ? -14.719 -18.744 -24.930 1.00 85.62 884 TYR A CA 1
ATOM 6658 C C . TYR A 1 884 ? -14.676 -19.933 -23.968 1.00 85.62 884 TYR A C 1
ATOM 6660 O O . TYR A 1 884 ? -15.421 -19.986 -22.987 1.00 85.62 884 TYR A O 1
ATOM 6668 N N . LYS A 1 885 ? -13.785 -20.895 -24.229 1.00 86.00 885 LYS A N 1
ATOM 6669 C CA . LYS A 1 885 ? -13.612 -22.052 -23.359 1.00 86.00 885 LYS A CA 1
ATOM 6670 C C . LYS A 1 885 ? -13.011 -21.656 -22.004 1.00 86.00 885 LYS A C 1
ATOM 6672 O O . LYS A 1 885 ? -13.441 -22.213 -20.997 1.00 86.00 885 LYS A O 1
ATOM 6677 N N . VAL A 1 886 ? -12.055 -20.724 -21.958 1.00 81.69 886 VAL A N 1
ATOM 6678 C CA . VAL A 1 886 ? -11.495 -20.221 -20.688 1.00 81.69 886 VAL A CA 1
ATOM 6679 C C . VAL A 1 886 ? -12.545 -19.419 -19.921 1.00 81.69 886 VAL A C 1
ATOM 6681 O O . VAL A 1 886 ? -12.780 -19.708 -18.752 1.00 81.69 886 VAL A O 1
ATOM 6684 N N . PHE A 1 887 ? -13.253 -18.509 -20.591 1.00 84.88 887 PHE A N 1
ATOM 6685 C CA . PHE A 1 887 ? -14.371 -17.760 -20.020 1.00 84.88 887 PHE A CA 1
ATOM 6686 C C . PHE A 1 887 ? -15.425 -18.691 -19.403 1.00 84.88 887 PHE A C 1
ATOM 6688 O O . PHE A 1 887 ? -15.823 -18.527 -18.250 1.00 84.88 887 PHE A O 1
ATOM 6695 N N . PHE A 1 888 ? -15.840 -19.723 -20.143 1.00 88.69 888 PHE A N 1
ATOM 6696 C CA . PHE A 1 888 ? -16.842 -20.679 -19.680 1.00 88.69 888 PHE A CA 1
ATOM 6697 C C . PHE A 1 888 ? -16.355 -21.549 -18.512 1.00 88.69 888 PHE A C 1
ATOM 6699 O O . PHE A 1 888 ? -17.134 -21.822 -17.599 1.00 88.69 888 PHE A O 1
ATOM 6706 N N . ASP A 1 889 ? -15.087 -21.972 -18.518 1.00 88.31 889 ASP A N 1
ATOM 6707 C CA . ASP A 1 889 ? -14.481 -22.702 -17.396 1.00 88.31 889 ASP A CA 1
ATOM 6708 C C . ASP A 1 889 ? -14.327 -21.811 -16.142 1.00 88.31 889 ASP A C 1
ATOM 6710 O O . ASP A 1 889 ? -14.292 -22.334 -15.028 1.00 88.31 889 ASP A O 1
ATOM 6714 N N . CYS A 1 890 ? -14.284 -20.485 -16.319 1.00 86.62 890 CYS A N 1
ATOM 6715 C CA . CYS A 1 890 ? -14.164 -19.490 -15.255 1.00 86.62 890 CYS A CA 1
ATOM 6716 C C . CYS A 1 890 ? -15.494 -18.992 -14.663 1.00 86.62 890 CYS A C 1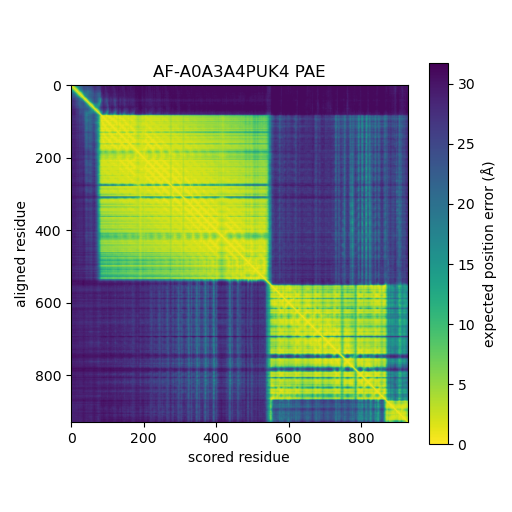
ATOM 6718 O O . CYS A 1 890 ? -15.455 -18.363 -13.610 1.00 86.62 890 CYS A O 1
ATOM 6720 N N . LEU A 1 891 ? -16.653 -19.273 -15.276 1.00 87.88 891 LEU A N 1
ATOM 6721 C CA . LEU A 1 891 ? -17.969 -18.810 -14.804 1.00 87.88 891 LEU A CA 1
ATOM 6722 C C . LEU A 1 891 ? -18.267 -19.233 -13.350 1.00 87.88 891 LEU A C 1
ATOM 6724 O O . LEU A 1 891 ? -18.595 -20.392 -13.073 1.00 87.88 891 LEU A O 1
ATOM 6728 N N . THR A 1 892 ? -18.253 -18.269 -12.428 1.00 81.62 892 THR A N 1
ATOM 6729 C CA . THR A 1 892 ? -18.606 -18.458 -11.011 1.00 81.62 892 THR A CA 1
ATOM 6730 C C . THR A 1 892 ? -20.053 -18.066 -10.691 1.00 81.62 892 THR A C 1
ATOM 6732 O O . THR A 1 892 ? -20.625 -18.580 -9.728 1.00 81.62 892 THR A O 1
ATOM 6735 N N . GLY A 1 893 ? -20.662 -17.187 -11.497 1.00 78.25 893 GLY A N 1
ATOM 6736 C CA . GLY A 1 893 ? -21.976 -16.583 -11.245 1.00 78.25 893 GLY A CA 1
ATOM 6737 C C . GLY A 1 893 ? -21.934 -15.407 -10.248 1.00 78.25 893 GLY A C 1
ATOM 6738 O O . GLY A 1 893 ? -20.916 -15.234 -9.585 1.00 78.25 893 GLY A O 1
ATOM 6739 N N . PRO A 1 894 ? -23.043 -14.652 -10.092 1.00 67.62 894 PRO A N 1
ATOM 6740 C CA . PRO A 1 894 ? -23.081 -13.319 -9.452 1.00 67.62 894 PRO A CA 1
ATOM 6741 C C . PRO A 1 894 ? -22.775 -13.274 -7.946 1.00 67.62 894 PRO A C 1
ATOM 6743 O O . PRO A 1 894 ? -22.556 -12.202 -7.395 1.00 67.62 894 PRO A O 1
ATOM 6746 N N . ASP A 1 895 ? -22.813 -14.420 -7.261 1.00 72.00 895 ASP A N 1
ATOM 6747 C CA . ASP A 1 895 ? -22.424 -14.563 -5.845 1.00 72.00 895 ASP A CA 1
ATOM 6748 C C . ASP A 1 895 ? -21.086 -15.334 -5.705 1.00 72.00 895 ASP A C 1
ATOM 6750 O O . ASP A 1 895 ? -20.749 -15.848 -4.635 1.00 72.00 895 ASP A O 1
ATOM 6754 N N . GLY A 1 896 ? -20.373 -15.524 -6.817 1.00 71.69 896 GLY A N 1
ATOM 6755 C CA . GLY A 1 896 ? -19.117 -16.258 -6.899 1.00 71.69 896 GLY A CA 1
ATOM 6756 C C . GLY A 1 896 ? -17.903 -15.405 -6.532 1.00 71.69 896 GLY A C 1
ATOM 6757 O O . GLY A 1 896 ? -17.995 -14.190 -6.413 1.00 71.69 896 GLY A O 1
ATOM 6758 N N . VAL A 1 897 ? -16.754 -16.057 -6.354 1.00 68.75 897 VAL A N 1
ATOM 6759 C CA . VAL A 1 897 ? -15.467 -15.383 -6.127 1.00 68.75 897 VAL A CA 1
ATOM 6760 C C . VAL A 1 897 ? -14.492 -15.864 -7.189 1.00 68.75 897 VAL A C 1
ATOM 6762 O O . VAL A 1 897 ? -14.201 -17.062 -7.247 1.00 68.75 897 VAL A O 1
ATOM 6765 N N . THR A 1 898 ? -13.983 -14.952 -8.012 1.00 61.75 898 THR A N 1
ATOM 6766 C CA . THR A 1 898 ? -13.097 -15.293 -9.126 1.00 61.75 898 THR A CA 1
ATOM 6767 C C . THR A 1 898 ? -11.763 -15.860 -8.631 1.00 61.75 898 THR A C 1
ATOM 6769 O O . THR A 1 898 ? -11.023 -15.222 -7.871 1.00 61.75 898 THR A O 1
ATOM 6772 N N . GLU A 1 899 ? -11.414 -17.068 -9.086 1.00 61.62 899 GLU A N 1
ATOM 6773 C CA . GLU A 1 899 ? -10.104 -17.663 -8.807 1.00 61.62 899 GLU A CA 1
ATOM 6774 C C . GLU A 1 899 ? -8.968 -16.882 -9.503 1.00 61.62 899 GLU A C 1
ATOM 6776 O O . GLU A 1 899 ? -9.180 -16.340 -10.584 1.00 61.62 899 GLU A O 1
ATOM 6781 N N . PRO A 1 900 ? -7.728 -16.860 -8.968 1.00 58.16 900 PRO A N 1
ATOM 6782 C CA . PRO A 1 900 ? -6.643 -16.034 -9.518 1.00 58.16 900 PRO A CA 1
ATOM 6783 C C . PRO A 1 900 ? -6.296 -16.256 -10.997 1.00 58.16 900 PRO A C 1
ATOM 6785 O O . PRO A 1 900 ? -5.800 -15.343 -11.643 1.00 58.16 900 PRO A O 1
ATOM 6788 N N . HIS A 1 901 ? -6.552 -17.450 -11.538 1.00 64.31 901 HIS A N 1
ATOM 6789 C CA . HIS A 1 901 ? -6.330 -17.766 -12.955 1.00 64.31 901 HIS A CA 1
ATOM 6790 C C . HIS A 1 901 ? -7.482 -17.312 -13.874 1.00 64.31 901 HIS A C 1
ATOM 6792 O O . HIS A 1 901 ? -7.350 -17.341 -15.093 1.00 64.31 901 HIS A O 1
ATOM 6798 N N . CYS A 1 902 ? -8.594 -16.883 -13.278 1.00 71.69 902 CYS A N 1
ATOM 6799 C CA . CYS A 1 902 ? -9.788 -16.366 -13.932 1.00 71.69 902 CYS A CA 1
ATOM 6800 C C . CYS A 1 902 ? -9.936 -14.845 -13.780 1.00 71.69 902 CYS A C 1
ATOM 6802 O O . CYS A 1 902 ? -10.891 -14.295 -14.313 1.00 71.69 902 CYS A O 1
ATOM 6804 N N . HIS A 1 903 ? -9.006 -14.144 -13.107 1.00 64.62 903 HIS A N 1
ATOM 6805 C CA . HIS A 1 903 ? -9.050 -12.674 -12.952 1.00 64.62 903 HIS A CA 1
ATOM 6806 C C . HIS A 1 903 ? -9.041 -11.926 -14.299 1.00 64.62 903 HIS A C 1
ATOM 6808 O O . HIS A 1 903 ? -9.540 -10.814 -14.359 1.00 64.62 903 HIS A O 1
ATOM 6814 N N . GLN A 1 904 ? -8.561 -12.555 -15.378 1.00 63.84 904 GLN A N 1
ATOM 6815 C CA . GLN A 1 904 ? -8.651 -12.041 -16.755 1.00 63.84 904 GLN A CA 1
ATOM 6816 C C . GLN A 1 904 ? -10.049 -12.180 -17.405 1.00 63.84 904 GLN A C 1
ATOM 6818 O O . GLN A 1 904 ? -10.294 -11.593 -18.452 1.00 63.84 904 GLN A O 1
ATOM 6823 N N . MET A 1 905 ? -10.957 -12.969 -16.817 1.00 76.19 905 MET A N 1
ATOM 6824 C CA . MET A 1 905 ? -12.333 -13.201 -17.300 1.00 76.19 905 MET A CA 1
ATOM 6825 C C . MET A 1 905 ? -13.398 -12.453 -16.470 1.00 76.19 905 MET A C 1
ATOM 6827 O O . MET A 1 905 ? -14.577 -12.512 -16.808 1.00 76.19 905 MET A O 1
ATOM 6831 N N . ASP A 1 906 ? -12.979 -11.764 -15.405 1.00 70.94 906 ASP A N 1
ATOM 6832 C CA . ASP A 1 906 ? -13.758 -10.838 -14.563 1.00 70.94 906 ASP A CA 1
ATOM 6833 C C . ASP A 1 906 ? -13.688 -9.457 -15.242 1.00 70.94 906 ASP A C 1
ATOM 6835 O O . ASP A 1 906 ? -12.859 -8.603 -14.922 1.00 70.94 906 ASP A O 1
ATOM 6839 N N . LEU A 1 907 ? -14.455 -9.327 -16.327 1.00 65.38 907 LEU A N 1
ATOM 6840 C CA . LEU A 1 907 ? -14.386 -8.246 -17.311 1.00 65.38 907 LEU A CA 1
ATOM 6841 C C . LEU A 1 907 ? -15.154 -6.992 -16.866 1.00 65.38 907 LEU A C 1
ATOM 6843 O O . LEU A 1 907 ? -14.859 -5.903 -17.360 1.00 65.38 907 LEU A O 1
ATOM 6847 N N . ASP A 1 908 ? -16.124 -7.118 -15.954 1.00 60.62 908 ASP A N 1
ATOM 6848 C CA . ASP A 1 908 ? -16.794 -5.979 -15.308 1.00 60.62 908 ASP A CA 1
ATOM 6849 C C . ASP A 1 908 ? -16.163 -5.581 -13.951 1.00 60.62 908 ASP A C 1
ATOM 6851 O O . ASP A 1 908 ? -16.409 -4.479 -13.439 1.00 60.62 908 ASP A O 1
ATOM 6855 N N . CYS A 1 909 ? -15.270 -6.436 -13.435 1.00 59.16 909 CYS A N 1
ATOM 6856 C CA . CYS A 1 909 ? -14.507 -6.288 -12.199 1.00 59.16 909 CYS A CA 1
ATOM 6857 C C . CYS A 1 909 ? -15.327 -6.361 -10.900 1.00 59.16 909 CYS A C 1
ATOM 6859 O O . CYS A 1 909 ? -14.922 -5.780 -9.883 1.00 59.16 909 CYS A O 1
ATOM 6861 N N . ASN A 1 910 ? -16.478 -7.039 -10.907 1.00 61.62 910 ASN A N 1
ATOM 6862 C CA . ASN A 1 910 ? -17.318 -7.218 -9.723 1.00 61.62 910 ASN A CA 1
ATOM 6863 C C . ASN A 1 910 ? -16.770 -8.262 -8.722 1.00 61.62 910 ASN A C 1
ATOM 6865 O O . ASN A 1 910 ? -17.254 -8.326 -7.588 1.00 61.62 910 ASN A O 1
ATOM 6869 N N . GLY A 1 911 ? -15.724 -9.015 -9.088 1.00 58.34 911 GLY A N 1
ATOM 6870 C CA . GLY A 1 911 ? -15.107 -10.046 -8.244 1.00 58.34 911 GLY A CA 1
ATOM 6871 C C . GLY A 1 911 ? -15.661 -11.454 -8.477 1.00 58.34 911 GLY A C 1
ATOM 6872 O O . GLY A 1 911 ? -15.305 -12.379 -7.736 1.00 58.34 911 GLY A O 1
ATOM 6873 N N . SER A 1 912 ? -16.515 -11.610 -9.488 1.00 75.69 912 SER A N 1
ATOM 6874 C CA . SER A 1 912 ? -17.072 -12.862 -9.990 1.00 75.69 912 SER A CA 1
ATOM 6875 C C . SER A 1 912 ? -16.946 -12.909 -11.522 1.00 75.69 912 SER A C 1
ATOM 6877 O O . SER A 1 912 ? -16.612 -11.913 -12.151 1.00 75.69 912 SER A O 1
ATOM 6879 N N . VAL A 1 913 ? -17.201 -14.066 -12.136 1.00 80.31 913 VAL A N 1
ATOM 6880 C CA . VAL A 1 913 ? -17.356 -14.185 -13.597 1.00 80.31 913 VAL A CA 1
ATOM 6881 C C . VAL A 1 913 ? -18.770 -14.665 -13.875 1.00 80.31 913 VAL A C 1
ATOM 6883 O O . VAL A 1 913 ? -19.125 -15.801 -13.531 1.00 80.31 913 VAL A O 1
ATOM 6886 N N . ASP A 1 914 ? -19.604 -13.810 -14.457 1.00 85.50 914 ASP A N 1
ATOM 6887 C CA . ASP A 1 914 ? -21.034 -14.049 -14.601 1.00 85.50 914 ASP A CA 1
ATOM 6888 C C . ASP A 1 914 ? -21.624 -13.640 -15.975 1.00 85.50 914 ASP A C 1
ATOM 6890 O O . ASP A 1 914 ? -20.997 -13.779 -17.029 1.00 85.50 914 ASP A O 1
ATOM 6894 N N . LEU A 1 915 ? -22.911 -13.280 -16.006 1.00 82.38 915 LEU A N 1
ATOM 6895 C CA . LEU A 1 915 ? -23.628 -12.909 -17.226 1.00 82.38 915 LEU A CA 1
ATOM 6896 C C . LEU A 1 915 ? -23.390 -11.454 -17.670 1.00 82.38 915 LEU A C 1
ATOM 6898 O O . LEU A 1 915 ? -23.666 -11.143 -18.833 1.00 82.38 915 LEU A O 1
ATOM 6902 N N . PHE A 1 916 ? -22.898 -10.581 -16.789 1.00 73.75 916 PHE A N 1
ATOM 6903 C CA . PHE A 1 916 ? -22.421 -9.245 -17.131 1.00 73.75 916 PHE A CA 1
ATOM 6904 C C . PHE A 1 916 ? -21.078 -9.345 -17.852 1.00 73.75 916 PHE A C 1
ATOM 6906 O O . PHE A 1 916 ? -20.979 -8.846 -18.976 1.00 73.75 916 PHE A O 1
ATOM 6913 N N . ASP A 1 917 ? -20.127 -10.123 -17.332 1.00 77.62 917 ASP A N 1
ATOM 6914 C CA . ASP A 1 917 ? -18.866 -10.412 -18.027 1.00 77.62 917 ASP A CA 1
ATOM 6915 C C . ASP A 1 917 ? -19.106 -11.071 -19.385 1.00 77.62 917 ASP A C 1
ATOM 6917 O O . ASP A 1 917 ? -18.479 -10.706 -20.376 1.00 77.62 917 ASP A O 1
ATOM 6921 N N . TRP A 1 918 ? -20.092 -11.971 -19.484 1.00 80.81 918 TRP A N 1
ATOM 6922 C CA . TRP A 1 918 ? -20.483 -12.562 -20.767 1.00 80.81 918 TRP A CA 1
ATOM 6923 C C . TRP A 1 918 ? -20.942 -11.507 -21.781 1.00 80.81 918 TRP A C 1
ATOM 6925 O O . TRP A 1 918 ? -20.671 -11.637 -22.976 1.00 80.81 918 TRP A O 1
ATOM 6935 N N . SER A 1 919 ? -21.639 -10.458 -21.333 1.00 72.75 919 SER A N 1
ATOM 6936 C CA . SER A 1 919 ? -22.084 -9.386 -22.227 1.00 72.75 919 SER A CA 1
ATOM 6937 C C . SER A 1 919 ? -20.910 -8.558 -22.769 1.00 72.75 919 SER A C 1
ATOM 6939 O O . SER A 1 919 ? -20.956 -8.125 -23.922 1.00 72.75 919 SER A O 1
ATOM 6941 N N . VAL A 1 920 ? -19.837 -8.422 -21.979 1.00 63.78 920 VAL A N 1
ATOM 6942 C CA . VAL A 1 920 ? -18.570 -7.794 -22.382 1.00 63.78 920 VAL A CA 1
ATOM 6943 C C . VAL A 1 920 ? -17.780 -8.726 -23.310 1.00 63.78 920 VAL A C 1
ATOM 6945 O O . VAL A 1 920 ? -17.427 -8.322 -24.419 1.00 63.78 920 VAL A O 1
ATOM 6948 N N . PHE A 1 921 ? -17.596 -9.995 -22.934 1.00 76.06 921 PHE A N 1
ATOM 6949 C CA . PHE A 1 921 ? -16.928 -11.033 -23.729 1.00 76.06 921 PHE A CA 1
ATOM 6950 C C . PHE A 1 921 ? -17.527 -11.155 -25.142 1.00 76.06 921 PHE A C 1
ATOM 6952 O O . PHE A 1 921 ? -16.820 -11.091 -26.151 1.00 76.06 921 PHE A O 1
ATOM 6959 N N . ALA A 1 922 ? -18.856 -11.255 -25.232 1.00 75.31 922 ALA A N 1
ATOM 6960 C CA . ALA A 1 922 ? -19.582 -11.396 -26.492 1.00 75.31 922 ALA A CA 1
ATOM 6961 C C . ALA A 1 922 ? -19.496 -10.161 -27.412 1.00 75.31 922 ALA A C 1
ATOM 6963 O O . ALA A 1 922 ? -19.882 -10.253 -28.578 1.00 75.31 922 ALA A O 1
ATOM 6964 N N . SER A 1 923 ? -19.001 -9.016 -26.922 1.00 65.06 923 SER A N 1
ATOM 6965 C CA . SER A 1 923 ? -18.728 -7.837 -27.755 1.00 65.06 923 SER A CA 1
ATOM 6966 C C . SER A 1 923 ? -17.395 -7.922 -28.514 1.00 65.06 923 SER A C 1
ATOM 6968 O O . SER A 1 923 ? -17.231 -7.245 -29.531 1.00 65.06 923 SER A O 1
ATOM 6970 N N . PHE A 1 924 ? -16.470 -8.774 -28.053 1.00 64.31 924 PHE A N 1
ATOM 6971 C CA . PHE A 1 924 ? -15.156 -8.997 -28.666 1.00 64.31 924 PHE A CA 1
ATOM 6972 C C . PHE A 1 924 ? -15.096 -10.249 -29.553 1.00 64.31 924 PHE A C 1
ATOM 6974 O O . PHE A 1 924 ? -14.313 -10.281 -30.500 1.00 64.31 924 PHE A O 1
ATOM 6981 N N . TYR A 1 925 ? -15.919 -11.256 -29.254 1.00 67.62 925 TYR A N 1
ATOM 6982 C CA . TYR A 1 925 ? -15.966 -12.545 -29.949 1.00 67.62 925 TYR A CA 1
ATOM 6983 C C . TYR A 1 925 ? -16.352 -12.407 -31.439 1.00 67.62 925 TYR A C 1
ATOM 6985 O O . TYR A 1 925 ? -17.386 -11.809 -31.755 1.00 67.62 925 TYR A O 1
ATOM 6993 N N . ASP A 1 926 ? -15.564 -12.975 -32.367 1.00 63.84 926 ASP A N 1
ATOM 6994 C CA . ASP A 1 926 ? -15.889 -12.939 -33.807 1.00 63.84 926 ASP A CA 1
ATOM 6995 C C . ASP A 1 926 ? -17.148 -13.785 -34.099 1.00 63.84 926 ASP A C 1
ATOM 6997 O O . ASP A 1 926 ? -17.127 -15.005 -33.929 1.00 63.84 926 ASP A O 1
ATOM 7001 N N . PRO A 1 927 ? -18.255 -13.196 -34.597 1.00 56.47 927 PRO A N 1
ATOM 7002 C CA . PRO A 1 927 ? -19.492 -13.930 -34.868 1.00 56.47 927 PRO A CA 1
ATOM 7003 C C . PRO A 1 927 ? -19.410 -14.923 -36.048 1.00 56.47 927 PRO A C 1
ATOM 7005 O O . PRO A 1 927 ? -20.445 -15.473 -36.441 1.00 56.47 927 PRO A O 1
ATOM 7008 N N . GLN A 1 928 ? -18.237 -15.124 -36.661 1.00 57.09 928 GLN A N 1
ATOM 7009 C CA . GLN A 1 928 ? -17.987 -16.168 -37.662 1.00 57.09 928 GLN A CA 1
ATOM 7010 C C . GLN A 1 928 ? -17.412 -17.480 -37.096 1.00 57.09 928 GLN A C 1
ATOM 7012 O O . GLN A 1 928 ? -17.424 -18.465 -37.843 1.00 57.09 928 GLN A O 1
ATOM 7017 N N . GLU A 1 929 ? -16.951 -17.516 -35.837 1.00 52.41 929 GLU A N 1
ATOM 7018 C CA . GLU A 1 929 ? -16.416 -18.725 -35.172 1.00 52.41 929 GLU A CA 1
ATOM 7019 C C . GLU A 1 929 ? -17.438 -19.442 -34.266 1.00 52.41 929 GLU A C 1
ATOM 7021 O O . GLU A 1 929 ? -17.584 -20.677 -34.431 1.00 52.41 929 GLU A O 1
#

Sequence (929 aa):
MMPQSVTGRKGAGAAELWPRGRIVINSVLRAPTTKGGCVMWADCRSTARGSVDRVAVALTSRFRPGMLRAATAAMVAVTAACGQVIPTDGMVIREDTVFIPGSYNLPNGVSIGASGVTLDMNGAELVGTAGNNFGLTCTGFNNVTVINGRLTNYFYGIRVESGRDVTIRNCDASSNWVDPRSRGPNPPFLNINAPPNLNDRTNLGGGIFMRSVTAATVVDCTLVDQENGIDLYDVHDSLIAGSEASDNTGWGVHLNASTGNTIEENTADRCTRKGLGDSAGFLLVNGSHGNRILSNRFRYGGDGFFIGNEHGCPSNDNLVKGNDGSYAGANAFEATFSSGNRFIDNIANGSNYGFWLGYSHSGNVIRGNGIRANNTNGIEIEHGQHNVIEDNRIIGNGGKGIVLRTDFSERFPPQQFPCLELPDQRNSNFYRIRGNVITGNFGLGIELINTTDSDITNNLVGGNVGGTAVGNGARNVWSVEPVKGENVVGGPWLGGNYWSNYDGEDLDGDGLGDTKVPYTNGGAIAAPGDPHPLVGDPNIEELTNPRTLCERAWKDLGRNTRTNGTPFDTSNGTHFATDDSELYLLRSANSTEFLRFDPQTNRYEPKAPISEPVWDGGDVQFADGLFFATVGVQFDRNSGAGKGSKLYAYDPDANTWFARTPTTINDQLVANEAIAYDRDNNRIYATMVEVLFVGDPSLKRKLAIYNPGRDKWLGVTTAADDEFGPASEAEYLAGKVYVWRGLFNGGAVNGSDSYLNVYDIATDTWSRTPTLQQFGIVPGIRSGAQDIWGPAITADHARGLLFVIGGEANRQVYVYDAANESWSAGPPAVYDGGWGDGLEYVAESDTLYQIDGRTALGNPQGTAAMIVAPADADLNGRVDLADYKVFFDCLTGPDGVTEPHCHQMDLDCNGSVDLFDWSVFASFYDPQE